Protein 6I54 (pdb70)

Solvent-accessible surface area: 37158 Å² total; per-residue (Å²): 127,73,92,114,128,79,28,63,30,0,107,23,0,6,0,1,0,94,1,6,58,72,0,18,90,44,18,170,25,53,102,45,12,10,51,0,0,4,0,0,5,3,1,0,102,2,0,21,55,8,42,104,31,22,10,33,0,4,57,140,75,149,83,83,12,121,64,70,148,36,149,65,98,116,109,51,0,93,119,0,0,84,116,12,15,133,51,78,79,28,61,51,0,8,13,4,5,11,6,1,43,3,3,12,33,13,0,7,101,70,123,40,211,30,3,70,151,8,35,7,36,26,85,3,7,2,4,9,6,1,38,56,6,50,173,64,13,26,102,68,0,19,44,2,7,0,4,0,2,9,1,52,58,0,0,101,71,10,76,136,56,55,131,257,219,94,77,136,40,6,59,155,34,1,70,56,0,65,54,8,6,113,32,68,73,9,93,73,35,0,51,122,4,51,141,34,186,72,5,18,110,81,17,48,115,42,1,25,108,4,1,126,21,2,17,88,78,15,5,30,5,11,4,45,0,0,2,0,3,4,7,1,1,26,6,27,72,79,54,104,54,10,68,192,107,10,5,22,21,55,13,8,18,0,0,87,21,2,43,124,27,78,4,26,0,3,9,27,78,146,24,52,62,67,36,0,4,4,0,0,0,0,0,0,0,9,0,2,16,1,2,2,40,0,0,20,66,0,15,39,82,146,0,28,35,42,76,154,11,48,14,196,5,4,92,13,50,98,135,51,77,22,104,74,11,82,30,21,72,10,71,5,134,10,122,30,5,0,57,4,26,165,48,4,18,103,138,124,91,10,22,124,42,133,1,0,14,55,39,96,18,88,146,64,97,65,73,56,81,11,96,44,131,144,103,84,72,39,20,69,1,42,124,70,15,8,69,2,0,12,6,1,0,7,0,46,5,63,13,25,115,125,72,91,114,127,78,28,60,30,0,111,22,0,6,0,0,0,93,0,7,58,71,0,19,92,44,16,168,24,54,101,47,11,10,50,0,0,4,0,0,5,3,0,0,101,1,0,22,55,9,42,106,31,23,11,34,1,4,57,140,73,150,83,82,12,119,64,71,148,36,149,65,97,112,110,50,0,92,120,1,0,82,118,12,15,133,51,79,78,27,62,53,0,8,13,3,4,11,7,1,43,4,4,13,34,12,0,7,101,70,124,38,213,28,3,70,151,9,34,6,37,26,86,3,7,2,4,10,5,0,39,56,6,50,172,64,13,27,102,68,0,18,43,2,7,0,3,0,3,9,2,52,58,0,1,101,70,10,77,133,56,55,132,257,218,95,76,136,40,7,60,153,33,1,71,57,1,63,54,8,7,113,32,69,73,8,92,73,35,0,53,119,5,51,141,34,187,70,5,18,109,82,16,46,114,43,1,27,109,4,1,126,20,2,16,87,77,13,5,30,4,11,3,44,0,0,2,0,2,5,7,0,1,28,8,26,72,78,53,105,54,11,67,193,108,10,4,22,21,54,12,8,19,0,0,88,21,1,40,124,27,80,3,24,0,2,10,27,77,147,23,51,63,68,37,1,4,4,0,0,0,1,0,0,0,8,0,3,15,1,2,2,41,1,0,19,64,0,17,38,82,144,0,28,33,43,76,157,10,47,14,195,5,5,91,12,50,99,133,51,77,22,105,72,12,84,31,21,73,10,72,6,136,10,124,31,6,0,59,4,25,166,48,4,17,104,136,125,91,10,21,123,42,132,2,0,14,54,39,97,20,89,151,62,96,65,72,56,83,11,97,44,130,144,103,83,72,40,20,66,2,41,126,70,15,8,68,2,0,10,6,1,0,7,0,46,7,64,13,24,117

Structure (mmCIF, N/CA/C/O backbone):
data_6I54
#
_entry.id   6I54
#
_cell.length_a   1.00
_cell.length_b   1.00
_cell.length_c   1.00
_cell.angle_alpha   90.00
_cell.angle_beta   90.00
_cell.angle_gamma   90.00
#
_symmetry.space_group_name_H-M   'P 1'
#
loop_
_entity.id
_entity.type
_entity.pdbx_description
1 polymer Nucleoprotein
2 polymer 'Influenza virus nucleoprotein'
#
loop_
_atom_site.group_PDB
_atom_site.id
_atom_site.type_symbol
_atom_site.label_atom_id
_atom_site.label_alt_id
_atom_site.label_comp_id
_atom_site.label_asym_id
_atom_site.label_entity_id
_atom_site.label_seq_id
_atom_site.pdbx_PDB_ins_code
_atom_site.Cartn_x
_atom_site.Cartn_y
_atom_site.Cartn_z
_atom_site.occupancy
_atom_site.B_iso_or_equiv
_atom_site.auth_seq_id
_atom_site.auth_comp_id
_atom_site.auth_asym_id
_atom_site.auth_atom_id
_atom_site.pdbx_PDB_model_num
ATOM 1 N N . ASN A 1 1 ? 104.224 121.504 130.378 1.00 113.44 21 ASN A N 1
ATOM 2 C CA . ASN A 1 1 ? 102.769 121.205 130.159 1.00 113.23 21 ASN A CA 1
ATOM 3 C C . ASN A 1 1 ? 102.029 120.773 131.439 1.00 113.41 21 ASN A C 1
ATOM 4 O O . ASN A 1 1 ? 101.926 119.566 131.810 1.00 113.01 21 ASN A O 1
ATOM 9 N N . ALA A 1 2 ? 101.511 121.814 132.089 1.00 113.32 22 ALA A N 1
ATOM 10 C CA . ALA A 1 2 ? 100.763 121.719 133.327 1.00 113.08 22 ALA A CA 1
ATOM 11 C C . ALA A 1 2 ? 99.265 121.440 133.089 1.00 113.15 22 ALA A C 1
ATOM 12 O O . ALA A 1 2 ? 98.438 121.645 133.974 1.00 113.91 22 ALA A O 1
ATOM 14 N N . THR A 1 3 ? 98.902 120.962 131.908 1.00 112.73 23 THR A N 1
ATOM 15 C CA . THR A 1 3 ? 97.491 120.741 131.648 1.00 111.96 23 THR A CA 1
ATOM 16 C C . THR A 1 3 ? 97.107 119.310 131.975 1.00 110.33 23 THR A C 1
ATOM 17 O O . THR A 1 3 ? 96.381 119.066 132.919 1.00 109.80 23 THR A O 1
ATOM 21 N N . GLU A 1 4 ? 97.611 118.370 131.191 1.00 109.34 24 GLU A N 1
ATOM 22 C CA . GLU A 1 4 ? 97.267 116.969 131.396 1.00 108.79 24 GLU A CA 1
ATOM 23 C C . GLU A 1 4 ? 97.844 116.523 132.725 1.00 107.52 24 GLU A C 1
ATOM 24 O O . GLU A 1 4 ? 97.098 116.290 133.686 1.00 108.35 24 GLU A O 1
ATOM 30 N N . ILE A 1 5 ? 99.173 116.435 132.771 1.00 104.64 25 ILE A N 1
ATOM 31 C CA . ILE A 1 5 ? 99.895 115.934 133.941 1.00 101.01 25 ILE A CA 1
ATOM 32 C C . ILE A 1 5 ? 99.376 116.518 135.269 1.00 96.96 25 ILE A C 1
ATOM 33 O O . ILE A 1 5 ? 99.104 115.765 136.196 1.00 96.26 25 ILE A O 1
ATOM 38 N N . ARG A 1 6 ? 99.199 117.836 135.364 1.00 91.87 26 ARG A N 1
ATOM 39 C CA . ARG A 1 6 ? 98.801 118.403 136.652 1.00 87.84 26 ARG A CA 1
ATOM 40 C C . ARG A 1 6 ? 97.312 118.257 136.953 1.00 86.15 26 ARG A C 1
ATOM 41 O O . ARG A 1 6 ? 96.880 118.189 138.108 1.00 85.74 26 ARG A O 1
ATOM 49 N N . ALA A 1 7 ? 96.514 118.191 135.911 1.00 84.13 27 ALA A N 1
ATOM 50 C CA . ALA A 1 7 ? 95.082 118.215 136.110 1.00 81.48 27 ALA A CA 1
ATOM 51 C C . ALA A 1 7 ? 94.484 116.812 135.982 1.00 79.59 27 ALA A C 1
ATOM 52 O O . ALA A 1 7 ? 93.481 116.493 136.633 1.00 79.01 27 ALA A O 1
ATOM 54 N N . SER A 1 8 ? 95.120 115.965 135.192 1.00 77.21 28 SER A N 1
ATOM 55 C CA . SER A 1 8 ? 94.654 114.601 135.043 1.00 76.11 28 SER A CA 1
ATOM 56 C C . SER A 1 8 ? 94.916 113.790 136.315 1.00 74.78 28 SER A C 1
ATOM 57 O O . SER A 1 8 ? 94.279 112.753 136.602 1.00 74.35 28 SER A O 1
ATOM 60 N N . VAL A 1 9 ? 95.903 114.243 137.069 1.00 73.27 29 VAL A N 1
ATOM 61 C CA . VAL A 1 9 ? 96.274 113.479 138.237 1.00 71.52 29 VAL A CA 1
ATOM 62 C C . VAL A 1 9 ? 95.437 114.038 139.379 1.00 69.12 29 VAL A C 1
ATOM 63 O O . VAL A 1 9 ? 95.175 113.374 140.391 1.00 68.87 29 VAL A O 1
ATOM 67 N N . GLY A 1 10 ? 95.005 115.276 139.168 1.00 66.02 30 GLY A N 1
ATOM 68 C CA . GLY A 1 10 ? 94.039 115.883 140.056 1.00 62.89 30 GLY A CA 1
ATOM 69 C C . GLY A 1 10 ? 92.708 115.158 140.005 1.00 59.11 30 GLY A C 1
ATOM 70 O O . GLY A 1 10 ? 92.004 115.053 140.996 1.00 57.15 30 GLY A O 1
ATOM 71 N N . LYS A 1 11 ? 92.396 114.677 138.818 1.00 56.75 31 LYS A N 1
ATOM 72 C CA . LYS A 1 11 ? 91.150 114.029 138.611 1.00 55.79 31 LYS A CA 1
ATOM 73 C C . LYS A 1 11 ? 91.215 112.673 139.247 1.00 55.54 31 LYS A C 1
ATOM 74 O O . LYS A 1 11 ? 90.174 112.098 139.662 1.00 56.54 31 LYS A O 1
ATOM 80 N N . MET A 1 12 ? 92.417 112.131 139.327 1.00 54.61 32 MET A N 1
ATOM 81 C CA . MET A 1 12 ? 92.493 110.818 139.946 1.00 55.92 32 MET A CA 1
ATOM 82 C C . MET A 1 12 ? 92.455 110.980 141.455 1.00 56.83 32 MET A C 1
ATOM 83 O O . MET A 1 12 ? 92.043 110.039 142.162 1.00 59.36 32 MET A O 1
ATOM 88 N N . ILE A 1 13 ? 92.866 112.164 141.938 1.00 54.28 33 ILE A N 1
ATOM 89 C CA . ILE A 1 13 ? 92.866 112.426 143.341 1.00 51.95 33 ILE A CA 1
ATOM 90 C C . ILE A 1 13 ? 91.432 112.705 143.810 1.00 49.29 33 ILE A C 1
ATOM 91 O O . ILE A 1 13 ? 91.055 112.277 144.910 1.00 48.96 33 ILE A O 1
ATOM 96 N N . ASP A 1 14 ? 90.666 113.456 142.997 1.00 46.96 34 ASP A N 1
ATOM 97 C CA . ASP A 1 14 ? 89.241 113.735 143.240 1.00 43.92 34 ASP A CA 1
ATOM 98 C C . ASP A 1 14 ? 88.514 112.425 143.418 1.00 41.66 34 ASP A C 1
ATOM 99 O O . ASP A 1 14 ? 87.669 112.282 144.279 1.00 38.88 34 ASP A O 1
ATOM 104 N N . GLY A 1 15 ? 88.877 111.420 142.638 1.00 41.96 35 GLY A N 1
ATOM 105 C CA . GLY A 1 15 ? 88.105 110.200 142.717 1.00 42.26 35 GLY A CA 1
ATOM 106 C C . GLY A 1 15 ? 88.262 109.593 144.096 1.00 42.05 35 GLY A C 1
ATOM 107 O O . GLY A 1 15 ? 87.301 109.175 144.734 1.00 42.66 35 GLY A O 1
ATOM 108 N N . ILE A 1 16 ? 89.496 109.540 144.570 1.00 42.48 36 ILE A N 1
ATOM 109 C CA . ILE A 1 16 ? 89.780 108.871 145.814 1.00 42.07 36 ILE A CA 1
ATOM 110 C C . ILE A 1 16 ? 89.024 109.630 146.889 1.00 42.77 36 ILE A C 1
ATOM 111 O O . ILE A 1 16 ? 88.380 108.996 147.726 1.00 42.92 36 ILE A O 1
ATOM 116 N N . GLY A 1 17 ? 89.086 110.963 146.815 1.00 42.92 37 GLY A N 1
ATOM 117 C CA . GLY A 1 17 ? 88.405 111.825 147.773 1.00 44.22 37 GLY A CA 1
ATOM 118 C C . GLY A 1 17 ? 86.918 111.494 147.817 1.00 46.92 37 GLY A C 1
ATOM 119 O O . GLY A 1 17 ? 86.427 110.854 148.755 1.00 46.08 37 GLY A O 1
ATOM 120 N N . ARG A 1 18 ? 86.205 111.930 146.788 1.00 49.51 38 ARG A N 1
ATOM 121 C CA . ARG A 1 18 ? 84.805 111.595 146.578 1.00 51.05 38 ARG A CA 1
ATOM 122 C C . ARG A 1 18 ? 84.470 110.192 147.078 1.00 51.62 38 ARG A C 1
ATOM 123 O O . ARG A 1 18 ? 83.530 110.037 147.884 1.00 53.78 38 ARG A O 1
ATOM 131 N N . PHE A 1 19 ? 85.186 109.170 146.604 1.00 49.47 39 PHE A N 1
ATOM 132 C CA . PHE A 1 19 ? 84.896 107.829 147.057 1.00 48.88 39 PHE A CA 1
ATOM 133 C C . PHE A 1 19 ? 84.953 107.702 148.629 1.00 48.43 39 PHE A C 1
ATOM 134 O O . PHE A 1 19 ? 83.988 107.286 149.291 1.00 45.25 39 PHE A O 1
ATOM 142 N N . TYR A 1 20 ? 86.094 108.056 149.204 1.00 47.62 40 TYR A N 1
ATOM 143 C CA . TYR A 1 20 ? 86.241 108.048 150.635 1.00 47.16 40 TYR A CA 1
ATOM 144 C C . TYR A 1 20 ? 85.088 108.718 151.341 1.00 47.58 40 TYR A C 1
ATOM 145 O O . TYR A 1 20 ? 84.622 108.220 152.369 1.00 49.20 40 TYR A O 1
ATOM 154 N N . ILE A 1 21 ? 84.615 109.836 150.818 1.00 46.77 41 ILE A N 1
ATOM 155 C CA . ILE A 1 21 ? 83.494 110.525 151.407 1.00 46.22 41 ILE A CA 1
ATOM 156 C C . ILE A 1 21 ? 82.226 109.638 151.332 1.00 48.11 41 ILE A C 1
ATOM 157 O O . ILE A 1 21 ? 81.506 109.432 152.317 1.00 49.55 41 ILE A O 1
ATOM 162 N N . GLN A 1 22 ? 81.965 109.074 150.162 1.00 49.18 42 GLN A N 1
ATOM 163 C CA . GLN A 1 22 ? 80.783 108.201 149.954 1.00 48.97 42 GLN A CA 1
ATOM 164 C C . GLN A 1 22 ? 80.821 107.041 150.894 1.00 49.57 42 GLN A C 1
ATOM 165 O O . GLN A 1 22 ? 79.893 106.723 151.588 1.00 49.13 42 GLN A O 1
ATOM 171 N N . MET A 1 23 ? 81.950 106.397 150.885 1.00 52.47 43 MET A N 1
ATOM 172 C CA . MET A 1 23 ? 82.162 105.267 151.744 1.00 54.99 43 MET A CA 1
ATOM 173 C C . MET A 1 23 ? 82.081 105.630 153.209 1.00 54.40 43 MET A C 1
ATOM 174 O O . MET A 1 23 ? 81.594 104.848 153.996 1.00 56.09 43 MET A O 1
ATOM 179 N N . CYS A 1 24 ? 82.526 106.810 153.593 1.00 53.05 44 CYS A N 1
ATOM 180 C CA . CYS A 1 24 ? 82.284 107.182 154.963 1.00 54.14 44 CYS A CA 1
ATOM 181 C C . CYS A 1 24 ? 80.808 107.366 155.214 1.00 52.82 44 CYS A C 1
ATOM 182 O O . CYS A 1 24 ? 80.287 106.962 156.239 1.00 52.24 44 CYS A O 1
ATOM 185 N N . THR A 1 25 ? 80.120 107.951 154.253 1.00 52.67 45 THR A N 1
ATOM 186 C CA . THR A 1 25 ? 78.685 108.179 154.428 1.00 53.14 45 THR A CA 1
ATOM 187 C C . THR A 1 25 ? 77.894 106.850 154.600 1.00 53.62 45 THR A C 1
ATOM 188 O O . THR A 1 25 ? 76.851 106.840 155.236 1.00 53.18 45 THR A O 1
ATOM 192 N N . GLU A 1 26 ? 78.420 105.744 154.073 1.00 54.17 46 GLU A N 1
ATOM 193 C CA . GLU A 1 26 ? 77.760 104.462 154.217 1.00 55.23 46 GLU A CA 1
ATOM 194 C C . GLU A 1 26 ? 77.969 103.973 155.633 1.00 55.69 46 GLU A C 1
ATOM 195 O O . GLU A 1 26 ? 77.010 103.679 156.383 1.00 55.53 46 GLU A O 1
ATOM 201 N N . LEU A 1 27 ? 79.228 103.893 156.021 1.00 56.33 47 LEU A N 1
ATOM 202 C CA . LEU A 1 27 ? 79.522 103.413 157.346 1.00 57.60 47 LEU A CA 1
ATOM 203 C C . LEU A 1 27 ? 78.922 104.320 158.417 1.00 58.50 47 LEU A C 1
ATOM 204 O O . LEU A 1 27 ? 78.945 104.010 159.589 1.00 58.72 47 LEU A O 1
ATOM 209 N N . LYS A 1 28 ? 78.353 105.433 158.002 1.00 60.22 48 LYS A N 1
ATOM 210 C CA . LYS A 1 28 ? 77.757 106.368 158.933 1.00 61.98 48 LYS A CA 1
ATOM 211 C C . LYS A 1 28 ? 78.771 106.764 159.984 1.00 61.18 48 LYS A C 1
ATOM 212 O O . LYS A 1 28 ? 78.362 106.980 161.120 1.00 62.60 48 LYS A O 1
ATOM 218 N N . LEU A 1 29 ? 80.070 106.839 159.634 1.00 60.32 49 LEU A N 1
ATOM 219 C CA . LEU A 1 29 ? 81.094 107.422 160.541 1.00 59.71 49 LEU A CA 1
ATOM 220 C C . LEU A 1 29 ? 80.994 108.936 160.783 1.00 59.80 49 LEU A C 1
ATOM 221 O O . LEU A 1 29 ? 80.355 109.666 160.010 1.00 58.96 49 LEU A O 1
ATOM 226 N N . SER A 1 30 ? 81.635 109.387 161.861 1.00 60.20 50 SER A N 1
ATOM 227 C CA . SER A 1 30 ? 81.664 110.804 162.208 1.00 61.27 50 SER A CA 1
ATOM 228 C C . SER A 1 30 ? 82.859 111.486 161.549 1.00 62.08 50 SER A C 1
ATOM 229 O O . SER A 1 30 ? 83.682 110.835 160.875 1.00 62.58 50 SER A O 1
ATOM 232 N N . ASP A 1 31 ? 82.978 112.798 161.782 1.00 61.31 51 ASP A N 1
ATOM 233 C CA . ASP A 1 31 ? 84.125 113.528 161.259 1.00 59.11 51 ASP A CA 1
ATOM 234 C C . ASP A 1 31 ? 85.386 113.032 161.916 1.00 56.79 51 ASP A C 1
ATOM 235 O O . ASP A 1 31 ? 86.332 112.710 161.226 1.00 57.08 51 ASP A O 1
ATOM 240 N N . TYR A 1 32 ? 85.398 112.957 163.233 1.00 53.88 52 TYR A N 1
ATOM 241 C CA . TYR A 1 32 ? 86.582 112.466 163.891 1.00 54.63 52 TYR A CA 1
ATOM 242 C C . TYR A 1 32 ? 86.851 111.051 163.480 1.00 54.69 52 TYR A C 1
ATOM 243 O O . TYR A 1 32 ? 87.974 110.610 163.393 1.00 55.46 52 TYR A O 1
ATOM 252 N N . GLU A 1 33 ? 85.799 110.318 163.208 1.00 55.85 53 GLU A N 1
ATOM 253 C CA . GLU A 1 33 ? 85.960 108.907 162.900 1.00 56.05 53 GLU A CA 1
ATOM 254 C C . GLU A 1 33 ? 86.279 108.668 161.428 1.00 52.21 53 GLU A C 1
ATOM 255 O O . GLU A 1 33 ? 86.470 107.533 161.022 1.00 52.46 53 GLU A O 1
ATOM 261 N N . GLY A 1 34 ? 86.274 109.720 160.622 1.00 47.83 54 GLY A N 1
ATOM 262 C CA . GLY A 1 34 ? 86.618 109.564 159.222 1.00 43.94 54 GLY A CA 1
ATOM 263 C C . GLY A 1 34 ? 88.042 110.012 159.047 1.00 41.95 54 GLY A C 1
ATOM 264 O O . GLY A 1 34 ? 88.662 109.803 157.997 1.00 42.64 54 GLY A O 1
ATOM 265 N N . ARG A 1 35 ? 88.571 110.648 160.089 1.00 38.98 55 ARG A N 1
ATOM 266 C CA . ARG A 1 35 ? 89.940 111.144 160.027 1.00 36.53 55 ARG A CA 1
ATOM 267 C C . ARG A 1 35 ? 90.931 110.189 160.674 1.00 35.97 55 ARG A C 1
ATOM 268 O O . ARG A 1 35 ? 92.120 110.487 160.801 1.00 34.67 55 ARG A O 1
ATOM 276 N N . LEU A 1 36 ? 90.401 109.024 161.048 1.00 35.78 56 LEU A N 1
ATOM 277 C CA . LEU A 1 36 ? 91.179 108.033 161.734 1.00 36.93 56 LEU A CA 1
ATOM 278 C C . LEU A 1 36 ? 91.944 107.183 160.742 1.00 36.61 56 LEU A C 1
ATOM 279 O O . LEU A 1 36 ? 91.412 106.224 160.192 1.00 37.84 56 LEU A O 1
ATOM 284 N N . ILE A 1 37 ? 93.203 107.495 160.564 1.00 36.33 57 ILE A N 1
ATOM 285 C CA . ILE A 1 37 ? 93.979 106.760 159.612 1.00 38.01 57 ILE A CA 1
ATOM 286 C C . ILE A 1 37 ? 93.708 105.297 159.612 1.00 38.01 57 ILE A C 1
ATOM 287 O O . ILE A 1 37 ? 93.844 104.674 158.585 1.00 38.59 57 ILE A O 1
ATOM 292 N N . GLN A 1 38 ? 93.344 104.755 160.766 1.00 40.26 58 GLN A N 1
ATOM 293 C CA . GLN A 1 38 ? 92.979 103.350 160.924 1.00 41.87 58 GLN A CA 1
ATOM 294 C C . GLN A 1 38 ? 91.808 103.023 159.981 1.00 42.68 58 GLN A C 1
ATOM 295 O O . GLN A 1 38 ? 91.966 102.278 159.006 1.00 42.06 58 GLN A O 1
ATOM 301 N N . ASN A 1 39 ? 90.641 103.597 160.259 1.00 42.47 59 ASN A N 1
ATOM 302 C CA . ASN A 1 39 ? 89.515 103.373 159.396 1.00 43.23 59 ASN A CA 1
ATOM 303 C C . ASN A 1 39 ? 89.857 103.663 157.964 1.00 44.31 59 ASN A C 1
ATOM 304 O O . ASN A 1 39 ? 89.433 102.921 157.101 1.00 47.15 59 ASN A O 1
ATOM 309 N N . SER A 1 40 ? 90.585 104.734 157.668 1.00 44.85 60 SER A N 1
ATOM 310 C CA . SER A 1 40 ? 90.871 105.025 156.273 1.00 45.95 60 SER A CA 1
ATOM 311 C C . SER A 1 40 ? 91.529 103.814 155.647 1.00 46.75 60 SER A C 1
ATOM 312 O O . SER A 1 40 ? 91.077 103.307 154.637 1.00 47.76 60 SER A O 1
ATOM 315 N N . LEU A 1 41 ? 92.576 103.311 156.270 1.00 47.22 61 LEU A N 1
ATOM 316 C CA . LEU A 1 41 ? 93.273 102.136 155.743 1.00 47.77 61 LEU A CA 1
ATOM 317 C C . LEU A 1 41 ? 92.358 100.992 155.389 1.00 47.58 61 LEU A C 1
ATOM 318 O O . LEU A 1 41 ? 92.386 100.471 154.297 1.00 48.35 61 LEU A O 1
ATOM 323 N N . THR A 1 42 ? 91.561 100.600 156.350 1.00 47.61 62 THR A N 1
ATOM 324 C CA . THR A 1 42 ? 90.635 99.514 156.150 1.00 48.96 62 THR A CA 1
ATOM 325 C C . THR A 1 42 ? 89.852 99.756 154.871 1.00 49.73 62 THR A C 1
ATOM 326 O O . THR A 1 42 ? 89.766 98.867 154.016 1.00 50.48 62 THR A O 1
ATOM 330 N N . ILE A 1 43 ? 89.305 100.957 154.722 1.00 49.73 63 ILE A N 1
ATOM 331 C CA . ILE A 1 43 ? 88.551 101.250 153.528 1.00 50.34 63 ILE A CA 1
ATOM 332 C C . ILE A 1 43 ? 89.382 101.088 152.255 1.00 50.97 63 ILE A C 1
ATOM 333 O O . ILE A 1 43 ? 88.922 100.500 151.262 1.00 50.72 63 ILE A O 1
ATOM 338 N N . GLU A 1 44 ? 90.609 101.585 152.288 1.00 51.51 64 GLU A N 1
ATOM 339 C CA . GLU A 1 44 ? 91.425 101.556 151.103 1.00 53.85 64 GLU A CA 1
ATOM 340 C C . GLU A 1 44 ? 91.666 100.130 150.671 1.00 55.21 64 GLU A C 1
ATOM 341 O O . GLU A 1 44 ? 91.654 99.822 149.479 1.00 55.69 64 GLU A O 1
ATOM 347 N N . ARG A 1 45 ? 91.869 99.253 151.646 1.00 57.10 65 ARG A N 1
ATOM 348 C CA . ARG A 1 45 ? 92.183 97.874 151.325 1.00 59.37 65 ARG A CA 1
ATOM 349 C C . ARG A 1 45 ? 90.932 97.106 150.839 1.00 59.76 65 ARG A C 1
ATOM 350 O O . ARG A 1 45 ? 91.022 96.366 149.856 1.00 60.27 65 ARG A O 1
ATOM 358 N N . MET A 1 46 ? 89.769 97.343 151.475 1.00 60.34 66 MET A N 1
ATOM 359 C CA . MET A 1 46 ? 88.444 96.871 151.005 1.00 59.57 66 MET A CA 1
ATOM 360 C C . MET A 1 46 ? 88.256 97.082 149.533 1.00 61.57 66 MET A C 1
ATOM 361 O O . MET A 1 46 ? 87.493 96.368 148.869 1.00 63.38 66 MET A O 1
ATOM 366 N N . VAL A 1 47 ? 88.942 98.073 149.011 1.00 62.67 67 VAL A N 1
ATOM 367 C CA . VAL A 1 47 ? 88.636 98.448 147.661 1.00 64.72 67 VAL A CA 1
ATOM 368 C C . VAL A 1 47 ? 89.608 97.779 146.773 1.00 66.02 67 VAL A C 1
ATOM 369 O O . VAL A 1 47 ? 89.225 97.266 145.755 1.00 67.91 67 VAL A O 1
ATOM 373 N N . LEU A 1 48 ? 90.883 97.827 147.120 1.00 67.05 68 LEU A N 1
ATOM 374 C CA . LEU A 1 48 ? 91.891 97.238 146.292 1.00 67.59 68 LEU A CA 1
ATOM 375 C C . LEU A 1 48 ? 91.658 95.720 146.202 1.00 68.68 68 LEU A C 1
ATOM 376 O O . LEU A 1 48 ? 91.947 95.103 145.178 1.00 68.54 68 LEU A O 1
ATOM 381 N N . SER A 1 49 ? 91.139 95.135 147.291 1.00 69.73 69 SER A N 1
ATOM 382 C CA . SER A 1 49 ? 90.787 93.725 147.321 1.00 70.69 69 SER A CA 1
ATOM 383 C C . SER A 1 49 ? 89.657 93.481 146.322 1.00 72.74 69 SER A C 1
ATOM 384 O O . SER A 1 49 ? 89.729 92.566 145.456 1.00 74.14 69 SER A O 1
ATOM 387 N N . ALA A 1 50 ? 88.620 94.312 146.406 1.00 73.95 70 ALA A N 1
ATOM 388 C CA . ALA A 1 50 ? 87.462 94.103 145.561 1.00 74.58 70 ALA A CA 1
ATOM 389 C C . ALA A 1 50 ? 87.803 94.312 144.087 1.00 74.71 70 ALA A C 1
ATOM 390 O O . ALA A 1 50 ? 87.177 93.746 143.242 1.00 75.31 70 ALA A O 1
ATOM 392 N N . PHE A 1 51 ? 88.802 95.104 143.770 1.00 75.21 71 PHE A N 1
ATOM 393 C CA . PHE A 1 51 ? 89.132 95.305 142.386 1.00 77.54 71 PHE A CA 1
ATOM 394 C C . PHE A 1 51 ? 90.292 94.414 141.970 1.00 80.41 71 PHE A C 1
ATOM 395 O O . PHE A 1 51 ? 90.992 94.723 140.982 1.00 80.79 71 PHE A O 1
ATOM 403 N N . ASP A 1 52 ? 90.496 93.314 142.713 1.00 83.19 72 ASP A N 1
ATOM 404 C CA . ASP A 1 52 ? 91.637 92.389 142.490 1.00 85.47 72 ASP A CA 1
ATOM 405 C C . ASP A 1 52 ? 91.642 91.164 143.430 1.00 84.96 72 ASP A C 1
ATOM 406 O O . ASP A 1 52 ? 90.947 90.169 143.191 1.00 85.36 72 ASP A O 1
ATOM 411 N N . THR A 1 53 ? 84.256 91.897 150.510 1.00 68.32 92 THR A N 1
ATOM 412 C CA . THR A 1 53 ? 85.327 91.894 151.517 1.00 66.57 92 THR A CA 1
ATOM 413 C C . THR A 1 53 ? 84.912 92.743 152.672 1.00 66.26 92 THR A C 1
ATOM 414 O O . THR A 1 53 ? 83.909 93.421 152.595 1.00 66.45 92 THR A O 1
ATOM 418 N N . GLY A 1 54 ? 85.681 92.662 153.750 1.00 66.41 93 GLY A N 1
ATOM 419 C CA . GLY A 1 54 ? 85.326 93.330 155.004 1.00 65.28 93 GLY A CA 1
ATOM 420 C C . GLY A 1 54 ? 86.595 93.891 155.608 1.00 64.30 93 GLY A C 1
ATOM 421 O O . GLY A 1 54 ? 87.642 93.921 154.956 1.00 63.56 93 GLY A O 1
ATOM 422 N N . GLY A 1 55 ? 86.511 94.332 156.857 1.00 63.67 94 GLY A N 1
ATOM 423 C CA . GLY A 1 55 ? 87.682 94.858 157.525 1.00 61.98 94 GLY A CA 1
ATOM 424 C C . GLY A 1 55 ? 87.360 95.465 158.884 1.00 61.35 94 GLY A C 1
ATOM 425 O O . GLY A 1 55 ? 86.176 95.591 159.283 1.00 61.40 94 GLY A O 1
ATOM 426 N N . PRO A 1 56 ? 88.427 95.871 159.614 1.00 59.96 95 PRO A N 1
ATOM 427 C CA . PRO A 1 56 ? 88.337 96.403 160.964 1.00 58.68 95 PRO A CA 1
ATOM 428 C C . PRO A 1 56 ? 87.913 97.878 160.941 1.00 58.48 95 PRO A C 1
ATOM 429 O O . PRO A 1 56 ? 88.523 98.718 160.281 1.00 59.03 95 PRO A O 1
ATOM 433 N N . ILE A 1 57 ? 86.841 98.187 161.646 1.00 58.32 96 ILE A N 1
ATOM 434 C CA . ILE A 1 57 ? 86.365 99.562 161.662 1.00 58.10 96 ILE A CA 1
ATOM 435 C C . ILE A 1 57 ? 86.146 100.079 163.067 1.00 58.40 96 ILE A C 1
ATOM 436 O O . ILE A 1 57 ? 85.236 99.618 163.755 1.00 59.16 96 ILE A O 1
ATOM 441 N N . TYR A 1 58 ? 86.937 101.069 163.468 1.00 58.27 97 TYR A N 1
ATOM 442 C CA . TYR A 1 58 ? 86.870 101.580 164.827 1.00 58.52 97 TYR A CA 1
ATOM 443 C C . TYR A 1 58 ? 85.889 102.733 165.037 1.00 61.51 97 TYR A C 1
ATOM 444 O O . TYR A 1 58 ? 85.822 103.697 164.255 1.00 60.90 97 TYR A O 1
ATOM 453 N N . ARG A 1 59 ? 85.129 102.612 166.118 1.00 65.83 98 ARG A N 1
ATOM 454 C CA . ARG A 1 59 ? 84.061 103.540 166.404 1.00 69.83 98 ARG A CA 1
ATOM 455 C C . ARG A 1 59 ? 84.324 104.229 167.728 1.00 73.34 98 ARG A C 1
ATOM 456 O O . ARG A 1 59 ? 85.018 103.672 168.606 1.00 74.05 98 ARG A O 1
ATOM 464 N N . ARG A 1 60 ? 83.728 105.409 167.915 1.00 77.31 99 ARG A N 1
ATOM 465 C CA . ARG A 1 60 ? 83.975 106.186 169.137 1.00 81.18 99 ARG A CA 1
ATOM 466 C C . ARG A 1 60 ? 82.736 106.271 170.010 1.00 82.41 99 ARG A C 1
ATOM 467 O O . ARG A 1 60 ? 81.779 106.923 169.646 1.00 82.97 99 ARG A O 1
ATOM 475 N N . VAL A 1 61 ? 82.743 105.616 171.160 1.00 85.11 100 VAL A N 1
ATOM 476 C CA . VAL A 1 61 ? 81.638 105.776 172.132 1.00 87.84 100 VAL A CA 1
ATOM 477 C C . VAL A 1 61 ? 82.141 106.528 173.371 1.00 89.76 100 VAL A C 1
ATOM 478 O O . VAL A 1 61 ? 83.351 106.542 173.641 1.00 90.10 100 VAL A O 1
ATOM 482 N N . ASP A 1 62 ? 81.222 107.148 174.119 1.00 91.48 101 ASP A N 1
ATOM 483 C CA . ASP A 1 62 ? 81.574 107.864 175.359 1.00 93.25 101 ASP A CA 1
ATOM 484 C C . ASP A 1 62 ? 82.859 107.282 175.953 1.00 93.66 101 ASP A C 1
ATOM 485 O O . ASP A 1 62 ? 82.831 106.184 176.513 1.00 94.70 101 ASP A O 1
ATOM 490 N N . GLY A 1 63 ? 83.985 107.979 175.802 1.00 93.48 102 GLY A N 1
ATOM 491 C CA . GLY A 1 63 ? 85.215 107.534 176.445 1.00 92.77 102 GLY A CA 1
ATOM 492 C C . GLY A 1 63 ? 86.131 106.651 175.644 1.00 92.67 102 GLY A C 1
ATOM 493 O O . GLY A 1 63 ? 87.264 107.052 175.365 1.00 92.26 102 GLY A O 1
ATOM 494 N N . LYS A 1 64 ? 85.638 105.466 175.258 1.00 92.51 103 LYS A N 1
ATOM 495 C CA . LYS A 1 64 ? 86.499 104.387 174.680 1.00 92.39 103 LYS A CA 1
ATOM 496 C C . LYS A 1 64 ? 86.251 104.034 173.236 1.00 90.70 103 LYS A C 1
ATOM 497 O O . LYS A 1 64 ? 85.230 104.395 172.678 1.00 91.56 103 LYS A O 1
ATOM 503 N N . TRP A 1 65 ? 87.176 103.310 172.623 1.00 88.74 104 TRP A N 1
ATOM 504 C CA . TRP A 1 65 ? 87.044 103.044 171.190 1.00 88.37 104 TRP A CA 1
ATOM 505 C C . TRP A 1 65 ? 86.557 101.640 170.910 1.00 89.35 104 TRP A C 1
ATOM 506 O O . TRP A 1 65 ? 87.127 100.681 171.407 1.00 89.71 104 TRP A O 1
ATOM 517 N N . ARG A 1 66 ? 85.532 101.514 170.079 1.00 90.09 105 ARG A N 1
ATOM 518 C CA . ARG A 1 66 ? 84.964 100.206 169.802 1.00 90.91 105 ARG A CA 1
ATOM 519 C C . ARG A 1 66 ? 85.325 99.751 168.392 1.00 89.83 105 ARG A C 1
ATOM 520 O O . ARG A 1 66 ? 85.055 100.458 167.410 1.00 88.99 105 ARG A O 1
ATOM 528 N N . ARG A 1 67 ? 85.942 98.574 168.297 1.00 88.89 106 ARG A N 1
ATOM 529 C CA . ARG A 1 67 ? 86.321 98.007 167.006 1.00 87.28 106 ARG A CA 1
ATOM 530 C C . ARG A 1 67 ? 85.180 97.185 166.418 1.00 87.35 106 ARG A C 1
ATOM 531 O O . ARG A 1 67 ? 84.753 96.225 167.025 1.00 88.38 106 ARG A O 1
ATOM 539 N N . GLU A 1 68 ? 84.687 97.540 165.238 1.00 87.00 107 GLU A N 1
ATOM 540 C CA . GLU A 1 68 ? 83.687 96.719 164.537 1.00 86.28 107 GLU A CA 1
ATOM 541 C C . GLU A 1 68 ? 84.262 95.883 163.406 1.00 85.94 107 GLU A C 1
ATOM 542 O O . GLU A 1 68 ? 85.008 96.363 162.554 1.00 85.35 107 GLU A O 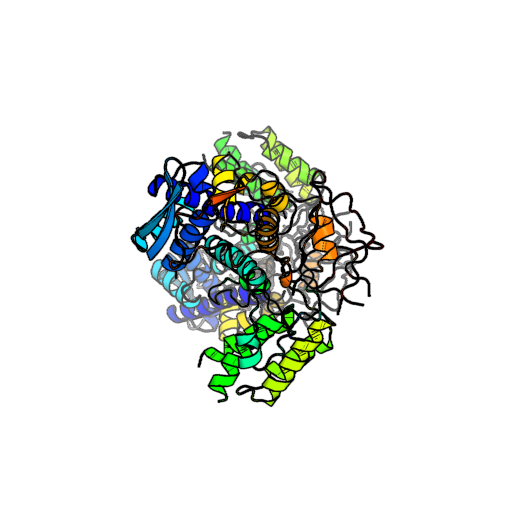1
ATOM 548 N N . LEU A 1 69 ? 83.893 94.621 163.374 1.00 86.25 108 LEU A N 1
ATOM 549 C CA . LEU A 1 69 ? 84.358 93.770 162.301 1.00 86.96 108 LEU A CA 1
ATOM 550 C C . LEU A 1 69 ? 83.256 93.729 161.279 1.00 87.42 108 LEU A C 1
ATOM 551 O O . LEU A 1 69 ? 82.214 93.155 161.575 1.00 89.23 108 LEU A O 1
ATOM 556 N N . ILE A 1 70 ? 83.446 94.320 160.094 1.00 86.70 109 ILE A N 1
ATOM 557 C CA . ILE A 1 70 ? 82.341 94.377 159.117 1.00 86.07 109 ILE A CA 1
ATOM 558 C C . ILE A 1 70 ? 82.691 93.848 157.751 1.00 85.85 109 ILE A C 1
ATOM 559 O O . ILE A 1 70 ? 83.877 93.725 157.396 1.00 85.33 109 ILE A O 1
ATOM 564 N N . LEU A 1 71 ? 81.643 93.565 156.975 1.00 86.06 110 LEU A N 1
ATOM 565 C CA . LEU A 1 71 ? 81.794 93.017 155.612 1.00 85.96 110 LEU A CA 1
ATOM 566 C C . LEU A 1 71 ? 80.906 93.756 154.608 1.00 84.94 110 LEU A C 1
ATOM 567 O O . LEU A 1 71 ? 79.793 94.155 154.946 1.00 84.89 110 LEU A O 1
ATOM 572 N N . TYR A 1 72 ? 81.387 93.937 153.384 1.00 83.92 111 TYR A N 1
ATOM 573 C CA . TYR A 1 72 ? 80.623 94.650 152.333 1.00 83.82 111 TYR A CA 1
ATOM 574 C C . TYR A 1 72 ? 80.564 93.878 150.999 1.00 82.92 111 TYR A C 1
ATOM 575 O O . TYR A 1 72 ? 81.482 93.122 150.651 1.00 82.32 111 TYR A O 1
ATOM 584 N N . ASP A 1 73 ? 79.496 94.074 150.241 1.00 82.03 112 ASP A N 1
ATOM 585 C CA . ASP A 1 73 ? 79.396 93.401 148.974 1.00 82.39 112 ASP A CA 1
ATOM 586 C C . ASP A 1 73 ? 80.588 93.740 148.097 1.00 81.54 112 ASP A C 1
ATOM 587 O O . ASP A 1 73 ? 80.710 94.857 147.592 1.00 81.54 112 ASP A O 1
ATOM 592 N N . LYS A 1 74 ? 81.479 92.780 147.894 1.00 80.74 113 LYS A N 1
ATOM 593 C CA . LYS A 1 74 ? 82.652 93.076 147.056 1.00 80.49 113 LYS A CA 1
ATOM 594 C C . LYS A 1 74 ? 82.289 93.889 145.821 1.00 79.88 113 LYS A C 1
ATOM 595 O O . LYS A 1 74 ? 83.139 94.611 145.310 1.00 80.79 113 LYS A O 1
ATOM 601 N N . GLU A 1 75 ? 81.053 93.751 145.318 1.00 78.51 114 GLU A N 1
ATOM 602 C CA . GLU A 1 75 ? 80.687 94.426 144.076 1.00 76.44 114 GLU A CA 1
ATOM 603 C C . GLU A 1 75 ? 80.126 95.771 144.401 1.00 74.52 114 GLU A C 1
ATOM 604 O O . GLU A 1 75 ? 80.407 96.766 143.705 1.00 73.85 114 GLU A O 1
ATOM 610 N N . GLU A 1 76 ? 79.359 95.817 145.482 1.00 71.75 115 GLU A N 1
ATOM 611 C CA . GLU A 1 76 ? 78.905 97.098 145.915 1.00 70.67 115 GLU A CA 1
ATOM 612 C C . GLU A 1 76 ? 80.081 98.085 145.967 1.00 70.42 115 GLU A C 1
ATOM 613 O O . GLU A 1 76 ? 79.966 99.254 145.519 1.00 70.34 115 GLU A O 1
ATOM 619 N N . ILE A 1 77 ? 81.220 97.607 146.497 1.00 69.68 116 ILE A N 1
ATOM 620 C CA . ILE A 1 77 ? 82.408 98.468 146.651 1.00 68.19 116 ILE A CA 1
ATOM 621 C C . ILE A 1 77 ? 82.854 98.925 145.298 1.00 67.64 116 ILE A C 1
ATOM 622 O O . ILE A 1 77 ? 83.103 100.099 145.083 1.00 67.35 116 ILE A O 1
ATOM 627 N N . ARG A 1 78 ? 82.882 97.990 144.368 1.00 67.78 117 ARG A N 1
ATOM 628 C CA . ARG A 1 78 ? 83.303 98.310 143.024 1.00 67.83 117 ARG A CA 1
ATOM 629 C C . ARG A 1 78 ? 82.327 99.280 142.375 1.00 66.55 117 ARG A C 1
ATOM 630 O O . ARG A 1 78 ? 82.733 100.108 141.546 1.00 65.24 117 ARG A O 1
ATOM 638 N N . ARG A 1 79 ? 81.070 99.198 142.790 1.00 64.60 118 ARG A N 1
ATOM 639 C CA . ARG A 1 79 ? 80.061 100.061 142.236 1.00 63.82 118 ARG A CA 1
ATOM 640 C C . ARG A 1 79 ? 80.268 101.515 142.717 1.00 63.12 118 ARG A C 1
ATOM 641 O O . ARG A 1 79 ? 80.330 102.494 141.920 1.00 61.96 118 ARG A O 1
ATOM 649 N N . ILE A 1 80 ? 80.399 101.636 144.033 1.00 61.84 119 ILE A N 1
ATOM 650 C CA . ILE A 1 80 ? 80.575 102.944 144.646 1.00 61.24 119 ILE A CA 1
ATOM 651 C C . ILE A 1 80 ? 81.825 103.625 144.131 1.00 61.70 119 ILE A C 1
ATOM 652 O O . ILE A 1 80 ? 81.819 104.836 143.915 1.00 63.06 119 ILE A O 1
ATOM 657 N N . TRP A 1 81 ? 82.890 102.839 143.942 1.00 61.20 120 TRP A N 1
ATOM 658 C CA . TRP A 1 81 ? 84.142 103.339 143.418 1.00 60.33 120 TRP A CA 1
ATOM 659 C C . TRP A 1 81 ? 83.897 104.048 142.091 1.00 61.80 120 TRP A C 1
ATOM 660 O O . TRP A 1 81 ? 84.197 105.247 141.987 1.00 63.70 120 TRP A O 1
ATOM 671 N N . ARG A 1 82 ? 83.329 103.349 141.094 1.00 61.67 121 ARG A N 1
ATOM 672 C CA . ARG A 1 82 ? 83.198 103.934 139.751 1.00 60.44 121 ARG A CA 1
ATOM 673 C C . ARG A 1 82 ? 82.273 105.146 139.818 1.00 59.93 121 ARG A C 1
ATOM 674 O O . ARG A 1 82 ? 82.536 106.183 139.182 1.00 58.50 121 ARG A O 1
ATOM 682 N N . GLN A 1 83 ? 81.192 105.012 140.582 1.00 59.27 122 GLN A N 1
ATOM 683 C CA . GLN A 1 83 ? 80.333 106.135 140.769 1.00 61.54 122 GLN A CA 1
ATOM 684 C C . GLN A 1 83 ? 81.150 107.384 141.018 1.00 62.63 122 GLN A C 1
ATOM 685 O O . GLN A 1 83 ? 80.820 108.465 140.480 1.00 65.25 122 GLN A O 1
ATOM 691 N N . ALA A 1 84 ? 82.191 107.271 141.862 1.00 60.88 123 ALA A N 1
ATOM 692 C CA . ALA A 1 84 ? 82.999 108.436 142.230 1.00 58.59 123 ALA A CA 1
ATOM 693 C C . ALA A 1 84 ? 83.855 108.849 141.069 1.00 57.79 123 ALA A C 1
ATOM 694 O O . ALA A 1 84 ? 83.914 110.001 140.753 1.00 57.25 123 ALA A O 1
ATOM 696 N N . ASN A 1 85 ? 84.467 107.903 140.377 1.00 58.46 124 ASN A N 1
ATOM 697 C CA . ASN A 1 85 ? 85.264 108.230 139.162 1.00 59.99 124 ASN A CA 1
ATOM 698 C C . ASN A 1 85 ? 84.506 108.338 137.826 1.00 60.85 124 ASN A C 1
ATOM 699 O O . ASN A 1 85 ? 85.069 108.055 136.772 1.00 59.47 124 ASN A O 1
ATOM 704 N N . ASN A 1 86 ? 83.245 108.752 137.867 1.00 63.10 125 ASN A N 1
ATOM 705 C CA . ASN A 1 86 ? 82.475 108.825 136.630 1.00 66.31 125 ASN A CA 1
ATOM 706 C C . ASN A 1 86 ? 82.269 107.481 135.906 1.00 67.74 125 ASN A C 1
ATOM 707 O O . ASN A 1 86 ? 82.224 107.413 134.687 1.00 67.99 125 ASN A O 1
ATOM 712 N N . GLY A 1 87 ? 82.172 106.404 136.657 1.00 69.49 126 GLY A N 1
ATOM 713 C CA . GLY A 1 87 ? 82.002 105.122 136.021 1.00 71.69 126 GLY A CA 1
ATOM 714 C C . GLY A 1 87 ? 83.259 104.653 135.327 1.00 73.33 126 GLY A C 1
ATOM 715 O O . GLY A 1 87 ? 83.218 103.653 134.580 1.00 73.83 126 GLY A O 1
ATOM 716 N N . ASP A 1 88 ? 84.362 105.374 135.556 1.00 74.25 127 ASP A N 1
ATOM 717 C CA . ASP A 1 88 ? 85.650 104.939 135.065 1.00 76.18 127 ASP A CA 1
ATOM 718 C C . ASP A 1 88 ? 86.292 103.921 135.977 1.00 76.76 127 ASP A C 1
ATOM 719 O O . ASP A 1 88 ? 85.763 103.577 137.045 1.00 77.69 127 ASP A O 1
ATOM 724 N N . ASP A 1 89 ? 87.422 103.393 135.540 1.00 77.64 128 ASP A N 1
ATOM 725 C CA . ASP A 1 89 ? 88.111 102.392 136.344 1.00 78.29 128 ASP A CA 1
ATOM 726 C C . ASP A 1 89 ? 89.135 103.072 137.239 1.00 78.07 128 ASP A C 1
ATOM 727 O O . ASP A 1 89 ? 89.386 102.668 138.371 1.00 76.92 128 ASP A O 1
ATOM 732 N N . ALA A 1 90 ? 89.743 104.094 136.646 1.00 78.23 129 ALA A N 1
ATOM 733 C CA . ALA A 1 90 ? 90.759 104.898 137.263 1.00 77.85 129 ALA A CA 1
ATOM 734 C C . ALA A 1 90 ? 91.737 103.959 137.923 1.00 77.47 129 ALA A C 1
ATOM 735 O O . ALA A 1 90 ? 91.835 103.943 139.145 1.00 78.46 129 ALA A O 1
ATOM 737 N N . THR A 1 91 ? 92.430 103.141 137.132 1.00 75.66 130 THR A N 1
ATOM 738 C CA . THR A 1 91 ? 93.400 102.198 137.719 1.00 72.52 130 THR A CA 1
ATOM 739 C C . THR A 1 91 ? 94.429 103.008 138.452 1.00 68.90 130 THR A C 1
ATOM 740 O O . THR A 1 91 ? 94.858 102.639 139.534 1.00 68.03 130 THR A O 1
ATOM 744 N N . ALA A 1 92 ? 94.788 104.139 137.874 1.00 65.34 131 ALA A N 1
ATOM 745 C CA . ALA A 1 92 ? 95.688 105.044 138.556 1.00 63.80 131 ALA A CA 1
ATOM 746 C C . ALA A 1 92 ? 95.296 105.218 140.029 1.00 62.53 131 ALA A C 1
ATOM 747 O O . ALA A 1 92 ? 96.126 105.088 140.948 1.00 62.47 131 ALA A O 1
ATOM 749 N N . GLY A 1 93 ? 94.027 105.523 140.236 1.00 60.35 132 GLY A N 1
ATOM 750 C CA . GLY A 1 93 ? 93.536 105.721 141.583 1.00 59.52 132 GLY A CA 1
ATOM 751 C C . GLY A 1 93 ? 93.779 104.573 142.544 1.00 58.65 132 GLY A C 1
ATOM 752 O O . GLY A 1 93 ? 94.153 104.798 143.689 1.00 59.14 132 GLY A O 1
ATOM 753 N N . LEU A 1 94 ? 93.540 103.347 142.106 1.00 58.58 133 LEU A N 1
ATOM 754 C CA . LEU A 1 94 ? 93.686 102.189 142.961 1.00 59.07 133 LEU A CA 1
ATOM 755 C C . LEU A 1 94 ? 95.175 101.982 143.178 1.00 60.60 133 LEU A C 1
ATOM 756 O O . LEU A 1 94 ? 95.635 101.614 144.259 1.00 60.88 133 LEU A O 1
ATOM 761 N N . THR A 1 95 ? 95.925 102.230 142.111 1.00 61.28 134 THR A N 1
ATOM 762 C CA . THR A 1 95 ? 97.347 102.057 142.106 1.00 61.62 134 THR A CA 1
ATOM 763 C C . THR A 1 95 ? 97.916 103.046 143.084 1.00 61.18 134 THR A C 1
ATOM 764 O O . THR A 1 95 ? 98.964 102.772 143.668 1.00 62.46 134 THR A O 1
ATOM 768 N N . HIS A 1 96 ? 97.267 104.211 143.226 1.00 60.28 135 HIS A N 1
ATOM 769 C CA . HIS A 1 96 ? 97.766 105.270 144.117 1.00 59.01 135 HIS A CA 1
ATOM 770 C C . HIS A 1 96 ? 97.733 104.804 145.559 1.00 60.31 135 HIS A C 1
ATOM 771 O O . HIS A 1 96 ? 98.667 105.020 146.305 1.00 62.19 135 HIS A O 1
ATOM 778 N N . MET A 1 97 ? 96.650 104.154 145.957 1.00 60.49 136 MET A N 1
ATOM 779 C CA . MET A 1 97 ? 96.500 103.710 147.322 1.00 59.46 136 MET A CA 1
ATOM 780 C C . MET A 1 97 ? 97.293 102.463 147.393 1.00 60.22 136 MET A C 1
ATOM 781 O O . MET A 1 97 ? 97.567 101.950 148.482 1.00 62.43 136 MET A O 1
ATOM 786 N N . MET A 1 98 ? 97.621 101.910 146.226 1.00 60.54 137 MET A N 1
ATOM 787 C CA . MET A 1 98 ? 98.418 100.682 146.154 1.00 59.85 137 MET A CA 1
ATOM 788 C C . MET A 1 98 ? 99.791 101.109 146.622 1.00 57.27 137 MET A C 1
ATOM 789 O O . MET A 1 98 ? 100.447 100.363 147.298 1.00 59.46 137 MET A O 1
ATOM 794 N N . ILE A 1 99 ? 100.186 102.330 146.332 1.00 54.68 138 ILE A N 1
ATOM 795 C CA . ILE A 1 99 ? 101.510 102.809 146.746 1.00 53.93 138 ILE A CA 1
ATOM 796 C C . ILE A 1 99 ? 101.541 103.358 148.180 1.00 54.27 138 ILE A C 1
ATOM 797 O O . ILE A 1 99 ? 102.545 103.244 148.938 1.00 55.56 138 ILE A O 1
ATOM 802 N N . TRP A 1 100 ? 100.457 104.018 148.544 1.00 52.02 139 TRP A N 1
ATOM 803 C CA . TRP A 1 100 ? 100.438 104.626 149.838 1.00 49.53 139 TRP A CA 1
ATOM 804 C C . TRP A 1 100 ? 100.677 103.476 150.804 1.00 49.36 139 TRP A C 1
ATOM 805 O O . TRP A 1 100 ? 101.392 103.607 151.787 1.00 49.18 139 TRP A O 1
ATOM 816 N N . HIS A 1 101 ? 100.124 102.329 150.474 1.00 49.27 140 HIS A N 1
ATOM 817 C CA . HIS A 1 101 ? 100.279 101.197 151.331 1.00 50.82 140 HIS A CA 1
ATOM 818 C C . HIS A 1 101 ? 101.722 100.787 151.242 1.00 52.01 140 HIS A C 1
ATOM 819 O O . HIS A 1 101 ? 102.375 100.530 152.258 1.00 55.04 140 HIS A O 1
ATOM 826 N N . SER A 1 102 ? 102.245 100.772 150.029 1.00 51.56 141 SER A N 1
ATOM 827 C CA . SER A 1 102 ? 103.633 100.358 149.851 1.00 50.84 141 SER A CA 1
ATOM 828 C C . SER A 1 102 ? 104.569 101.200 150.726 1.00 48.93 141 SER A C 1
ATOM 829 O O . SER A 1 102 ? 105.322 100.687 151.520 1.00 47.60 141 SER A O 1
ATOM 832 N N . ASN A 1 103 ? 104.488 102.494 150.553 1.00 49.49 142 ASN A N 1
ATOM 833 C CA . ASN A 1 103 ? 105.400 103.376 151.181 1.00 51.39 142 ASN A CA 1
ATOM 834 C C . ASN A 1 103 ? 105.340 103.336 152.707 1.00 51.59 142 ASN A C 1
ATOM 835 O O . ASN A 1 103 ? 106.339 103.678 153.388 1.00 52.16 142 ASN A O 1
ATOM 840 N N . LEU A 1 104 ? 104.164 102.940 153.218 1.00 49.34 143 LEU A N 1
ATOM 841 C CA . LEU A 1 104 ? 103.922 102.713 154.612 1.00 46.03 143 LEU A CA 1
ATOM 842 C C . LEU A 1 104 ? 104.562 101.416 155.030 1.00 48.09 143 LEU A C 1
ATOM 843 O O . LEU A 1 104 ? 104.936 101.244 156.170 1.00 49.62 143 LEU A O 1
ATOM 848 N N . ASN A 1 105 ? 104.668 100.468 154.124 1.00 50.85 144 ASN A N 1
ATOM 849 C CA . ASN A 1 105 ? 105.150 99.175 154.537 1.00 54.32 144 ASN A CA 1
ATOM 850 C C . ASN A 1 105 ? 106.662 99.164 154.455 1.00 55.11 144 ASN A C 1
ATOM 851 O O . ASN A 1 105 ? 107.340 98.530 155.237 1.00 56.13 144 ASN A O 1
ATOM 856 N N . ASP A 1 106 ? 107.186 99.928 153.526 1.00 56.55 145 ASP A N 1
ATOM 857 C CA . ASP A 1 106 ? 108.585 100.007 153.372 1.00 60.18 145 ASP A CA 1
ATOM 858 C C . ASP A 1 106 ? 109.206 100.796 154.549 1.00 61.81 145 ASP A C 1
ATOM 859 O O . ASP A 1 106 ? 110.444 100.834 154.741 1.00 62.55 145 ASP A O 1
ATOM 864 N N . ALA A 1 107 ? 108.357 101.421 155.350 1.00 63.29 146 ALA A N 1
ATOM 865 C CA . ALA A 1 107 ? 108.832 102.175 156.511 1.00 64.10 146 ALA A CA 1
ATOM 866 C C . ALA A 1 107 ? 108.461 101.539 157.832 1.00 64.67 146 ALA A C 1
ATOM 867 O O . ALA A 1 107 ? 109.158 101.732 158.812 1.00 65.92 146 ALA A O 1
ATOM 869 N N . THR A 1 108 ? 107.343 100.825 157.882 1.00 64.73 147 THR A N 1
ATOM 870 C CA . THR A 1 108 ? 106.918 100.200 159.120 1.00 64.62 147 THR A CA 1
ATOM 871 C C . THR A 1 108 ? 107.740 98.951 159.328 1.00 66.75 147 THR A C 1
ATOM 872 O O . THR A 1 108 ? 108.087 98.637 160.478 1.00 67.10 147 THR A O 1
ATOM 876 N N . TYR A 1 109 ? 108.078 98.263 158.223 1.00 68.30 148 TYR A N 1
ATOM 877 C CA . TYR A 1 109 ? 108.774 96.953 158.295 1.00 69.94 148 TYR A CA 1
ATOM 878 C C . TYR A 1 109 ? 110.085 96.803 157.546 1.00 72.06 148 TYR A C 1
ATOM 879 O O . TYR A 1 109 ? 110.381 97.493 156.590 1.00 71.82 148 TYR A O 1
ATOM 888 N N . GLN A 1 110 ? 110.885 95.877 158.018 1.00 76.22 149 GLN A N 1
ATOM 889 C CA . GLN A 1 110 ? 112.131 95.575 157.377 1.00 80.37 149 GLN A CA 1
ATOM 890 C C . GLN A 1 110 ? 112.025 94.172 156.849 1.00 82.90 149 GLN A C 1
ATOM 891 O O . GLN A 1 110 ? 111.671 93.251 157.587 1.00 82.99 149 GLN A O 1
ATOM 897 N N . ARG A 1 111 ? 112.301 94.012 155.562 1.00 86.75 150 ARG A N 1
ATOM 898 C CA . ARG A 1 111 ? 111.979 92.750 154.900 1.00 90.95 150 ARG A CA 1
ATOM 899 C C . ARG A 1 111 ? 113.250 91.937 154.689 1.00 93.53 150 ARG A C 1
ATOM 900 O O . ARG A 1 111 ? 113.751 91.805 153.555 1.00 94.33 150 ARG A O 1
ATOM 908 N N . THR A 1 112 ? 113.775 91.400 155.796 1.00 95.77 151 THR A N 1
ATOM 909 C CA . THR A 1 112 ? 115.048 90.701 155.751 1.00 97.86 151 THR A CA 1
ATOM 910 C C . THR A 1 112 ? 114.803 89.244 155.423 1.00 98.57 151 THR A C 1
ATOM 911 O O . THR A 1 112 ? 115.487 88.661 154.567 1.00 98.18 151 THR A O 1
ATOM 915 N N . ARG A 1 113 ? 113.810 88.661 156.109 1.00 99.43 152 ARG A N 1
ATOM 916 C CA . ARG A 1 113 ? 113.481 87.239 155.936 1.00 99.54 152 ARG A CA 1
ATOM 917 C C . ARG A 1 113 ? 113.436 86.861 154.451 1.00 99.01 152 ARG A C 1
ATOM 918 O O . ARG A 1 113 ? 113.956 85.825 154.035 1.00 98.62 152 ARG A O 1
ATOM 926 N N . ALA A 1 114 ? 112.840 87.749 153.665 1.00 98.80 153 ALA A N 1
ATOM 927 C CA . ALA A 1 114 ? 112.676 87.529 152.246 1.00 99.05 153 ALA A CA 1
ATOM 928 C C . ALA A 1 114 ? 113.941 87.725 151.443 1.00 98.89 153 ALA A C 1
ATOM 929 O O . ALA A 1 114 ? 114.131 87.022 150.446 1.00 98.66 153 ALA A O 1
ATOM 931 N N . LEU A 1 115 ? 114.782 88.688 151.838 1.00 98.76 154 LEU A N 1
ATOM 932 C CA . LEU A 1 115 ? 115.987 89.009 151.034 1.00 98.91 154 LEU A CA 1
ATOM 933 C C . LEU A 1 115 ? 116.992 87.836 151.040 1.00 99.07 154 LEU A C 1
ATOM 934 O O . LEU A 1 115 ? 117.579 87.442 150.012 1.00 97.89 154 LEU A O 1
ATOM 939 N N . VAL A 1 116 ? 117.162 87.289 152.238 1.00 99.38 155 VAL A N 1
ATOM 940 C CA . VAL A 1 116 ? 118.123 86.239 152.502 1.00 99.05 155 VAL A CA 1
ATOM 941 C C . VAL A 1 116 ? 117.651 84.931 151.853 1.00 98.53 155 VAL A C 1
ATOM 942 O O . VAL A 1 116 ? 118.420 84.272 151.101 1.00 97.13 155 VAL A O 1
ATOM 946 N N . ARG A 1 117 ? 116.377 84.592 152.121 1.00 98.00 156 ARG A N 1
ATOM 947 C CA . ARG A 1 117 ? 115.751 83.432 151.509 1.00 97.63 156 ARG A CA 1
ATOM 948 C C . ARG A 1 117 ? 115.825 83.529 149.969 1.00 96.84 156 ARG A C 1
ATOM 949 O O . ARG A 1 117 ? 115.859 82.522 149.303 1.00 96.30 156 ARG A O 1
ATOM 957 N N . THR A 1 118 ? 115.907 84.739 149.430 1.00 96.81 157 THR A N 1
ATOM 958 C CA . THR A 1 118 ? 116.191 84.938 148.003 1.00 96.49 157 THR A CA 1
ATOM 959 C C . THR A 1 118 ? 117.690 84.833 147.704 1.00 96.55 157 THR A C 1
ATOM 960 O O . THR A 1 118 ? 118.082 84.377 146.615 1.00 97.01 157 THR A O 1
ATOM 964 N N . GLY A 1 119 ? 118.533 85.248 148.645 1.00 95.73 158 GLY A N 1
ATOM 965 C CA . GLY A 1 119 ? 119.971 85.102 148.440 1.00 95.67 158 GLY A CA 1
ATOM 966 C C . GLY A 1 119 ? 120.563 86.462 148.147 1.00 96.09 158 GLY A C 1
ATOM 967 O O . GLY A 1 119 ? 121.544 86.609 147.388 1.00 95.76 158 GLY A O 1
ATOM 968 N N . MET A 1 120 ? 119.936 87.460 148.787 1.00 95.67 159 MET A N 1
ATOM 969 C CA . MET A 1 120 ? 120.330 88.884 148.742 1.00 94.14 159 MET A CA 1
ATOM 970 C C . MET A 1 120 ? 120.846 89.257 150.128 1.00 92.61 159 MET A C 1
ATOM 971 O O . MET A 1 120 ? 120.353 88.746 151.148 1.00 92.50 159 MET A O 1
ATOM 976 N N . ASP A 1 121 ? 121.801 90.168 150.195 1.00 90.18 160 ASP A N 1
ATOM 977 C CA . ASP A 1 121 ? 122.313 90.521 151.503 1.00 88.99 160 ASP A CA 1
ATOM 978 C C . ASP A 1 121 ? 121.323 91.396 152.297 1.00 88.44 160 ASP A C 1
ATOM 979 O O . ASP A 1 121 ? 120.829 92.385 151.777 1.00 88.03 160 ASP A O 1
ATOM 984 N N . PRO A 1 122 ? 121.003 91.022 153.565 1.00 88.30 161 PRO A N 1
ATOM 985 C CA . PRO A 1 122 ? 120.023 91.760 154.392 1.00 86.96 161 PRO A CA 1
ATOM 986 C C . PRO A 1 122 ? 120.340 93.227 154.492 1.00 85.32 161 PRO A C 1
ATOM 987 O O . PRO A 1 122 ? 119.450 94.050 154.570 1.00 84.74 161 PRO A O 1
ATOM 991 N N . ARG A 1 123 ? 121.611 93.549 154.411 1.00 84.75 162 ARG A N 1
ATOM 992 C CA . ARG A 1 123 ? 122.009 94.937 154.353 1.00 85.56 162 ARG A CA 1
ATOM 993 C C . ARG A 1 123 ? 121.694 95.658 153.056 1.00 85.23 162 ARG A C 1
ATOM 994 O O . ARG A 1 123 ? 122.202 96.745 152.838 1.00 85.04 162 ARG A O 1
ATOM 1002 N N . MET A 1 124 ? 120.846 95.075 152.214 1.00 85.63 163 MET A N 1
ATOM 1003 C CA . MET A 1 124 ? 120.452 95.733 150.957 1.00 86.83 163 MET A CA 1
ATOM 1004 C C . MET A 1 124 ? 119.067 96.348 151.056 1.00 85.90 163 MET A C 1
ATOM 1005 O O . MET A 1 124 ? 118.360 96.451 150.034 1.00 86.13 163 MET A O 1
ATOM 1010 N N . CYS A 1 125 ? 118.698 96.750 152.284 1.00 84.26 164 CYS A N 1
ATOM 1011 C CA . CYS A 1 125 ? 117.457 97.492 152.588 1.00 81.65 164 CYS A CA 1
ATOM 1012 C C . CYS A 1 125 ? 117.118 98.632 151.657 1.00 77.35 164 CYS A C 1
ATOM 1013 O O . CYS A 1 125 ? 116.013 98.658 151.152 1.00 76.65 164 CYS A O 1
ATOM 1016 N N . SER A 1 126 ? 118.063 99.558 151.458 1.00 73.38 165 SER A N 1
ATOM 1017 C CA . SER A 1 126 ? 117.874 100.771 150.635 1.00 71.38 165 SER A CA 1
ATOM 1018 C C . SER A 1 126 ? 117.585 100.545 149.133 1.00 70.25 165 SER A C 1
ATOM 1019 O O . SER A 1 126 ? 117.468 101.506 148.339 1.00 70.28 165 SER A O 1
ATOM 1022 N N . LEU A 1 127 ? 117.454 99.283 148.750 1.00 68.12 166 LEU A N 1
ATOM 1023 C CA . LEU A 1 127 ? 117.262 98.904 147.382 1.00 64.65 166 LEU A CA 1
ATOM 1024 C C . LEU A 1 127 ? 115.943 98.161 147.287 1.00 64.28 166 LEU A C 1
ATOM 1025 O O . LEU A 1 127 ? 115.548 97.798 146.202 1.00 66.35 166 LEU A O 1
ATOM 1030 N N . MET A 1 128 ? 115.272 97.891 148.399 1.00 62.61 167 MET A N 1
ATOM 1031 C CA . MET A 1 128 ? 114.001 97.180 148.331 1.00 62.29 167 MET A CA 1
ATOM 1032 C C . MET A 1 128 ? 112.734 98.078 148.354 1.00 63.16 167 MET A C 1
ATOM 1033 O O . MET A 1 128 ? 111.696 97.705 148.921 1.00 62.73 167 MET A O 1
ATOM 1038 N N . GLN A 1 129 ? 112.821 99.256 147.746 1.00 64.05 168 GLN A N 1
ATOM 1039 C CA . GLN A 1 129 ? 111.685 100.137 147.668 1.00 67.03 168 GLN A CA 1
ATOM 1040 C C . GLN A 1 129 ? 110.496 99.644 146.816 1.00 67.64 168 GLN A C 1
ATOM 1041 O O . GLN A 1 129 ? 110.484 99.727 145.597 1.00 67.96 168 GLN A O 1
ATOM 1047 N N . GLY A 1 130 ? 109.458 99.186 147.477 1.00 68.84 169 GLY A N 1
ATOM 1048 C CA . GLY A 1 130 ? 108.299 98.745 146.760 1.00 69.92 169 GLY A CA 1
ATOM 1049 C C . GLY A 1 130 ? 108.326 97.231 146.627 1.00 70.26 169 GLY A C 1
ATOM 1050 O O . GLY A 1 130 ? 107.643 96.656 145.771 1.00 71.96 169 GLY A O 1
ATOM 1051 N N . SER A 1 131 ? 109.103 96.544 147.453 1.00 69.23 170 SER A N 1
ATOM 1052 C CA . SER A 1 131 ? 109.042 95.115 147.386 1.00 68.81 170 SER A CA 1
ATOM 1053 C C . SER A 1 131 ? 107.620 94.594 147.731 1.00 67.62 170 SER A C 1
ATOM 1054 O O . SER A 1 131 ? 107.275 93.496 147.346 1.00 67.88 170 SER A O 1
ATOM 1057 N N . THR A 1 132 ? 106.791 95.387 148.403 1.00 66.34 171 THR A N 1
ATOM 1058 C CA . THR A 1 132 ? 105.474 94.896 148.860 1.00 67.06 171 THR A CA 1
ATOM 1059 C C . THR A 1 132 ? 104.413 95.166 147.805 1.00 65.86 171 THR A C 1
ATOM 1060 O O . THR A 1 132 ? 103.259 94.675 147.831 1.00 62.70 171 THR A O 1
ATOM 1064 N N . LEU A 1 133 ? 104.837 95.950 146.839 1.00 67.20 172 LEU A N 1
ATOM 1065 C CA . LEU A 1 133 ? 103.899 96.518 145.913 1.00 69.67 172 LEU A CA 1
ATOM 1066 C C . LEU A 1 133 ? 103.447 95.481 144.911 1.00 73.11 172 LEU A C 1
ATOM 1067 O O . LEU A 1 133 ? 104.229 95.090 144.006 1.00 74.45 172 LEU A O 1
ATOM 1072 N N . PRO A 1 134 ? 102.181 95.031 145.028 1.00 75.60 173 PRO A N 1
ATOM 1073 C CA . PRO A 1 134 ? 101.690 93.990 144.098 1.00 77.07 173 PRO A CA 1
ATOM 1074 C C . PRO A 1 134 ? 102.089 94.262 142.627 1.00 78.58 173 PRO A C 1
ATOM 1075 O O . PRO A 1 134 ? 102.067 95.402 142.155 1.00 78.34 173 PRO A O 1
ATOM 1079 N N . ARG A 1 135 ? 102.483 93.200 141.933 1.00 80.83 174 ARG A N 1
ATOM 1080 C CA . ARG A 1 135 ? 102.770 93.246 140.488 1.00 82.43 174 ARG A CA 1
ATOM 1081 C C . ARG A 1 135 ? 101.659 93.923 139.676 1.00 82.07 174 ARG A C 1
ATOM 1082 O O . ARG A 1 135 ? 101.971 94.579 138.660 1.00 81.85 174 ARG A O 1
ATOM 1090 N N . ARG A 1 136 ? 100.394 93.746 140.109 1.00 80.48 175 ARG A N 1
ATOM 1091 C CA . ARG A 1 136 ? 99.257 94.446 139.522 1.00 80.10 175 ARG A CA 1
ATOM 1092 C C . ARG A 1 136 ? 99.503 95.971 139.392 1.00 78.81 175 ARG A C 1
ATOM 1093 O O . ARG A 1 136 ? 98.883 96.641 138.565 1.00 78.37 175 ARG A O 1
ATOM 1101 N N . SER A 1 137 ? 100.393 96.525 140.207 1.00 77.45 176 SER A N 1
ATOM 1102 C CA . SER A 1 137 ? 100.706 97.941 140.120 1.00 76.17 176 SER A CA 1
ATOM 1103 C C . SER A 1 137 ? 100.940 98.332 138.674 1.00 75.33 176 SER A C 1
ATOM 1104 O O . SER A 1 137 ? 101.417 97.554 137.872 1.00 74.42 176 SER A O 1
ATOM 1107 N N . GLY A 1 138 ? 100.646 99.572 138.363 1.00 75.11 177 GLY A N 1
ATOM 1108 C CA . GLY A 1 138 ? 100.783 100.031 137.005 1.00 76.30 177 GLY A CA 1
ATOM 1109 C C . GLY A 1 138 ? 102.184 100.291 136.527 1.00 76.11 177 GLY A C 1
ATOM 1110 O O . GLY A 1 138 ? 103.145 99.965 137.158 1.00 75.02 177 GLY A O 1
ATOM 1111 N N . ALA A 1 139 ? 102.276 100.884 135.356 1.00 77.81 178 ALA A N 1
ATOM 1112 C CA . ALA A 1 139 ? 103.553 101.172 134.766 1.00 79.98 178 ALA A CA 1
ATOM 1113 C C . ALA A 1 139 ? 104.314 102.252 135.581 1.00 81.41 178 ALA A C 1
ATOM 1114 O O . ALA A 1 139 ? 105.559 102.233 135.643 1.00 82.09 178 ALA A O 1
ATOM 1116 N N . ALA A 1 140 ? 103.571 103.192 136.181 1.00 82.32 179 ALA A N 1
ATOM 1117 C CA . ALA A 1 140 ? 104.165 104.334 136.881 1.00 82.55 179 ALA A CA 1
ATOM 1118 C C . ALA A 1 140 ? 104.222 103.888 138.347 1.00 83.17 179 ALA A C 1
ATOM 1119 O O . ALA A 1 140 ? 104.753 104.607 139.246 1.00 83.19 179 ALA A O 1
ATOM 1121 N N . GLY A 1 141 ? 103.683 102.673 138.556 1.00 82.41 180 GLY A N 1
ATOM 1122 C CA . GLY A 1 141 ? 103.811 101.959 139.817 1.00 81.85 180 GLY A CA 1
ATOM 1123 C C . GLY A 1 141 ? 105.154 101.253 139.997 1.00 81.58 180 GLY A C 1
ATOM 1124 O O . GLY A 1 141 ? 105.653 101.150 141.108 1.00 83.67 180 GLY A O 1
ATOM 1125 N N . ALA A 1 142 ? 105.746 100.758 138.917 1.00 79.89 181 ALA A N 1
ATOM 1126 C CA . ALA A 1 142 ? 106.991 100.059 139.023 1.00 77.15 181 ALA A CA 1
ATOM 1127 C C . ALA A 1 142 ? 108.109 101.087 139.041 1.00 76.51 181 ALA A C 1
ATOM 1128 O O . ALA A 1 142 ? 109.107 100.888 139.702 1.00 76.65 181 ALA A O 1
ATOM 1130 N N . ALA A 1 143 ? 107.941 102.224 138.377 1.00 76.20 182 ALA A N 1
ATOM 1131 C CA . ALA A 1 143 ? 109.023 103.257 138.377 1.00 76.91 182 ALA A CA 1
ATOM 1132 C C . ALA A 1 143 ? 109.490 103.679 139.794 1.00 76.87 182 ALA A C 1
ATOM 1133 O O . ALA A 1 143 ? 110.576 104.269 139.990 1.00 76.97 182 ALA A O 1
ATOM 1135 N N . VAL A 1 144 ? 108.654 103.376 140.784 1.00 76.20 183 VAL A N 1
ATOM 1136 C CA . VAL A 1 144 ? 108.924 103.784 142.143 1.00 74.08 183 VAL A CA 1
ATOM 1137 C C . VAL A 1 144 ? 109.810 102.729 142.760 1.00 73.56 183 VAL A C 1
ATOM 1138 O O . VAL A 1 144 ? 110.454 103.010 143.774 1.00 74.54 183 VAL A O 1
ATOM 1142 N N . LYS A 1 145 ? 109.851 101.533 142.148 1.00 71.63 184 LYS A N 1
ATOM 1143 C CA . LYS A 1 145 ? 110.663 100.398 142.657 1.00 70.57 184 LYS A CA 1
ATOM 1144 C C . LYS A 1 145 ? 112.191 100.585 142.727 1.00 70.95 184 LYS A C 1
ATOM 1145 O O . LYS A 1 145 ? 112.819 101.140 141.799 1.00 71.26 184 LYS A O 1
ATOM 1151 N N . GLY A 1 146 ? 112.789 100.123 143.827 1.00 69.94 185 GLY A N 1
ATOM 1152 C CA . GLY A 1 146 ? 114.243 100.156 143.935 1.00 69.55 185 GLY A CA 1
ATOM 1153 C C . GLY A 1 146 ? 114.888 99.043 143.117 1.00 69.06 185 GLY A C 1
ATOM 1154 O O . GLY A 1 146 ? 114.242 98.023 142.846 1.00 67.69 185 GLY A O 1
ATOM 1155 N N . VAL A 1 147 ? 116.159 99.241 142.756 1.00 68.57 186 VAL A N 1
ATOM 1156 C CA . VAL A 1 147 ? 116.926 98.290 141.934 1.00 69.05 186 VAL A CA 1
ATOM 1157 C C . VAL A 1 147 ? 116.857 96.875 142.559 1.00 69.54 186 VAL A C 1
ATOM 1158 O O . VAL A 1 147 ? 116.530 95.867 141.880 1.00 69.37 186 VAL A O 1
ATOM 1162 N N . GLY A 1 148 ? 117.127 96.835 143.864 1.00 69.05 187 GLY A N 1
ATOM 1163 C CA . GLY A 1 148 ? 117.036 95.638 144.626 1.00 69.72 187 GLY A CA 1
ATOM 1164 C C . GLY A 1 148 ? 115.670 95.025 144.532 1.00 71.18 187 GLY A C 1
ATOM 1165 O O . GLY A 1 148 ? 115.517 93.837 144.710 1.00 71.97 187 GLY A O 1
ATOM 1166 N N . THR A 1 149 ? 114.644 95.814 144.263 1.00 73.92 188 THR A N 1
ATOM 1167 C CA . THR A 1 149 ? 113.287 95.233 144.305 1.00 76.67 188 THR A CA 1
ATOM 1168 C C . THR A 1 149 ? 113.129 94.289 143.127 1.00 77.91 188 THR A C 1
ATOM 1169 O O . THR A 1 149 ? 112.530 93.214 143.233 1.00 77.72 188 THR A O 1
ATOM 1173 N N . MET A 1 150 ? 113.709 94.705 142.015 1.00 79.49 189 MET A N 1
ATOM 1174 C CA . MET A 1 150 ? 113.505 94.010 140.798 1.00 82.73 189 MET A CA 1
ATOM 1175 C C . MET A 1 150 ? 114.196 92.667 140.867 1.00 84.62 189 MET A C 1
ATOM 1176 O O . MET A 1 150 ? 113.600 91.617 140.549 1.00 85.44 189 MET A O 1
ATOM 1181 N N . VAL A 1 151 ? 115.458 92.715 141.294 1.00 85.89 190 VAL A N 1
ATOM 1182 C CA . VAL A 1 151 ? 116.282 91.534 141.512 1.00 85.96 190 VAL A CA 1
ATOM 1183 C C . VAL A 1 151 ? 115.588 90.425 142.348 1.00 87.21 190 VAL A C 1
ATOM 1184 O O . VAL A 1 151 ? 115.617 89.288 141.979 1.00 87.09 190 VAL A O 1
ATOM 1188 N N . MET A 1 152 ? 114.934 90.751 143.446 1.00 89.31 191 MET A N 1
ATOM 1189 C CA . MET A 1 152 ? 114.295 89.738 144.251 1.00 93.09 191 MET A CA 1
ATOM 1190 C C . MET A 1 152 ? 113.251 88.938 143.467 1.00 93.76 191 MET A C 1
ATOM 1191 O O . MET A 1 152 ? 112.910 87.784 143.809 1.00 93.37 191 MET A O 1
ATOM 1196 N N . GLU A 1 153 ? 112.722 89.591 142.425 1.00 95.91 192 GLU A N 1
ATOM 1197 C CA . GLU A 1 153 ? 111.649 89.024 141.578 1.00 96.98 192 GLU A CA 1
ATOM 1198 C C . GLU A 1 153 ? 112.213 88.048 140.546 1.00 95.36 192 GLU A C 1
ATOM 1199 O O . GLU A 1 153 ? 111.966 86.834 140.619 1.00 95.08 192 GLU A O 1
ATOM 1205 N N . LEU A 1 154 ? 112.956 88.611 139.588 1.00 93.67 193 LEU A N 1
ATOM 1206 C CA . LEU A 1 154 ? 113.683 87.833 138.629 1.00 92.98 193 LEU A CA 1
ATOM 1207 C C . LEU A 1 154 ? 114.358 86.615 139.291 1.00 94.90 193 LEU A C 1
ATOM 1208 O O . LEU A 1 154 ? 114.151 85.472 138.875 1.00 95.53 193 LEU A O 1
ATOM 1213 N N . ILE A 1 155 ? 115.146 86.840 140.338 1.00 96.52 194 ILE A N 1
ATOM 1214 C CA . ILE A 1 155 ? 115.767 85.742 141.093 1.00 97.02 194 ILE A CA 1
ATOM 1215 C C . ILE A 1 155 ? 114.756 84.672 141.534 1.00 99.03 194 ILE A C 1
ATOM 1216 O O . ILE A 1 155 ? 115.099 83.495 141.587 1.00 99.99 194 ILE A O 1
ATOM 1221 N N . ARG A 1 156 ? 113.518 85.039 141.848 1.00 101.08 195 ARG A N 1
ATOM 1222 C CA . ARG A 1 156 ? 112.597 83.993 142.271 1.00 103.97 195 ARG A CA 1
ATOM 1223 C C . ARG A 1 156 ? 111.954 83.370 141.054 1.00 105.73 195 ARG A C 1
ATOM 1224 O O . ARG A 1 156 ? 111.685 82.148 141.014 1.00 106.07 195 ARG A O 1
ATOM 1232 N N . MET A 1 157 ? 111.677 84.234 140.076 1.00 107.90 196 MET A N 1
ATOM 1233 C CA . MET A 1 157 ? 111.081 83.802 138.810 1.00 110.18 196 MET A CA 1
ATOM 1234 C C . MET A 1 157 ? 112.073 82.801 138.203 1.00 111.89 196 MET A C 1
ATOM 1235 O O . MET A 1 157 ? 111.703 81.646 137.927 1.00 112.96 196 MET A O 1
ATOM 1240 N N . ILE A 1 158 ? 113.338 83.237 138.065 1.00 112.92 197 ILE A N 1
ATOM 1241 C CA . ILE A 1 158 ? 114.447 82.364 137.654 1.00 113.55 197 ILE A CA 1
ATOM 1242 C C . ILE A 1 158 ? 114.685 81.169 138.593 1.00 114.60 197 ILE A C 1
ATOM 1243 O O . ILE A 1 158 ? 114.751 80.050 138.115 1.00 115.70 197 ILE A O 1
ATOM 1248 N N . LYS A 1 159 ? 114.800 81.386 139.905 1.00 115.49 198 LYS A N 1
ATOM 1249 C CA . LYS A 1 159 ? 115.128 80.293 140.830 1.00 117.02 198 LYS A CA 1
ATOM 1250 C C . LYS A 1 159 ? 114.170 79.094 140.755 1.00 118.07 198 LYS A C 1
ATOM 1251 O O . LYS A 1 159 ? 114.604 77.940 140.722 1.00 118.25 198 LYS A O 1
ATOM 1257 N N . ARG A 1 160 ? 112.873 79.337 140.713 1.00 119.86 199 ARG A N 1
ATOM 1258 C CA . ARG A 1 160 ? 111.965 78.202 140.597 1.00 122.19 199 ARG A CA 1
ATOM 1259 C C . ARG A 1 160 ? 111.976 77.498 139.207 1.00 123.49 199 ARG A C 1
ATOM 1260 O O . ARG A 1 160 ? 111.924 76.238 139.108 1.00 124.08 199 ARG A O 1
ATOM 1268 N N . GLY A 1 161 ? 112.064 78.326 138.148 1.00 124.08 200 GLY A N 1
ATOM 1269 C CA . GLY A 1 161 ? 112.164 77.862 136.738 1.00 123.16 200 GLY A CA 1
ATOM 1270 C C . GLY A 1 161 ? 113.449 77.096 136.493 1.00 122.50 200 GLY A C 1
ATOM 1271 O O . GLY A 1 161 ? 113.403 75.903 136.200 1.00 122.55 200 GLY A O 1
ATOM 1272 N N . ILE A 1 162 ? 114.585 77.778 136.633 1.00 121.74 201 ILE A N 1
ATOM 1273 C CA . ILE A 1 162 ? 115.893 77.136 136.522 1.00 121.34 201 ILE A CA 1
ATOM 1274 C C . ILE A 1 162 ? 116.010 76.069 137.583 1.00 121.07 201 ILE A C 1
ATOM 1275 O O . ILE A 1 162 ? 116.483 74.974 137.268 1.00 121.29 201 ILE A O 1
ATOM 1280 N N . ASN A 1 163 ? 115.282 76.006 138.555 0.00 80.44 202 ASN A N 1
ATOM 1281 C CA . ASN A 1 163 ? 115.314 74.871 139.482 0.00 80.55 202 ASN A CA 1
ATOM 1282 C C . ASN A 1 163 ? 114.438 73.801 138.858 0.00 80.56 202 ASN A C 1
ATOM 1283 O O . ASN A 1 163 ? 113.761 74.073 137.859 0.00 80.53 202 ASN A O 1
ATOM 1288 N N . ARG A 1 164 ? 105.444 79.871 129.233 1.00 118.76 213 ARG A N 1
ATOM 1289 C CA . ARG A 1 164 ? 105.665 80.156 127.816 1.00 119.32 213 ARG A CA 1
ATOM 1290 C C . ARG A 1 164 ? 105.876 81.642 127.552 1.00 119.11 213 ARG A C 1
ATOM 1291 O O . ARG A 1 164 ? 106.957 82.087 127.159 1.00 118.79 213 ARG A O 1
ATOM 1299 N N . ARG A 1 165 ? 104.794 82.389 127.737 1.00 118.97 214 ARG A N 1
ATOM 1300 C CA . ARG A 1 165 ? 104.750 83.831 127.547 1.00 118.52 214 ARG A CA 1
ATOM 1301 C C . ARG A 1 165 ? 105.595 84.520 128.620 1.00 118.07 214 ARG A C 1
ATOM 1302 O O . ARG A 1 165 ? 105.933 85.697 128.501 1.00 118.20 214 ARG A O 1
ATOM 1310 N N . THR A 1 166 ? 105.929 83.767 129.666 1.00 117.36 215 THR A N 1
ATOM 1311 C CA . THR A 1 166 ? 106.777 84.207 130.768 1.00 116.39 215 THR A CA 1
ATOM 1312 C C . THR A 1 166 ? 108.061 84.918 130.333 1.00 116.78 215 THR A C 1
ATOM 1313 O O . THR A 1 166 ? 108.690 85.609 131.120 1.00 117.26 215 THR A O 1
ATOM 1317 N N . ARG A 1 167 ? 108.447 84.749 129.078 1.00 117.15 216 ARG A N 1
ATOM 1318 C CA . ARG A 1 167 ? 109.673 85.370 128.532 1.00 117.29 216 ARG A CA 1
ATOM 1319 C C . ARG A 1 167 ? 109.650 86.903 128.326 1.00 117.04 216 ARG A C 1
ATOM 1320 O O . ARG A 1 167 ? 110.585 87.598 128.743 1.00 117.34 216 ARG A O 1
ATOM 1328 N N . ILE A 1 168 ? 108.617 87.414 127.654 1.00 116.26 217 ILE A N 1
ATOM 1329 C CA . ILE A 1 168 ? 108.465 88.856 127.437 1.00 115.10 217 ILE A CA 1
ATOM 1330 C C . ILE A 1 168 ? 108.568 89.627 128.761 1.00 114.33 217 ILE A C 1
ATOM 1331 O O . ILE A 1 168 ? 109.108 90.750 128.795 1.00 114.25 217 ILE A O 1
ATOM 1336 N N . ALA A 1 169 ? 108.050 89.007 129.833 1.00 112.93 218 ALA A N 1
ATOM 1337 C CA . ALA A 1 169 ? 108.172 89.529 131.198 1.00 111.28 218 ALA A CA 1
ATOM 1338 C C . ALA A 1 169 ? 109.638 89.705 131.512 1.00 110.37 218 ALA A C 1
ATOM 1339 O O . ALA A 1 169 ? 110.081 90.832 131.697 1.00 109.90 218 ALA A O 1
ATOM 1341 N N . TYR A 1 170 ? 110.383 88.594 131.519 1.00 109.60 219 TYR A N 1
ATOM 1342 C CA . TYR A 1 170 ? 111.779 88.589 131.942 1.00 109.02 219 TYR A CA 1
ATOM 1343 C C . TYR A 1 170 ? 112.584 89.679 131.249 1.00 108.34 219 TYR A C 1
ATOM 1344 O O . TYR A 1 170 ? 113.279 90.432 131.918 1.00 108.28 219 TYR A O 1
ATOM 1353 N N . GLU A 1 171 ? 112.471 89.786 129.929 1.00 107.47 220 GLU A N 1
ATOM 1354 C CA . GLU A 1 171 ? 113.248 90.783 129.174 1.00 106.73 220 GLU A CA 1
ATOM 1355 C C . GLU A 1 171 ? 112.867 92.176 129.590 1.00 105.43 220 GLU A C 1
ATOM 1356 O O . GLU A 1 171 ? 113.724 92.991 129.887 1.00 104.32 220 GLU A O 1
ATOM 1362 N N . ARG A 1 172 ? 111.566 92.439 129.622 1.00 104.87 221 ARG A N 1
ATOM 1363 C CA . ARG A 1 172 ? 111.085 93.737 130.058 1.00 104.40 221 ARG A CA 1
ATOM 1364 C C . ARG A 1 172 ? 111.506 94.040 131.499 1.00 103.23 221 ARG A C 1
ATOM 1365 O O . ARG A 1 172 ? 112.079 95.103 131.775 1.00 102.33 221 ARG A O 1
ATOM 1373 N N . MET A 1 173 ? 111.231 93.095 132.401 1.00 101.52 222 MET A N 1
ATOM 1374 C CA . MET A 1 173 ? 111.600 93.233 133.789 1.00 99.14 222 MET A CA 1
ATOM 1375 C C . MET A 1 173 ? 113.037 93.641 133.838 1.00 99.22 222 MET A C 1
ATOM 1376 O O . MET A 1 173 ? 113.431 94.334 134.760 1.00 100.15 222 MET A O 1
ATOM 1381 N N . CYS A 1 174 ? 113.842 93.227 132.865 1.00 98.88 223 CYS A N 1
ATOM 1382 C CA . CYS A 1 174 ? 115.253 93.655 132.864 1.00 99.15 223 CYS A CA 1
ATOM 1383 C C . CYS A 1 174 ? 115.403 95.039 132.264 1.00 98.54 223 CYS A C 1
ATOM 1384 O O . CYS A 1 174 ? 116.282 95.807 132.671 1.00 98.16 223 CYS A O 1
ATOM 1387 N N . ASN A 1 175 ? 114.550 95.362 131.297 1.00 97.91 224 ASN A N 1
ATOM 1388 C CA . ASN A 1 175 ? 114.712 96.623 130.581 1.00 98.03 224 ASN A CA 1
ATOM 1389 C C . ASN A 1 175 ? 114.454 97.744 131.530 1.00 96.96 224 ASN A C 1
ATOM 1390 O O . ASN A 1 175 ? 115.181 98.747 131.532 1.00 96.41 224 ASN A O 1
ATOM 1395 N N . ILE A 1 176 ? 113.417 97.526 132.338 1.00 96.01 225 ILE A N 1
ATOM 1396 C CA . ILE A 1 176 ? 113.069 98.366 133.484 1.00 94.48 225 ILE A CA 1
ATOM 1397 C C . ILE A 1 176 ? 114.263 98.408 134.415 1.00 93.69 225 ILE A C 1
ATOM 1398 O O . ILE A 1 176 ? 114.755 99.490 134.761 1.00 93.36 225 ILE A O 1
ATOM 1403 N N . LEU A 1 177 ? 114.705 97.209 134.797 1.00 92.61 226 LEU A N 1
ATOM 1404 C CA . LEU A 1 177 ? 115.858 97.036 135.632 1.00 91.52 226 LEU A CA 1
ATOM 1405 C C . LEU A 1 177 ? 116.925 97.939 135.064 1.00 90.42 226 LEU A C 1
ATOM 1406 O O . LEU A 1 177 ? 117.460 98.786 135.787 1.00 90.09 226 LEU A O 1
ATOM 1411 N N . LYS A 1 178 ? 117.195 97.797 133.762 1.00 89.16 227 LYS A N 1
ATOM 1412 C CA . LYS A 1 178 ? 118.339 98.495 133.157 1.00 88.45 227 LYS A CA 1
ATOM 1413 C C . LYS A 1 178 ? 118.097 99.984 133.157 1.00 88.01 227 LYS A C 1
ATOM 1414 O O . LYS A 1 178 ? 119.047 100.796 133.216 1.00 88.10 227 LYS A O 1
ATOM 1420 N N . GLY A 1 179 ? 116.824 100.340 133.076 1.00 87.30 228 GLY A N 1
ATOM 1421 C CA . GLY A 1 179 ? 116.478 101.743 132.994 1.00 87.15 228 GLY A CA 1
ATOM 1422 C C . GLY A 1 179 ? 116.625 102.420 134.342 1.00 86.50 228 GLY A C 1
ATOM 1423 O O . GLY A 1 179 ? 116.437 103.657 134.452 1.00 86.38 228 GLY A O 1
ATOM 1424 N N . LYS A 1 180 ? 116.927 101.614 135.370 1.00 85.03 229 LYS A N 1
ATOM 1425 C CA . LYS A 1 180 ? 117.224 102.142 136.691 1.00 83.17 229 LYS A CA 1
ATOM 1426 C C . LYS A 1 180 ? 118.664 102.664 136.689 1.00 82.58 229 LYS A C 1
ATOM 1427 O O . LYS A 1 180 ? 118.941 103.781 137.142 1.00 82.00 229 LYS A O 1
ATOM 1433 N N . PHE A 1 181 ? 119.576 101.875 136.123 1.00 82.24 230 PHE A N 1
ATOM 1434 C CA . PHE A 1 181 ? 120.973 102.267 136.008 1.00 81.83 230 PHE A CA 1
ATOM 1435 C C . PHE A 1 181 ? 121.124 103.501 135.161 1.00 83.29 230 PHE A C 1
ATOM 1436 O O . PHE A 1 181 ? 120.350 103.735 134.255 1.00 82.62 230 PHE A O 1
ATOM 1444 N N . GLN A 1 182 ? 122.093 104.324 135.534 1.00 86.38 231 GLN A N 1
ATOM 1445 C CA . GLN A 1 182 ? 122.423 105.563 134.840 1.00 89.24 231 GLN A CA 1
ATOM 1446 C C . GLN A 1 182 ? 123.916 105.691 134.552 1.00 90.47 231 GLN A C 1
ATOM 1447 O O . GLN A 1 182 ? 124.463 106.792 134.662 1.00 91.27 231 GLN A O 1
ATOM 1453 N N . THR A 1 183 ? 124.568 104.571 134.211 1.00 92.06 232 THR A N 1
ATOM 1454 C CA . THR A 1 183 ? 125.982 104.567 133.790 1.00 93.51 232 THR A CA 1
ATOM 1455 C C . THR A 1 183 ? 126.227 103.508 132.729 1.00 93.94 232 THR A C 1
ATOM 1456 O O . THR A 1 183 ? 125.620 102.424 132.794 1.00 94.17 232 THR A O 1
ATOM 1460 N N . ALA A 1 184 ? 127.123 103.821 131.779 1.00 93.91 233 ALA A N 1
ATOM 1461 C CA . ALA A 1 184 ? 127.508 102.895 130.713 1.00 94.05 233 ALA A CA 1
ATOM 1462 C C . ALA A 1 184 ? 127.442 101.405 131.138 1.00 94.29 233 ALA A C 1
ATOM 1463 O O . ALA A 1 184 ? 126.453 100.707 130.850 1.00 93.61 233 ALA A O 1
ATOM 1465 N N . ALA A 1 185 ? 128.487 100.953 131.847 1.00 94.37 234 ALA A N 1
ATOM 1466 C CA . ALA A 1 185 ? 128.685 99.554 132.232 1.00 94.35 234 ALA A CA 1
ATOM 1467 C C . ALA A 1 185 ? 127.435 98.955 132.881 1.00 95.31 234 ALA A C 1
ATOM 1468 O O . ALA A 1 185 ? 126.950 97.858 132.515 1.00 93.99 234 ALA A O 1
ATOM 1470 N N . GLN A 1 186 ? 126.930 99.698 133.868 1.00 96.68 235 GLN A N 1
ATOM 1471 C CA . GLN A 1 186 ? 125.729 99.319 134.580 1.00 97.51 235 GLN A CA 1
ATOM 1472 C C . GLN A 1 186 ? 124.721 98.924 133.525 1.00 97.85 235 GLN A C 1
ATOM 1473 O O . GLN A 1 186 ? 124.244 97.782 133.506 1.00 98.17 235 GLN A O 1
ATOM 1479 N N . ARG A 1 187 ? 124.461 99.866 132.618 1.00 97.85 236 ARG A N 1
ATOM 1480 C CA . ARG A 1 187 ? 123.501 99.674 131.554 1.00 98.52 236 ARG A CA 1
ATOM 1481 C C . ARG A 1 187 ? 123.903 98.435 130.729 1.00 98.49 236 ARG A C 1
ATOM 1482 O O . ARG A 1 187 ? 123.088 97.527 130.526 1.00 98.77 236 ARG A O 1
ATOM 1490 N N . THR A 1 188 ? 125.169 98.372 130.305 1.00 97.82 237 THR A N 1
ATOM 1491 C CA . THR A 1 1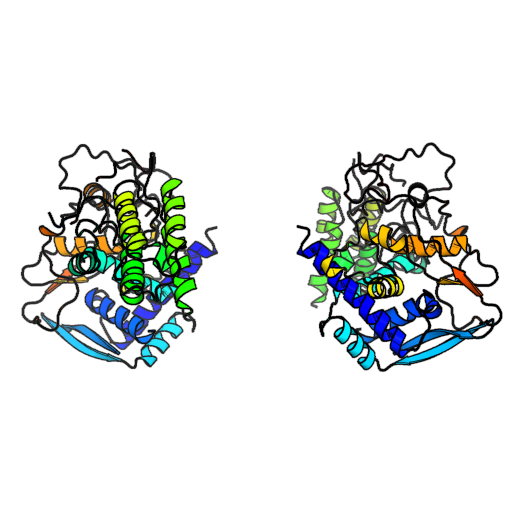88 ? 125.612 97.299 129.413 1.00 97.38 237 THR A CA 1
ATOM 1492 C C . THR A 1 188 ? 125.531 95.922 130.067 1.00 97.81 237 THR A C 1
ATOM 1493 O O . THR A 1 188 ? 125.145 94.930 129.420 1.00 97.42 237 THR A O 1
ATOM 1497 N N . MET A 1 189 ? 125.845 95.864 131.363 1.00 98.68 238 MET A N 1
ATOM 1498 C CA . MET A 1 189 ? 125.948 94.560 132.037 1.00 99.90 238 MET A CA 1
ATOM 1499 C C . MET A 1 189 ? 124.609 93.853 132.235 1.00 100.71 238 MET A C 1
ATOM 1500 O O . MET A 1 189 ? 124.533 92.630 132.476 1.00 100.01 238 MET A O 1
ATOM 1505 N N . VAL A 1 190 ? 123.564 94.664 132.139 1.00 102.49 239 VAL A N 1
ATOM 1506 C CA . VAL A 1 190 ? 122.214 94.232 132.359 1.00 103.60 239 VAL A CA 1
ATOM 1507 C C . VAL A 1 190 ? 121.828 93.431 131.152 1.00 104.76 239 VAL A C 1
ATOM 1508 O O . VAL A 1 190 ? 121.137 92.402 131.264 1.00 104.28 239 VAL A O 1
ATOM 1512 N N . ASP A 1 191 ? 122.275 93.933 129.994 1.00 106.57 240 ASP A N 1
ATOM 1513 C CA . ASP A 1 191 ? 122.090 93.255 128.704 1.00 107.87 240 ASP A CA 1
ATOM 1514 C C . ASP A 1 191 ? 122.782 91.880 128.709 1.00 108.97 240 ASP A C 1
ATOM 1515 O O . ASP A 1 191 ? 122.172 90.865 128.347 1.00 109.38 240 ASP A O 1
ATOM 1520 N N . GLN A 1 192 ? 124.044 91.858 129.150 1.00 109.53 241 GLN A N 1
ATOM 1521 C CA . GLN A 1 192 ? 124.791 90.619 129.227 1.00 109.96 241 GLN A CA 1
ATOM 1522 C C . GLN A 1 192 ? 124.033 89.583 130.065 1.00 110.41 241 GLN A C 1
ATOM 1523 O O . GLN A 1 192 ? 124.194 88.384 129.863 1.00 110.57 241 GLN A O 1
ATOM 1529 N N . VAL A 1 193 ? 123.159 90.059 130.953 1.00 110.71 242 VAL A N 1
ATOM 1530 C CA . VAL A 1 193 ? 122.303 89.199 131.775 1.00 110.50 242 VAL A CA 1
ATOM 1531 C C . VAL A 1 193 ? 121.037 88.729 131.045 1.00 111.23 242 VAL A C 1
ATOM 1532 O O . VAL A 1 193 ? 120.656 87.552 131.086 1.00 110.94 242 VAL A O 1
ATOM 1536 N N . ARG A 1 194 ? 120.409 89.672 130.359 1.00 112.13 243 ARG A N 1
ATOM 1537 C CA . ARG A 1 194 ? 119.208 89.416 129.587 1.00 113.92 243 ARG A CA 1
ATOM 1538 C C . ARG A 1 194 ? 119.426 88.503 128.360 1.00 115.25 243 ARG A C 1
ATOM 1539 O O . ARG A 1 194 ? 118.475 88.186 127.625 1.00 115.71 243 ARG A O 1
ATOM 1547 N N . GLU A 1 195 ? 120.667 88.066 128.147 1.00 116.38 244 GLU A N 1
ATOM 1548 C CA . GLU A 1 195 ? 120.986 87.238 126.990 1.00 116.85 244 GLU A CA 1
ATOM 1549 C C . GLU A 1 195 ? 120.533 85.775 127.104 1.00 117.35 244 GLU A C 1
ATOM 1550 O O . GLU A 1 195 ? 120.198 85.159 126.104 1.00 117.62 244 GLU A O 1
ATOM 1556 N N . SER A 1 196 ? 120.501 85.230 128.318 1.00 117.95 245 SER A N 1
ATOM 1557 C CA . SER A 1 196 ? 120.218 83.807 128.510 1.00 118.75 245 SER A CA 1
ATOM 1558 C C . SER A 1 196 ? 118.727 83.444 128.679 1.00 119.10 245 SER A C 1
ATOM 1559 O O . SER A 1 196 ? 118.023 84.033 129.523 1.00 119.32 245 SER A O 1
ATOM 1562 N N . ARG A 1 197 ? 118.253 82.471 127.885 1.00 118.94 246 ARG A N 1
ATOM 1563 C CA . ARG A 1 197 ? 116.861 82.037 127.963 1.00 119.24 246 ARG A CA 1
ATOM 1564 C C . ARG A 1 197 ? 116.606 81.366 129.289 1.00 119.88 246 ARG A C 1
ATOM 1565 O O . ARG A 1 197 ? 115.592 81.619 129.948 1.00 120.53 246 ARG A O 1
ATOM 1573 N N . ASN A 1 198 ? 117.521 80.492 129.672 1.00 120.02 247 ASN A N 1
ATOM 1574 C CA . ASN A 1 198 ? 117.402 79.800 130.935 1.00 120.60 247 ASN A CA 1
ATOM 1575 C C . ASN A 1 198 ? 118.550 80.284 131.819 1.00 121.01 247 ASN A C 1
ATOM 1576 O O . ASN A 1 198 ? 119.459 79.516 132.122 1.00 121.40 247 ASN A O 1
ATOM 1581 N N . PRO A 1 199 ? 118.513 81.553 132.263 1.00 121.04 248 PRO A N 1
ATOM 1582 C CA . PRO A 1 199 ? 119.640 82.150 133.001 1.00 121.08 248 PRO A CA 1
ATOM 1583 C C . PRO A 1 199 ? 119.846 81.476 134.350 1.00 121.16 248 PRO A C 1
ATOM 1584 O O . PRO A 1 199 ? 119.015 81.607 135.237 1.00 122.25 248 PRO A O 1
ATOM 1588 N N . GLY A 1 200 ? 120.936 80.737 134.516 1.00 120.68 249 GLY A N 1
ATOM 1589 C CA . GLY A 1 200 ? 121.114 80.002 135.767 1.00 119.50 249 GLY A CA 1
ATOM 1590 C C . GLY A 1 200 ? 121.933 80.832 136.732 1.00 118.65 249 GLY A C 1
ATOM 1591 O O . GLY A 1 200 ? 122.035 82.059 136.572 1.00 118.86 249 GLY A O 1
ATOM 1592 N N . ASN A 1 201 ? 122.532 80.158 137.722 1.00 117.34 250 ASN A N 1
ATOM 1593 C CA . ASN A 1 201 ? 123.470 80.790 138.652 1.00 115.61 250 ASN A CA 1
ATOM 1594 C C . ASN A 1 201 ? 124.447 81.780 138.036 1.00 115.84 250 ASN A C 1
ATOM 1595 O O . ASN A 1 201 ? 124.934 82.670 138.726 1.00 115.80 250 ASN A O 1
ATOM 1600 N N . ALA A 1 202 ? 124.722 81.624 136.742 1.00 116.39 251 ALA A N 1
ATOM 1601 C CA . ALA A 1 202 ? 125.523 82.587 135.968 1.00 117.34 251 ALA A CA 1
ATOM 1602 C C . ALA A 1 202 ? 124.967 84.005 136.176 1.00 118.00 251 ALA A C 1
ATOM 1603 O O . ALA A 1 202 ? 125.701 84.960 136.517 1.00 117.92 251 ALA A O 1
ATOM 1605 N N . GLU A 1 203 ? 123.655 84.114 135.949 1.00 118.41 252 GLU A N 1
ATOM 1606 C CA . GLU A 1 203 ? 122.912 85.360 136.105 1.00 118.43 252 GLU A CA 1
ATOM 1607 C C . GLU A 1 203 ? 122.677 85.576 137.612 1.00 117.35 252 GLU A C 1
ATOM 1608 O O . GLU A 1 203 ? 123.109 86.605 138.176 1.00 116.54 252 GLU A O 1
ATOM 1614 N N . PHE A 1 204 ? 122.026 84.582 138.254 1.00 115.94 253 PHE A N 1
ATOM 1615 C CA . PHE A 1 204 ? 121.763 84.582 139.709 1.00 114.27 253 PHE A CA 1
ATOM 1616 C C . PHE A 1 204 ? 122.893 85.289 140.472 1.00 113.83 253 PHE A C 1
ATOM 1617 O O . PHE A 1 204 ? 122.654 86.247 141.215 1.00 114.96 253 PHE A O 1
ATOM 1625 N N . GLU A 1 205 ? 124.125 84.840 140.256 1.00 112.01 254 GLU A N 1
ATOM 1626 C CA . GLU A 1 205 ? 125.250 85.513 140.848 1.00 109.94 254 GLU A CA 1
ATOM 1627 C C . GLU A 1 205 ? 125.537 86.926 140.251 1.00 108.85 254 GLU A C 1
ATOM 1628 O O . GLU A 1 205 ? 125.935 87.855 140.993 1.00 109.61 254 GLU A O 1
ATOM 1634 N N . ASP A 1 206 ? 125.321 87.136 138.949 1.00 106.44 255 ASP A N 1
ATOM 1635 C CA . ASP A 1 206 ? 125.724 88.449 138.397 1.00 104.94 255 ASP A CA 1
ATOM 1636 C C . ASP A 1 206 ? 124.853 89.667 138.791 1.00 102.77 255 ASP A C 1
ATOM 1637 O O . ASP A 1 206 ? 125.384 90.772 139.003 1.00 103.93 255 ASP A O 1
ATOM 1642 N N . LEU A 1 207 ? 123.530 89.467 138.875 1.00 98.51 256 LEU A N 1
ATOM 1643 C CA . LEU A 1 207 ? 122.599 90.562 139.130 1.00 93.23 256 LEU A CA 1
ATOM 1644 C C . LEU A 1 207 ? 122.810 91.010 140.571 1.00 89.67 256 LEU A C 1
ATOM 1645 O O . LEU A 1 207 ? 122.759 92.196 140.887 1.00 88.54 256 LEU A O 1
ATOM 1650 N N . ILE A 1 208 ? 123.024 90.028 141.441 1.00 85.69 257 ILE A N 1
ATOM 1651 C CA . ILE A 1 208 ? 123.322 90.267 142.841 1.00 82.60 257 ILE A CA 1
ATOM 1652 C C . ILE A 1 208 ? 124.467 91.254 142.934 1.00 81.92 257 ILE A C 1
ATOM 1653 O O . ILE A 1 208 ? 124.458 92.166 143.793 1.00 82.51 257 ILE A O 1
ATOM 1658 N N . PHE A 1 209 ? 125.457 91.055 142.056 1.00 80.51 258 PHE A N 1
ATOM 1659 C CA . PHE A 1 209 ? 126.587 92.000 141.911 1.00 79.14 258 PHE A CA 1
ATOM 1660 C C . PHE A 1 209 ? 126.084 93.463 141.633 1.00 79.50 258 PHE A C 1
ATOM 1661 O O . PHE A 1 209 ? 126.288 94.421 142.428 1.00 77.92 258 PHE A O 1
ATOM 1669 N N . LEU A 1 210 ? 125.396 93.575 140.495 1.00 80.33 259 LEU A N 1
ATOM 1670 C CA . LEU A 1 210 ? 124.759 94.797 140.023 1.00 79.94 259 LEU A CA 1
ATOM 1671 C C . LEU A 1 210 ? 123.869 95.375 141.153 1.00 80.21 259 LEU A C 1
ATOM 1672 O O . LEU A 1 210 ? 123.820 96.594 141.346 1.00 80.10 259 LEU A O 1
ATOM 1677 N N . ALA A 1 211 ? 123.202 94.501 141.912 1.00 80.51 260 ALA A N 1
ATOM 1678 C CA . ALA A 1 211 ? 122.433 94.947 143.081 1.00 81.27 260 ALA A CA 1
ATOM 1679 C C . ALA A 1 211 ? 123.340 95.787 144.028 1.00 81.36 260 ALA A C 1
ATOM 1680 O O . ALA A 1 211 ? 123.001 96.943 144.446 1.00 80.33 260 ALA A O 1
ATOM 1682 N N . ARG A 1 212 ? 124.510 95.207 144.306 1.00 80.38 261 ARG A N 1
ATOM 1683 C CA . ARG A 1 212 ? 125.466 95.857 145.144 1.00 79.90 261 ARG A CA 1
ATOM 1684 C C . ARG A 1 212 ? 126.113 97.070 144.475 1.00 78.65 261 ARG A C 1
ATOM 1685 O O . ARG A 1 212 ? 126.601 97.969 145.157 1.00 78.15 261 ARG A O 1
ATOM 1693 N N . SER A 1 213 ? 126.132 97.117 143.151 1.00 78.57 262 SER A N 1
ATOM 1694 C CA . SER A 1 213 ? 126.753 98.263 142.478 1.00 78.63 262 SER A CA 1
ATOM 1695 C C . SER A 1 213 ? 125.929 99.534 142.705 1.00 79.06 262 SER A C 1
ATOM 1696 O O . SER A 1 213 ? 126.458 100.641 142.686 1.00 79.64 262 SER A O 1
ATOM 1699 N N . ALA A 1 214 ? 124.639 99.347 142.949 1.00 79.08 263 ALA A N 1
ATOM 1700 C CA . ALA A 1 214 ? 123.666 100.416 143.067 1.00 78.48 263 ALA A CA 1
ATOM 1701 C C . ALA A 1 214 ? 123.748 101.089 144.418 1.00 77.70 263 ALA A C 1
ATOM 1702 O O . ALA A 1 214 ? 123.166 102.177 144.607 1.00 76.55 263 ALA A O 1
ATOM 1704 N N . LEU A 1 215 ? 124.407 100.379 145.351 1.00 76.49 264 LEU A N 1
ATOM 1705 C CA . LEU A 1 215 ? 124.714 100.833 146.704 1.00 74.29 264 LEU A CA 1
ATOM 1706 C C . LEU A 1 215 ? 125.712 101.926 146.607 1.00 75.57 264 LEU A C 1
ATOM 1707 O O . LEU A 1 215 ? 125.849 102.707 147.541 1.00 76.86 264 LEU A O 1
ATOM 1712 N N . ILE A 1 216 ? 126.377 102.027 145.466 1.00 76.15 265 ILE A N 1
ATOM 1713 C CA . ILE A 1 216 ? 127.394 103.022 145.319 1.00 78.69 265 ILE A CA 1
ATOM 1714 C C . ILE A 1 216 ? 127.055 103.917 144.133 1.00 80.52 265 ILE A C 1
ATOM 1715 O O . ILE A 1 216 ? 127.142 105.155 144.209 1.00 80.85 265 ILE A O 1
ATOM 1720 N N . LEU A 1 217 ? 126.725 103.279 143.005 1.00 82.76 266 LEU A N 1
ATOM 1721 C CA . LEU A 1 217 ? 126.300 103.978 141.771 1.00 83.49 266 LEU A CA 1
ATOM 1722 C C . LEU A 1 217 ? 124.823 103.686 141.698 1.00 83.45 266 LEU A C 1
ATOM 1723 O O . LEU A 1 217 ? 124.393 102.652 141.164 1.00 83.95 266 LEU A O 1
ATOM 1728 N N . ARG A 1 218 ? 124.056 104.571 142.321 1.00 83.57 267 ARG A N 1
ATOM 1729 C CA . ARG A 1 218 ? 122.654 104.313 142.529 1.00 82.76 267 ARG A CA 1
ATOM 1730 C C . ARG A 1 218 ? 122.006 104.452 141.160 1.00 82.35 267 ARG A C 1
ATOM 1731 O O . ARG A 1 218 ? 122.649 104.935 140.218 1.00 82.73 267 ARG A O 1
ATOM 1739 N N . GLY A 1 219 ? 120.742 104.036 141.060 1.00 81.18 268 GLY A N 1
ATOM 1740 C CA . GLY A 1 219 ? 119.936 104.282 139.873 1.00 79.17 268 GLY A CA 1
ATOM 1741 C C . GLY A 1 219 ? 118.872 105.344 140.022 1.00 77.69 268 GLY A C 1
ATOM 1742 O O . GLY A 1 219 ? 118.793 106.051 141.034 1.00 78.34 268 GLY A O 1
ATOM 1743 N N . SER A 1 220 ? 118.062 105.467 138.983 1.00 75.39 269 SER A N 1
ATOM 1744 C CA . SER A 1 220 ? 116.955 106.382 138.993 1.00 72.86 269 SER A CA 1
ATOM 1745 C C . SER A 1 220 ? 115.728 105.646 139.523 1.00 72.44 269 SER A C 1
ATOM 1746 O O . SER A 1 220 ? 115.203 104.719 138.889 1.00 73.51 269 SER A O 1
ATOM 1749 N N . VAL A 1 221 ? 115.282 106.052 140.703 1.00 70.83 270 VAL A N 1
ATOM 1750 C CA . VAL A 1 221 ? 114.020 105.565 141.234 1.00 69.21 270 VAL A CA 1
ATOM 1751 C C . VAL A 1 221 ? 113.163 106.720 141.695 1.00 68.96 270 VAL A C 1
ATOM 1752 O O . VAL A 1 221 ? 113.500 107.436 142.620 1.00 68.91 270 VAL A O 1
ATOM 1756 N N . ALA A 1 222 ? 112.045 106.888 141.004 1.00 68.82 271 ALA A N 1
ATOM 1757 C CA . ALA A 1 222 ? 110.991 107.822 141.377 1.00 67.99 271 ALA A CA 1
ATOM 1758 C C . ALA A 1 222 ? 110.403 107.583 142.779 1.00 66.97 271 ALA A C 1
ATOM 1759 O O . ALA A 1 222 ? 110.218 106.426 143.202 1.00 67.24 271 ALA A O 1
ATOM 1761 N N . HIS A 1 223 ? 110.104 108.699 143.466 1.00 64.85 272 HIS A N 1
ATOM 1762 C CA . HIS A 1 223 ? 109.413 108.703 144.756 1.00 61.87 272 HIS A CA 1
ATOM 1763 C C . HIS A 1 223 ? 108.088 109.454 144.602 1.00 59.92 272 HIS A C 1
ATOM 1764 O O . HIS A 1 223 ? 108.059 110.532 144.024 1.00 59.53 272 HIS A O 1
ATOM 1771 N N . LYS A 1 224 ? 107.006 108.862 145.094 1.00 57.70 273 LYS A N 1
ATOM 1772 C CA . LYS A 1 224 ? 105.652 109.409 144.959 1.00 55.15 273 LYS A CA 1
ATOM 1773 C C . LYS A 1 224 ? 105.048 109.680 146.355 1.00 53.19 273 LYS A C 1
ATOM 1774 O O . LYS A 1 224 ? 104.959 108.765 147.175 1.00 52.85 273 LYS A O 1
ATOM 1780 N N . SER A 1 225 ? 104.680 110.935 146.623 1.00 49.45 274 SER A N 1
ATOM 1781 C CA . SER A 1 225 ? 104.079 111.310 147.894 1.00 47.64 274 SER A CA 1
ATOM 1782 C C . SER A 1 225 ? 102.617 110.899 147.919 1.00 47.04 274 SER A C 1
ATOM 1783 O O . SER A 1 225 ? 101.727 111.642 147.540 1.00 47.85 274 SER A O 1
ATOM 1786 N N . CYS A 1 226 ? 102.326 109.727 148.418 1.00 47.06 275 CYS A N 1
ATOM 1787 C CA . CYS A 1 226 ? 100.930 109.266 148.350 1.00 46.56 275 CYS A CA 1
ATOM 1788 C C . CYS A 1 226 ? 100.277 109.272 149.683 1.00 44.62 275 CYS A C 1
ATOM 1789 O O . CYS A 1 226 ? 100.600 108.387 150.453 1.00 46.85 275 CYS A O 1
ATOM 1792 N N . LEU A 1 227 ? 99.320 110.179 149.923 1.00 41.80 276 LEU A N 1
ATOM 1793 C CA . LEU A 1 227 ? 98.696 110.337 151.247 1.00 39.74 276 LEU A CA 1
ATOM 1794 C C . LEU A 1 227 ? 97.528 109.403 151.401 1.00 39.78 276 LEU A C 1
ATOM 1795 O O . LEU A 1 227 ? 97.038 108.971 150.406 1.00 41.68 276 LEU A O 1
ATOM 1800 N N . PRO A 1 228 ? 97.085 109.086 152.641 1.00 40.67 277 PRO A N 1
ATOM 1801 C CA . PRO A 1 228 ? 95.948 108.202 152.970 1.00 40.49 277 PRO A CA 1
ATOM 1802 C C . PRO A 1 228 ? 94.676 108.709 152.363 1.00 41.10 277 PRO A C 1
ATOM 1803 O O . PRO A 1 228 ? 94.545 109.897 152.144 1.00 42.79 277 PRO A O 1
ATOM 1807 N N . ALA A 1 229 ? 93.738 107.812 152.089 1.00 40.68 278 ALA A N 1
ATOM 1808 C CA . ALA A 1 229 ? 92.474 108.214 151.483 1.00 41.57 278 ALA A CA 1
ATOM 1809 C C . ALA A 1 229 ? 91.760 109.361 152.236 1.00 41.64 278 ALA A C 1
ATOM 1810 O O . ALA A 1 229 ? 91.120 110.248 151.610 1.00 41.85 278 ALA A O 1
ATOM 1812 N N . CYS A 1 230 ? 91.888 109.342 153.561 1.00 39.43 279 CYS A N 1
ATOM 1813 C CA . CYS A 1 230 ? 91.161 110.273 154.357 1.00 38.13 279 CYS A CA 1
ATOM 1814 C C . CYS A 1 230 ? 91.613 111.706 154.048 1.00 36.93 279 CYS A C 1
ATOM 1815 O O . CYS A 1 230 ? 90.815 112.689 154.085 1.00 36.41 279 CYS A O 1
ATOM 1818 N N . VAL A 1 231 ? 92.893 111.835 153.767 1.00 34.13 280 VAL A N 1
ATOM 1819 C CA . VAL A 1 231 ? 93.460 113.131 153.577 1.00 31.23 280 VAL A CA 1
ATOM 1820 C C . VAL A 1 231 ? 92.874 113.725 152.324 1.00 32.58 280 VAL A C 1
ATOM 1821 O O . VAL A 1 231 ? 92.416 114.843 152.385 1.00 35.12 280 VAL A O 1
ATOM 1825 N N . TYR A 1 232 ? 92.846 112.981 151.220 1.00 33.28 281 TYR A N 1
ATOM 1826 C CA . TYR A 1 232 ? 92.194 113.384 149.987 1.00 32.59 281 TYR A CA 1
ATOM 1827 C C . TYR A 1 232 ? 90.681 113.521 150.167 1.00 34.21 281 TYR A C 1
ATOM 1828 O O . TYR A 1 232 ? 90.089 114.520 149.781 1.00 34.99 281 TYR A O 1
ATOM 1837 N N . GLY A 1 233 ? 90.017 112.539 150.784 1.00 35.66 282 GLY A N 1
ATOM 1838 C CA . GLY A 1 233 ? 88.558 112.702 151.107 1.00 34.89 282 GLY A CA 1
ATOM 1839 C C . GLY A 1 233 ? 88.254 113.997 151.832 1.00 33.94 282 GLY A C 1
ATOM 1840 O O . GLY A 1 233 ? 87.424 114.751 151.458 1.00 33.05 282 GLY A O 1
ATOM 1841 N N . SER A 1 234 ? 88.989 114.262 152.873 1.00 35.43 283 SER A N 1
ATOM 1842 C CA . SER A 1 234 ? 88.751 115.458 153.634 1.00 37.87 283 SER A CA 1
ATOM 1843 C C . SER A 1 234 ? 88.938 116.723 152.777 1.00 36.61 283 SER A C 1
ATOM 1844 O O . SER A 1 234 ? 88.139 117.634 152.869 1.00 37.12 283 SER A O 1
ATOM 1847 N N . ALA A 1 235 ? 89.977 116.738 151.959 1.00 35.24 284 ALA A N 1
ATOM 1848 C CA . ALA A 1 235 ? 90.323 117.825 151.079 1.00 33.94 284 ALA A CA 1
ATOM 1849 C C . ALA A 1 235 ? 89.245 118.071 150.043 1.00 34.30 284 ALA A C 1
ATOM 1850 O O . ALA A 1 235 ? 88.869 119.213 149.793 1.00 33.83 284 ALA A O 1
ATOM 1852 N N . VAL A 1 236 ? 88.742 116.998 149.457 1.00 34.85 285 VAL A N 1
ATOM 1853 C CA . VAL A 1 236 ? 87.700 117.089 148.445 1.00 35.81 285 VAL A CA 1
ATOM 1854 C C . VAL A 1 236 ? 86.459 117.691 149.065 1.00 36.71 285 VAL A C 1
ATOM 1855 O O . VAL A 1 236 ? 85.842 118.580 148.502 1.00 36.84 285 VAL A O 1
ATOM 1859 N N . ALA A 1 237 ? 86.158 117.238 150.268 1.00 39.20 286 ALA A N 1
ATOM 1860 C CA . ALA A 1 237 ? 84.997 117.675 151.028 1.00 41.65 286 ALA A CA 1
ATOM 1861 C C . ALA A 1 237 ? 85.097 119.129 151.416 1.00 42.43 286 ALA A C 1
ATOM 1862 O O . ALA A 1 237 ? 84.055 119.793 151.458 1.00 43.52 286 ALA A O 1
ATOM 1864 N N . SER A 1 238 ? 86.323 119.611 151.624 1.00 42.77 287 SER A N 1
ATOM 1865 C CA . SER A 1 238 ? 86.601 120.998 151.949 1.00 43.56 287 SER A CA 1
ATOM 1866 C C . SER A 1 238 ? 86.560 121.894 150.743 1.00 45.14 287 SER A C 1
ATOM 1867 O O . SER A 1 238 ? 86.987 123.035 150.802 1.00 45.47 287 SER A O 1
ATOM 1870 N N . GLY A 1 239 ? 86.077 121.388 149.627 1.00 46.65 288 GLY A N 1
ATOM 1871 C CA . GLY A 1 239 ? 85.986 122.249 148.530 1.00 50.72 288 GLY A CA 1
ATOM 1872 C C . GLY A 1 239 ? 87.095 122.057 147.517 1.00 55.51 288 GLY A C 1
ATOM 1873 O O . GLY A 1 239 ? 86.864 122.326 146.332 1.00 58.31 288 GLY A O 1
ATOM 1874 N N . TYR A 1 240 ? 88.289 121.589 147.900 1.00 57.25 289 TYR A N 1
ATOM 1875 C CA . TYR A 1 240 ? 89.383 121.520 146.921 1.00 57.94 289 TYR A CA 1
ATOM 1876 C C . TYR A 1 240 ? 88.999 120.705 145.787 1.00 57.65 289 TYR A C 1
ATOM 1877 O O . TYR A 1 240 ? 88.648 119.552 145.946 1.00 58.10 289 TYR A O 1
ATOM 1886 N N . ASP A 1 241 ? 89.093 121.305 144.614 1.00 58.80 290 ASP A N 1
ATOM 1887 C CA . ASP A 1 241 ? 88.664 120.660 143.377 1.00 59.70 290 ASP A CA 1
ATOM 1888 C C . ASP A 1 241 ? 89.883 120.450 142.493 1.00 57.61 290 ASP A C 1
ATOM 1889 O O . ASP A 1 241 ? 90.070 121.166 141.553 1.00 57.93 290 ASP A O 1
ATOM 1894 N N . PHE A 1 242 ? 90.689 119.445 142.818 1.00 56.35 291 PHE A N 1
ATOM 1895 C CA . PHE A 1 242 ? 92.034 119.259 142.281 1.00 54.83 291 PHE A CA 1
ATOM 1896 C C . PHE A 1 242 ? 92.144 119.183 140.790 1.00 55.25 291 PHE A C 1
ATOM 1897 O O . PHE A 1 242 ? 92.979 119.860 140.210 1.00 55.02 291 PHE A O 1
ATOM 1905 N N . GLU A 1 243 ? 91.316 118.372 140.141 1.00 56.28 292 GLU A N 1
ATOM 1906 C CA . GLU A 1 243 ? 91.306 118.407 138.652 1.00 57.19 292 GLU A CA 1
ATOM 1907 C C . GLU A 1 243 ? 91.291 119.820 138.036 1.00 56.41 292 GLU A C 1
ATOM 1908 O O . GLU A 1 243 ? 91.798 120.015 136.993 1.00 56.84 292 GLU A O 1
ATOM 1914 N N . ARG A 1 244 ? 90.721 120.791 138.711 1.00 56.39 293 ARG A N 1
ATOM 1915 C CA . ARG A 1 244 ? 90.673 122.144 138.209 1.00 56.38 293 ARG A CA 1
ATOM 1916 C C . ARG A 1 244 ? 91.850 122.911 138.698 1.00 55.30 293 ARG A C 1
ATOM 1917 O O . ARG A 1 244 ? 92.408 123.664 137.954 1.00 55.88 293 ARG A O 1
ATOM 1925 N N . GLU A 1 245 ? 92.225 122.736 139.961 1.00 55.54 294 GLU A N 1
ATOM 1926 C CA . GLU A 1 245 ? 93.347 123.484 140.555 1.00 55.67 294 GLU A CA 1
ATOM 1927 C C . GLU A 1 245 ? 94.675 122.744 140.429 1.00 55.39 294 GLU A C 1
ATOM 1928 O O . GLU A 1 245 ? 95.692 123.267 140.813 1.00 57.61 294 GLU A O 1
ATOM 1934 N N . GLY A 1 246 ? 94.690 121.544 139.887 1.00 54.53 295 GLY A N 1
ATOM 1935 C CA . GLY A 1 246 ? 95.951 120.886 139.695 1.00 53.88 295 GLY A CA 1
ATOM 1936 C C . GLY A 1 246 ? 96.515 120.312 140.987 1.00 54.59 295 GLY A C 1
ATOM 1937 O O . GLY A 1 246 ? 96.313 120.844 142.073 1.00 52.94 295 GLY A O 1
ATOM 1938 N N . TYR A 1 247 ? 97.242 119.208 140.842 1.00 54.79 296 TYR A N 1
ATOM 1939 C CA . TYR A 1 247 ? 97.868 118.543 141.961 1.00 55.03 296 TYR A CA 1
ATOM 1940 C C . TYR A 1 247 ? 99.131 117.762 141.501 1.00 56.16 296 TYR A C 1
ATOM 1941 O O . TYR A 1 247 ? 99.201 117.407 140.336 1.00 56.06 296 TYR A O 1
ATOM 1950 N N . SER A 1 248 ? 100.123 117.536 142.398 1.00 56.05 297 SER A N 1
ATOM 1951 C CA . SER A 1 248 ? 101.311 116.711 142.070 1.00 54.88 297 SER A CA 1
ATOM 1952 C C . SER A 1 248 ? 101.571 115.696 143.151 1.00 53.58 297 SER A C 1
ATOM 1953 O O . SER A 1 248 ? 101.014 115.792 144.244 1.00 54.35 297 SER A O 1
ATOM 1956 N N . LEU A 1 249 ? 102.431 114.728 142.832 1.00 51.48 298 LEU A N 1
ATOM 1957 C CA . LEU A 1 249 ? 102.904 113.755 143.808 1.00 48.76 298 LEU A CA 1
ATOM 1958 C C . LEU A 1 249 ? 104.406 113.949 144.053 1.00 49.63 298 LEU A C 1
ATOM 1959 O O . LEU A 1 249 ? 104.999 113.219 144.885 1.00 51.92 298 LEU A O 1
ATOM 1964 N N . VAL A 1 250 ? 105.033 114.895 143.342 1.00 47.95 299 VAL A N 1
ATOM 1965 C CA . VAL A 1 250 ? 106.477 115.097 143.507 1.00 45.27 299 VAL A CA 1
ATOM 1966 C C . VAL A 1 250 ? 106.764 116.608 143.623 1.00 46.66 299 VAL A C 1
ATOM 1967 O O . VAL A 1 250 ? 107.943 117.056 143.582 1.00 47.30 299 VAL A O 1
ATOM 1971 N N . GLY A 1 251 ? 105.690 117.394 143.757 1.00 45.44 300 GLY A N 1
ATOM 1972 C CA . GLY A 1 251 ? 105.872 118.831 143.964 1.00 44.55 300 GLY A CA 1
ATOM 1973 C C . GLY A 1 251 ? 105.584 119.313 145.345 1.00 43.78 300 GLY A C 1
ATOM 1974 O O . GLY A 1 251 ? 105.741 118.590 146.323 1.00 43.02 300 GLY A O 1
ATOM 1975 N N . ILE A 1 252 ? 105.117 120.548 145.419 1.00 44.97 301 ILE A N 1
ATOM 1976 C CA . ILE A 1 252 ? 104.745 121.159 146.713 1.00 45.27 301 ILE A CA 1
ATOM 1977 C C . ILE A 1 252 ? 103.311 120.787 147.124 1.00 47.01 301 ILE A C 1
ATOM 1978 O O . ILE A 1 252 ? 102.905 121.002 148.250 1.00 46.71 301 ILE A O 1
ATOM 1983 N N . ASP A 1 253 ? 102.550 120.231 146.189 1.00 48.22 302 ASP A N 1
ATOM 1984 C CA . ASP A 1 253 ? 101.134 119.985 146.409 1.00 49.91 302 ASP A CA 1
ATOM 1985 C C . ASP A 1 253 ? 100.958 119.076 147.639 1.00 48.31 302 ASP A C 1
ATOM 1986 O O . ASP A 1 253 ? 100.264 119.413 148.605 1.00 47.35 302 ASP A O 1
ATOM 1991 N N . PRO A 1 254 ? 101.649 117.942 147.632 1.00 46.74 303 PRO A N 1
ATOM 1992 C CA . PRO A 1 254 ? 101.415 116.988 148.708 1.00 46.00 303 PRO A CA 1
ATOM 1993 C C . PRO A 1 254 ? 101.838 117.581 150.026 1.00 45.25 303 PRO A C 1
ATOM 1994 O O . PRO A 1 254 ? 101.077 117.553 150.949 1.00 45.87 303 PRO A O 1
ATOM 1998 N N . PHE A 1 255 ? 103.008 118.171 150.127 1.00 44.13 304 PHE A N 1
ATOM 1999 C CA . PHE A 1 255 ? 103.341 118.784 151.409 1.00 44.93 304 PHE A CA 1
ATOM 2000 C C . PHE A 1 255 ? 102.285 119.798 151.837 1.00 44.72 304 PHE A C 1
ATOM 2001 O O . PHE A 1 255 ? 101.889 119.820 152.981 1.00 45.69 304 PHE A O 1
ATOM 2009 N N . ARG A 1 256 ? 101.865 120.676 150.934 1.00 44.63 305 ARG A N 1
ATOM 2010 C CA . ARG A 1 256 ? 100.907 121.725 151.309 1.00 45.26 305 ARG A CA 1
ATOM 2011 C C . ARG A 1 256 ? 99.602 121.125 151.848 1.00 44.07 305 ARG A C 1
ATOM 2012 O O . ARG A 1 256 ? 99.034 121.605 152.830 1.00 45.62 305 ARG A O 1
ATOM 2020 N N . LEU A 1 257 ? 99.111 120.096 151.164 1.00 40.14 306 LEU A N 1
ATOM 2021 C CA . LEU A 1 257 ? 97.935 119.423 151.604 1.00 35.89 306 LEU A CA 1
ATOM 2022 C C . LEU A 1 257 ? 98.138 118.916 153.022 1.00 36.85 306 LEU A C 1
ATOM 2023 O O . LEU A 1 257 ? 97.284 119.125 153.858 1.00 38.33 306 LEU A O 1
ATOM 2028 N N . LEU A 1 258 ? 99.263 118.256 153.302 1.00 36.34 307 LEU A N 1
ATOM 2029 C CA . LEU A 1 258 ? 99.525 117.744 154.638 1.00 35.75 307 LEU A CA 1
ATOM 2030 C C . LEU A 1 258 ? 99.772 118.866 155.646 1.00 38.61 307 LEU A C 1
ATOM 2031 O O . LEU A 1 258 ? 100.038 118.598 156.802 1.00 40.26 307 LEU A O 1
ATOM 2036 N N . GLN A 1 259 ? 99.781 120.125 155.217 1.00 41.30 308 GLN A N 1
ATOM 2037 C CA . GLN A 1 259 ? 100.041 121.206 156.168 1.00 45.25 308 GLN A CA 1
ATOM 2038 C C . GLN A 1 259 ? 98.761 121.582 156.893 1.00 49.10 308 GLN A C 1
ATOM 2039 O O . GLN A 1 259 ? 98.777 122.430 157.809 1.00 50.51 308 GLN A O 1
ATOM 2045 N N . ASN A 1 260 ? 97.643 120.999 156.443 1.00 51.42 309 ASN A N 1
ATOM 2046 C CA . ASN A 1 260 ? 96.320 121.296 157.014 1.00 53.67 309 ASN A CA 1
ATOM 2047 C C . ASN A 1 260 ? 95.489 120.069 157.346 1.00 53.38 309 ASN A C 1
ATOM 2048 O O . ASN A 1 260 ? 94.324 120.189 157.777 1.00 55.29 309 ASN A O 1
ATOM 2053 N N . SER A 1 261 ? 96.096 118.907 157.189 1.00 51.09 310 SER A N 1
ATOM 2054 C CA . SER A 1 261 ? 95.390 117.674 157.362 1.00 50.49 310 SER A CA 1
ATOM 2055 C C . SER A 1 261 ? 95.146 117.454 158.843 1.00 49.95 310 SER A C 1
ATOM 2056 O O . SER A 1 261 ? 95.982 117.746 159.663 1.00 51.37 310 SER A O 1
ATOM 2059 N N . GLN A 1 262 ? 94.003 116.893 159.182 1.00 49.42 311 GLN A N 1
ATOM 2060 C CA . GLN A 1 262 ? 93.683 116.640 160.580 1.00 48.16 311 GLN A CA 1
ATOM 2061 C C . GLN A 1 262 ? 93.574 115.132 160.714 1.00 44.81 311 GLN A C 1
ATOM 2062 O O . GLN A 1 262 ? 92.477 114.616 160.877 1.00 45.72 311 GLN A O 1
ATOM 2068 N N . VAL A 1 263 ? 94.687 114.423 160.639 1.00 40.03 312 VAL A N 1
ATOM 2069 C CA . VAL A 1 263 ? 94.602 112.998 160.694 1.00 38.07 312 VAL A CA 1
ATOM 2070 C C . VAL A 1 263 ? 94.826 112.474 162.095 1.00 37.86 312 VAL A C 1
ATOM 2071 O O . VAL A 1 263 ? 95.843 112.781 162.750 1.00 37.91 312 VAL A O 1
ATOM 2075 N N . TYR A 1 264 ? 93.924 111.597 162.529 1.00 37.34 313 TYR A N 1
ATOM 2076 C CA . TYR A 1 264 ? 94.084 110.945 163.821 1.00 36.71 313 TYR A CA 1
ATOM 2077 C C . TYR A 1 264 ? 94.467 109.484 163.711 1.00 36.08 313 TYR A C 1
ATOM 2078 O O . TYR A 1 264 ? 94.179 108.819 162.723 1.00 34.35 313 TYR A O 1
ATOM 2087 N N . SER A 1 265 ? 95.121 108.988 164.754 1.00 36.88 314 SER A N 1
ATOM 2088 C CA . SER A 1 265 ? 95.552 107.598 164.765 1.00 39.26 314 SER A CA 1
ATOM 2089 C C . SER A 1 265 ? 95.408 106.852 166.069 1.00 39.95 314 SER A C 1
ATOM 2090 O O . SER A 1 265 ? 95.660 107.400 167.095 1.00 40.69 314 SER A O 1
ATOM 2093 N N . LEU A 1 266 ? 95.038 105.579 166.015 1.00 42.22 315 LEU A N 1
ATOM 2094 C CA . LEU A 1 266 ? 94.984 104.751 167.232 1.00 44.01 315 LEU A CA 1
ATOM 2095 C C . LEU A 1 266 ? 96.378 104.513 167.698 1.00 45.47 315 LEU A C 1
ATOM 2096 O O . LEU A 1 266 ? 97.313 104.318 166.897 1.00 46.20 315 LEU A O 1
ATOM 2101 N N . ILE A 1 267 ? 96.520 104.559 169.013 1.00 47.64 316 ILE A N 1
ATOM 2102 C CA . ILE A 1 267 ? 97.837 104.490 169.632 1.00 48.62 316 ILE A CA 1
ATOM 2103 C C . ILE A 1 267 ? 97.828 103.632 170.881 1.00 50.24 316 ILE A C 1
ATOM 2104 O O . ILE A 1 267 ? 97.105 103.927 171.853 1.00 48.78 316 ILE A O 1
ATOM 2109 N N . ARG A 1 268 ? 98.643 102.580 170.856 1.00 53.55 317 ARG A N 1
ATOM 2110 C CA . ARG A 1 268 ? 98.772 101.680 172.012 1.00 57.14 317 ARG A CA 1
ATOM 2111 C C . ARG A 1 268 ? 99.289 102.365 173.290 1.00 59.12 317 ARG A C 1
ATOM 2112 O O . ARG A 1 268 ? 99.960 103.387 173.179 1.00 59.54 317 ARG A O 1
ATOM 2120 N N . PRO A 1 269 ? 98.917 101.838 174.502 1.00 61.37 318 PRO A N 1
ATOM 2121 C CA . PRO A 1 269 ? 99.160 102.444 175.831 1.00 62.08 318 PRO A CA 1
ATOM 2122 C C . PRO A 1 269 ? 100.582 102.939 176.082 1.00 63.40 318 PRO A C 1
ATOM 2123 O O . PRO A 1 269 ? 100.792 104.093 176.524 1.00 63.41 318 PRO A O 1
ATOM 2127 N N . ASN A 1 270 ? 101.565 102.112 175.759 1.00 63.81 319 ASN A N 1
ATOM 2128 C CA . ASN A 1 270 ? 102.926 102.573 175.961 1.00 63.65 319 ASN A CA 1
ATOM 2129 C C . ASN A 1 270 ? 103.644 103.272 174.810 1.00 62.25 319 ASN A C 1
ATOM 2130 O O . ASN A 1 270 ? 104.854 103.550 174.926 1.00 64.17 319 ASN A O 1
ATOM 2135 N N . GLU A 1 271 ? 102.941 103.554 173.711 1.00 59.38 320 GLU A N 1
ATOM 2136 C CA . GLU A 1 271 ? 103.611 104.072 172.509 1.00 56.48 320 GLU A CA 1
ATOM 2137 C C . GLU A 1 271 ? 103.749 105.579 172.562 1.00 54.11 320 GLU A C 1
ATOM 2138 O O . GLU A 1 271 ? 103.004 106.246 173.270 1.00 52.70 320 GLU A O 1
ATOM 2144 N N . ASN A 1 272 ? 104.714 106.098 171.809 1.00 51.92 321 ASN A N 1
ATOM 2145 C CA . ASN A 1 272 ? 104.998 107.497 171.827 1.00 50.69 321 ASN A CA 1
ATOM 2146 C C . ASN A 1 272 ? 104.339 108.151 170.659 1.00 51.30 321 ASN A C 1
ATOM 2147 O O . ASN A 1 272 ? 104.694 107.859 169.509 1.00 52.30 321 ASN A O 1
ATOM 2152 N N . PRO A 1 273 ? 103.402 109.087 170.914 1.00 50.75 322 PRO A N 1
ATOM 2153 C CA . PRO A 1 273 ? 102.707 109.799 169.821 1.00 51.02 322 PRO A CA 1
ATOM 2154 C C . PRO A 1 273 ? 103.666 110.425 168.778 1.00 50.99 322 PRO A C 1
ATOM 2155 O O . PRO A 1 273 ? 103.498 110.269 167.549 1.00 50.61 322 PRO A O 1
ATOM 2159 N N . ALA A 1 274 ? 104.675 111.112 169.296 1.00 50.22 323 ALA A N 1
ATOM 2160 C CA . ALA A 1 274 ? 105.570 111.870 168.455 1.00 49.71 323 ALA A CA 1
ATOM 2161 C C . ALA A 1 274 ? 106.249 110.918 167.502 1.00 48.63 323 ALA A C 1
ATOM 2162 O O . ALA A 1 274 ? 106.629 111.305 166.359 1.00 48.61 323 ALA A O 1
ATOM 2164 N N . HIS A 1 275 ? 106.406 109.686 168.006 1.00 46.05 324 HIS A N 1
ATOM 2165 C CA . HIS A 1 275 ? 107.125 108.643 167.307 1.00 44.16 324 HIS A CA 1
ATOM 2166 C C . HIS A 1 275 ? 106.173 108.101 166.254 1.00 42.05 324 HIS A C 1
ATOM 2167 O O . HIS A 1 275 ? 106.581 107.773 165.148 1.00 42.17 324 HIS A O 1
ATOM 2174 N N . LYS A 1 276 ? 104.885 108.050 166.603 1.00 40.04 325 LYS A N 1
ATOM 2175 C CA . LYS A 1 276 ? 103.866 107.544 165.670 1.00 38.99 325 LYS A CA 1
ATOM 2176 C C . LYS A 1 276 ? 103.766 108.437 164.437 1.00 36.68 325 LYS A C 1
ATOM 2177 O O . LYS A 1 276 ? 103.839 107.941 163.308 1.00 34.72 325 LYS A O 1
ATOM 2183 N N . SER A 1 277 ? 103.596 109.742 164.678 1.00 34.09 326 SER A N 1
ATOM 2184 C CA . SER A 1 277 ? 103.531 110.715 163.617 1.00 33.08 326 SER A CA 1
ATOM 2185 C C . SER A 1 277 ? 104.732 110.589 162.683 1.00 34.20 326 SER A C 1
ATOM 2186 O O . SER A 1 277 ? 104.592 110.656 161.460 1.00 33.30 326 SER A O 1
ATOM 2189 N N . GLN A 1 278 ? 105.921 110.406 163.269 1.00 34.35 327 GLN A N 1
ATOM 2190 C CA . GLN A 1 278 ? 107.098 110.317 162.461 1.00 34.90 327 GLN A CA 1
ATOM 2191 C C . GLN A 1 278 ? 106.887 109.275 161.384 1.00 35.93 3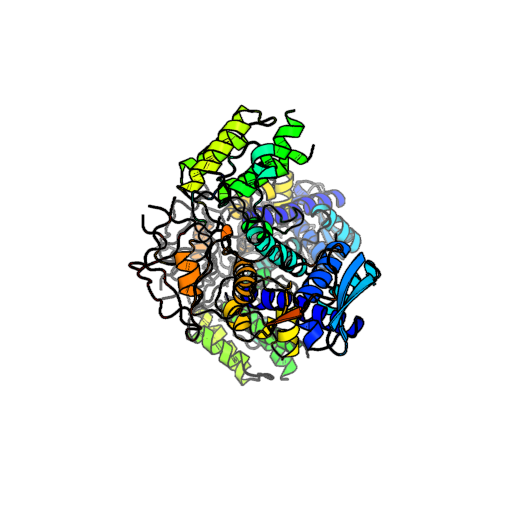27 GLN A C 1
ATOM 2192 O O . GLN A 1 278 ? 107.042 109.546 160.186 1.00 37.43 327 GLN A O 1
ATOM 2198 N N . LEU A 1 279 ? 106.537 108.069 161.826 1.00 36.32 328 LEU A N 1
ATOM 2199 C CA . LEU A 1 279 ? 106.309 106.909 160.932 1.00 35.42 328 LEU A CA 1
ATOM 2200 C C . LEU A 1 279 ? 105.449 107.289 159.732 1.00 35.03 328 LEU A C 1
ATOM 2201 O O . LEU A 1 279 ? 105.965 107.401 158.613 1.00 34.82 328 LEU A O 1
ATOM 2206 N N . VAL A 1 280 ? 104.155 107.517 159.981 1.00 33.09 329 VAL A N 1
ATOM 2207 C CA . VAL A 1 280 ? 103.259 108.053 158.924 1.00 33.64 329 VAL A CA 1
ATOM 2208 C C . VAL A 1 280 ? 103.848 109.117 158.014 1.00 33.65 329 VAL A C 1
ATOM 2209 O O . VAL A 1 280 ? 103.707 109.015 156.794 1.00 32.57 329 VAL A O 1
ATOM 2213 N N . TRP A 1 281 ? 104.528 110.099 158.598 1.00 34.50 330 TRP A N 1
ATOM 2214 C CA . TRP A 1 281 ? 105.156 111.140 157.808 1.00 35.58 330 TRP A CA 1
ATOM 2215 C C . TRP A 1 281 ? 106.151 110.564 156.819 1.00 37.39 330 TRP A C 1
ATOM 2216 O O . TRP A 1 281 ? 106.295 111.113 155.703 1.00 38.97 330 TRP A O 1
ATOM 2227 N N . MET A 1 282 ? 106.846 109.493 157.199 1.00 38.00 331 MET A N 1
ATOM 2228 C CA . MET A 1 282 ? 107.895 108.968 156.318 1.00 40.31 331 MET A CA 1
ATOM 2229 C C . MET A 1 282 ? 107.265 108.142 155.232 1.00 38.97 331 MET A C 1
ATOM 2230 O O . MET A 1 282 ? 107.837 108.055 154.111 1.00 40.66 331 MET A O 1
ATOM 2235 N N . ALA A 1 283 ? 106.091 107.561 155.532 1.00 35.77 332 ALA A N 1
ATOM 2236 C CA . ALA A 1 283 ? 105.319 106.866 154.513 1.00 34.25 332 ALA A CA 1
ATOM 2237 C C . ALA A 1 283 ? 104.638 107.836 153.565 1.00 34.68 332 ALA A C 1
ATOM 2238 O O . ALA A 1 283 ? 104.346 107.499 152.388 1.00 36.92 332 ALA A O 1
ATOM 2240 N N . CYS A 1 284 ? 104.370 109.047 154.009 1.00 33.45 333 CYS A N 1
ATOM 2241 C CA . CYS A 1 284 ? 103.783 109.980 153.067 1.00 34.99 333 CYS A CA 1
ATOM 2242 C C . CYS A 1 284 ? 104.723 110.482 151.956 1.00 34.43 333 CYS A C 1
ATOM 2243 O O . CYS A 1 284 ? 104.285 111.022 150.920 1.00 34.56 333 CYS A O 1
ATOM 2246 N N . HIS A 1 285 ? 106.014 110.304 152.169 1.00 32.98 334 HIS A N 1
ATOM 2247 C CA . HIS A 1 285 ? 106.919 110.664 151.109 1.00 35.32 334 HIS A CA 1
ATOM 2248 C C . HIS A 1 285 ? 107.949 109.586 150.627 1.00 35.18 334 HIS A C 1
ATOM 2249 O O . HIS A 1 285 ? 108.803 109.868 149.823 1.00 33.49 334 HIS A O 1
ATOM 2256 N N . SER A 1 286 ? 107.841 108.345 151.090 1.00 37.14 335 SER A N 1
ATOM 2257 C CA . SER A 1 286 ? 108.798 107.326 150.625 1.00 41.44 335 SER A CA 1
ATOM 2258 C C . SER A 1 286 ? 110.201 107.772 151.133 1.00 43.15 335 SER A C 1
ATOM 2259 O O . SER A 1 286 ? 111.178 107.903 150.354 1.00 41.46 335 SER A O 1
ATOM 2262 N N . ALA A 1 287 ? 110.252 108.097 152.435 1.00 43.93 336 ALA A N 1
ATOM 2263 C CA . ALA A 1 287 ? 111.483 108.567 153.054 1.00 42.77 336 ALA A CA 1
ATOM 2264 C C . ALA A 1 287 ? 111.920 107.491 153.998 1.00 43.07 336 ALA A C 1
ATOM 2265 O O . ALA A 1 287 ? 112.426 107.791 155.060 1.00 45.38 336 ALA A O 1
ATOM 2267 N N . ALA A 1 288 ? 111.678 106.219 153.654 1.00 43.55 337 ALA A N 1
ATOM 2268 C CA . ALA A 1 288 ? 112.056 105.135 154.596 1.00 44.33 337 ALA A CA 1
ATOM 2269 C C . ALA A 1 288 ? 113.470 104.752 154.384 1.00 45.42 337 ALA A C 1
ATOM 2270 O O . ALA A 1 288 ? 113.967 103.964 155.168 1.00 49.40 337 ALA A O 1
ATOM 2272 N N . PHE A 1 289 ? 114.132 105.269 153.353 1.00 45.21 338 PHE A N 1
ATOM 2273 C CA . PHE A 1 289 ? 115.492 104.856 153.096 1.00 45.65 338 PHE A CA 1
ATOM 2274 C C . PHE A 1 289 ? 116.225 106.121 152.808 1.00 47.95 338 PHE A C 1
ATOM 2275 O O . PHE A 1 289 ? 117.264 106.107 152.143 1.00 51.40 338 PHE A O 1
ATOM 2283 N N . GLU A 1 290 ? 115.689 107.246 153.281 1.00 48.00 339 GLU A N 1
ATOM 2284 C CA . GLU A 1 290 ? 116.344 108.505 153.001 1.00 49.21 339 GLU A CA 1
ATOM 2285 C C . GLU A 1 290 ? 117.393 108.735 154.100 1.00 51.80 339 GLU A C 1
ATOM 2286 O O . GLU A 1 290 ? 117.400 108.002 155.113 1.00 53.56 339 GLU A O 1
ATOM 2292 N N . ASP A 1 291 ? 118.314 109.677 153.897 1.00 52.06 340 ASP A N 1
ATOM 2293 C CA . ASP A 1 291 ? 119.306 109.965 154.906 1.00 53.54 340 ASP A CA 1
ATOM 2294 C C . ASP A 1 291 ? 118.617 110.676 156.077 1.00 53.93 340 ASP A C 1
ATOM 2295 O O . ASP A 1 291 ? 118.139 111.815 155.881 1.00 54.55 340 ASP A O 1
ATOM 2300 N N . LEU A 1 292 ? 118.602 110.068 157.284 1.00 52.71 341 LEU A N 1
ATOM 2301 C CA . LEU A 1 292 ? 117.855 110.611 158.412 1.00 51.56 341 LEU A CA 1
ATOM 2302 C C . LEU A 1 292 ? 118.160 112.085 158.568 1.00 53.19 341 LEU A C 1
ATOM 2303 O O . LEU A 1 292 ? 117.262 112.886 158.918 1.00 52.51 341 LEU A O 1
ATOM 2308 N N . ARG A 1 293 ? 119.415 112.452 158.288 1.00 54.39 342 ARG A N 1
ATOM 2309 C CA . ARG A 1 293 ? 119.855 113.846 158.432 1.00 55.72 342 ARG A CA 1
ATOM 2310 C C . ARG A 1 293 ? 118.979 114.778 157.667 1.00 54.55 342 ARG A C 1
ATOM 2311 O O . ARG A 1 293 ? 118.537 115.779 158.196 1.00 54.16 342 ARG A O 1
ATOM 2319 N N . VAL A 1 294 ? 118.793 114.466 156.386 1.00 54.47 343 VAL A N 1
ATOM 2320 C CA . VAL A 1 294 ? 117.981 115.295 155.509 1.00 53.69 343 VAL A CA 1
ATOM 2321 C C . VAL A 1 294 ? 116.491 115.220 155.873 1.00 52.53 343 VAL A C 1
ATOM 2322 O O . VAL A 1 294 ? 115.838 116.263 155.928 1.00 51.52 343 VAL A O 1
ATOM 2326 N N . SER A 1 295 ? 115.974 113.997 156.104 1.00 50.81 344 SER A N 1
ATOM 2327 C CA . SER A 1 295 ? 114.605 113.820 156.550 1.00 48.76 344 SER A CA 1
ATOM 2328 C C . SER A 1 295 ? 114.311 114.728 157.727 1.00 49.36 344 SER A C 1
ATOM 2329 O O . SER A 1 295 ? 113.296 115.399 157.712 1.00 50.19 344 SER A O 1
ATOM 2332 N N . SER A 1 296 ? 115.186 114.778 158.729 1.00 48.54 345 SER A N 1
ATOM 2333 C CA . SER A 1 296 ? 114.948 115.631 159.887 1.00 49.26 345 SER A CA 1
ATOM 2334 C C . SER A 1 296 ? 115.060 117.091 159.532 1.00 49.24 345 SER A C 1
ATOM 2335 O O . SER A 1 296 ? 114.474 117.978 160.193 1.00 49.88 345 SER A O 1
ATOM 2338 N N . PHE A 1 297 ? 115.853 117.365 158.503 1.00 49.04 346 PHE A N 1
ATOM 2339 C CA . PHE A 1 297 ? 116.151 118.726 158.173 1.00 48.53 346 PHE A CA 1
ATOM 2340 C C . PHE A 1 297 ? 114.876 119.301 157.623 1.00 48.12 346 PHE A C 1
ATOM 2341 O O . PHE A 1 297 ? 114.395 120.323 158.085 1.00 50.08 346 PHE A O 1
ATOM 2349 N N . ILE A 1 298 ? 114.311 118.606 156.650 1.00 46.97 347 ILE A N 1
ATOM 2350 C CA . ILE A 1 298 ? 113.104 119.024 155.974 1.00 46.24 347 ILE A CA 1
ATOM 2351 C C . ILE A 1 298 ? 111.868 118.904 156.907 1.00 48.06 347 ILE A C 1
ATOM 2352 O O . ILE A 1 298 ? 110.941 119.786 156.913 1.00 47.93 347 ILE A O 1
ATOM 2357 N N . ARG A 1 299 ? 111.869 117.815 157.684 1.00 47.37 348 ARG A N 1
ATOM 2358 C CA . ARG A 1 299 ? 110.815 117.533 158.624 1.00 46.51 348 ARG A CA 1
ATOM 2359 C C . ARG A 1 299 ? 110.616 118.672 159.581 1.00 45.80 348 ARG A C 1
ATOM 2360 O O . ARG A 1 299 ? 109.479 119.093 159.831 1.00 46.74 348 ARG A O 1
ATOM 2368 N N . GLY A 1 300 ? 111.710 119.189 160.117 1.00 43.81 349 GLY A N 1
ATOM 2369 C CA . GLY A 1 300 ? 111.555 120.281 161.034 1.00 43.26 349 GLY A CA 1
ATOM 2370 C C . GLY A 1 300 ? 111.909 119.872 162.434 1.00 42.28 349 GLY A C 1
ATOM 2371 O O . GLY A 1 300 ? 112.195 120.727 163.262 1.00 41.61 349 GLY A O 1
ATOM 2372 N N . THR A 1 301 ? 111.899 118.551 162.664 1.00 41.89 350 THR A N 1
ATOM 2373 C CA . THR A 1 301 ? 112.164 117.933 163.967 1.00 41.02 350 THR A CA 1
ATOM 2374 C C . THR A 1 301 ? 112.911 116.609 163.863 1.00 41.33 350 THR A C 1
ATOM 2375 O O . THR A 1 301 ? 113.010 116.015 162.811 1.00 40.76 350 THR A O 1
ATOM 2379 N N . LYS A 1 302 ? 113.455 116.150 164.973 1.00 42.20 351 LYS A N 1
ATOM 2380 C CA . LYS A 1 302 ? 114.147 114.855 164.913 1.00 45.49 351 LYS A CA 1
ATOM 2381 C C . LYS A 1 302 ? 113.409 113.723 164.171 1.00 42.49 351 LYS A C 1
ATOM 2382 O O . LYS A 1 302 ? 112.247 113.506 164.353 1.00 41.40 351 LYS A O 1
ATOM 2388 N N . VAL A 1 303 ? 114.141 113.040 163.308 1.00 41.82 352 VAL A N 1
ATOM 2389 C CA . VAL A 1 303 ? 113.619 111.897 162.625 1.00 40.58 352 VAL A CA 1
ATOM 2390 C C . VAL A 1 303 ? 114.393 110.711 163.159 1.00 41.44 352 VAL A C 1
ATOM 2391 O O . VAL A 1 303 ? 115.496 110.331 162.663 1.00 41.53 352 VAL A O 1
ATOM 2395 N N . VAL A 1 304 ? 113.832 110.151 164.208 1.00 40.68 353 VAL A N 1
ATOM 2396 C CA . VAL A 1 304 ? 114.525 109.096 164.907 1.00 42.70 353 VAL A CA 1
ATOM 2397 C C . VAL A 1 304 ? 114.554 107.780 164.129 1.00 42.79 353 VAL A C 1
ATOM 2398 O O . VAL A 1 304 ? 113.587 107.427 163.513 1.00 42.64 353 VAL A O 1
ATOM 2402 N N . PRO A 1 305 ? 115.654 107.010 164.224 1.00 43.61 354 PRO A N 1
ATOM 2403 C CA . PRO A 1 305 ? 115.851 105.701 163.587 1.00 43.21 354 PRO A CA 1
ATOM 2404 C C . PRO A 1 305 ? 114.832 104.686 163.997 1.00 43.81 354 PRO A C 1
ATOM 2405 O O . PRO A 1 305 ? 114.198 104.844 165.027 1.00 42.32 354 PRO A O 1
ATOM 2409 N N . ARG A 1 306 ? 114.708 103.631 163.185 1.00 45.95 355 ARG A N 1
ATOM 2410 C CA . ARG A 1 306 ? 113.657 102.644 163.360 1.00 47.38 355 ARG A CA 1
ATOM 2411 C C . ARG A 1 306 ? 113.790 101.991 164.706 1.00 47.99 355 ARG A C 1
ATOM 2412 O O . ARG A 1 306 ? 112.835 101.897 165.430 1.00 47.66 355 ARG A O 1
ATOM 2420 N N . GLY A 1 307 ? 114.985 101.520 165.042 1.00 50.68 356 GLY A N 1
ATOM 2421 C CA . GLY A 1 307 ? 115.150 100.852 166.341 1.00 53.45 356 GLY A CA 1
ATOM 2422 C C . GLY A 1 307 ? 114.644 101.657 167.538 1.00 54.99 356 GLY A C 1
ATOM 2423 O O . GLY A 1 307 ? 113.952 101.136 168.407 1.00 54.93 356 GLY A O 1
ATOM 2424 N N . LYS A 1 308 ? 114.999 102.933 167.580 1.00 56.13 357 LYS A N 1
ATOM 2425 C CA . LYS A 1 308 ? 114.632 103.792 168.666 1.00 56.69 357 LYS A CA 1
ATOM 2426 C C . LYS A 1 308 ? 113.223 104.261 168.553 1.00 57.27 357 LYS A C 1
ATOM 2427 O O . LYS A 1 308 ? 112.759 104.983 169.426 1.00 57.89 357 LYS A O 1
ATOM 2433 N N . LEU A 1 309 ? 112.518 103.811 167.519 1.00 58.00 358 LEU A N 1
ATOM 2434 C CA . LEU A 1 309 ? 111.147 104.194 167.335 1.00 59.03 358 LEU A CA 1
ATOM 2435 C C . LEU A 1 309 ? 110.202 103.383 168.153 1.00 61.21 358 LEU A C 1
ATOM 2436 O O . LEU A 1 309 ? 110.191 102.161 168.087 1.00 61.21 358 LEU A O 1
ATOM 2441 N N . SER A 1 310 ? 109.365 104.081 168.900 1.00 65.30 359 SER A N 1
ATOM 2442 C CA . SER A 1 310 ? 108.360 103.433 169.729 1.00 69.90 359 SER A CA 1
ATOM 2443 C C . SER A 1 310 ? 107.019 103.133 169.068 1.00 72.24 359 SER A C 1
ATOM 2444 O O . SER A 1 310 ? 106.027 103.848 169.295 1.00 74.16 359 SER A O 1
ATOM 2447 N N . THR A 1 311 ? 106.961 102.043 168.312 1.00 74.03 360 THR A N 1
ATOM 2448 C CA . THR A 1 311 ? 105.710 101.644 167.688 1.00 76.25 360 THR A CA 1
ATOM 2449 C C . THR A 1 311 ? 105.947 100.360 166.884 1.00 78.65 360 THR A C 1
ATOM 2450 O O . THR A 1 311 ? 107.106 100.039 166.443 1.00 79.38 360 THR A O 1
ATOM 2454 N N . ARG A 1 312 ? 104.851 99.604 166.728 1.00 80.15 361 ARG A N 1
ATOM 2455 C CA . ARG A 1 312 ? 104.945 98.263 166.178 1.00 81.34 361 ARG A CA 1
ATOM 2456 C C . ARG A 1 312 ? 104.225 98.265 164.829 1.00 80.40 361 ARG A C 1
ATOM 2457 O O . ARG A 1 312 ? 104.428 97.365 163.988 1.00 82.01 361 ARG A O 1
ATOM 2465 N N . GLY A 1 313 ? 103.366 99.256 164.622 1.00 77.48 362 GLY A N 1
ATOM 2466 C CA . GLY A 1 313 ? 102.641 99.257 163.393 1.00 74.82 362 GLY A CA 1
ATOM 2467 C C . GLY A 1 313 ? 101.377 100.016 163.578 1.00 73.39 362 GLY A C 1
ATOM 2468 O O . GLY A 1 313 ? 100.826 100.055 164.672 1.00 73.56 362 GLY A O 1
ATOM 2469 N N . VAL A 1 314 ? 100.919 100.610 162.492 1.00 71.79 363 VAL A N 1
ATOM 2470 C CA . VAL A 1 314 ? 99.816 101.522 162.564 1.00 70.60 363 VAL A CA 1
ATOM 2471 C C . VAL A 1 314 ? 98.476 100.798 162.640 1.00 70.43 363 VAL A C 1
ATOM 2472 O O . VAL A 1 314 ? 97.531 101.304 163.267 1.00 68.64 363 VAL A O 1
ATOM 2476 N N . GLN A 1 315 ? 98.401 99.631 161.983 1.00 70.85 364 GLN A N 1
ATOM 2477 C CA . GLN A 1 315 ? 97.177 98.827 161.991 1.00 71.12 364 GLN A CA 1
ATOM 2478 C C . GLN A 1 315 ? 97.101 98.092 163.289 1.00 70.39 364 GLN A C 1
ATOM 2479 O O . GLN A 1 315 ? 98.108 97.724 163.879 1.00 69.83 364 GLN A O 1
ATOM 2485 N N . ILE A 1 316 ? 95.883 97.904 163.733 1.00 70.06 365 ILE A N 1
ATOM 2486 C CA . ILE A 1 316 ? 95.647 97.251 164.991 1.00 69.89 365 ILE A CA 1
ATOM 2487 C C . ILE A 1 316 ? 95.277 95.789 164.727 1.00 71.34 365 ILE A C 1
ATOM 2488 O O . ILE A 1 316 ? 94.368 95.485 163.951 1.00 71.29 365 ILE A O 1
ATOM 2493 N N . ALA A 1 317 ? 95.998 94.887 165.383 1.00 72.70 366 ALA A N 1
ATOM 2494 C CA . ALA A 1 317 ? 95.766 93.471 165.218 1.00 73.66 366 ALA A CA 1
ATOM 2495 C C . ALA A 1 317 ? 94.579 92.999 166.044 1.00 74.27 366 ALA A C 1
ATOM 2496 O O . ALA A 1 317 ? 94.278 93.591 167.087 1.00 73.51 366 ALA A O 1
ATOM 2498 N N . SER A 1 318 ? 93.928 91.926 165.567 1.00 75.50 367 SER A N 1
ATOM 2499 C CA . SER A 1 318 ? 92.755 91.284 166.246 1.00 76.22 367 SER A CA 1
ATOM 2500 C C . SER A 1 318 ? 93.063 90.798 167.675 1.00 76.96 367 SER A C 1
ATOM 2501 O O . SER A 1 318 ? 92.171 90.557 168.491 1.00 76.43 367 SER A O 1
ATOM 2504 N N . ASN A 1 319 ? 94.352 90.679 167.953 1.00 77.43 368 ASN A N 1
ATOM 2505 C CA . ASN A 1 319 ? 94.840 90.186 169.190 1.00 77.18 368 ASN A CA 1
ATOM 2506 C C . ASN A 1 319 ? 94.566 91.181 170.285 1.00 77.33 368 ASN A C 1
ATOM 2507 O O . ASN A 1 319 ? 94.136 90.798 171.382 1.00 78.22 368 ASN A O 1
ATOM 2512 N N . GLU A 1 320 ? 94.769 92.463 169.980 1.00 76.40 369 GLU A N 1
ATOM 2513 C CA . GLU A 1 320 ? 94.818 93.493 171.003 1.00 75.34 369 GLU A CA 1
ATOM 2514 C C . GLU A 1 320 ? 93.473 93.776 171.526 1.00 73.81 369 GLU A C 1
ATOM 2515 O O . GLU A 1 320 ? 92.527 93.267 170.991 1.00 74.46 369 GLU A O 1
ATOM 2521 N N . ASN A 1 321 ? 93.365 94.577 172.570 1.00 73.05 370 ASN A N 1
ATOM 2522 C CA . ASN A 1 321 ? 92.046 94.862 173.084 1.00 74.16 370 ASN A CA 1
ATOM 2523 C C . ASN A 1 321 ? 91.837 96.319 173.012 1.00 74.32 370 ASN A C 1
ATOM 2524 O O . ASN A 1 321 ? 92.784 97.059 172.953 1.00 74.48 370 ASN A O 1
ATOM 2529 N N . MET A 1 322 ? 90.595 96.740 173.054 1.00 75.73 371 MET A N 1
ATOM 2530 C CA . MET A 1 322 ? 90.281 98.152 172.981 1.00 77.90 371 MET A CA 1
ATOM 2531 C C . MET A 1 322 ? 90.275 98.881 174.324 1.00 80.01 371 MET A C 1
ATOM 2532 O O . MET A 1 322 ? 90.258 100.137 174.360 1.00 80.70 371 MET A O 1
ATOM 2537 N N . GLU A 1 323 ? 90.216 98.118 175.417 1.00 81.55 372 GLU A N 1
ATOM 2538 C CA . GLU A 1 323 ? 90.027 98.737 176.708 1.00 83.23 372 GLU A CA 1
ATOM 2539 C C . GLU A 1 323 ? 91.217 99.648 176.884 1.00 82.73 372 GLU A C 1
ATOM 2540 O O . GLU A 1 323 ? 91.050 100.826 177.178 1.00 82.95 372 GLU A O 1
ATOM 2546 N N . THR A 1 324 ? 92.413 99.106 176.650 1.00 82.15 373 THR A N 1
ATOM 2547 C CA . THR A 1 324 ? 93.634 99.852 176.873 1.00 82.24 373 THR A CA 1
ATOM 2548 C C . THR A 1 324 ? 94.098 100.489 175.589 1.00 81.93 373 THR A C 1
ATOM 2549 O O . THR A 1 324 ? 95.258 100.320 175.191 1.00 83.72 373 THR A O 1
ATOM 2553 N N . MET A 1 325 ? 93.212 101.211 174.925 1.00 79.92 374 MET A N 1
ATOM 2554 C CA . MET A 1 325 ? 93.554 101.786 173.632 1.00 77.55 374 MET A CA 1
ATOM 2555 C C . MET A 1 325 ? 93.059 103.226 173.583 1.00 77.55 374 MET A C 1
ATOM 2556 O O . MET A 1 325 ? 91.972 103.525 174.047 1.00 78.17 374 MET A O 1
ATOM 2561 N N . GLU A 1 326 ? 93.866 104.121 173.028 1.00 76.58 375 GLU A N 1
ATOM 2562 C CA . GLU A 1 326 ? 93.481 105.517 172.895 1.00 74.51 375 GLU A CA 1
ATOM 2563 C C . GLU A 1 326 ? 94.056 106.039 171.577 1.00 71.23 375 GLU A C 1
ATOM 2564 O O . GLU A 1 326 ? 94.669 105.274 170.830 1.00 70.64 375 GLU A O 1
ATOM 2570 N N . SER A 1 327 ? 93.835 107.319 171.277 1.00 67.00 376 SER A N 1
ATOM 2571 C CA . SER A 1 327 ? 94.160 107.824 169.949 1.00 64.27 376 SER A CA 1
ATOM 2572 C C . SER A 1 327 ? 94.779 109.210 169.995 1.00 61.47 376 SER A C 1
ATOM 2573 O O . SER A 1 327 ? 94.340 110.022 170.771 1.00 62.09 376 SER A O 1
ATOM 2576 N N . SER A 1 328 ? 95.775 109.489 169.156 1.00 57.66 377 SER A N 1
ATOM 2577 C CA . SER A 1 328 ? 96.393 110.791 169.120 1.00 53.13 377 SER A CA 1
ATOM 2578 C C . SER A 1 328 ? 96.298 111.470 167.761 1.00 52.21 377 SER A C 1
ATOM 2579 O O . SER A 1 328 ? 95.932 110.846 166.769 1.00 53.39 377 SER A O 1
ATOM 2582 N N . THR A 1 329 ? 96.616 112.754 167.714 1.00 49.94 378 THR A N 1
ATOM 2583 C CA . THR A 1 329 ? 96.547 113.525 166.501 1.00 47.72 378 THR A CA 1
ATOM 2584 C C . THR A 1 329 ? 97.956 113.544 165.897 1.00 48.85 378 THR A C 1
ATOM 2585 O O . THR A 1 329 ? 98.976 113.957 166.541 1.00 50.07 378 THR A O 1
ATOM 2589 N N . LEU A 1 330 ? 98.026 113.075 164.647 1.00 47.31 379 LEU A N 1
ATOM 2590 C CA . LEU A 1 330 ? 99.280 112.833 163.972 1.00 42.96 379 LEU A CA 1
ATOM 2591 C C . LEU A 1 330 ? 99.877 114.141 163.524 1.00 42.66 379 LEU A C 1
ATOM 2592 O O . LEU A 1 330 ? 99.181 114.956 162.923 1.00 43.08 379 LEU A O 1
ATOM 2597 N N . GLU A 1 331 ? 101.154 114.351 163.824 1.00 42.59 380 GLU A N 1
ATOM 2598 C CA . GLU A 1 331 ? 101.877 115.541 163.372 1.00 44.36 380 GLU A CA 1
ATOM 2599 C C . GLU A 1 331 ? 102.493 115.281 161.996 1.00 45.81 380 GLU A C 1
ATOM 2600 O O . GLU A 1 331 ? 103.598 114.652 161.869 1.00 46.71 380 GLU A O 1
ATOM 2606 N N . LEU A 1 332 ? 101.830 115.786 160.951 1.00 46.27 381 LEU A N 1
ATOM 2607 C CA . LEU A 1 332 ? 102.309 115.559 159.563 1.00 47.12 381 LEU A CA 1
ATOM 2608 C C . LEU A 1 332 ? 102.904 116.757 158.838 1.00 47.91 381 LEU A C 1
ATOM 2609 O O . LEU A 1 332 ? 103.425 116.591 157.704 1.00 47.98 381 LEU A O 1
ATOM 2614 N N . ARG A 1 333 ? 102.813 117.928 159.489 1.00 47.35 382 ARG A N 1
ATOM 2615 C CA . ARG A 1 333 ? 103.395 119.144 158.967 1.00 46.76 382 ARG A CA 1
ATOM 2616 C C . ARG A 1 333 ? 104.911 118.981 158.817 1.00 45.85 382 ARG A C 1
ATOM 2617 O O . ARG A 1 333 ? 105.500 118.169 159.516 1.00 46.42 382 ARG A O 1
ATOM 2625 N N . SER A 1 334 ? 105.520 119.701 157.874 1.00 44.70 383 SER A N 1
ATOM 2626 C CA . SER A 1 334 ? 106.963 119.684 157.702 1.00 44.97 383 SER A CA 1
ATOM 2627 C C . SER A 1 334 ? 107.500 121.101 157.650 1.00 44.79 383 SER A C 1
ATOM 2628 O O . SER A 1 334 ? 106.754 122.063 157.453 1.00 44.85 383 SER A O 1
ATOM 2631 N N . ARG A 1 335 ? 108.807 121.238 157.813 1.00 44.80 384 ARG A N 1
ATOM 2632 C CA . ARG A 1 335 ? 109.422 122.558 157.841 1.00 45.50 384 ARG A CA 1
ATOM 2633 C C . ARG A 1 335 ? 109.508 123.092 156.419 1.00 45.75 384 ARG A C 1
ATOM 2634 O O . ARG A 1 335 ? 108.907 124.096 156.081 1.00 46.29 384 ARG A O 1
ATOM 2642 N N . TYR A 1 336 ? 110.294 122.427 155.589 1.00 45.80 385 TYR A N 1
ATOM 2643 C CA . TYR A 1 336 ? 110.403 122.803 154.196 1.00 47.15 385 TYR A CA 1
ATOM 2644 C C . TYR A 1 336 ? 109.847 121.664 153.355 1.00 47.94 385 TYR A C 1
ATOM 2645 O O . TYR A 1 336 ? 109.285 120.711 153.883 1.00 47.59 385 TYR A O 1
ATOM 2654 N N . TRP A 1 337 ? 110.055 121.760 152.044 1.00 48.47 386 TRP A N 1
ATOM 2655 C CA . TRP A 1 337 ? 109.735 120.724 151.094 1.00 47.71 386 TRP A CA 1
ATOM 2656 C C . TRP A 1 337 ? 110.807 120.617 150.056 1.00 48.77 386 TRP A C 1
ATOM 2657 O O . TRP A 1 337 ? 111.614 121.561 149.893 1.00 50.32 386 TRP A O 1
ATOM 2668 N N . ALA A 1 338 ? 110.808 119.491 149.353 1.00 48.35 387 ALA A N 1
ATOM 2669 C CA . ALA A 1 338 ? 111.816 119.219 148.358 1.00 51.44 387 ALA A CA 1
ATOM 2670 C C . ALA A 1 338 ? 111.337 118.422 147.145 1.00 53.69 387 ALA A C 1
ATOM 2671 O O . ALA A 1 338 ? 110.489 117.515 147.275 1.00 54.64 387 ALA A O 1
ATOM 2673 N N . ILE A 1 339 ? 111.878 118.716 145.970 1.00 54.22 388 ILE A N 1
ATOM 2674 C CA . ILE A 1 339 ? 111.353 118.028 144.813 1.00 56.36 388 ILE A CA 1
ATOM 2675 C C . ILE A 1 339 ? 111.616 116.517 144.937 1.00 59.77 388 ILE A C 1
ATOM 2676 O O . ILE A 1 339 ? 112.748 116.086 144.749 1.00 62.55 388 ILE A O 1
ATOM 2681 N N . ARG A 1 340 ? 110.629 115.691 145.282 1.00 61.71 389 ARG A N 1
ATOM 2682 C CA . ARG A 1 340 ? 110.940 114.253 145.393 1.00 63.59 389 ARG A CA 1
ATOM 2683 C C . ARG A 1 340 ? 111.594 113.864 144.062 1.00 66.93 389 ARG A C 1
ATOM 2684 O O . ARG A 1 340 ? 110.926 113.983 143.031 1.00 68.91 389 ARG A O 1
ATOM 2692 N N . THR A 1 341 ? 112.876 113.434 144.069 1.00 69.78 390 THR A N 1
ATOM 2693 C CA . THR A 1 341 ? 113.586 113.071 142.808 1.00 72.67 390 THR A CA 1
ATOM 2694 C C . THR A 1 341 ? 113.485 111.607 142.407 1.00 74.19 390 THR A C 1
ATOM 2695 O O . THR A 1 341 ? 112.818 110.805 143.071 1.00 72.43 390 THR A O 1
ATOM 2699 N N . ARG A 1 342 ? 114.147 111.296 141.287 1.00 77.37 391 ARG A N 1
ATOM 2700 C CA . ARG A 1 342 ? 114.209 109.944 140.752 1.00 81.06 391 ARG A CA 1
ATOM 2701 C C . ARG A 1 342 ? 115.660 109.484 140.630 1.00 82.44 391 ARG A C 1
ATOM 2702 O O . ARG A 1 342 ? 116.009 108.348 140.941 1.00 82.69 391 ARG A O 1
ATOM 2710 N N . SER A 1 343 ? 116.504 110.419 140.221 1.00 84.36 392 SER A N 1
ATOM 2711 C CA . SER A 1 343 ? 117.957 110.256 140.142 1.00 86.53 392 SER A CA 1
ATOM 2712 C C . SER A 1 343 ? 118.672 109.685 141.373 1.00 88.58 392 SER A C 1
ATOM 2713 O O . SER A 1 343 ? 118.406 110.095 142.481 1.00 89.51 392 SER A O 1
ATOM 2716 N N . GLY A 1 344 ? 119.608 108.763 141.167 1.00 90.87 393 GLY A N 1
ATOM 2717 C CA . GLY A 1 344 ? 120.477 108.308 142.243 1.00 92.88 393 GLY A CA 1
ATOM 2718 C C . GLY A 1 344 ? 121.778 109.098 142.451 1.00 94.99 393 GLY A C 1
ATOM 2719 O O . GLY A 1 344 ? 122.611 108.659 143.240 1.00 95.95 393 GLY A O 1
ATOM 2720 N N . GLY A 1 345 ? 121.978 110.259 141.769 1.00 96.93 394 GLY A N 1
ATOM 2721 C CA . GLY A 1 345 ? 123.300 110.972 141.772 1.00 97.89 394 GLY A CA 1
ATOM 2722 C C . GLY A 1 345 ? 124.466 110.267 141.051 1.00 99.81 394 GLY A C 1
ATOM 2723 O O . GLY A 1 345 ? 124.504 109.029 140.972 1.00 100.28 394 GLY A O 1
ATOM 2724 N N . ASN A 1 346 ? 125.425 111.037 140.528 1.00 101.17 395 ASN A N 1
ATOM 2725 C CA . ASN A 1 346 ? 126.676 110.445 140.010 1.00 102.95 395 ASN A CA 1
ATOM 2726 C C . ASN A 1 346 ? 127.886 111.432 139.960 1.00 104.19 395 ASN A C 1
ATOM 2727 O O . ASN A 1 346 ? 127.708 112.656 139.849 1.00 104.67 395 ASN A O 1
ATOM 2732 N N . THR A 1 347 ? 129.114 110.900 140.053 1.00 105.11 396 THR A N 1
ATOM 2733 C CA . THR A 1 347 ? 130.326 111.730 139.883 1.00 105.57 396 THR A CA 1
ATOM 2734 C C . THR A 1 347 ? 131.190 111.266 138.689 1.00 105.54 396 THR A C 1
ATOM 2735 O O . THR A 1 347 ? 131.535 112.069 137.809 1.00 104.94 396 THR A O 1
ATOM 2739 N N . ASP A 1 348 ? 130.960 112.133 148.487 1.00 87.68 455 ASP A N 1
ATOM 2740 C CA . ASP A 1 348 ? 130.680 112.656 147.140 1.00 85.55 455 ASP A CA 1
ATOM 2741 C C . ASP A 1 348 ? 129.340 113.335 147.026 1.00 81.93 455 ASP A C 1
ATOM 2742 O O . ASP A 1 348 ? 128.330 112.667 147.103 1.00 81.21 455 ASP A O 1
ATOM 2747 N N . VAL A 1 349 ? 129.369 114.647 146.827 1.00 78.20 456 VAL A N 1
ATOM 2748 C CA . VAL A 1 349 ? 128.177 115.476 146.810 1.00 75.89 456 VAL A CA 1
ATOM 2749 C C . VAL A 1 349 ? 127.296 115.127 145.626 1.00 74.51 456 VAL A C 1
ATOM 2750 O O . VAL A 1 349 ? 127.803 115.077 144.539 1.00 75.19 456 VAL A O 1
ATOM 2754 N N . SER A 1 350 ? 125.992 114.875 145.841 1.00 73.27 457 SER A N 1
ATOM 2755 C CA . SER A 1 350 ? 124.992 114.730 144.739 1.00 71.78 457 SER A CA 1
ATOM 2756 C C . SER A 1 350 ? 123.955 115.882 144.636 1.00 71.45 457 SER A C 1
ATOM 2757 O O . SER A 1 350 ? 123.850 116.736 145.536 1.00 72.51 457 SER A O 1
ATOM 2760 N N . PHE A 1 351 ? 123.198 115.915 143.532 1.00 70.19 458 PHE A N 1
ATOM 2761 C CA . PHE A 1 351 ? 122.189 116.956 143.328 1.00 69.16 458 PHE A CA 1
ATOM 2762 C C . PHE A 1 351 ? 122.804 118.333 143.571 1.00 70.07 458 PHE A C 1
ATOM 2763 O O . PHE A 1 351 ? 122.227 119.190 144.290 1.00 70.31 458 PHE A O 1
ATOM 2771 N N . GLN A 1 352 ? 123.978 118.537 142.976 1.00 70.37 459 GLN A N 1
ATOM 2772 C CA . GLN A 1 352 ? 124.733 119.784 143.137 1.00 70.97 459 GLN A CA 1
ATOM 2773 C C . GLN A 1 352 ? 123.820 120.990 142.832 1.00 70.19 459 GLN A C 1
ATOM 2774 O O . GLN A 1 352 ? 123.103 120.974 141.834 1.00 71.35 459 GLN A O 1
ATOM 2780 N N . GLY A 1 353 ? 123.803 122.004 143.688 1.00 68.72 460 GLY A N 1
ATOM 2781 C CA . GLY A 1 353 ? 122.912 123.133 143.448 1.00 68.16 460 GLY A CA 1
ATOM 2782 C C . GLY A 1 353 ? 121.423 123.005 143.852 1.00 67.48 460 GLY A C 1
ATOM 2783 O O . GLY A 1 353 ? 120.795 124.049 144.200 1.00 65.63 460 GLY A O 1
ATOM 2784 N N . ARG A 1 354 ? 120.868 121.763 143.801 1.00 66.72 461 ARG A N 1
ATOM 2785 C CA . ARG A 1 354 ? 119.489 121.473 144.239 1.00 66.72 461 ARG A CA 1
ATOM 2786 C C . ARG A 1 354 ? 119.366 121.745 145.715 1.00 67.18 461 ARG A C 1
ATOM 2787 O O . ARG A 1 354 ? 120.280 121.426 146.473 1.00 69.14 461 ARG A O 1
ATOM 2795 N N . GLY A 1 355 ? 118.233 122.306 146.139 1.00 66.75 462 GLY A N 1
ATOM 2796 C CA . GLY A 1 355 ? 118.020 122.635 147.553 1.00 64.74 462 GLY A CA 1
ATOM 2797 C C . GLY A 1 355 ? 116.609 122.353 148.046 1.00 62.95 462 GLY A C 1
ATOM 2798 O O . GLY A 1 355 ? 115.860 121.531 147.472 1.00 62.35 462 GLY A O 1
ATOM 2799 N N . VAL A 1 356 ? 116.236 123.040 149.119 1.00 60.96 463 VAL A N 1
ATOM 2800 C CA . VAL A 1 356 ? 114.944 122.773 149.763 1.00 58.62 463 VAL A CA 1
ATOM 2801 C C . VAL A 1 356 ? 114.138 124.022 149.603 1.00 56.19 463 VAL A C 1
ATOM 2802 O O . VAL A 1 356 ? 114.715 125.112 149.486 1.00 55.33 463 VAL A O 1
ATOM 2806 N N . PHE A 1 357 ? 112.815 123.879 149.600 1.00 52.98 464 PHE A N 1
ATOM 2807 C CA . PHE A 1 357 ? 112.021 125.070 149.412 1.00 51.47 464 PHE A CA 1
ATOM 2808 C C . PHE A 1 357 ? 111.160 125.342 150.611 1.00 50.33 464 PHE A C 1
ATOM 2809 O O . PHE A 1 357 ? 110.696 124.432 151.274 1.00 49.74 464 PHE A O 1
ATOM 2817 N N . GLU A 1 358 ? 110.976 126.617 150.902 1.00 49.31 465 GLU A N 1
ATOM 2818 C CA . GLU A 1 358 ? 110.039 127.044 151.916 1.00 48.43 465 GLU A CA 1
ATOM 2819 C C . GLU A 1 358 ? 108.637 126.635 151.457 1.00 48.69 465 GLU A C 1
ATOM 2820 O O . GLU A 1 358 ? 108.376 126.468 150.258 1.00 45.72 465 GLU A O 1
ATOM 2826 N N . LEU A 1 359 ? 107.723 126.546 152.431 1.00 49.79 466 LEU A N 1
ATOM 2827 C CA . LEU A 1 359 ? 106.373 126.154 152.116 1.00 48.35 466 LEU A CA 1
ATOM 2828 C C . LEU A 1 359 ? 105.586 127.306 151.528 1.00 48.64 466 LEU A C 1
ATOM 2829 O O . LEU A 1 359 ? 104.490 127.049 151.031 1.00 50.25 466 LEU A O 1
ATOM 2834 N N . SER A 1 360 ? 106.120 128.546 151.599 1.00 48.61 467 SER A N 1
ATOM 2835 C CA . SER A 1 360 ? 105.529 129.676 150.905 1.00 49.00 467 SER A CA 1
ATOM 2836 C C . SER A 1 360 ? 105.928 129.655 149.421 1.00 51.47 467 SER A C 1
ATOM 2837 O O . SER A 1 360 ? 105.150 130.036 148.563 1.00 52.05 467 SER A O 1
ATOM 2840 N N . ASP A 1 361 ? 107.109 129.134 149.120 1.00 53.33 468 ASP A N 1
ATOM 2841 C CA . ASP A 1 361 ? 107.673 129.176 147.782 1.00 54.73 468 ASP A CA 1
ATOM 2842 C C . ASP A 1 361 ? 106.979 128.212 146.870 1.00 55.94 468 ASP A C 1
ATOM 2843 O O . ASP A 1 361 ? 107.457 127.100 146.590 1.00 53.77 468 ASP A O 1
ATOM 2848 N N . GLU A 1 362 ? 105.840 128.657 146.380 1.00 59.69 469 GLU A N 1
ATOM 2849 C CA . GLU A 1 362 ? 104.949 127.782 145.623 1.00 64.71 469 GLU A CA 1
ATOM 2850 C C . GLU A 1 362 ? 105.591 127.301 144.354 1.00 65.51 469 GLU A C 1
ATOM 2851 O O . GLU A 1 362 ? 105.592 126.109 144.034 1.00 64.14 469 GLU A O 1
ATOM 2857 N N . LYS A 1 363 ? 106.115 128.290 143.639 1.00 68.48 470 LYS A N 1
ATOM 2858 C CA . LYS A 1 363 ? 106.921 128.110 142.449 1.00 71.19 470 LYS A CA 1
ATOM 2859 C C . LYS A 1 363 ? 108.250 127.527 142.915 1.00 71.74 470 LYS A C 1
ATOM 2860 O O . LYS A 1 363 ? 108.598 127.599 144.119 1.00 73.63 470 LYS A O 1
ATOM 2866 N N . ALA A 1 364 ? 109.014 126.947 142.010 1.00 71.27 471 ALA A N 1
ATOM 2867 C CA . ALA A 1 364 ? 110.319 126.452 142.456 1.00 70.65 471 ALA A CA 1
ATOM 2868 C C . ALA A 1 364 ? 111.407 127.544 142.477 1.00 68.97 471 ALA A C 1
ATOM 2869 O O . ALA A 1 364 ? 112.608 127.254 142.368 1.00 69.32 471 ALA A O 1
ATOM 2871 N N . THR A 1 365 ? 110.974 128.780 142.640 1.00 66.15 472 THR A N 1
ATOM 2872 C CA . THR A 1 365 ? 111.820 129.936 142.553 1.00 65.69 472 THR A CA 1
ATOM 2873 C C . THR A 1 365 ? 113.106 129.870 143.309 1.00 64.51 472 THR A C 1
ATOM 2874 O O . THR A 1 365 ? 114.126 129.563 142.721 1.00 66.30 472 THR A O 1
ATOM 2878 N N . SER A 1 366 ? 113.084 130.174 144.603 1.00 63.18 473 SER A N 1
ATOM 2879 C CA . SER A 1 366 ? 114.319 130.217 145.386 1.00 61.32 473 SER A CA 1
ATOM 2880 C C . SER A 1 366 ? 114.640 128.985 146.240 1.00 60.69 473 SER A C 1
ATOM 2881 O O . SER A 1 366 ? 113.864 128.592 147.121 1.00 61.29 473 SER A O 1
ATOM 2884 N N . PRO A 1 367 ? 115.763 128.326 145.934 1.00 60.44 474 PRO A N 1
ATOM 2885 C CA . PRO A 1 367 ? 116.228 127.070 146.582 1.00 60.85 474 PRO A CA 1
ATOM 2886 C C . PRO A 1 367 ? 117.048 127.363 147.822 1.00 60.96 474 PRO A C 1
ATOM 2887 O O . PRO A 1 367 ? 117.556 128.459 147.937 1.00 62.89 474 PRO A O 1
ATOM 2891 N N . ILE A 1 368 ? 117.167 126.400 148.737 1.00 60.69 475 ILE A N 1
ATOM 2892 C CA . ILE A 1 368 ? 117.910 126.611 149.965 1.00 58.92 475 ILE A CA 1
ATOM 2893 C C . ILE A 1 368 ? 118.814 125.462 150.149 1.00 60.30 475 ILE A C 1
ATOM 2894 O O . ILE A 1 368 ? 118.378 124.329 150.096 1.00 60.41 475 ILE A O 1
ATOM 2899 N N . VAL A 1 369 ? 120.086 125.751 150.370 1.00 62.00 476 VAL A N 1
ATOM 2900 C CA . VAL A 1 369 ? 121.074 124.694 150.527 1.00 62.59 476 VAL A CA 1
ATOM 2901 C C . VAL A 1 369 ? 121.352 124.387 151.998 1.00 63.64 476 VAL A C 1
ATOM 2902 O O . VAL A 1 369 ? 121.709 125.272 152.773 1.00 63.97 476 VAL A O 1
ATOM 2906 N N . PRO A 1 370 ? 121.169 123.130 152.396 1.00 65.23 477 PRO A N 1
ATOM 2907 C CA . PRO A 1 370 ? 121.401 122.710 153.767 1.00 67.20 477 PRO A CA 1
ATOM 2908 C C . PRO A 1 370 ? 122.845 122.403 154.052 1.00 69.83 477 PRO A C 1
ATOM 2909 O O . PRO A 1 370 ? 123.560 121.819 153.224 1.00 70.42 477 PRO A O 1
ATOM 2913 N N . SER A 1 371 ? 123.261 122.793 155.242 1.00 72.93 478 SER A N 1
ATOM 2914 C CA . SER A 1 371 ? 124.616 122.572 155.673 1.00 75.93 478 SER A CA 1
ATOM 2915 C C . SER A 1 371 ? 124.477 121.623 156.850 1.00 77.78 478 SER A C 1
ATOM 2916 O O . SER A 1 371 ? 123.850 121.979 157.861 1.00 78.52 478 SER A O 1
ATOM 2919 N N . PHE A 1 372 ? 125.019 120.412 156.723 1.00 80.20 479 PHE A N 1
ATOM 2920 C CA . PHE A 1 372 ? 124.895 119.399 157.793 1.00 82.00 479 PHE A CA 1
ATOM 2921 C C . PHE A 1 372 ? 125.927 119.411 158.938 1.00 83.93 479 PHE A C 1
ATOM 2922 O O . PHE A 1 372 ? 125.918 118.511 159.797 1.00 84.93 479 PHE A O 1
ATOM 2930 N N . ASP A 1 373 ? 126.815 120.409 158.959 1.00 85.33 480 ASP A N 1
ATOM 2931 C CA . ASP A 1 373 ? 127.740 120.547 160.070 1.00 87.26 480 ASP A CA 1
ATOM 2932 C C . ASP A 1 373 ? 126.793 120.688 161.260 1.00 87.31 480 ASP A C 1
ATOM 2933 O O . ASP A 1 373 ? 126.120 121.725 161.403 1.00 87.84 480 ASP A O 1
ATOM 2938 N N . MET A 1 374 ? 126.692 119.648 162.083 1.00 86.49 481 MET A N 1
ATOM 2939 C CA . MET A 1 374 ? 125.631 119.623 163.111 1.00 85.93 481 MET A CA 1
ATOM 2940 C C . MET A 1 374 ? 125.641 118.367 163.963 1.00 84.23 481 MET A C 1
ATOM 2941 O O . MET A 1 374 ? 126.214 117.361 163.564 1.00 85.34 481 MET A O 1
ATOM 2946 N N . SER A 1 375 ? 125.030 118.405 165.140 1.00 81.76 482 SER A N 1
ATOM 2947 C CA . SER A 1 375 ? 125.005 117.205 165.967 1.00 79.31 482 SER A CA 1
ATOM 2948 C C . SER A 1 375 ? 123.825 116.451 165.484 1.00 78.14 482 SER A C 1
ATOM 2949 O O . SER A 1 375 ? 122.718 116.696 165.952 1.00 78.44 482 SER A O 1
ATOM 2952 N N . ASN A 1 376 ? 124.054 115.564 164.528 1.00 76.87 483 ASN A N 1
ATOM 2953 C CA . ASN A 1 376 ? 122.989 114.802 163.876 1.00 76.12 483 ASN A CA 1
ATOM 2954 C C . ASN A 1 376 ? 122.626 113.585 164.720 1.00 75.64 483 ASN A C 1
ATOM 2955 O O . ASN A 1 376 ? 122.987 113.492 165.881 1.00 75.59 483 ASN A O 1
ATOM 2960 N N . GLU A 1 377 ? 121.903 112.641 164.138 1.00 75.63 484 GLU A N 1
ATOM 2961 C CA . GLU A 1 377 ? 121.487 111.445 164.871 1.00 74.99 484 GLU A CA 1
ATOM 2962 C C . GLU A 1 377 ? 121.528 110.190 163.962 1.00 75.06 484 GLU A C 1
ATOM 2963 O O . GLU A 1 377 ? 120.655 109.320 164.032 1.00 76.53 484 GLU A O 1
ATOM 2969 N N . GLY A 1 378 ? 122.545 110.072 163.110 1.00 73.38 485 GLY A N 1
ATOM 2970 C CA . GLY A 1 378 ? 122.549 108.946 162.172 1.00 72.08 485 GLY A CA 1
ATOM 2971 C C . GLY A 1 378 ? 122.127 109.304 160.739 1.00 71.33 485 GLY A C 1
ATOM 2972 O O . GLY A 1 378 ? 121.760 110.459 160.404 1.00 72.79 485 GLY A O 1
ATOM 2973 N N . SER A 1 379 ? 122.201 108.302 159.872 1.00 68.52 486 SER A N 1
ATOM 2974 C CA . SER A 1 379 ? 121.770 108.466 158.509 1.00 65.44 486 SER A CA 1
ATOM 2975 C C . SER A 1 379 ? 120.939 107.273 158.037 1.00 62.25 486 SER A C 1
ATOM 2976 O O . SER A 1 379 ? 120.214 107.390 157.103 1.00 63.14 486 SER A O 1
ATOM 2979 N N . TYR A 1 380 ? 121.024 106.145 158.694 1.00 60.15 487 TYR A N 1
ATOM 2980 C CA . TYR A 1 380 ? 120.347 104.949 158.269 1.00 59.99 487 TYR A CA 1
ATOM 2981 C C . TYR A 1 380 ? 119.098 104.617 159.101 1.00 60.35 487 TYR A C 1
ATOM 2982 O O . TYR A 1 380 ? 119.199 103.925 160.134 1.00 62.30 487 TYR A O 1
ATOM 2991 N N . PHE A 1 381 ? 117.916 105.023 158.647 1.00 59.14 488 PHE A N 1
ATOM 2992 C CA . PHE A 1 381 ? 116.698 104.637 159.339 1.00 57.80 488 PHE A CA 1
ATOM 2993 C C . PHE A 1 381 ? 116.711 103.186 159.816 1.00 58.36 488 PHE A C 1
ATOM 2994 O O . PHE A 1 381 ? 116.071 102.890 160.827 1.00 58.41 488 PHE A O 1
ATOM 3002 N N . PHE A 1 382 ? 117.407 102.294 159.107 1.00 57.99 489 PHE A N 1
ATOM 3003 C CA . PHE A 1 382 ? 117.448 100.898 159.507 1.00 60.49 489 PHE A CA 1
ATOM 3004 C C . PHE A 1 382 ? 118.841 100.398 159.983 1.00 62.86 489 PHE A C 1
ATOM 3005 O O . PHE A 1 382 ? 119.115 99.764 161.042 1.00 63.31 489 PHE A O 1
ATOM 3013 N N . SER B 2 1 ? 125.667 92.633 161.799 1.00 105.40 402 SER B N 1
ATOM 3014 C CA . SER B 2 1 ? 125.149 93.833 161.105 1.00 104.94 402 SER B CA 1
ATOM 3015 C C . SER B 2 1 ? 123.617 93.849 161.030 1.00 103.56 402 SER B C 1
ATOM 3016 O O . SER B 2 1 ? 122.956 94.382 161.943 1.00 103.74 402 SER B O 1
ATOM 3019 N N . SER B 2 2 ? 123.083 93.254 159.946 1.00 101.26 403 SER B N 1
ATOM 3020 C CA . SER B 2 2 ? 121.647 93.256 159.619 1.00 97.95 403 SER B CA 1
ATOM 3021 C C . SER B 2 2 ? 121.043 94.679 159.436 1.00 95.54 403 SER B C 1
ATOM 3022 O O . SER B 2 2 ? 119.838 94.874 159.604 1.00 96.14 403 SER B O 1
ATOM 3025 N N . GLY B 2 3 ? 121.844 95.683 159.094 1.00 91.71 404 GLY B N 1
ATOM 3026 C CA . GLY B 2 3 ? 121.273 97.020 159.064 1.00 88.74 404 GLY B CA 1
ATOM 3027 C C . GLY B 2 3 ? 121.401 97.616 157.699 1.00 86.59 404 GLY B C 1
ATOM 3028 O O . GLY B 2 3 ? 121.790 96.932 156.794 1.00 87.46 404 GLY B O 1
ATOM 3029 N N . GLN B 2 4 ? 121.092 98.885 157.529 1.00 84.31 405 GLN B N 1
ATOM 3030 C CA . GLN B 2 4 ? 121.364 99.537 156.252 1.00 82.20 405 GLN B CA 1
ATOM 3031 C C . GLN B 2 4 ? 122.871 99.734 155.963 1.00 81.87 405 GLN B C 1
ATOM 3032 O O . GLN B 2 4 ? 123.680 99.556 156.854 1.00 82.47 405 GLN B O 1
ATOM 3038 N N . ILE B 2 5 ? 123.229 100.140 154.739 1.00 80.61 406 ILE B N 1
ATOM 3039 C CA . ILE B 2 5 ? 124.629 100.308 154.296 1.00 78.87 406 ILE B CA 1
ATOM 3040 C C . ILE B 2 5 ? 124.762 101.485 153.304 1.00 77.48 406 ILE B C 1
ATOM 3041 O O . ILE B 2 5 ? 125.840 102.044 153.071 1.00 76.27 406 ILE B O 1
ATOM 3046 N N . SER B 2 6 ? 123.635 101.844 152.720 1.00 76.62 407 SER B N 1
ATOM 3047 C CA . SER B 2 6 ? 123.566 102.963 151.803 1.00 76.56 407 SER B CA 1
ATOM 3048 C C . SER B 2 6 ? 122.246 103.678 152.032 1.00 76.36 407 SER B C 1
ATOM 3049 O O . SER B 2 6 ? 121.309 103.099 152.591 1.00 76.61 407 SER B O 1
ATOM 3052 N N . ILE B 2 7 ? 122.179 104.924 151.582 1.00 74.73 408 ILE B N 1
ATOM 3053 C CA . ILE B 2 7 ? 120.975 105.708 151.651 1.00 73.01 408 ILE B CA 1
ATOM 3054 C C . ILE B 2 7 ? 120.342 105.896 150.278 1.00 73.74 408 ILE B C 1
ATOM 3055 O O . ILE B 2 7 ? 120.999 106.387 149.338 1.00 75.51 408 ILE B O 1
ATOM 3060 N N . GLN B 2 8 ? 119.054 105.533 150.162 1.00 73.01 409 GLN B N 1
ATOM 3061 C CA . GLN B 2 8 ? 118.257 105.785 148.924 1.00 70.37 409 GLN B CA 1
ATOM 3062 C C . GLN B 2 8 ? 117.759 107.222 148.915 1.00 65.55 409 GLN B C 1
ATOM 3063 O O . GLN B 2 8 ? 117.068 107.630 149.836 1.00 67.19 409 GLN B O 1
ATOM 3069 N N . PRO B 2 9 ? 118.104 108.011 147.915 1.00 60.97 410 PRO B N 1
ATOM 3070 C CA . PRO B 2 9 ? 117.718 109.430 148.026 1.00 60.21 410 PRO B CA 1
ATOM 3071 C C . PRO B 2 9 ? 116.257 109.703 147.644 1.00 61.01 410 PRO B C 1
ATOM 3072 O O . PRO B 2 9 ? 115.769 109.205 146.610 1.00 62.53 410 PRO B O 1
ATOM 3076 N N . THR B 2 10 ? 115.554 110.492 148.456 1.00 59.74 411 THR B N 1
ATOM 3077 C CA . THR B 2 10 ? 114.145 110.738 148.190 1.00 57.41 411 THR B CA 1
ATOM 3078 C C . THR B 2 10 ? 113.969 112.146 147.749 1.00 57.00 411 THR B C 1
ATOM 3079 O O . THR B 2 10 ? 113.021 112.428 147.113 1.00 58.29 411 THR B O 1
ATOM 3083 N N . PHE B 2 11 ? 114.908 113.030 148.009 1.00 57.88 412 PHE B N 1
ATOM 3084 C CA . PHE B 2 11 ? 114.709 114.413 147.579 1.00 60.06 412 PHE B CA 1
ATOM 3085 C C . PHE B 2 11 ? 115.872 114.992 146.787 1.00 61.03 412 PHE B C 1
ATOM 3086 O O . PHE B 2 11 ? 116.979 114.463 146.786 1.00 61.61 412 PHE B O 1
ATOM 3094 N N . SER B 2 12 ? 115.619 116.122 146.155 1.00 61.06 413 SER B N 1
ATOM 3095 C CA . SER B 2 12 ? 116.620 116.720 145.330 1.00 62.21 413 SER B CA 1
ATOM 3096 C C . SER B 2 12 ? 117.305 117.813 146.162 1.00 64.14 413 SER B C 1
ATOM 3097 O O . SER B 2 12 ? 116.827 118.953 146.227 1.00 65.24 413 SER B O 1
ATOM 3100 N N . VAL B 2 13 ? 118.413 117.471 146.809 1.00 65.25 414 VAL B N 1
ATOM 3101 C CA . VAL B 2 13 ? 119.184 118.472 147.548 1.00 66.68 414 VAL B CA 1
ATOM 3102 C C . VAL B 2 13 ? 120.684 118.181 147.531 1.00 67.33 414 VAL B C 1
ATOM 3103 O O . VAL B 2 13 ? 121.109 117.062 147.274 1.00 67.64 414 VAL B O 1
ATOM 3107 N N . GLN B 2 14 ? 121.487 119.196 147.824 1.00 68.69 415 GLN B N 1
ATOM 3108 C CA . GLN B 2 14 ? 122.924 119.010 147.960 1.00 70.03 415 GLN B CA 1
ATOM 3109 C C . GLN B 2 14 ? 123.283 118.158 149.178 1.00 69.89 415 GLN B C 1
ATOM 3110 O O . GLN B 2 14 ? 123.372 118.636 150.320 1.00 70.25 415 GLN B O 1
ATOM 3116 N N . ARG B 2 15 ? 123.490 116.873 148.900 1.00 70.21 416 ARG B N 1
ATOM 3117 C CA . ARG B 2 15 ? 123.734 115.897 149.949 1.00 70.51 416 ARG B CA 1
ATOM 3118 C C . ARG B 2 15 ? 124.735 114.811 149.604 1.00 69.84 416 ARG B C 1
ATOM 3119 O O . ARG B 2 15 ? 124.561 114.052 148.647 1.00 68.89 416 ARG B O 1
ATOM 3127 N N . ASN B 2 16 ? 125.790 114.752 150.416 1.00 69.40 417 ASN B N 1
ATOM 3128 C CA . ASN B 2 16 ? 126.735 113.651 150.329 1.00 68.79 417 ASN B CA 1
ATOM 3129 C C . ASN B 2 16 ? 125.959 112.349 150.501 1.00 68.38 417 ASN B C 1
ATOM 3130 O O . ASN B 2 16 ? 125.300 112.157 151.494 1.00 70.11 417 ASN B O 1
ATOM 3135 N N . LEU B 2 17 ? 125.969 111.472 149.518 1.00 67.61 418 LEU B N 1
ATOM 3136 C CA . LEU B 2 17 ? 125.180 110.292 149.724 1.00 68.45 418 LEU B CA 1
ATOM 3137 C C . LEU B 2 17 ? 125.919 109.174 150.449 1.00 69.79 418 LEU B C 1
ATOM 3138 O O . LEU B 2 17 ? 126.853 108.624 149.907 1.00 70.51 418 LEU B O 1
ATOM 3143 N N . PRO B 2 18 ? 125.511 108.827 151.685 1.00 71.16 419 PRO B N 1
ATOM 3144 C CA . PRO B 2 18 ? 126.167 107.772 152.498 1.00 72.35 419 PRO B CA 1
ATOM 3145 C C . PRO B 2 18 ? 126.075 106.329 152.051 1.00 73.63 419 PRO B C 1
ATOM 3146 O O . PRO B 2 18 ? 125.014 105.847 151.664 1.00 73.04 419 PRO B O 1
ATOM 3150 N N . PHE B 2 19 ? 127.236 105.676 152.099 1.00 75.81 420 PHE B N 1
ATOM 3151 C CA . PHE B 2 19 ? 127.396 104.238 151.872 1.00 78.17 420 PHE B CA 1
ATOM 3152 C C . PHE B 2 19 ? 128.607 103.804 152.664 1.00 79.05 420 PHE B C 1
ATOM 3153 O O . PHE B 2 19 ? 129.603 104.544 152.757 1.00 78.27 420 PHE B O 1
ATOM 3161 N N . ASN C 1 1 ? 110.940 111.787 106.311 1.00 113.44 21 ASN C N 1
ATOM 3162 C CA . ASN C 1 1 ? 110.126 110.544 106.536 1.00 113.23 21 ASN C CA 1
ATOM 3163 C C . ASN C 1 1 ? 109.455 110.006 105.259 1.00 113.41 21 ASN C C 1
ATOM 3164 O O . ASN C 1 1 ? 108.294 110.351 104.885 1.00 113.01 21 ASN C O 1
ATOM 3169 N N . ALA C 1 2 ? 110.234 109.137 104.616 1.00 113.32 22 ALA C N 1
ATOM 3170 C CA . ALA C 1 2 ? 109.871 108.470 103.382 1.00 113.08 22 ALA C CA 1
ATOM 3171 C C . ALA C 1 2 ? 109.062 107.180 103.627 1.00 113.15 22 ALA C C 1
ATOM 3172 O O . ALA C 1 2 ? 108.951 106.329 102.749 1.00 113.91 22 ALA C O 1
ATOM 3174 N N . THR C 1 3 ? 108.482 107.026 104.809 1.00 112.73 23 THR C N 1
ATOM 3175 C CA . THR C 1 3 ? 107.760 105.796 105.076 1.00 111.96 23 THR C CA 1
ATOM 3176 C C . THR C 1 3 ? 106.287 105.962 104.747 1.00 110.33 23 THR C C 1
ATOM 3177 O O . THR C 1 3 ? 105.796 105.369 103.806 1.00 109.80 23 THR C O 1
ATOM 3181 N N . GLU C 1 4 ? 105.597 106.781 105.525 1.00 109.34 24 GLU C N 1
ATOM 3182 C CA . GLU C 1 4 ? 104.169 106.973 105.317 1.00 108.79 24 GLU C CA 1
ATOM 3183 C C . GLU C 1 4 ? 103.967 107.664 103.983 1.00 107.52 24 GLU C C 1
ATOM 3184 O O . GLU C 1 4 ? 103.478 107.050 103.027 1.00 108.35 24 GLU C O 1
ATOM 3190 N N . ILE C 1 5 ? 104.372 108.933 103.928 1.00 104.64 25 ILE C N 1
ATOM 3191 C CA . ILE C 1 5 ? 104.172 109.782 102.753 1.00 101.01 25 ILE C CA 1
ATOM 3192 C C . ILE C 1 5 ? 104.528 109.076 101.431 1.00 96.96 25 ILE C C 1
ATOM 3193 O O . ILE C 1 5 ? 103.726 109.092 100.503 1.00 96.26 25 ILE C O 1
ATOM 3198 N N . ARG C 1 6 ? 105.687 108.426 101.342 1.00 91.87 26 ARG C N 1
ATOM 3199 C CA . ARG C 1 6 ? 106.071 107.839 100.057 1.00 87.84 26 ARG C CA 1
ATOM 3200 C C . ARG C 1 6 ? 105.387 106.506 99.764 1.00 86.15 26 ARG C C 1
ATOM 3201 O O . ARG C 1 6 ? 105.168 106.121 98.612 1.00 85.74 26 ARG C O 1
ATOM 3209 N N . ALA C 1 7 ? 105.033 105.795 100.811 1.00 84.13 27 ALA C N 1
ATOM 3210 C CA . ALA C 1 7 ? 104.530 104.452 100.620 1.00 81.48 27 ALA C CA 1
ATOM 3211 C C . ALA C 1 7 ? 103.005 104.412 100.747 1.00 79.59 27 ALA C C 1
ATOM 3212 O O . ALA C 1 7 ? 102.340 103.592 100.100 1.00 79.01 27 ALA C O 1
ATOM 3214 N N . SER C 1 8 ? 102.451 105.320 101.530 1.00 77.21 28 SER C N 1
ATOM 3215 C CA . SER C 1 8 ? 101.011 105.387 101.677 1.00 76.11 28 SER C CA 1
ATOM 3216 C C . SER C 1 8 ? 100.354 105.921 100.402 1.00 74.78 28 SER C C 1
ATOM 3217 O O . SER C 1 8 ? 99.154 105.707 100.114 1.00 74.35 28 SER C O 1
ATOM 3220 N N . VAL C 1 9 ? 101.138 106.667 99.643 1.00 73.27 29 VAL C N 1
ATOM 3221 C CA . VAL C 1 9 ? 100.564 107.285 98.470 1.00 71.52 29 VAL C CA 1
ATOM 3222 C C . VAL C 1 9 ? 100.778 106.295 97.335 1.00 69.12 29 VAL C C 1
ATOM 3223 O O . VAL C 1 9 ? 100.065 106.287 96.321 1.00 68.87 29 VAL C O 1
ATOM 3227 N N . GLY C 1 10 ? 101.771 105.439 97.552 1.00 66.02 30 GLY C N 1
ATOM 3228 C CA . GLY C 1 10 ? 101.982 104.312 96.672 1.00 62.89 30 GLY C CA 1
ATOM 3229 C C . GLY C 1 10 ? 100.819 103.340 96.728 1.00 59.11 30 GLY C C 1
ATOM 3230 O O . GLY C 1 10 ? 100.464 102.717 95.741 1.00 57.15 30 GLY C O 1
ATOM 3231 N N . LYS C 1 11 ? 100.256 103.235 97.915 1.00 56.75 31 LYS C N 1
ATOM 3232 C CA . LYS C 1 11 ? 99.196 102.315 98.128 1.00 55.79 31 LYS C CA 1
ATOM 3233 C C . LYS C 1 11 ? 97.959 102.868 97.487 1.00 55.54 31 LYS C C 1
ATOM 3234 O O . LYS C 1 11 ? 97.043 102.108 97.075 1.00 56.54 31 LYS C O 1
ATOM 3240 N N . MET C 1 12 ? 97.895 104.184 97.398 1.00 54.61 32 MET C N 1
ATOM 3241 C CA . MET C 1 12 ? 96.703 104.733 96.774 1.00 55.92 32 MET C CA 1
ATOM 3242 C C . MET C 1 12 ? 96.842 104.628 95.265 1.00 56.83 32 MET C C 1
ATOM 3243 O O . MET C 1 12 ? 95.816 104.586 94.558 1.00 59.36 32 MET C O 1
ATOM 3248 N N . ILE C 1 13 ? 98.094 104.573 94.784 1.00 54.28 33 ILE C N 1
ATOM 3249 C CA . ILE C 1 13 ? 98.339 104.468 93.382 1.00 51.95 33 ILE C CA 1
ATOM 3250 C C . ILE C 1 13 ? 98.073 103.030 92.923 1.00 49.29 33 ILE C C 1
ATOM 3251 O O . ILE C 1 13 ? 97.538 102.828 91.824 1.00 48.96 33 ILE C O 1
ATOM 3256 N N . ASP C 1 14 ? 98.489 102.045 93.743 1.00 46.96 34 ASP C N 1
ATOM 3257 C CA . ASP C 1 14 ? 98.227 100.616 93.509 1.00 43.92 34 ASP C CA 1
ATOM 3258 C C . ASP C 1 14 ? 96.741 100.419 93.330 1.00 41.66 34 ASP C C 1
ATOM 3259 O O . ASP C 1 14 ? 96.300 99.680 92.474 1.00 38.88 34 ASP C O 1
ATOM 3264 N N . GLY C 1 15 ? 95.938 101.132 94.105 1.00 41.96 35 GLY C N 1
ATOM 3265 C CA . GLY C 1 15 ? 94.521 100.861 94.026 1.00 42.26 35 GLY C CA 1
ATOM 3266 C C . GLY C 1 15 ? 94.016 101.219 92.644 1.00 42.05 35 GLY C C 1
ATOM 3267 O O . GLY C 1 15 ? 93.275 100.475 92.011 1.00 42.66 35 GLY C O 1
ATOM 3268 N N . ILE C 1 16 ? 94.419 102.384 92.163 1.00 42.48 36 ILE C N 1
ATOM 3269 C CA . ILE C 1 16 ? 93.903 102.886 90.916 1.00 42.07 36 ILE C CA 1
ATOM 3270 C C . ILE C 1 16 ? 94.331 101.898 89.847 1.00 42.77 36 ILE C C 1
ATOM 3271 O O . ILE C 1 16 ? 93.507 101.525 89.012 1.00 42.92 36 ILE C O 1
ATOM 3276 N N . GLY C 1 17 ? 95.594 101.466 89.924 1.00 42.92 37 GLY C N 1
ATOM 3277 C CA . GLY C 1 17 ? 96.147 100.510 88.974 1.00 44.22 37 GLY C CA 1
ATOM 3278 C C . GLY C 1 17 ? 95.294 99.248 88.937 1.00 46.92 37 GLY C C 1
ATOM 3279 O O . GLY C 1 17 ? 94.519 99.020 88.000 1.00 46.08 37 GLY C O 1
ATOM 3280 N N . ARG C 1 18 ? 95.436 98.431 89.972 1.00 49.51 38 ARG C N 1
ATOM 3281 C CA . ARG C 1 18 ? 94.611 97.252 90.188 1.00 51.05 38 ARG C CA 1
ATOM 3282 C C . ARG C 1 18 ? 93.183 97.453 89.685 1.00 51.62 38 ARG C C 1
ATOM 3283 O O . ARG C 1 18 ? 92.695 96.630 88.884 1.00 53.78 38 ARG C O 1
ATOM 3291 N N . PHE C 1 19 ? 92.496 98.497 90.153 1.00 49.47 39 PHE C N 1
ATOM 3292 C CA . PHE C 1 19 ? 91.142 98.716 89.696 1.00 48.88 39 PHE C CA 1
ATOM 3293 C C . PHE C 1 19 ? 91.046 98.807 88.124 1.00 48.43 39 PHE C C 1
ATOM 3294 O O . PHE C 1 19 ? 90.307 98.057 87.467 1.00 45.25 39 PHE C O 1
ATOM 3302 N N . TYR C 1 20 ? 91.795 99.733 87.543 1.00 47.62 40 TYR C N 1
ATOM 3303 C CA . TYR C 1 20 ? 91.844 99.865 86.112 1.00 47.16 40 TYR C CA 1
ATOM 3304 C C . TYR C 1 20 ? 92.044 98.540 85.414 1.00 47.58 40 TYR C C 1
ATOM 3305 O O . TYR C 1 20 ? 91.410 98.284 84.388 1.00 49.20 40 TYR C O 1
ATOM 3314 N N . ILE C 1 21 ? 92.909 97.695 85.944 1.00 46.77 41 ILE C N 1
ATOM 3315 C CA . ILE C 1 21 ? 93.140 96.394 85.363 1.00 46.22 41 ILE C CA 1
ATOM 3316 C C . ILE C 1 21 ? 91.849 95.542 85.443 1.00 48.11 41 ILE C C 1
ATOM 3317 O O . ILE C 1 21 ? 91.394 94.941 84.462 1.00 49.55 41 ILE C O 1
ATOM 3322 N N . GLN C 1 22 ? 91.227 95.513 86.614 1.00 49.18 42 GLN C N 1
ATOM 3323 C CA . GLN C 1 22 ? 89.982 94.736 86.824 1.00 48.97 42 GLN C CA 1
ATOM 3324 C C . GLN C 1 22 ? 88.917 95.190 85.881 1.00 49.57 42 GLN C C 1
ATOM 3325 O O . GLN C 1 22 ? 88.282 94.439 85.190 1.00 49.13 42 GLN C O 1
ATOM 3331 N N . MET C 1 23 ? 88.732 96.476 85.880 1.00 52.47 43 MET C N 1
ATOM 3332 C CA . MET C 1 23 ? 87.759 97.083 85.017 1.00 54.99 43 MET C CA 1
ATOM 3333 C C . MET C 1 23 ? 88.070 96.864 83.554 1.00 54.40 43 MET C C 1
ATOM 3334 O O . MET C 1 23 ? 87.164 96.694 82.767 1.00 56.09 43 MET C O 1
ATOM 3339 N N . CYS C 1 24 ? 89.330 96.843 83.170 1.00 53.05 44 CYS C N 1
ATOM 3340 C CA . CYS C 1 24 ? 89.589 96.472 81.804 1.00 54.14 44 CYS C CA 1
ATOM 3341 C C . CYS C 1 24 ? 89.221 95.030 81.561 1.00 52.82 44 CYS C C 1
ATOM 3342 O O . CYS C 1 24 ? 88.653 94.688 80.538 1.00 52.24 44 CYS C O 1
ATOM 3345 N N . THR C 1 25 ? 89.509 94.182 82.529 1.00 52.67 45 THR C N 1
ATOM 3346 C CA . THR C 1 25 ? 89.196 92.763 82.363 1.00 53.14 45 THR C CA 1
ATOM 3347 C C . THR C 1 25 ? 87.670 92.513 82.191 1.00 53.62 45 THR C C 1
ATOM 3348 O O . THR C 1 25 ? 87.278 91.543 81.561 1.00 53.18 45 THR C O 1
ATOM 3352 N N . GLU C 1 26 ? 86.833 93.413 82.711 1.00 54.17 46 GLU C N 1
ATOM 3353 C CA . GLU C 1 26 ? 85.398 93.268 82.566 1.00 55.23 46 GLU C CA 1
ATOM 3354 C C . GLU C 1 26 ? 85.022 93.632 81.148 1.00 55.69 46 GLU C C 1
ATOM 3355 O O . GLU C 1 26 ? 84.396 92.842 80.403 1.00 55.53 46 GLU C O 1
ATOM 3361 N N . LEU C 1 27 ? 85.410 94.829 80.752 1.00 56.33 47 LEU C N 1
ATOM 3362 C CA . LEU C 1 27 ? 85.072 95.270 79.424 1.00 57.60 47 LEU C CA 1
ATOM 3363 C C . LEU C 1 27 ? 85.697 94.372 78.360 1.00 58.50 47 LEU C C 1
ATOM 3364 O O . LEU C 1 27 ? 85.419 94.500 77.186 1.00 58.72 47 LEU C O 1
ATOM 3369 N N . LYS C 1 28 ? 86.523 93.438 78.781 1.00 60.22 48 LYS C N 1
ATOM 3370 C CA . LYS C 1 28 ? 87.175 92.534 77.857 1.00 61.98 48 LYS C CA 1
ATOM 3371 C C . LYS C 1 28 ? 87.917 93.324 76.802 1.00 61.18 48 LYS C C 1
ATOM 3372 O O . LYS C 1 28 ? 87.968 92.858 75.668 1.00 62.60 48 LYS C O 1
ATOM 3378 N N . LEU C 1 29 ? 88.462 94.508 77.144 1.00 60.32 49 LEU C N 1
ATOM 3379 C CA . LEU C 1 29 ? 89.381 95.241 76.233 1.00 59.71 49 LEU C CA 1
ATOM 3380 C C . LEU C 1 29 ? 90.753 94.590 75.997 1.00 59.80 49 LEU C C 1
ATOM 3381 O O . LEU C 1 29 ? 91.198 93.733 76.776 1.00 58.96 49 LEU C O 1
ATOM 3386 N N . SER C 1 30 ? 91.410 95.014 74.917 1.00 60.20 50 SER C N 1
ATOM 3387 C CA . SER C 1 30 ? 92.739 94.519 74.574 1.00 61.27 50 SER C CA 1
ATOM 3388 C C . SER C 1 30 ? 93.811 95.384 75.229 1.00 62.08 50 SER C C 1
ATOM 3389 O O . SER C 1 30 ? 93.507 96.393 75.896 1.00 62.58 50 SER C O 1
ATOM 3392 N N . ASP C 1 31 ? 95.075 95.012 75.000 1.00 61.31 51 ASP C N 1
ATOM 3393 C CA . ASP C 1 31 ? 96.175 95.816 75.518 1.00 59.11 51 ASP C CA 1
ATOM 3394 C C . ASP C 1 31 ? 96.177 97.166 74.853 1.00 56.79 51 ASP C C 1
ATOM 3395 O O . ASP C 1 31 ? 96.223 98.168 75.536 1.00 57.08 51 ASP C O 1
ATOM 3400 N N . TYR C 1 32 ? 96.112 97.196 73.536 1.00 53.88 52 TYR C N 1
ATOM 3401 C CA . TYR C 1 32 ? 96.092 98.473 72.869 1.00 54.63 52 TYR C CA 1
ATOM 3402 C C . TYR C 1 32 ? 94.873 99.245 73.273 1.00 54.69 52 TYR C C 1
ATOM 3403 O O . TYR C 1 32 ? 94.875 100.452 73.353 1.00 55.46 52 TYR C O 1
ATOM 3412 N N . GLU C 1 33 ? 93.805 98.537 73.550 1.00 55.85 53 GLU C N 1
ATOM 3413 C CA . GLU C 1 33 ? 92.552 99.208 73.852 1.00 56.05 53 GLU C CA 1
ATOM 3414 C C . GLU C 1 33 ? 92.444 99.602 75.321 1.00 52.21 53 GLU C C 1
ATOM 3415 O O . GLU C 1 33 ? 91.459 100.198 75.723 1.00 52.46 53 GLU C O 1
ATOM 3421 N N . GLY C 1 34 ? 93.421 99.216 76.131 1.00 47.83 54 GLY C N 1
ATOM 3422 C CA . GLY C 1 34 ? 93.400 99.602 77.528 1.00 43.94 54 GLY C CA 1
ATOM 3423 C C . GLY C 1 34 ? 94.339 100.764 77.696 1.00 41.95 54 GLY C C 1
ATOM 3424 O O . GLY C 1 34 ? 94.372 101.424 78.743 1.00 42.64 54 GLY C O 1
ATOM 3425 N N . ARG C 1 35 ? 95.126 101.015 76.653 1.00 38.98 55 ARG C N 1
ATOM 3426 C CA . ARG C 1 35 ? 96.091 102.107 76.710 1.00 36.53 55 ARG C CA 1
ATOM 3427 C C . ARG C 1 35 ? 95.567 103.375 76.053 1.00 35.97 55 ARG C C 1
ATOM 3428 O O . ARG C 1 35 ? 96.280 104.371 75.921 1.00 34.67 55 ARG C O 1
ATOM 3436 N N . LEU C 1 36 ? 94.287 103.307 75.678 1.00 35.78 56 LEU C N 1
ATOM 3437 C CA . LEU C 1 36 ? 93.653 104.390 74.984 1.00 36.93 56 LEU C CA 1
ATOM 3438 C C . LEU C 1 36 ? 93.142 105.420 75.969 1.00 36.61 56 LEU C C 1
ATOM 3439 O O . LEU C 1 36 ? 92.053 105.281 76.518 1.00 37.84 56 LEU C O 1
ATOM 3444 N N . ILE C 1 37 ? 93.894 106.479 76.141 1.00 36.33 57 ILE C N 1
ATOM 3445 C CA . ILE C 1 37 ? 93.493 107.477 77.086 1.00 38.01 57 ILE C CA 1
ATOM 3446 C C . ILE C 1 37 ? 92.033 107.760 77.083 1.00 38.01 57 ILE C C 1
ATOM 3447 O O . ILE C 1 37 ? 91.503 108.122 78.107 1.00 38.59 57 ILE C O 1
ATOM 3452 N N . GLN C 1 38 ? 91.397 107.612 75.930 1.00 40.26 58 GLN C N 1
ATOM 3453 C CA . GLN C 1 38 ? 89.955 107.789 75.769 1.00 41.87 58 GLN C CA 1
ATOM 3454 C C . GLN C 1 38 ? 89.221 106.824 76.718 1.00 42.68 58 GLN C C 1
ATOM 3455 O O . GLN C 1 38 ? 88.585 107.252 77.689 1.00 42.06 58 GLN C O 1
ATOM 3461 N N . ASN C 1 39 ? 89.326 105.526 76.449 1.00 42.47 59 ASN C N 1
ATOM 3462 C CA . ASN C 1 39 ? 88.704 104.568 77.316 1.00 43.23 59 ASN C CA 1
ATOM 3463 C C . ASN C 1 39 ? 89.098 104.789 78.747 1.00 44.31 59 ASN C C 1
ATOM 3464 O O . ASN C 1 39 ? 88.251 104.672 79.610 1.00 47.15 59 ASN C O 1
ATOM 3469 N N . SER C 1 40 ? 90.362 105.076 79.042 1.00 44.85 60 SER C N 1
ATOM 3470 C CA . SER C 1 40 ? 90.735 105.243 80.437 1.00 45.95 60 SER C CA 1
ATOM 3471 C C . SER C 1 40 ? 89.850 106.304 81.054 1.00 46.75 60 SER C C 1
ATOM 3472 O O . SER C 1 40 ? 89.211 106.075 82.066 1.00 47.76 60 SER C O 1
ATOM 3475 N N . LEU C 1 41 ? 89.766 107.458 80.425 1.00 47.22 61 LEU C N 1
ATOM 3476 C CA . LEU C 1 41 ? 88.929 108.542 80.943 1.00 47.77 61 LEU C CA 1
ATOM 3477 C C . LEU C 1 41 ? 87.529 108.113 81.300 1.00 47.58 61 LEU C C 1
ATOM 3478 O O . LEU C 1 41 ? 87.053 108.337 82.390 1.00 48.35 61 LEU C O 1
ATOM 3483 N N . THR C 1 42 ? 86.872 107.508 80.340 1.00 47.61 62 THR C N 1
ATOM 3484 C CA . THR C 1 42 ? 85.522 107.047 80.542 1.00 48.96 62 THR C CA 1
ATOM 3485 C C . THR C 1 42 ? 85.458 106.238 81.828 1.00 49.73 62 THR C C 1
ATOM 3486 O O . THR C 1 42 ? 84.599 106.489 82.679 1.00 50.48 62 THR C O 1
ATOM 3490 N N . ILE C 1 43 ? 86.374 105.290 81.984 1.00 49.73 63 ILE C N 1
ATOM 3491 C CA . ILE C 1 43 ? 86.369 104.488 83.182 1.00 50.34 63 ILE C CA 1
ATOM 3492 C C . ILE C 1 43 ? 86.523 105.330 84.450 1.00 50.97 63 ILE C C 1
ATOM 3493 O O . ILE C 1 43 ? 85.806 105.124 85.444 1.00 50.72 63 ILE C O 1
ATOM 3498 N N . GLU C 1 44 ? 87.435 106.288 84.412 1.00 51.51 64 GLU C N 1
ATOM 3499 C CA . GLU C 1 44 ? 87.706 107.066 85.592 1.00 53.85 64 GLU C CA 1
ATOM 3500 C C . GLU C 1 44 ? 86.468 107.816 86.018 1.00 55.21 64 GLU C C 1
ATOM 3501 O O . GLU C 1 44 ? 86.177 107.926 87.210 1.00 55.69 64 GLU C O 1
ATOM 3507 N N . ARG C 1 45 ? 85.728 108.319 85.039 1.00 57.10 65 ARG C N 1
ATOM 3508 C CA . ARG C 1 45 ? 84.560 109.120 85.353 1.00 59.37 65 ARG C CA 1
ATOM 3509 C C . ARG C 1 45 ? 83.386 108.241 85.845 1.00 59.76 65 ARG C C 1
ATOM 3510 O O . ARG C 1 45 ? 82.730 108.604 86.824 1.00 60.27 65 ARG C O 1
ATOM 3518 N N . MET C 1 46 ? 83.180 107.068 85.215 1.00 60.34 66 MET C N 1
ATOM 3519 C CA . MET C 1 46 ? 82.254 106.013 85.692 1.00 59.57 66 MET C CA 1
ATOM 3520 C C . MET C 1 46 ? 82.380 105.770 87.165 1.00 61.57 66 MET C C 1
ATOM 3521 O O . MET C 1 46 ? 81.436 105.326 87.832 1.00 63.38 66 MET C O 1
ATOM 3526 N N . VAL C 1 47 ? 83.553 106.048 87.687 1.00 62.67 67 VAL C N 1
ATOM 3527 C CA . VAL C 1 47 ? 83.789 105.634 89.039 1.00 64.72 67 VAL C CA 1
ATOM 3528 C C . VAL C 1 47 ? 83.522 106.789 89.920 1.00 66.02 67 VAL C C 1
ATOM 3529 O O . VAL C 1 47 ? 82.904 106.628 90.938 1.00 67.91 67 VAL C O 1
ATOM 3533 N N . LEU C 1 48 ? 84.036 107.955 89.566 1.00 67.05 68 LEU C N 1
ATOM 3534 C CA . LEU C 1 48 ? 83.857 109.115 90.386 1.00 67.59 68 LEU C CA 1
ATOM 3535 C C . LEU C 1 48 ? 82.359 109.456 90.472 1.00 68.68 68 LEU C C 1
ATOM 3536 O O . LEU C 1 48 ? 81.890 109.958 91.493 1.00 68.54 68 LEU C O 1
ATOM 3541 N N . SER C 1 49 ? 81.625 109.180 89.384 1.00 69.73 69 SER C N 1
ATOM 3542 C CA . SER C 1 49 ? 80.184 109.370 89.352 1.00 70.69 69 SER C CA 1
ATOM 3543 C C . SER C 1 49 ? 79.542 108.415 90.356 1.00 72.74 69 SER C C 1
ATOM 3544 O O . SER C 1 49 ? 78.716 108.824 91.218 1.00 74.14 69 SER C O 1
ATOM 3547 N N . ALA C 1 50 ? 79.933 107.146 90.282 1.00 73.95 70 ALA C N 1
ATOM 3548 C CA . ALA C 1 50 ? 79.312 106.150 91.132 1.00 74.58 70 ALA C CA 1
ATOM 3549 C C . ALA C 1 50 ? 79.632 106.400 92.605 1.00 74.71 70 ALA C C 1
ATOM 3550 O O . ALA C 1 50 ? 78.875 106.032 93.451 1.00 75.31 70 ALA C O 1
ATOM 3552 N N . PHE C 1 51 ? 80.734 107.042 92.919 1.00 75.21 71 PHE C N 1
ATOM 3553 C CA . PHE C 1 51 ? 81.041 107.284 94.301 1.00 77.54 71 PHE C CA 1
ATOM 3554 C C . PHE C 1 51 ? 80.638 108.693 94.708 1.00 80.41 71 PHE C C 1
ATOM 3555 O O . PHE C 1 51 ? 81.182 109.237 95.692 1.00 80.79 71 PHE C O 1
ATOM 3563 N N . ASP C 1 52 ? 79.690 109.281 93.960 1.00 83.19 72 ASP C N 1
ATOM 3564 C CA . ASP C 1 52 ? 79.248 110.684 94.173 1.00 85.47 72 ASP C CA 1
ATOM 3565 C C . ASP C 1 52 ? 78.111 111.130 93.228 1.00 84.96 72 ASP C C 1
ATOM 3566 O O . ASP C 1 52 ? 76.930 110.850 93.468 1.00 85.36 72 ASP C O 1
ATOM 3571 N N . THR C 1 53 ? 76.090 103.945 86.193 1.00 68.32 92 THR C N 1
ATOM 3572 C CA . THR C 1 53 ? 76.481 104.935 85.181 1.00 66.57 92 THR C CA 1
ATOM 3573 C C . THR C 1 53 ? 77.120 104.231 84.031 1.00 66.26 92 THR C C 1
ATOM 3574 O O . THR C 1 53 ? 77.383 103.049 84.116 1.00 66.45 92 THR C O 1
ATOM 3578 N N . GLY C 1 54 ? 77.329 104.969 82.948 1.00 66.41 93 GLY C N 1
ATOM 3579 C CA . GLY C 1 54 ? 77.820 104.385 81.699 1.00 65.28 93 GLY C CA 1
ATOM 3580 C C . GLY C 1 54 ? 78.809 105.355 81.089 1.00 64.30 93 GLY C C 1
ATOM 3581 O O . GLY C 1 54 ? 79.220 106.322 81.735 1.00 63.56 93 GLY C O 1
ATOM 3582 N N . GLY C 1 55 ? 79.189 105.107 79.842 1.00 63.67 94 GLY C N 1
ATOM 3583 C CA . GLY C 1 55 ? 80.109 105.999 79.169 1.00 61.98 94 GLY C CA 1
ATOM 3584 C C . GLY C 1 55 ? 80.557 105.469 77.814 1.00 61.35 94 GLY C C 1
ATOM 3585 O O . GLY C 1 55 ? 80.241 104.318 77.423 1.00 61.40 94 GLY C O 1
ATOM 3586 N N . PRO C 1 56 ? 81.327 106.308 77.080 1.00 59.96 95 PRO C N 1
ATOM 3587 C CA . PRO C 1 56 ? 81.791 106.018 75.732 1.00 58.68 95 PRO C CA 1
ATOM 3588 C C . PRO C 1 56 ? 83.007 105.084 75.762 1.00 58.48 95 PRO C C 1
ATOM 3589 O O . PRO C 1 56 ? 84.012 105.347 76.422 1.00 59.03 95 PRO C O 1
ATOM 3593 N N . ILE C 1 57 ? 82.902 103.970 75.064 1.00 58.32 96 ILE C N 1
ATOM 3594 C CA . ILE C 1 57 ? 84.006 103.020 75.056 1.00 58.10 96 ILE C CA 1
ATOM 3595 C C . ILE C 1 57 ? 84.408 102.618 73.653 1.00 58.40 96 ILE C C 1
ATOM 3596 O O . ILE C 1 57 ? 83.645 101.936 72.970 1.00 59.16 96 ILE C O 1
ATOM 3601 N N . TYR C 1 58 ? 85.619 102.989 73.252 1.00 58.27 97 TYR C N 1
ATOM 3602 C CA . TYR C 1 58 ? 86.071 102.729 71.894 1.00 58.52 97 TYR C CA 1
ATOM 3603 C C . TYR C 1 58 ? 86.784 101.392 71.694 1.00 61.51 97 TYR C C 1
ATOM 3604 O O . TYR C 1 58 ? 87.656 100.982 72.480 1.00 60.90 97 TYR C O 1
ATOM 3613 N N . ARG C 1 59 ? 86.393 100.722 70.617 1.00 65.83 98 ARG C N 1
ATOM 3614 C CA . ARG C 1 59 ? 86.866 99.387 70.341 1.00 69.83 98 ARG C CA 1
ATOM 3615 C C . ARG C 1 59 ? 87.603 99.370 69.018 1.00 73.34 98 ARG C C 1
ATOM 3616 O O . ARG C 1 59 ? 87.342 100.214 68.134 1.00 74.05 98 ARG C O 1
ATOM 3624 N N . ARG C 1 60 ? 88.483 98.381 68.838 1.00 77.31 99 ARG C N 1
ATOM 3625 C CA . ARG C 1 60 ? 89.297 98.318 67.616 1.00 81.18 99 ARG C CA 1
ATOM 3626 C C . ARG C 1 60 ? 88.923 97.128 66.751 1.00 82.41 99 ARG C C 1
ATOM 3627 O O . ARG C 1 60 ? 89.179 96.001 67.123 1.00 82.97 99 ARG C O 1
ATOM 3635 N N . VAL C 1 61 ? 88.317 97.369 65.600 1.00 85.11 100 VAL C N 1
ATOM 3636 C CA . VAL C 1 61 ? 88.063 96.275 64.633 1.00 87.84 100 VAL C CA 1
ATOM 3637 C C . VAL C 1 61 ? 88.948 96.458 63.395 1.00 89.76 100 VAL C C 1
ATOM 3638 O O . VAL C 1 61 ? 89.405 97.578 63.118 1.00 90.10 100 VAL C O 1
ATOM 3642 N N . ASP C 1 62 ? 89.187 95.372 62.654 1.00 91.48 101 ASP C N 1
ATOM 3643 C CA . ASP C 1 62 ? 89.983 95.428 61.415 1.00 93.25 101 ASP C CA 1
ATOM 3644 C C . ASP C 1 62 ? 89.915 96.833 60.812 1.00 93.66 101 ASP C C 1
ATOM 3645 O O . ASP C 1 62 ? 88.885 97.207 60.248 1.00 94.70 101 ASP C O 1
ATOM 3650 N N . GLY C 1 63 ? 90.977 97.625 60.957 1.00 93.48 102 GLY C N 1
ATOM 3651 C CA . GLY C 1 63 ? 91.014 98.929 60.306 1.00 92.77 102 GLY C CA 1
ATOM 3652 C C . GLY C 1 63 ? 90.528 100.110 61.098 1.00 92.67 102 GLY C C 1
ATOM 3653 O O . GLY C 1 63 ? 91.317 101.020 61.373 1.00 92.26 102 GLY C O 1
ATOM 3654 N N . LYS C 1 64 ? 89.245 100.089 61.484 1.00 92.51 103 LYS C N 1
ATOM 3655 C CA . LYS C 1 64 ? 88.557 101.290 62.053 1.00 92.39 103 LYS C CA 1
ATOM 3656 C C . LYS C 1 64 ? 88.136 101.197 63.497 1.00 90.70 103 LYS C C 1
ATOM 3657 O O . LYS C 1 64 ? 88.097 100.120 64.062 1.00 91.56 103 LYS C O 1
ATOM 3663 N N . TRP C 1 65 ? 87.801 102.328 64.103 1.00 88.74 104 TRP C N 1
ATOM 3664 C CA . TRP C 1 65 ? 87.503 102.313 65.536 1.00 88.37 104 TRP C CA 1
ATOM 3665 C C . TRP C 1 65 ? 86.018 102.376 65.813 1.00 89.35 104 TRP C C 1
ATOM 3666 O O . TRP C 1 65 ? 85.336 103.256 65.311 1.00 89.71 104 TRP C O 1
ATOM 3677 N N . ARG C 1 66 ? 85.523 101.474 66.651 1.00 90.09 105 ARG C N 1
ATOM 3678 C CA . ARG C 1 66 ? 84.100 101.428 66.926 1.00 90.91 105 ARG C CA 1
ATOM 3679 C C . ARG C 1 66 ? 83.806 101.940 68.334 1.00 89.83 105 ARG C C 1
ATOM 3680 O O . ARG C 1 66 ? 84.363 101.437 69.318 1.00 88.99 105 ARG C O 1
ATOM 3688 N N . ARG C 1 67 ? 82.938 102.946 68.419 1.00 88.89 106 ARG C N 1
ATOM 3689 C CA . ARG C 1 67 ? 82.549 103.516 69.706 1.00 87.28 106 ARG C CA 1
ATOM 3690 C C . ARG C 1 67 ? 81.364 102.759 70.299 1.00 87.35 106 ARG C C 1
ATOM 3691 O O . ARG C 1 67 ? 80.315 102.711 69.692 1.00 88.38 106 ARG C O 1
ATOM 3699 N N . GLU C 1 68 ? 81.512 102.180 71.483 1.00 87.00 107 GLU C N 1
ATOM 3700 C CA . GLU C 1 68 ? 80.381 101.554 72.186 1.00 86.28 107 GLU C CA 1
ATOM 3701 C C . GLU C 1 68 ? 79.813 102.404 73.312 1.00 85.94 107 GLU C C 1
ATOM 3702 O O . GLU C 1 68 ? 80.534 102.927 74.161 1.00 85.35 107 GLU C O 1
ATOM 3708 N N . LEU C 1 69 ? 78.503 102.523 73.342 1.00 86.25 108 LEU C N 1
ATOM 3709 C CA . LEU C 1 69 ? 77.882 103.275 74.409 1.00 86.96 108 LEU C CA 1
ATOM 3710 C C . LEU C 1 69 ? 77.438 102.271 75.437 1.00 87.42 108 LEU C C 1
ATOM 3711 O O . LEU C 1 69 ? 76.522 101.512 75.146 1.00 89.23 108 LEU C O 1
ATOM 3716 N N . ILE C 1 70 ? 78.057 102.240 76.623 1.00 86.70 109 ILE C N 1
ATOM 3717 C CA . ILE C 1 70 ? 77.703 101.198 77.606 1.00 86.07 109 ILE C CA 1
ATOM 3718 C C . ILE C 1 70 ? 77.339 101.726 78.969 1.00 85.85 109 ILE C C 1
ATOM 3719 O O . ILE C 1 70 ? 77.658 102.877 79.316 1.00 85.33 109 ILE C O 1
ATOM 3724 N N . LEU C 1 71 ? 76.690 100.860 79.750 1.00 86.06 110 LEU C N 1
ATOM 3725 C CA . LEU C 1 71 ? 76.235 101.211 81.110 1.00 85.96 110 LEU C CA 1
ATOM 3726 C C . LEU C 1 71 ? 76.595 100.120 82.121 1.00 84.94 110 LEU C C 1
ATOM 3727 O O . LEU C 1 71 ? 76.558 98.936 81.791 1.00 84.89 110 LEU C O 1
ATOM 3732 N N . TYR C 1 72 ? 76.938 100.509 83.343 1.00 83.92 111 TYR C N 1
ATOM 3733 C CA . TYR C 1 72 ? 77.319 99.543 84.401 1.00 83.82 111 TYR C CA 1
ATOM 3734 C C . TYR C 1 72 ? 76.579 99.781 85.732 1.00 82.92 111 TYR C C 1
ATOM 3735 O O . TYR C 1 72 ? 76.212 100.914 86.073 1.00 82.32 111 TYR C O 1
ATOM 3744 N N . ASP C 1 73 ? 76.369 98.721 86.498 1.00 82.03 112 ASP C N 1
ATOM 3745 C CA . ASP C 1 73 ? 75.705 98.882 87.762 1.00 82.39 112 ASP C CA 1
ATOM 3746 C C . ASP C 1 73 ? 76.456 99.873 88.633 1.00 81.54 112 ASP C C 1
ATOM 3747 O O . ASP C 1 73 ? 77.539 99.580 89.141 1.00 81.54 112 ASP C O 1
ATOM 3752 N N . LYS C 1 74 ? 75.890 101.054 88.829 1.00 80.74 113 LYS C N 1
ATOM 3753 C CA . LYS C 1 74 ? 76.594 102.043 89.661 1.00 80.49 113 LYS C CA 1
ATOM 3754 C C . LYS C 1 74 ? 77.216 101.415 90.901 1.00 79.88 113 LYS C C 1
ATOM 3755 O O . LYS C 1 74 ? 78.199 101.944 91.409 1.00 80.79 113 LYS C O 1
ATOM 3761 N N . GLU C 1 75 ? 76.634 100.319 91.410 1.00 78.51 114 GLU C N 1
ATOM 3762 C CA . GLU C 1 75 ? 77.126 99.740 92.656 1.00 76.44 114 GLU C CA 1
ATOM 3763 C C . GLU C 1 75 ? 78.172 98.721 92.339 1.00 74.52 114 GLU C C 1
ATOM 3764 O O . GLU C 1 75 ? 79.200 98.623 93.037 1.00 73.85 114 GLU C O 1
ATOM 3770 N N . GLU C 1 76 ? 77.934 97.984 91.263 1.00 71.75 115 GLU C N 1
ATOM 3771 C CA . GLU C 1 76 ? 78.960 97.088 90.836 1.00 70.67 115 GLU C CA 1
ATOM 3772 C C . GLU C 1 76 ? 80.309 97.821 90.781 1.00 70.42 115 GLU C C 1
ATOM 3773 O O . GLU C 1 76 ? 81.354 97.287 91.234 1.00 70.34 115 GLU C O 1
ATOM 3779 N N . ILE C 1 77 ? 80.284 99.052 90.243 1.00 69.68 116 ILE C N 1
ATOM 3780 C CA . ILE C 1 77 ? 81.521 99.840 90.085 1.00 68.19 116 ILE C CA 1
ATOM 3781 C C . ILE C 1 77 ? 82.108 100.096 91.437 1.00 67.64 116 ILE C C 1
ATOM 3782 O O . ILE C 1 77 ? 83.291 99.898 91.655 1.00 67.35 116 ILE C O 1
ATOM 3787 N N . ARG C 1 78 ? 81.247 100.471 92.364 1.00 67.78 117 ARG C N 1
ATOM 3788 C CA . ARG C 1 78 ? 81.698 100.754 93.707 1.00 67.83 117 ARG C CA 1
ATOM 3789 C C . ARG C 1 78 ? 82.242 99.495 94.364 1.00 66.55 117 ARG C C 1
ATOM 3790 O O . ARG C 1 78 ? 83.160 99.574 95.194 1.00 65.24 117 ARG C O 1
ATOM 3798 N N . ARG C 1 79 ? 81.704 98.353 93.957 1.00 64.60 118 ARG C N 1
ATOM 3799 C CA . ARG C 1 79 ? 82.137 97.100 94.519 1.00 63.82 118 ARG C CA 1
ATOM 3800 C C . ARG C 1 79 ? 83.565 96.756 94.041 1.00 63.12 118 ARG C C 1
ATOM 3801 O O . ARG C 1 79 ? 84.499 96.461 94.841 1.00 61.96 118 ARG C O 1
ATOM 3809 N N . ILE C 1 80 ? 83.727 96.826 92.726 1.00 61.84 119 ILE C N 1
ATOM 3810 C CA . ILE C 1 80 ? 85.01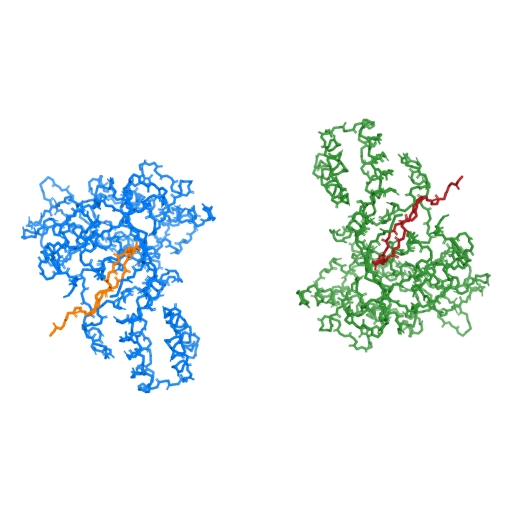0 96.506 92.116 1.00 61.24 119 ILE C CA 1
ATOM 3811 C C . ILE C 1 80 ? 86.101 97.422 92.626 1.00 61.70 119 ILE C C 1
ATOM 3812 O O . ILE C 1 80 ? 87.225 96.974 92.845 1.00 63.06 119 ILE C O 1
ATOM 3817 N N . TRP C 1 81 ? 85.761 98.702 92.807 1.00 61.20 120 TRP C N 1
ATOM 3818 C CA . TRP C 1 81 ? 86.686 99.687 93.325 1.00 60.33 120 TRP C CA 1
ATOM 3819 C C . TRP C 1 81 ? 87.253 99.208 94.655 1.00 61.80 120 TRP C C 1
ATOM 3820 O O . TRP C 1 81 ? 88.478 99.048 94.763 1.00 63.70 120 TRP C O 1
ATOM 3831 N N . ARG C 1 82 ? 86.395 98.942 95.653 1.00 61.67 121 ARG C N 1
ATOM 3832 C CA . ARG C 1 82 ? 86.888 98.614 96.999 1.00 60.44 121 ARG C CA 1
ATOM 3833 C C . ARG C 1 82 ? 87.676 97.308 96.942 1.00 59.93 121 ARG C C 1
ATOM 3834 O O . ARG C 1 82 ? 88.735 97.177 97.580 1.00 58.50 121 ARG C O 1
ATOM 3842 N N . GLN C 1 83 ? 87.156 96.348 96.184 1.00 59.27 122 GLN C N 1
ATOM 3843 C CA . GLN C 1 83 ? 87.885 95.136 96.004 1.00 61.54 122 GLN C CA 1
ATOM 3844 C C . GLN C 1 83 ? 89.348 95.435 95.755 1.00 62.63 122 GLN C C 1
ATOM 3845 O O . GLN C 1 83 ? 90.232 94.736 96.299 1.00 65.25 122 GLN C O 1
ATOM 3851 N N . ALA C 1 84 ? 89.624 96.439 94.906 1.00 60.88 123 ALA C N 1
ATOM 3852 C CA . ALA C 1 84 ? 91.005 96.761 94.536 1.00 58.59 123 ALA C CA 1
ATOM 3853 C C . ALA C 1 84 ? 91.703 97.413 95.694 1.00 57.79 123 ALA C C 1
ATOM 3854 O O . ALA C 1 84 ? 92.796 97.048 96.014 1.00 57.25 123 ALA C O 1
ATOM 3856 N N . ASN C 1 85 ? 91.048 98.335 96.379 1.00 58.46 124 ASN C N 1
ATOM 3857 C CA . ASN C 1 85 ? 91.642 98.964 97.590 1.00 59.99 124 ASN C CA 1
ATOM 3858 C C . ASN C 1 85 ? 91.463 98.228 98.932 1.00 60.85 124 ASN C C 1
ATOM 3859 O O . ASN C 1 85 ? 91.405 98.861 99.980 1.00 59.47 124 ASN C O 1
ATOM 3864 N N . ASN C 1 86 ? 91.386 96.902 98.899 1.00 63.10 125 ASN C N 1
ATOM 3865 C CA . ASN C 1 86 ? 91.169 96.168 100.140 1.00 66.31 125 ASN C CA 1
ATOM 3866 C C . ASN C 1 86 ? 89.843 96.473 100.861 1.00 67.74 125 ASN C C 1
ATOM 3867 O O . ASN C 1 86 ? 89.763 96.465 102.080 1.00 67.99 125 ASN C O 1
ATOM 3872 N N . GLY C 1 87 ? 88.806 96.774 100.107 1.00 69.49 126 GLY C N 1
ATOM 3873 C CA . GLY C 1 87 ? 87.550 97.090 100.740 1.00 71.69 126 GLY C CA 1
ATOM 3874 C C . GLY C 1 87 ? 87.575 98.437 101.425 1.00 73.33 126 GLY C C 1
ATOM 3875 O O . GLY C 1 87 ? 86.628 98.770 102.169 1.00 73.83 126 GLY C O 1
ATOM 3876 N N . ASP C 1 88 ? 88.651 99.197 101.191 1.00 74.25 127 ASP C N 1
ATOM 3877 C CA . ASP C 1 88 ? 88.717 100.558 101.675 1.00 76.18 127 ASP C CA 1
ATOM 3878 C C . ASP C 1 88 ? 88.008 101.523 100.756 1.00 76.76 127 ASP C C 1
ATOM 3879 O O . ASP C 1 88 ? 87.495 101.150 99.690 1.00 77.69 127 ASP C O 1
ATOM 3884 N N . ASP C 1 89 ? 87.931 102.771 101.185 1.00 77.64 128 ASP C N 1
ATOM 3885 C CA . ASP C 1 89 ? 87.253 103.772 100.373 1.00 78.29 128 ASP C CA 1
ATOM 3886 C C . ASP C 1 89 ? 88.262 104.470 99.475 1.00 78.07 128 ASP C C 1
ATOM 3887 O O . ASP C 1 89 ? 87.979 104.844 98.339 1.00 76.92 128 ASP C O 1
ATOM 3892 N N . ALA C 1 90 ? 89.435 104.664 100.067 1.00 78.23 129 ALA C N 1
ATOM 3893 C CA . ALA C 1 90 ? 90.558 105.310 99.447 1.00 77.85 129 ALA C CA 1
ATOM 3894 C C . ALA C 1 90 ? 90.043 106.560 98.778 1.00 77.47 129 ALA C C 1
ATOM 3895 O O . ALA C 1 90 ? 90.065 106.649 97.555 1.00 78.46 129 ALA C O 1
ATOM 3897 N N . THR C 1 91 ? 89.536 107.511 99.562 1.00 75.66 130 THR C N 1
ATOM 3898 C CA . THR C 1 91 ? 89.015 108.755 98.967 1.00 72.52 130 THR C CA 1
ATOM 3899 C C . THR C 1 91 ? 90.147 109.410 98.230 1.00 68.90 130 THR C C 1
ATOM 3900 O O . THR C 1 91 ? 89.962 109.938 97.144 1.00 68.03 130 THR C O 1
ATOM 3904 N N . ALA C 1 92 ? 91.331 109.333 98.811 1.00 65.34 131 ALA C N 1
ATOM 3905 C CA . ALA C 1 92 ? 92.503 109.834 98.127 1.00 63.80 131 ALA C CA 1
ATOM 3906 C C . ALA C 1 92 ? 92.522 109.395 96.656 1.00 62.53 131 ALA C C 1
ATOM 3907 O O . ALA C 1 92 ? 92.707 110.209 95.733 1.00 62.47 131 ALA C O 1
ATOM 3909 N N . GLY C 1 93 ? 92.340 108.101 96.457 1.00 60.35 132 GLY C N 1
ATOM 3910 C CA . GLY C 1 93 ? 92.346 107.564 95.114 1.00 59.52 132 GLY C CA 1
ATOM 3911 C C . GLY C 1 93 ? 91.369 108.205 94.148 1.00 58.65 132 GLY C C 1
ATOM 3912 O O . GLY C 1 93 ? 91.716 108.461 93.002 1.00 59.14 132 GLY C O 1
ATOM 3913 N N . LEU C 1 94 ? 90.139 108.435 94.583 1.00 58.58 133 LEU C N 1
ATOM 3914 C CA . LEU C 1 94 ? 89.117 108.989 93.722 1.00 59.07 133 LEU C CA 1
ATOM 3915 C C . LEU C 1 94 ? 89.471 110.450 93.498 1.00 60.60 133 LEU C C 1
ATOM 3916 O O . LEU C 1 94 ? 89.298 111.005 92.412 1.00 60.88 133 LEU C O 1
ATOM 3921 N N . THR C 1 95 ? 89.975 111.064 94.560 1.00 61.28 134 THR C N 1
ATOM 3922 C CA . THR C 1 95 ? 90.336 112.449 94.557 1.00 61.62 134 THR C CA 1
ATOM 3923 C C . THR C 1 95 ? 91.467 112.609 93.579 1.00 61.18 134 THR C C 1
ATOM 3924 O O . THR C 1 95 ? 91.597 113.680 92.987 1.00 62.46 134 THR C O 1
ATOM 3928 N N . HIS C 1 96 ? 92.312 111.577 93.445 1.00 60.28 135 HIS C N 1
ATOM 3929 C CA . HIS C 1 96 ? 93.481 111.647 92.554 1.00 59.01 135 HIS C CA 1
ATOM 3930 C C . HIS C 1 96 ? 93.037 111.779 91.110 1.00 60.31 135 HIS C C 1
ATOM 3931 O O . HIS C 1 96 ? 93.582 112.563 90.360 1.00 62.19 135 HIS C O 1
ATOM 3938 N N . MET C 1 97 ? 92.036 111.006 90.717 1.00 60.49 136 MET C N 1
ATOM 3939 C CA . MET C 1 97 ? 91.569 111.021 89.351 1.00 59.46 136 MET C CA 1
ATOM 3940 C C . MET C 1 97 ? 90.700 112.216 89.271 1.00 60.22 136 MET C C 1
ATOM 3941 O O . MET C 1 97 ? 90.325 112.652 88.179 1.00 62.43 136 MET C O 1
ATOM 3946 N N . MET C 1 98 ? 90.305 112.730 90.435 1.00 60.54 137 MET C N 1
ATOM 3947 C CA . MET C 1 98 ? 89.455 113.923 90.497 1.00 59.85 137 MET C CA 1
ATOM 3948 C C . MET C 1 98 ? 90.356 115.041 90.023 1.00 57.27 137 MET C C 1
ATOM 3949 O O . MET C 1 98 ? 89.904 115.920 89.342 1.00 59.46 137 MET C O 1
ATOM 3954 N N . ILE C 1 99 ? 91.637 114.962 90.316 1.00 54.68 138 ILE C N 1
ATOM 3955 C CA . ILE C 1 99 ? 92.569 116.016 89.897 1.00 53.93 138 ILE C CA 1
ATOM 3956 C C . ILE C 1 99 ? 93.093 115.834 88.463 1.00 54.27 138 ILE C C 1
ATOM 3957 O O . ILE C 1 99 ? 93.355 116.805 87.700 1.00 55.56 138 ILE C O 1
ATOM 3962 N N . TRP C 1 100 ? 93.308 114.581 88.107 1.00 52.02 139 TRP C N 1
ATOM 3963 C CA . TRP C 1 100 ? 93.869 114.332 86.815 1.00 49.53 139 TRP C CA 1
ATOM 3964 C C . TRP C 1 100 ? 92.888 114.969 85.845 1.00 49.36 139 TRP C C 1
ATOM 3965 O O . TRP C 1 100 ? 93.273 115.580 84.858 1.00 49.18 139 TRP C O 1
ATOM 3976 N N . HIS C 1 101 ? 91.617 114.879 86.175 1.00 49.27 140 HIS C N 1
ATOM 3977 C CA . HIS C 1 101 ? 90.623 115.431 85.312 1.00 50.82 140 HIS C CA 1
ATOM 3978 C C . HIS C 1 101 ? 90.771 116.924 85.391 1.00 52.01 140 HIS C C 1
ATOM 3979 O O . HIS C 1 101 ? 90.772 117.620 84.371 1.00 55.04 140 HIS C O 1
ATOM 3986 N N . SER C 1 102 ? 90.947 117.425 86.601 1.00 51.56 141 SER C N 1
ATOM 3987 C CA . SER C 1 102 ? 91.071 118.869 86.770 1.00 50.84 141 SER C CA 1
ATOM 3988 C C . SER C 1 102 ? 92.199 119.425 85.893 1.00 48.93 141 SER C C 1
ATOM 3989 O O . SER C 1 102 ? 91.999 120.309 85.092 1.00 47.60 141 SER C O 1
ATOM 3992 N N . ASN C 1 103 ? 93.372 118.877 86.071 1.00 49.49 142 ASN C N 1
ATO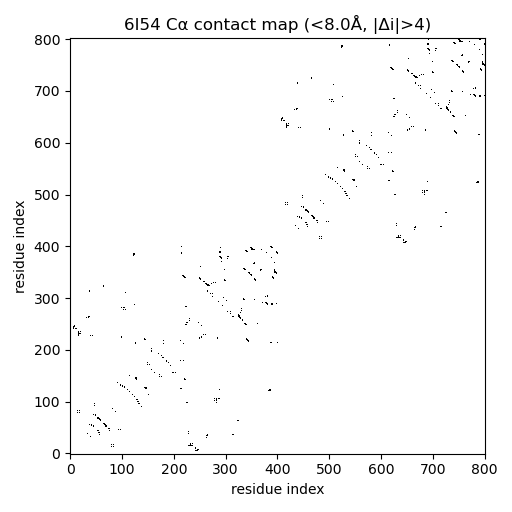M 3993 C CA . ASN C 1 103 ? 94.529 119.397 85.441 1.00 51.39 142 ASN C CA 1
ATOM 3994 C C . ASN C 1 103 ? 94.471 119.346 83.914 1.00 51.59 142 ASN C C 1
ATOM 3995 O O . ASN C 1 103 ? 95.156 120.145 83.230 1.00 52.16 142 ASN C O 1
ATOM 4000 N N . LEU C 1 104 ? 93.671 118.394 83.409 1.00 49.34 143 LEU C N 1
ATOM 4001 C CA . LEU C 1 104 ? 93.372 118.242 82.016 1.00 46.03 143 LEU C CA 1
ATOM 4002 C C . LEU C 1 104 ? 92.402 119.311 81.589 1.00 48.09 143 LEU C C 1
ATOM 4003 O O . LEU C 1 104 ? 92.380 119.715 80.447 1.00 49.62 143 LEU C O 1
ATOM 4008 N N . ASN C 1 105 ? 91.557 119.763 82.492 1.00 50.85 144 ASN C N 1
ATOM 4009 C CA . ASN C 1 105 ? 90.531 120.684 82.072 1.00 54.32 144 ASN C CA 1
ATOM 4010 C C . ASN C 1 105 ? 91.076 122.094 82.146 1.00 55.11 144 ASN C C 1
ATOM 4011 O O . ASN C 1 105 ? 90.737 122.953 81.357 1.00 56.13 144 ASN C O 1
ATOM 4016 N N . ASP C 1 106 ? 91.979 122.307 83.074 1.00 56.55 145 ASP C N 1
ATOM 4017 C CA . ASP C 1 106 ? 92.566 123.582 83.220 1.00 60.18 145 ASP C CA 1
ATOM 4018 C C . ASP C 1 106 ? 93.529 123.863 82.043 1.00 61.81 145 ASP C C 1
ATOM 4019 O O . ASP C 1 106 ? 94.018 124.998 81.842 1.00 62.55 145 ASP C O 1
ATOM 4024 N N . ALA C 1 107 ? 93.798 122.837 81.248 1.00 63.29 146 ALA C N 1
ATOM 4025 C CA . ALA C 1 107 ? 94.676 122.995 80.088 1.00 64.10 146 ALA C CA 1
ATOM 4026 C C . ALA C 1 107 ? 93.950 122.875 78.766 1.00 64.67 146 ALA C C 1
ATOM 4027 O O . ALA C 1 107 ? 94.386 123.445 77.782 1.00 65.92 146 ALA C O 1
ATOM 4029 N N . THR C 1 108 ? 92.875 122.097 78.719 1.00 64.73 147 THR C N 1
ATOM 4030 C CA . THR C 1 108 ? 92.139 121.921 77.481 1.00 64.62 147 THR C CA 1
ATOM 4031 C C . THR C 1 108 ? 91.279 123.144 77.266 1.00 66.75 147 THR C C 1
ATOM 4032 O O . THR C 1 108 ? 91.116 123.574 76.113 1.00 67.10 147 THR C O 1
ATOM 4036 N N . TYR C 1 109 ? 90.762 123.718 78.366 1.00 68.30 148 TYR C N 1
ATOM 4037 C CA . TYR C 1 109 ? 89.798 124.846 78.285 1.00 69.94 148 TYR C CA 1
ATOM 4038 C C . TYR C 1 109 ? 90.140 126.125 79.027 1.00 72.06 148 TYR C C 1
ATOM 4039 O O . TYR C 1 109 ? 90.890 126.155 79.983 1.00 71.82 148 TYR C O 1
ATOM 4048 N N . GLN C 1 110 ? 89.572 127.205 78.547 1.00 76.22 149 GLN C N 1
ATOM 4049 C CA . GLN C 1 110 ? 89.747 128.479 79.180 1.00 80.37 149 GLN C CA 1
ATOM 4050 C C . GLN C 1 110 ? 88.403 128.900 79.704 1.00 82.90 149 GLN C C 1
ATOM 4051 O O . GLN C 1 110 ? 87.417 128.903 78.966 1.00 82.99 149 GLN C O 1
ATOM 4057 N N . ARG C 1 111 ? 88.355 129.223 80.988 1.00 86.75 150 ARG C N 1
ATOM 4058 C CA . ARG C 1 111 ? 87.062 129.391 81.649 1.00 90.95 150 ARG C CA 1
ATOM 4059 C C . ARG C 1 111 ? 86.771 130.874 81.849 1.00 93.53 150 ARG C C 1
ATOM 4060 O O . ARG C 1 111 ? 86.832 131.395 82.980 1.00 94.33 150 ARG C O 1
ATOM 4068 N N . THR C 1 112 ? 86.465 131.553 80.737 1.00 95.77 151 THR C N 1
ATOM 4069 C CA . THR C 1 112 ? 86.283 132.994 80.772 1.00 97.86 151 THR C CA 1
ATOM 4070 C C . THR C 1 112 ? 84.837 133.302 81.097 1.00 98.57 151 THR C C 1
ATOM 4071 O O . THR C 1 112 ? 84.546 134.157 81.947 1.00 98.18 151 THR C O 1
ATOM 4075 N N . ARG C 1 113 ? 83.932 132.588 80.415 1.00 99.43 152 ARG C N 1
ATOM 4076 C CA . ARG C 1 113 ? 82.486 132.804 80.585 1.00 99.54 152 ARG C CA 1
ATOM 4077 C C . ARG C 1 113 ? 82.117 132.910 82.068 1.00 99.01 152 ARG C C 1
ATOM 4078 O O . ARG C 1 113 ? 81.345 133.778 82.479 1.00 98.62 152 ARG C O 1
ATOM 4086 N N . ALA C 1 114 ? 82.724 132.036 82.861 1.00 98.80 153 ALA C N 1
ATOM 4087 C CA . ALA C 1 114 ? 82.458 131.974 84.280 1.00 99.05 153 ALA C CA 1
ATOM 4088 C C . ALA C 1 114 ? 83.103 133.084 85.077 1.00 98.89 153 ALA C C 1
ATOM 4089 O O . ALA C 1 114 ? 82.518 133.525 86.070 1.00 98.66 153 ALA C O 1
ATOM 4091 N N . LEU C 1 115 ? 84.309 133.509 84.681 1.00 98.76 154 LEU C N 1
ATOM 4092 C CA . LEU C 1 115 ? 85.049 134.517 85.479 1.00 98.91 154 LEU C CA 1
ATOM 4093 C C . LEU C 1 115 ? 84.325 135.883 85.462 1.00 99.07 154 LEU C C 1
ATOM 4094 O O . LEU C 1 115 ? 84.174 136.582 86.486 1.00 97.89 154 LEU C O 1
ATOM 4099 N N . VAL C 1 116 ? 83.880 136.234 84.262 1.00 99.38 155 VAL C N 1
ATOM 4100 C CA . VAL C 1 116 ? 83.257 137.511 83.988 1.00 99.05 155 VAL C CA 1
ATOM 4101 C C . VAL C 1 116 ? 81.866 137.557 84.636 1.00 98.53 155 VAL C C 1
ATOM 4102 O O . VAL C 1 116 ? 81.536 138.519 85.383 1.00 97.13 155 VAL C O 1
ATOM 4106 N N . ARG C 1 117 ? 81.085 136.495 84.374 1.00 98.00 156 ARG C N 1
ATOM 4107 C CA . ARG C 1 117 ? 79.774 136.341 84.986 1.00 97.63 156 ARG C CA 1
ATOM 4108 C C . ARG C 1 117 ? 79.891 136.385 86.525 1.00 96.84 156 ARG C C 1
ATOM 4109 O O . ARG C 1 117 ? 78.965 136.790 87.188 1.00 96.30 156 ARG C O 1
ATOM 4117 N N . THR C 1 118 ? 81.046 136.022 87.069 1.00 96.81 157 THR C N 1
ATOM 4118 C CA . THR C 1 118 ? 81.334 136.222 88.494 1.00 96.49 157 THR C CA 1
ATOM 4119 C C . THR C 1 118 ? 81.785 137.656 88.785 1.00 96.55 157 THR C C 1
ATOM 4120 O O . THR C 1 118 ? 81.505 138.196 89.870 1.00 97.01 157 THR C O 1
ATOM 4124 N N . GLY C 1 119 ? 82.482 138.282 87.840 1.00 95.73 158 GLY C N 1
ATOM 4125 C CA . GLY C 1 119 ? 82.873 139.675 88.037 1.00 95.67 158 GLY C CA 1
ATOM 4126 C C . GLY C 1 119 ? 84.356 139.728 88.331 1.00 96.09 158 GLY C C 1
ATOM 4127 O O . GLY C 1 119 ? 84.852 140.593 89.085 1.00 95.76 158 GLY C O 1
ATOM 4128 N N . MET C 1 120 ? 85.055 138.775 87.697 1.00 95.67 159 MET C N 1
ATOM 4129 C CA . MET C 1 120 ? 86.523 138.619 87.745 1.00 94.14 159 MET C CA 1
ATOM 4130 C C . MET C 1 120 ? 87.062 138.953 86.358 1.00 92.61 159 MET C C 1
ATOM 4131 O O . MET C 1 120 ? 86.406 138.675 85.339 1.00 92.50 159 MET C O 1
ATOM 4136 N N . ASP C 1 121 ? 88.259 139.507 86.289 1.00 90.18 160 ASP C N 1
ATOM 4137 C CA . ASP C 1 121 ? 88.776 139.844 84.978 1.00 88.99 160 ASP C CA 1
ATOM 4138 C C . ASP C 1 121 ? 89.228 138.597 84.193 1.00 88.44 160 ASP C C 1
ATOM 4139 O O . ASP C 1 121 ? 89.966 137.779 84.720 1.00 88.03 160 ASP C O 1
ATOM 4144 N N . PRO C 1 122 ? 88.764 138.429 82.925 1.00 88.30 161 PRO C N 1
ATOM 4145 C CA . PRO C 1 122 ? 89.092 137.241 82.106 1.00 86.96 161 PRO C CA 1
ATOM 4146 C C . PRO C 1 122 ? 90.574 136.996 82.009 1.00 85.32 161 PRO C C 1
ATOM 4147 O O . PRO C 1 122 ? 91.013 135.866 81.939 1.00 84.74 161 PRO C O 1
ATOM 4151 N N . ARG C 1 123 ? 91.339 138.061 82.085 1.00 84.75 162 ARG C N 1
ATOM 4152 C CA . ARG C 1 123 ? 92.777 137.922 82.144 1.00 85.56 162 ARG C CA 1
ATOM 4153 C C . ARG C 1 123 ? 93.330 137.373 83.446 1.00 85.23 162 ARG C C 1
ATOM 4154 O O . ARG C 1 123 ? 94.528 137.449 83.664 1.00 85.04 162 ARG C O 1
ATOM 4162 N N . MET C 1 124 ? 92.476 136.804 84.290 1.00 85.63 163 MET C N 1
ATOM 4163 C CA . MET C 1 124 ? 92.942 136.205 85.552 1.00 86.83 163 MET C CA 1
ATOM 4164 C C . MET C 1 124 ? 93.006 134.689 85.463 1.00 85.90 163 MET C C 1
ATOM 4165 O O . MET C 1 124 ? 92.840 134.000 86.490 1.00 86.13 163 MET C O 1
ATOM 4170 N N . CYS C 1 125 ? 93.245 134.191 84.239 1.00 84.26 164 CYS C N 1
ATOM 4171 C CA . CYS C 1 125 ? 93.480 132.763 83.944 1.00 81.65 164 CYS C CA 1
ATOM 4172 C C . CYS C 1 125 ? 94.416 132.035 84.881 1.00 77.35 164 CYS C C 1
ATOM 4173 O O . CYS C 1 125 ? 94.034 131.001 85.393 1.00 76.65 164 CYS C O 1
ATOM 4176 N N . SER C 1 126 ? 95.624 132.576 85.078 1.00 73.38 165 SER C N 1
ATOM 4177 C CA . SER C 1 126 ? 96.682 131.961 85.906 1.00 71.38 165 SER C CA 1
ATOM 4178 C C . SER C 1 126 ? 96.364 131.784 87.409 1.00 70.25 165 SER C C 1
ATOM 4179 O O . SER C 1 126 ? 97.213 131.328 88.207 1.00 70.28 165 SER C O 1
ATOM 4182 N N . LEU C 1 127 ? 95.141 132.126 87.788 1.00 68.12 166 LEU C N 1
ATOM 4183 C CA . LEU C 1 127 ? 94.717 132.097 89.156 1.00 64.65 166 LEU C CA 1
ATOM 4184 C C . LEU C 1 127 ? 93.542 131.143 89.256 1.00 64.28 166 LEU C C 1
ATOM 4185 O O . LEU C 1 127 ? 93.059 130.916 90.342 1.00 66.35 166 LEU C O 1
ATOM 4190 N N . MET C 1 128 ? 93.046 130.611 88.147 1.00 62.61 167 MET C N 1
ATOM 4191 C CA . MET C 1 128 ? 91.918 129.690 88.220 1.00 62.29 167 MET C CA 1
ATOM 4192 C C . MET C 1 128 ? 92.288 128.181 88.208 1.00 63.16 167 MET C C 1
ATOM 4193 O O . MET C 1 128 ? 91.561 127.350 87.644 1.00 62.73 167 MET C O 1
ATOM 4198 N N . GLN C 1 129 ? 93.415 127.834 88.819 1.00 64.05 168 GLN C N 1
ATOM 4199 C CA . GLN C 1 129 ? 93.818 126.455 88.905 1.00 67.03 168 GLN C CA 1
ATOM 4200 C C . GLN C 1 129 ? 92.923 125.535 89.763 1.00 67.64 168 GLN C C 1
ATOM 4201 O O . GLN C 1 129 ? 92.993 125.501 90.983 1.00 67.96 168 GLN C O 1
ATOM 4207 N N . GLY C 1 130 ? 92.116 124.734 89.106 1.00 68.84 169 GLY C N 1
ATOM 4208 C CA . GLY C 1 130 ? 91.279 123.822 89.829 1.00 69.92 169 GLY C CA 1
ATOM 4209 C C . GLY C 1 130 ? 89.882 124.404 89.957 1.00 70.26 169 GLY C C 1
ATOM 4210 O O . GLY C 1 130 ? 89.094 123.985 90.815 1.00 71.96 169 GLY C O 1
ATOM 4211 N N . SER C 1 131 ? 89.528 125.373 89.124 1.00 69.23 170 SER C N 1
ATOM 4212 C CA . SER C 1 131 ? 88.176 125.841 89.186 1.00 68.81 170 SER C CA 1
ATOM 4213 C C . SER C 1 131 ? 87.171 124.708 88.848 1.00 67.62 170 SER C C 1
ATOM 4214 O O . SER C 1 131 ? 86.021 124.792 89.231 1.00 67.88 170 SER C O 1
ATOM 4217 N N . THR C 1 132 ? 87.604 123.640 88.184 1.00 66.34 171 THR C N 1
ATOM 4218 C CA . THR C 1 132 ? 86.664 122.593 87.733 1.00 67.06 171 THR C CA 1
ATOM 4219 C C . THR C 1 132 ? 86.525 121.513 88.795 1.00 65.86 171 THR C C 1
ATOM 4220 O O . THR C 1 132 ? 85.645 120.620 88.774 1.00 62.70 171 THR C O 1
ATOM 4224 N N . LEU C 1 133 ? 87.410 121.627 89.761 1.00 67.20 172 LEU C N 1
ATOM 4225 C CA . LEU C 1 133 ? 87.593 120.552 90.693 1.00 69.67 172 LEU C CA 1
ATOM 4226 C C . LEU C 1 133 ? 86.460 120.517 91.694 1.00 73.11 172 LEU C C 1
ATOM 4227 O O . LEU C 1 133 ? 86.383 121.396 92.595 1.00 74.45 172 LEU C O 1
ATOM 4232 N N . PRO C 1 134 ? 85.578 119.505 91.583 1.00 75.60 173 PRO C N 1
ATOM 4233 C CA . PRO C 1 134 ? 84.429 119.436 92.514 1.00 77.07 173 PRO C CA 1
ATOM 4234 C C . PRO C 1 134 ? 84.826 119.718 93.983 1.00 78.58 173 PRO C C 1
ATOM 4235 O O . PRO C 1 134 ? 85.878 119.282 94.458 1.00 78.34 173 PRO C O 1
ATOM 4239 N N . ARG C 1 135 ? 83.982 120.479 94.671 1.00 80.83 174 ARG C N 1
ATOM 4240 C CA . ARG C 1 135 ? 84.129 120.739 96.114 1.00 82.43 174 ARG C CA 1
ATOM 4241 C C . ARG C 1 135 ? 84.351 119.461 96.934 1.00 82.07 174 ARG C C 1
ATOM 4242 O O . ARG C 1 135 ? 85.073 119.518 97.952 1.00 81.85 174 ARG C O 1
ATOM 4250 N N . ARG C 1 136 ? 83.722 118.347 96.508 1.00 80.48 175 ARG C N 1
ATOM 4251 C CA . ARG C 1 136 ? 83.956 117.035 97.104 1.00 80.10 175 ARG C CA 1
ATOM 4252 C C . ARG C 1 136 ? 85.464 116.706 97.239 1.00 78.81 175 ARG C C 1
ATOM 4253 O O . ARG C 1 136 ? 85.859 115.889 98.070 1.00 78.37 175 ARG C O 1
ATOM 4261 N N . SER C 1 137 ? 86.307 117.326 96.420 1.00 77.45 176 SER C N 1
ATOM 4262 C CA . SER C 1 137 ? 87.738 117.098 96.510 1.00 76.17 176 SER C CA 1
ATOM 4263 C C . SER C 1 137 ? 88.187 117.180 97.956 1.00 75.33 176 SER C C 1
ATOM 4264 O O . SER C 1 137 ? 87.637 117.916 98.752 1.00 74.42 176 SER C O 1
ATOM 4267 N N . GLY C 1 138 ? 89.233 116.454 98.273 1.00 75.11 177 GLY C N 1
ATOM 4268 C CA . GLY C 1 138 ? 89.707 116.423 99.631 1.00 76.30 177 GLY C CA 1
ATOM 4269 C C . GLY C 1 138 ? 90.464 117.634 100.102 1.00 76.11 177 GLY C C 1
ATOM 4270 O O . GLY C 1 138 ? 90.513 118.643 99.465 1.00 75.02 177 GLY C O 1
ATOM 4271 N N . ALA C 1 139 ? 91.047 117.510 101.273 1.00 77.81 178 ALA C N 1
ATOM 4272 C CA . ALA C 1 139 ? 91.784 118.595 101.858 1.00 79.98 178 ALA C CA 1
ATOM 4273 C C . ALA C 1 139 ? 93.069 118.902 101.043 1.00 81.41 178 ALA C C 1
ATOM 4274 O O . ALA C 1 139 ? 93.507 120.066 100.974 1.00 82.09 178 ALA C O 1
ATOM 4276 N N . ALA C 1 140 ? 93.670 117.861 100.450 1.00 82.32 179 ALA C N 1
ATOM 4277 C CA . ALA C 1 140 ? 94.952 117.990 99.750 1.00 82.55 179 ALA C CA 1
ATOM 4278 C C . ALA C 1 140 ? 94.559 118.198 98.282 1.00 83.17 179 ALA C C 1
ATOM 4279 O O . ALA C 1 140 ? 95.425 118.421 97.383 1.00 83.19 179 ALA C O 1
ATOM 4281 N N . GLY C 1 141 ? 93.231 118.141 98.074 1.00 82.41 180 GLY C N 1
ATOM 4282 C CA . GLY C 1 141 ? 92.616 118.513 96.808 1.00 81.85 180 GLY C CA 1
ATOM 4283 C C . GLY C 1 141 ? 92.452 120.020 96.618 1.00 81.58 180 GLY C C 1
ATOM 4284 O O . GLY C 1 141 ? 92.540 120.515 95.504 1.00 83.67 180 GLY C O 1
ATOM 4285 N N . ALA C 1 142 ? 92.207 120.761 97.693 1.00 79.89 181 ALA C N 1
ATOM 4286 C CA . ALA C 1 142 ? 92.014 122.173 97.578 1.00 77.15 181 ALA C CA 1
ATOM 4287 C C . ALA C 1 142 ? 93.380 122.837 97.558 1.00 76.51 181 ALA C C 1
ATOM 4288 O O . ALA C 1 142 ? 93.562 123.833 96.889 1.00 76.65 181 ALA C O 1
ATOM 4290 N N . ALA C 1 143 ? 94.376 122.267 98.226 1.00 76.20 182 ALA C N 1
ATOM 4291 C CA . ALA C 1 143 ? 95.734 122.895 98.222 1.00 76.91 182 ALA C CA 1
ATOM 4292 C C . ALA C 1 143 ? 96.299 123.165 96.806 1.00 76.87 182 ALA C C 1
ATOM 4293 O O . ALA C 1 143 ? 97.247 123.957 96.604 1.00 76.97 182 ALA C O 1
ATOM 4295 N N . VAL C 1 144 ? 95.712 122.493 95.819 1.00 76.20 183 VAL C N 1
ATOM 4296 C CA . VAL C 1 144 ? 96.191 122.584 94.459 1.00 74.08 183 VAL C CA 1
ATOM 4297 C C . VAL C 1 144 ? 95.537 123.791 93.834 1.00 73.56 183 VAL C C 1
ATOM 4298 O O . VAL C 1 144 ? 96.035 124.281 92.817 1.00 74.54 183 VAL C O 1
ATOM 4302 N N . LYS C 1 145 ? 94.438 124.272 94.441 1.00 71.63 184 LYS C N 1
ATOM 4303 C CA . LYS C 1 145 ? 93.679 125.442 93.924 1.00 70.57 184 LYS C CA 1
ATOM 4304 C C . LYS C 1 145 ? 94.415 126.794 93.846 1.00 70.95 184 LYS C C 1
ATOM 4305 O O . LYS C 1 145 ? 95.160 127.180 94.772 1.00 71.26 184 LYS C O 1
ATOM 4311 N N . GLY C 1 146 ? 94.206 127.511 92.741 1.00 69.94 185 GLY C N 1
ATOM 4312 C CA . GLY C 1 146 ? 94.771 128.852 92.625 1.00 69.55 185 GLY C CA 1
ATOM 4313 C C . GLY C 1 146 ? 93.971 129.864 93.434 1.00 69.06 185 GLY C C 1
ATOM 4314 O O . GLY C 1 146 ? 92.785 129.640 93.707 1.00 67.69 185 GLY C O 1
ATOM 4315 N N . VAL C 1 147 ? 94.621 130.978 93.789 1.00 68.57 186 VAL C N 1
ATOM 4316 C CA . VAL C 1 147 ? 94.017 132.046 94.604 1.00 69.05 186 VAL C CA 1
ATOM 4317 C C . VAL C 1 147 ? 92.677 132.497 93.974 1.00 69.54 186 VAL C C 1
ATOM 4318 O O . VAL C 1 147 ? 91.618 132.567 94.653 1.00 69.37 186 VAL C O 1
ATOM 4322 N N . GLY C 1 148 ? 92.740 132.754 92.668 1.00 69.05 187 GLY C N 1
ATOM 4323 C CA . GLY C 1 148 ? 91.593 133.103 91.902 1.00 69.72 187 GLY C CA 1
ATOM 4324 C C . GLY C 1 148 ? 90.522 132.059 92.002 1.00 71.18 187 GLY C C 1
ATOM 4325 O O . GLY C 1 148 ? 89.362 132.351 91.821 1.00 71.97 187 GLY C O 1
ATOM 4326 N N . THR C 1 149 ? 90.879 130.816 92.280 1.00 73.92 188 THR C N 1
ATOM 4327 C CA . THR C 1 149 ? 89.841 129.766 92.243 1.00 76.67 188 THR C CA 1
ATOM 4328 C C . THR C 1 149 ? 88.903 129.974 93.419 1.00 77.91 188 THR C C 1
ATOM 4329 O O . THR C 1 149 ? 87.683 129.810 93.313 1.00 77.72 188 THR C O 1
ATOM 4333 N N . MET C 1 150 ? 89.502 130.368 94.530 1.00 79.49 189 MET C N 1
ATOM 4334 C CA . MET C 1 150 ? 88.780 130.442 95.745 1.00 82.73 189 MET C CA 1
ATOM 4335 C C . MET C 1 150 ? 87.784 131.577 95.668 1.00 84.62 189 MET C C 1
ATOM 4336 O O . MET C 1 150 ? 86.587 131.409 95.985 1.00 85.44 189 MET C O 1
ATOM 4341 N N . VAL C 1 151 ? 88.293 132.729 95.233 1.00 85.89 190 VAL C N 1
ATOM 4342 C CA . VAL C 1 151 ? 87.496 133.929 95.007 1.00 85.96 190 VAL C CA 1
ATOM 4343 C C . VAL C 1 151 ? 86.211 133.685 94.171 1.00 87.21 190 VAL C C 1
ATOM 4344 O O . VAL C 1 151 ? 85.164 134.131 94.536 1.00 87.09 190 VAL C O 1
ATOM 4348 N N . MET C 1 152 ? 86.274 132.950 93.078 1.00 89.31 191 MET C N 1
ATOM 4349 C CA . MET C 1 152 ? 85.099 132.722 92.274 1.00 93.09 191 MET C CA 1
ATOM 4350 C C . MET C 1 152 ? 83.972 132.049 93.061 1.00 93.76 191 MET C C 1
ATOM 4351 O O . MET C 1 152 ? 82.773 132.153 92.716 1.00 93.37 191 MET C O 1
ATOM 4356 N N . GLU C 1 153 ? 84.382 131.324 94.108 1.00 95.91 192 GLU C N 1
ATOM 4357 C CA . GLU C 1 153 ? 83.461 130.539 94.960 1.00 96.98 192 GLU C CA 1
ATOM 4358 C C . GLU C 1 153 ? 82.760 131.428 95.985 1.00 95.36 192 GLU C C 1
ATOM 4359 O O . GLU C 1 153 ? 81.539 131.645 95.909 1.00 95.08 192 GLU C O 1
ATOM 4365 N N . LEU C 1 154 ? 83.554 131.921 96.940 1.00 93.67 193 LEU C N 1
ATOM 4366 C CA . LEU C 1 154 ? 83.098 132.888 97.891 1.00 92.98 193 LEU C CA 1
ATOM 4367 C C . LEU C 1 154 ? 82.212 133.957 97.223 1.00 94.90 193 LEU C C 1
ATOM 4368 O O . LEU C 1 154 ? 81.073 134.187 97.636 1.00 95.53 193 LEU C O 1
ATOM 4373 N N . ILE C 1 155 ? 82.711 134.601 96.171 1.00 96.52 194 ILE C N 1
ATOM 4374 C CA . ILE C 1 155 ? 81.919 135.577 95.410 1.00 97.02 194 ILE C CA 1
ATOM 4375 C C . ILE C 1 155 ? 80.552 135.026 94.970 1.00 99.03 194 ILE C C 1
ATOM 4376 O O . ILE C 1 155 ? 79.584 135.776 94.913 1.00 99.99 194 ILE C O 1
ATOM 4381 N N . ARG C 1 156 ? 80.439 133.739 94.664 1.00 101.08 195 ARG C N 1
ATOM 4382 C CA . ARG C 1 156 ? 79.129 133.262 94.244 1.00 103.97 195 ARG C CA 1
ATOM 4383 C C . ARG C 1 156 ? 78.313 132.901 95.463 1.00 105.73 195 ARG C C 1
ATOM 4384 O O . ARG C 1 156 ? 77.078 133.099 95.499 1.00 106.07 195 ARG C O 1
ATOM 4392 N N . MET C 1 157 ? 79.014 132.333 96.445 1.00 107.90 196 MET C N 1
ATOM 4393 C CA . MET C 1 157 ? 78.392 131.946 97.713 1.00 110.18 196 MET C CA 1
ATOM 4394 C C . MET C 1 157 ? 77.825 133.240 98.312 1.00 111.89 196 MET C C 1
ATOM 4395 O O . MET C 1 157 ? 76.614 133.321 98.584 1.00 112.96 196 MET C O 1
ATOM 4400 N N . ILE C 1 158 ? 78.693 134.257 98.442 1.00 112.92 197 ILE C N 1
ATOM 4401 C CA . ILE C 1 158 ? 78.288 135.612 98.844 1.00 113.55 197 ILE C CA 1
ATOM 4402 C C . ILE C 1 158 ? 77.264 136.265 97.900 1.00 114.60 197 ILE C C 1
ATOM 4403 O O . ILE C 1 158 ? 76.247 136.741 98.374 1.00 115.70 197 ILE C O 1
ATOM 4408 N N . LYS C 1 159 ? 77.511 136.284 96.589 1.00 115.49 198 LYS C N 1
ATOM 4409 C CA . LYS C 1 159 ? 76.615 136.985 95.658 1.00 117.02 198 LYS C CA 1
ATOM 4410 C C . LYS C 1 159 ? 75.148 136.534 95.734 1.00 118.07 198 LYS C C 1
ATOM 4411 O O . LYS C 1 159 ? 74.233 137.362 95.761 1.00 118.25 198 LYS C O 1
ATOM 4417 N N . ARG C 1 160 ? 74.899 135.238 95.784 1.00 119.86 199 ARG C N 1
ATOM 4418 C CA . ARG C 1 160 ? 73.509 134.811 95.902 1.00 122.19 199 ARG C CA 1
ATOM 4419 C C . ARG C 1 160 ? 72.856 135.088 97.289 1.00 123.49 199 ARG C C 1
ATOM 4420 O O . ARG C 1 160 ? 71.665 135.504 97.384 1.00 124.08 199 ARG C O 1
ATOM 4428 N N . GLY C 1 161 ? 73.657 134.874 98.351 1.00 124.08 200 GLY C N 1
ATOM 4429 C CA . GLY C 1 161 ? 73.262 135.146 99.759 1.00 123.16 200 GLY C CA 1
ATOM 4430 C C . GLY C 1 161 ? 73.020 136.623 99.994 1.00 122.50 200 GLY C C 1
ATOM 4431 O O . GLY C 1 161 ? 71.894 137.020 100.283 1.00 122.55 200 GLY C O 1
ATOM 4432 N N . ILE C 1 162 ? 74.072 137.430 99.849 1.00 121.74 201 ILE C N 1
ATOM 4433 C CA . ILE C 1 162 ? 73.955 138.882 99.951 1.00 121.34 201 ILE C CA 1
ATOM 4434 C C . ILE C 1 162 ? 73.006 139.377 98.887 1.00 121.07 201 ILE C C 1
ATOM 4435 O O . ILE C 1 162 ? 72.161 140.219 99.193 1.00 121.29 201 ILE C O 1
ATOM 4440 N N . ASN C 1 163 ? 72.682 138.715 97.918 0.00 80.44 202 ASN C N 1
ATOM 4441 C CA . ASN C 1 163 ? 71.639 139.157 96.986 0.00 80.55 202 ASN C CA 1
ATOM 4442 C C . ASN C 1 163 ? 70.321 138.738 97.612 0.00 80.56 202 ASN C C 1
ATOM 4443 O O . ASN C 1 163 ? 70.325 138.015 98.615 0.00 80.53 202 ASN C O 1
ATOM 4448 N N . ARG C 1 164 ? 72.657 128.208 107.309 1.00 118.76 213 ARG C N 1
ATOM 4449 C CA . ARG C 1 164 ? 73.001 128.317 108.726 1.00 119.32 213 ARG C CA 1
ATOM 4450 C C . ARG C 1 164 ? 74.461 127.970 108.993 1.00 119.11 213 ARG C C 1
ATOM 4451 O O . ARG C 1 164 ? 75.271 128.815 109.382 1.00 118.79 213 ARG C O 1
ATOM 4459 N N . ARG C 1 165 ? 74.760 126.688 108.817 1.00 118.97 214 ARG C N 1
ATOM 4460 C CA . ARG C 1 165 ? 76.084 126.119 109.012 1.00 118.52 214 ARG C CA 1
ATOM 4461 C C . ARG C 1 165 ? 77.036 126.646 107.937 1.00 118.07 214 ARG C C 1
ATOM 4462 O O . ARG C 1 165 ? 78.254 126.530 108.057 1.00 118.20 214 ARG C O 1
ATOM 4470 N N . THR C 1 166 ? 76.459 127.226 106.886 1.00 117.36 215 THR C N 1
ATOM 4471 C CA . THR C 1 166 ? 77.181 127.846 105.781 1.00 116.39 215 THR C CA 1
ATOM 4472 C C . THR C 1 166 ? 78.313 128.783 106.210 1.00 116.78 215 THR C C 1
ATOM 4473 O O . THR C 1 166 ? 79.188 129.109 105.423 1.00 117.26 215 THR C O 1
ATOM 4477 N N . ARG C 1 167 ? 78.297 129.212 107.462 1.00 117.15 216 ARG C N 1
ATOM 4478 C CA . ARG C 1 167 ? 79.323 130.128 108.004 1.00 117.29 216 ARG C CA 1
ATOM 4479 C C . ARG C 1 167 ? 80.741 129.545 108.216 1.00 117.04 216 ARG C C 1
ATOM 4480 O O . ARG C 1 167 ? 81.731 130.157 107.795 1.00 117.34 216 ARG C O 1
ATOM 4488 N N . ILE C 1 168 ? 80.836 128.402 108.894 1.00 116.26 217 ILE C N 1
ATOM 4489 C CA . ILE C 1 168 ? 82.122 127.732 109.117 1.00 115.10 217 ILE C CA 1
ATOM 4490 C C . ILE C 1 168 ? 82.879 127.535 107.796 1.00 114.33 217 ILE C C 1
ATOM 4491 O O . ILE C 1 168 ? 84.120 127.626 107.761 1.00 114.25 217 ILE C O 1
ATOM 4496 N N . ALA C 1 169 ? 82.113 127.274 106.725 1.00 112.93 218 ALA C N 1
ATOM 4497 C CA . ALA C 1 169 ? 82.643 127.187 105.361 1.00 111.28 218 ALA C CA 1
ATOM 4498 C C . ALA C 1 169 ? 83.346 128.486 105.038 1.00 110.37 218 ALA C C 1
ATOM 4499 O O . ALA C 1 169 ? 84.558 128.482 104.854 1.00 109.90 218 ALA C O 1
ATOM 4501 N N . TYR C 1 170 ? 82.586 129.585 105.023 1.00 109.60 219 TYR C N 1
ATOM 4502 C CA . TYR C 1 170 ? 83.094 130.883 104.593 1.00 109.02 219 TYR C CA 1
ATOM 4503 C C . TYR C 1 170 ? 84.403 131.237 105.284 1.00 108.34 219 TYR C C 1
ATOM 4504 O O . TYR C 1 170 ? 85.359 131.603 104.614 1.00 108.28 219 TYR C O 1
ATOM 4513 N N . GLU C 1 171 ? 84.460 131.101 106.606 1.00 107.47 220 GLU C N 1
ATOM 4514 C CA . GLU C 1 171 ? 85.671 131.462 107.359 1.00 106.73 220 GLU C CA 1
ATOM 4515 C C . GLU C 1 171 ? 86.828 130.595 106.951 1.00 105.43 220 GLU C C 1
ATOM 4516 O O . GLU C 1 171 ? 87.901 131.090 106.652 1.00 104.32 220 GLU C O 1
ATOM 4522 N N . ARG C 1 172 ? 86.595 129.288 106.926 1.00 104.87 221 ARG C N 1
ATOM 4523 C CA . ARG C 1 172 ? 87.626 128.361 106.499 1.00 104.40 221 ARG C CA 1
ATOM 4524 C C . ARG C 1 172 ? 88.065 128.631 105.056 1.00 103.23 221 ARG C C 1
ATOM 4525 O O . ARG C 1 172 ? 89.264 128.772 104.780 1.00 102.33 221 ARG C O 1
ATOM 4533 N N . MET C 1 173 ? 87.086 128.717 104.152 1.00 101.52 222 MET C N 1
ATOM 4534 C CA . MET C 1 173 ? 87.350 129.001 102.763 1.00 99.14 222 MET C CA 1
ATOM 4535 C C . MET C 1 173 ? 88.256 130.187 102.706 1.00 99.22 222 MET C C 1
ATOM 4536 O O . MET C 1 173 ? 89.047 130.293 101.785 1.00 100.15 222 MET C O 1
ATOM 4541 N N . CYS C 1 174 ? 88.165 131.094 103.673 1.00 98.88 223 CYS C N 1
ATOM 4542 C CA . CYS C 1 174 ? 89.082 132.250 103.667 1.00 99.15 223 CYS C CA 1
ATOM 4543 C C . CYS C 1 174 ? 90.424 131.885 104.272 1.00 98.54 223 CYS C C 1
ATOM 4544 O O . CYS C 1 174 ? 91.462 132.419 103.863 1.00 98.16 223 CYS C O 1
ATOM 4547 N N . ASN C 1 175 ? 90.411 130.980 105.244 1.00 97.91 224 ASN C N 1
ATOM 4548 C CA . ASN C 1 175 ? 91.642 130.672 105.963 1.00 98.03 224 ASN C CA 1
ATOM 4549 C C . ASN C 1 175 ? 92.593 130.015 105.020 1.00 96.96 224 ASN C C 1
ATOM 4550 O O . ASN C 1 175 ? 93.792 130.323 105.018 1.00 96.41 224 ASN C O 1
ATOM 4555 N N . ILE C 1 176 ? 92.008 129.125 104.218 1.00 96.01 225 ILE C N 1
ATOM 4556 C CA . ILE C 1 176 ? 92.664 128.485 103.076 1.00 94.48 225 ILE C CA 1
ATOM 4557 C C . ILE C 1 176 ? 93.142 129.574 102.138 1.00 93.69 225 ILE C C 1
ATOM 4558 O O . ILE C 1 176 ? 94.330 129.633 101.793 1.00 93.36 225 ILE C O 1
ATOM 4563 N N . LEU C 1 177 ? 92.189 130.424 101.750 1.00 92.61 226 LEU C N 1
ATOM 4564 C CA . LEU C 1 177 ? 92.453 131.554 100.908 1.00 91.52 226 LEU C CA 1
ATOM 4565 C C . LEU C 1 177 ? 93.683 132.219 101.473 1.00 90.42 226 LEU C C 1
ATOM 4566 O O . LEU C 1 177 ? 94.668 132.400 100.749 1.00 90.09 226 LEU C O 1
ATOM 4571 N N . LYS C 1 178 ? 93.649 132.531 102.772 1.00 89.16 227 LYS C N 1
ATOM 4572 C CA . LYS C 1 178 ? 94.717 133.343 103.373 1.00 88.45 227 LYS C CA 1
ATOM 4573 C C . LYS C 1 178 ? 96.015 132.572 103.380 1.00 88.01 227 LYS C C 1
ATOM 4574 O O . LYS C 1 178 ? 97.117 133.156 103.318 1.00 88.10 227 LYS C O 1
ATOM 4580 N N . GLY C 1 179 ? 95.878 131.256 103.469 1.00 87.30 228 GLY C N 1
ATOM 4581 C CA . GLY C 1 179 ? 97.055 130.420 103.559 1.00 87.15 228 GLY C CA 1
ATOM 4582 C C . GLY C 1 179 ? 97.741 130.299 102.211 1.00 86.50 228 GLY C C 1
ATOM 4583 O O . GLY C 1 179 ? 98.822 129.670 102.107 1.00 86.38 228 GLY C O 1
ATOM 4584 N N . LYS C 1 180 ? 97.103 130.870 101.179 1.00 85.03 229 LYS C N 1
ATOM 4585 C CA . LYS C 1 180 ? 97.704 130.943 99.858 1.00 83.17 229 LYS C CA 1
ATOM 4586 C C . LYS C 1 180 ? 98.718 132.091 99.855 1.00 82.58 229 LYS C C 1
ATOM 4587 O O . LYS C 1 180 ? 99.859 131.936 99.403 1.00 82.00 229 LYS C O 1
ATOM 4593 N N . PHE C 1 181 ? 98.319 133.234 100.412 1.00 82.24 230 PHE C N 1
ATOM 4594 C CA . PHE C 1 181 ? 99.197 134.389 100.521 1.00 81.83 230 PHE C CA 1
ATOM 4595 C C . PHE C 1 181 ? 100.399 134.082 101.371 1.00 83.29 230 PHE C C 1
ATOM 4596 O O . PHE C 1 181 ? 100.330 133.283 102.282 1.00 82.62 230 PHE C O 1
ATOM 4604 N N . GLN C 1 182 ? 101.519 134.681 100.994 1.00 86.38 231 GLN C N 1
ATOM 4605 C CA . GLN C 1 182 ? 102.794 134.536 101.691 1.00 89.24 231 GLN C CA 1
ATOM 4606 C C . GLN C 1 182 ? 103.460 135.881 101.970 1.00 90.47 231 GLN C C 1
ATOM 4607 O O . GLN C 1 182 ? 104.684 135.984 101.861 1.00 91.27 231 GLN C O 1
ATOM 4613 N N . THR C 1 183 ? 102.657 136.900 102.304 1.00 92.06 232 THR C N 1
ATOM 4614 C CA . THR C 1 183 ? 103.172 138.219 102.718 1.00 93.51 232 THR C CA 1
ATOM 4615 C C . THR C 1 183 ? 102.275 138.843 103.773 1.00 93.94 232 THR C C 1
ATOM 4616 O O . THR C 1 183 ? 101.043 138.676 103.708 1.00 94.17 232 THR C O 1
ATOM 4620 N N . ALA C 1 184 ? 102.894 139.568 104.719 1.00 93.91 233 ALA C N 1
ATOM 4621 C CA . ALA C 1 184 ? 102.172 140.272 105.780 1.00 94.05 233 ALA C CA 1
ATOM 4622 C C . ALA C 1 184 ? 100.764 140.756 105.350 1.00 94.29 233 ALA C C 1
ATOM 4623 O O . ALA C 1 184 ? 99.750 140.094 105.642 1.00 93.61 233 ALA C O 1
ATOM 4625 N N . ALA C 1 185 ? 100.727 141.889 104.633 1.00 94.37 234 ALA C N 1
ATOM 4626 C CA . ALA C 1 185 ? 99.499 142.583 104.242 1.00 94.35 234 ALA C CA 1
ATOM 4627 C C . ALA C 1 185 ? 98.483 141.637 103.599 1.00 95.31 234 ALA C C 1
ATOM 4628 O O . ALA C 1 185 ? 97.285 141.590 103.963 1.00 93.99 234 ALA C O 1
ATOM 4630 N N . GLN C 1 186 ? 98.990 140.887 102.617 1.00 96.68 235 GLN C N 1
ATOM 4631 C CA . GLN C 1 186 ? 98.197 139.905 101.911 1.00 97.51 235 GLN C CA 1
ATOM 4632 C C . GLN C 1 186 ? 97.459 139.119 102.970 1.00 97.85 235 GLN C C 1
ATOM 4633 O O . GLN C 1 186 ? 96.222 139.095 102.988 1.00 98.17 235 GLN C O 1
ATOM 4639 N N . ARG C 1 187 ? 98.238 138.537 103.882 1.00 97.85 236 ARG C N 1
ATOM 4640 C CA . ARG C 1 187 ? 97.707 137.722 104.950 1.00 98.52 236 ARG C CA 1
ATOM 4641 C C . ARG C 1 187 ? 96.701 138.556 105.769 1.00 98.49 236 ARG C C 1
ATOM 4642 O O . ARG C 1 187 ? 95.557 138.132 105.975 1.00 98.77 236 ARG C O 1
ATOM 4650 N N . THR C 1 188 ? 97.107 139.758 106.185 1.00 97.82 237 THR C N 1
ATOM 4651 C CA . THR C 1 188 ? 96.269 140.571 107.072 1.00 97.38 237 THR C CA 1
ATOM 4652 C C . THR C 1 188 ? 94.960 140.997 106.414 1.00 97.81 237 THR C C 1
ATOM 4653 O O . THR C 1 188 ? 93.895 141.006 107.058 1.00 97.42 237 THR C O 1
ATOM 4657 N N . MET C 1 189 ? 95.023 141.301 105.116 1.00 98.68 238 MET C N 1
ATOM 4658 C CA . MET C 1 189 ? 93.848 141.871 104.436 1.00 99.90 238 MET C CA 1
ATOM 4659 C C . MET C 1 189 ? 92.699 140.885 104.243 1.00 100.71 238 MET C C 1
ATOM 4660 O O . MET C 1 189 ? 91.534 141.260 103.999 1.00 100.01 238 MET C O 1
ATOM 4665 N N . VAL C 1 190 ? 93.069 139.616 104.348 1.00 102.49 239 VAL C N 1
ATOM 4666 C CA . VAL C 1 190 ? 92.173 138.517 104.135 1.00 103.60 239 VAL C CA 1
ATOM 4667 C C . VAL C 1 190 ? 91.286 138.460 105.341 1.00 104.76 239 VAL C C 1
ATOM 4668 O O . VAL C 1 190 ? 90.075 138.194 105.230 1.00 104.28 239 VAL C O 1
ATOM 4672 N N . ASP C 1 191 ? 91.914 138.699 106.498 1.00 106.57 240 ASP C N 1
ATOM 4673 C CA . ASP C 1 191 ? 91.216 138.784 107.787 1.00 107.87 240 ASP C CA 1
ATOM 4674 C C . ASP C 1 191 ? 90.191 139.932 107.773 1.00 108.97 240 ASP C C 1
ATOM 4675 O O . ASP C 1 191 ? 89.021 139.739 108.136 1.00 109.38 240 ASP C O 1
ATOM 4680 N N . GLN C 1 192 ? 90.633 141.111 107.326 1.00 109.53 241 GLN C N 1
ATOM 4681 C CA . GLN C 1 192 ? 89.754 142.259 107.240 1.00 109.96 241 GLN C CA 1
ATOM 4682 C C . GLN C 1 192 ? 88.514 141.930 106.403 1.00 110.41 241 GLN C C 1
ATOM 4683 O O . GLN C 1 192 ? 87.457 142.521 106.600 1.00 110.57 241 GLN C O 1
ATOM 4689 N N . VAL C 1 193 ? 88.637 140.936 105.521 1.00 110.71 242 VAL C N 1
ATOM 4690 C CA . VAL C 1 193 ? 87.523 140.450 104.702 1.00 110.50 242 VAL C CA 1
ATOM 4691 C C . VAL C 1 193 ? 86.620 139.449 105.437 1.00 111.23 242 VAL C C 1
ATOM 4692 O O . VAL C 1 193 ? 85.386 139.527 105.394 1.00 110.94 242 VAL C O 1
ATOM 4696 N N . ARG C 1 194 ? 87.267 138.524 106.129 1.00 112.13 243 ARG C N 1
ATOM 4697 C CA . ARG C 1 194 ? 86.589 137.506 106.907 1.00 113.92 243 ARG C CA 1
ATOM 4698 C C . ARG C 1 194 ? 85.817 138.051 108.130 1.00 115.25 243 ARG C C 1
ATOM 4699 O O . ARG C 1 194 ? 85.172 137.287 108.869 1.00 115.71 243 ARG C O 1
ATOM 4707 N N . GLU C 1 195 ? 85.865 139.368 108.335 1.00 116.38 244 GLU C N 1
ATOM 4708 C CA . GLU C 1 195 ? 85.211 139.976 109.488 1.00 116.85 244 GLU C CA 1
ATOM 4709 C C . GLU C 1 195 ? 83.684 140.091 109.370 1.00 117.35 244 GLU C C 1
ATOM 4710 O O . GLU C 1 195 ? 82.986 140.012 110.371 1.00 117.62 244 GLU C O 1
ATOM 4716 N N . SER C 1 196 ? 83.166 140.253 108.155 1.00 117.95 245 SER C N 1
ATOM 4717 C CA . SER C 1 196 ? 81.739 140.512 107.960 1.00 118.75 245 SER C CA 1
ATOM 4718 C C . SER C 1 196 ? 80.854 139.255 107.799 1.00 119.10 245 SER C C 1
ATOM 4719 O O . SER C 1 196 ? 81.144 138.379 106.960 1.00 119.32 245 SER C O 1
ATOM 4722 N N . ARG C 1 197 ? 79.775 139.177 108.592 1.00 118.94 246 ARG C N 1
ATOM 4723 C CA . ARG C 1 197 ? 78.861 138.041 108.521 1.00 119.24 246 ARG C CA 1
ATOM 4724 C C . ARG C 1 197 ? 78.144 138.041 107.193 1.00 119.88 246 ARG C C 1
ATOM 4725 O O . ARG C 1 197 ? 78.007 137.001 106.542 1.00 120.53 246 ARG C O 1
ATOM 4733 N N . ASN C 1 198 ? 77.666 139.211 106.802 1.00 120.02 247 ASN C N 1
ATOM 4734 C CA . ASN C 1 198 ? 76.982 139.346 105.538 1.00 120.60 247 ASN C CA 1
ATOM 4735 C C . ASN C 1 198 ? 77.853 140.231 104.649 1.00 121.01 247 ASN C C 1
ATOM 4736 O O . ASN C 1 198 ? 77.472 141.356 104.338 1.00 121.40 247 ASN C O 1
ATOM 4741 N N . PRO C 1 199 ? 79.021 139.727 104.208 1.00 121.04 248 PRO C N 1
ATOM 4742 C CA . PRO C 1 199 ? 79.990 140.552 103.467 1.00 121.08 248 PRO C CA 1
ATOM 4743 C C . PRO C 1 199 ? 79.439 140.982 102.115 1.00 121.16 248 PRO C C 1
ATOM 4744 O O . PRO C 1 199 ? 79.258 140.156 101.233 1.00 122.25 248 PRO C O 1
ATOM 4748 N N . GLY C 1 200 ? 79.153 142.265 101.939 1.00 120.68 249 GLY C N 1
ATOM 4749 C CA . GLY C 1 200 ? 78.536 142.694 100.686 1.00 119.50 249 GLY C CA 1
ATOM 4750 C C . GLY C 1 200 ? 79.609 143.144 99.719 1.00 118.65 249 GLY C C 1
ATOM 4751 O O . GLY C 1 200 ? 80.788 142.789 99.882 1.00 118.86 249 GLY C O 1
ATOM 4752 N N . ASN C 1 201 ? 79.203 143.941 98.723 1.00 117.34 250 ASN C N 1
ATOM 4753 C CA . ASN C 1 201 ? 80.137 144.575 97.790 1.00 115.61 250 ASN C CA 1
ATOM 4754 C C . ASN C 1 201 ? 81.415 145.127 98.403 1.00 115.84 250 ASN C C 1
ATOM 4755 O O . ASN C 1 201 ? 82.422 145.248 97.714 1.00 115.80 250 ASN C O 1
ATOM 4760 N N . ALA C 1 202 ? 81.370 145.448 99.696 1.00 116.39 251 ALA C N 1
ATOM 4761 C CA . ALA C 1 202 ? 82.559 145.844 100.468 1.00 117.34 251 ALA C CA 1
ATOM 4762 C C . ALA C 1 202 ? 83.674 144.805 100.268 1.00 118.00 251 ALA C C 1
ATOM 4763 O O . ALA C 1 202 ? 84.832 145.135 99.926 1.00 117.92 251 ALA C O 1
ATOM 4765 N N . GLU C 1 203 ? 83.294 143.546 100.503 1.00 118.41 252 GLU C N 1
ATOM 4766 C CA . GLU C 1 203 ? 84.180 142.396 100.356 1.00 118.43 252 GLU C CA 1
ATOM 4767 C C . GLU C 1 203 ? 84.296 142.090 98.851 1.00 117.35 252 GLU C C 1
ATOM 4768 O O . GLU C 1 203 ? 85.413 142.109 98.287 1.00 116.54 252 GLU C O 1
ATOM 4774 N N . PHE C 1 204 ? 83.134 141.844 98.209 1.00 115.94 253 PHE C N 1
ATOM 4775 C CA . PHE C 1 204 ? 83.038 141.590 96.755 1.00 114.27 253 PHE C CA 1
ATOM 4776 C C . PHE C 1 204 ? 84.112 142.377 95.988 1.00 113.83 253 PHE C C 1
ATOM 4777 O O . PHE C 1 204 ? 84.916 141.798 95.250 1.00 114.96 253 PHE C O 1
ATOM 4785 N N . GLU C 1 205 ? 84.145 143.689 96.196 1.00 112.01 254 GLU C N 1
ATOM 4786 C CA . GLU C 1 205 ? 85.185 144.484 95.600 1.00 109.94 254 GLU C CA 1
ATOM 4787 C C . GLU C 1 205 ? 86.604 144.237 96.200 1.00 108.85 254 GLU C C 1
ATOM 4788 O O . GLU C 1 205 ? 87.616 144.262 95.459 1.00 109.61 254 GLU C O 1
ATOM 4794 N N . ASP C 1 206 ? 86.720 143.967 97.503 1.00 106.44 255 ASP C N 1
ATOM 4795 C CA . ASP C 1 206 ? 88.088 143.864 98.058 1.00 104.94 255 ASP C CA 1
ATOM 4796 C C . ASP C 1 206 ? 88.902 142.604 97.672 1.00 102.77 255 ASP C C 1
ATOM 4797 O O . ASP C 1 206 ? 90.125 142.691 97.462 1.00 103.93 255 ASP C O 1
ATOM 4802 N N . LEU C 1 207 ? 88.230 141.447 97.595 1.00 98.51 256 LEU C N 1
ATOM 4803 C CA . LEU C 1 207 ? 88.908 140.177 97.349 1.00 93.23 256 LEU C CA 1
ATOM 4804 C C . LEU C 1 207 ? 89.403 140.200 95.909 1.00 89.67 256 LEU C C 1
ATOM 4805 O O . LEU C 1 207 ? 90.488 139.715 95.597 1.00 88.54 256 LEU C O 1
ATOM 4810 N N . ILE C 1 208 ? 88.570 140.753 95.034 1.00 85.69 257 ILE C N 1
ATOM 4811 C CA . ILE C 1 208 ? 88.902 140.933 93.634 1.00 82.60 257 ILE C CA 1
ATOM 4812 C C . ILE C 1 208 ? 90.240 141.636 93.537 1.00 81.92 257 ILE C C 1
ATOM 4813 O O . ILE C 1 208 ? 91.087 141.287 92.683 1.00 82.51 257 ILE C O 1
ATOM 4818 N N . PHE C 1 209 ? 90.418 142.636 94.410 1.00 80.51 258 PHE C N 1
ATOM 4819 C CA . PHE C 1 209 ? 91.712 143.342 94.550 1.00 79.14 258 PHE C CA 1
ATOM 4820 C C . PHE C 1 209 ? 92.888 142.337 94.836 1.00 79.50 258 PHE C C 1
ATOM 4821 O O . PHE C 1 209 ? 93.854 142.171 94.044 1.00 77.92 258 PHE C O 1
ATOM 4829 N N . LEU C 1 210 ? 92.737 141.665 95.979 1.00 80.33 259 LEU C N 1
ATOM 4830 C CA . LEU C 1 210 ? 93.640 140.626 96.457 1.00 79.94 259 LEU C CA 1
ATOM 4831 C C . LEU C 1 210 ? 93.853 139.579 95.336 1.00 80.21 259 LEU C C 1
ATOM 4832 O O . LEU C 1 210 ? 94.969 139.084 95.146 1.00 80.10 259 LEU C O 1
ATOM 4837 N N . ALA C 1 211 ? 92.796 139.274 94.577 1.00 80.51 260 ALA C N 1
ATOM 4838 C CA . ALA C 1 211 ? 92.930 138.387 93.414 1.00 81.27 260 ALA C CA 1
ATOM 4839 C C . ALA C 1 211 ? 94.045 138.917 92.465 1.00 81.36 260 ALA C C 1
ATOM 4840 O O . ALA C 1 211 ? 94.996 138.174 92.052 1.00 80.33 260 ALA C O 1
ATOM 4842 N N . ARG C 1 212 ? 93.934 140.215 92.178 1.00 80.38 261 ARG C N 1
ATOM 4843 C CA . ARG C 1 212 ? 94.892 140.862 91.337 1.00 79.90 261 ARG C CA 1
ATOM 4844 C C . ARG C 1 212 ? 96.256 141.023 92.007 1.00 78.65 261 ARG C C 1
ATOM 4845 O O . ARG C 1 212 ? 97.272 141.142 91.325 1.00 78.15 261 ARG C O 1
ATOM 4853 N N . SER C 1 213 ? 96.306 141.032 93.331 1.00 78.57 262 SER C N 1
ATOM 4854 C CA . SER C 1 213 ? 97.598 141.193 94.003 1.00 78.63 262 SER C CA 1
ATOM 4855 C C . SER C 1 213 ? 98.479 139.958 93.786 1.00 79.06 262 SER C C 1
ATOM 4856 O O . SER C 1 213 ? 99.701 140.045 93.805 1.00 79.64 262 SER C O 1
ATOM 4859 N N . ALA C 1 214 ? 97.831 138.826 93.548 1.00 79.08 263 ALA C N 1
ATOM 4860 C CA . ALA C 1 214 ? 98.470 137.528 93.439 1.00 78.48 263 ALA C CA 1
ATOM 4861 C C . ALA C 1 214 ? 99.127 137.347 92.091 1.00 77.70 263 ALA C C 1
ATOM 4862 O O . ALA C 1 21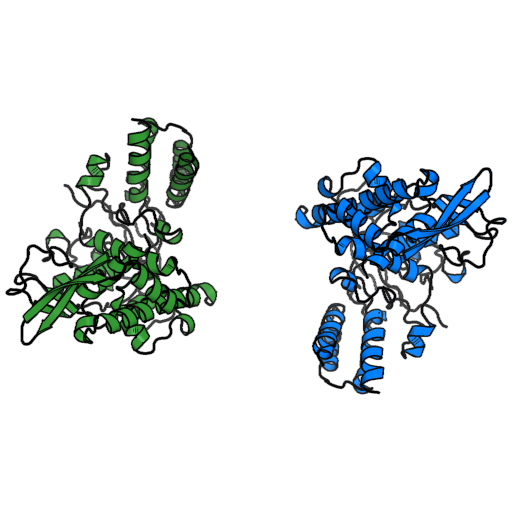4 ? 99.925 136.406 91.908 1.00 76.55 263 ALA C O 1
ATOM 4864 N N . LEU C 1 215 ? 98.709 138.215 91.151 1.00 76.49 264 LEU C N 1
ATOM 4865 C CA . LEU C 1 215 ? 99.245 138.326 89.797 1.00 74.29 264 LEU C CA 1
ATOM 4866 C C . LEU C 1 215 ? 100.629 138.854 89.893 1.00 75.57 264 LEU C C 1
ATOM 4867 O O . LEU C 1 215 ? 101.406 138.687 88.961 1.00 76.86 264 LEU C O 1
ATOM 4872 N N . ILE C 1 216 ? 100.966 139.442 91.031 1.00 76.15 265 ILE C N 1
ATOM 4873 C CA . ILE C 1 216 ? 102.264 140.023 91.175 1.00 78.69 265 ILE C CA 1
ATOM 4874 C C . ILE C 1 216 ? 102.972 139.389 92.367 1.00 80.52 265 ILE C C 1
ATOM 4875 O O . ILE C 1 216 ? 104.156 139.014 92.294 1.00 80.85 265 ILE C O 1
ATOM 4880 N N . LEU C 1 217 ? 102.256 139.323 93.494 1.00 82.76 266 LEU C N 1
ATOM 4881 C CA . LEU C 1 217 ? 102.749 138.680 94.732 1.00 83.49 266 LEU C CA 1
ATOM 4882 C C . LEU C 1 217 ? 101.934 137.413 94.813 1.00 83.45 266 LEU C C 1
ATOM 4883 O O . LEU C 1 217 ? 100.815 137.395 95.346 1.00 83.95 266 LEU C O 1
ATOM 4888 N N . ARG C 1 218 ? 102.477 136.370 94.197 1.00 83.57 267 ARG C N 1
ATOM 4889 C CA . ARG C 1 218 ? 101.722 135.161 93.996 1.00 82.76 267 ARG C CA 1
ATOM 4890 C C . ARG C 1 218 ? 101.613 134.515 95.369 1.00 82.35 267 ARG C C 1
ATOM 4891 O O . ARG C 1 218 ? 102.297 134.941 96.310 1.00 82.73 267 ARG C O 1
ATOM 4899 N N . GLY C 1 219 ? 100.761 133.493 95.475 1.00 81.18 268 GLY C N 1
ATOM 4900 C CA . GLY C 1 219 ? 100.694 132.660 96.667 1.00 79.17 268 GLY C CA 1
ATOM 4901 C C . GLY C 1 219 ? 101.290 131.279 96.528 1.00 77.69 268 GLY C C 1
ATOM 4902 O O . GLY C 1 219 ? 101.921 130.940 95.519 1.00 78.34 268 GLY C O 1
ATOM 4903 N N . SER C 1 220 ? 101.106 130.488 97.573 1.00 75.39 269 SER C N 1
ATOM 4904 C CA . SER C 1 220 ? 101.551 129.123 97.572 1.00 72.86 269 SER C CA 1
ATOM 4905 C C . SER C 1 220 ? 100.418 128.247 97.046 1.00 72.44 269 SER C C 1
ATOM 4906 O O . SER C 1 220 ? 99.362 128.103 97.680 1.00 73.51 269 SER C O 1
ATOM 4909 N N . VAL C 1 221 ? 100.633 127.676 95.870 1.00 70.83 270 VAL C N 1
ATOM 4910 C CA . VAL C 1 221 ? 99.717 126.678 95.344 1.00 69.21 270 VAL C CA 1
ATOM 4911 C C . VAL C 1 221 ? 100.478 125.453 94.892 1.00 68.96 270 VAL C C 1
ATOM 4912 O O . VAL C 1 221 ? 101.268 125.498 93.968 1.00 68.91 270 VAL C O 1
ATOM 4916 N N . ALA C 1 222 ? 100.223 124.356 95.591 1.00 68.82 271 ALA C N 1
ATOM 4917 C CA . ALA C 1 222 ? 100.706 123.030 95.227 1.00 67.99 271 ALA C CA 1
ATOM 4918 C C . ALA C 1 222 ? 100.269 122.561 93.827 1.00 66.97 271 ALA C C 1
ATOM 4919 O O . ALA C 1 222 ? 99.126 122.811 93.402 1.00 67.24 271 ALA C O 1
ATOM 4921 N N . HIS C 1 223 ? 101.197 121.870 93.146 1.00 64.85 272 HIS C N 1
ATOM 4922 C CA . HIS C 1 223 ? 100.949 121.218 91.860 1.00 61.87 272 HIS C CA 1
ATOM 4923 C C . HIS C 1 223 ? 101.161 119.711 92.024 1.00 59.92 272 HIS C C 1
ATOM 4924 O O . HIS C 1 223 ? 102.154 119.290 92.605 1.00 59.53 272 HIS C O 1
ATOM 4931 N N . LYS C 1 224 ? 100.214 118.918 91.537 1.00 57.70 273 LYS C N 1
ATOM 4932 C CA . LYS C 1 224 ? 100.226 117.459 91.680 1.00 55.15 273 LYS C CA 1
ATOM 4933 C C . LYS C 1 224 ? 100.258 116.789 90.289 1.00 53.19 273 LYS C C 1
ATOM 4934 O O . LYS C 1 224 ? 99.375 117.036 89.467 1.00 52.85 273 LYS C O 1
ATOM 4940 N N . SER C 1 225 ? 101.291 115.984 90.028 1.00 49.45 274 SER C N 1
ATOM 4941 C CA . SER C 1 225 ? 101.420 115.279 88.762 1.00 47.64 274 SER C CA 1
ATOM 4942 C C . SER C 1 225 ? 100.502 114.070 88.743 1.00 47.04 274 SER C C 1
ATOM 4943 O O . SER C 1 225 ? 100.865 112.971 89.129 1.00 47.85 274 SER C O 1
ATOM 4946 N N . CYS C 1 226 ? 99.305 114.225 88.242 1.00 47.06 275 CYS C N 1
ATOM 4947 C CA . CYS C 1 226 ? 98.364 113.096 88.318 1.00 46.56 275 CYS C CA 1
ATOM 4948 C C . CYS C 1 226 ? 98.131 112.477 86.987 1.00 44.62 275 CYS C C 1
ATOM 4949 O O . CYS C 1 226 ? 97.428 113.098 86.212 1.00 46.85 275 CYS C O 1
ATOM 4952 N N . LEU C 1 227 ? 98.624 111.252 86.755 1.00 41.80 276 LEU C N 1
ATOM 4953 C CA . LEU C 1 227 ? 98.542 110.606 85.436 1.00 39.74 276 LEU C CA 1
ATOM 4954 C C . LEU C 1 227 ? 97.246 109.861 85.285 1.00 39.78 276 LEU C C 1
ATOM 4955 O O . LEU C 1 227 ? 96.664 109.570 86.281 1.00 41.68 276 LEU C O 1
ATOM 4960 N N . PRO C 1 228 ? 96.791 109.557 84.046 1.00 40.67 277 PRO C N 1
ATOM 4961 C CA . PRO C 1 228 ? 95.552 108.821 83.722 1.00 40.49 277 PRO C CA 1
ATOM 4962 C C . PRO C 1 228 ? 95.555 107.456 84.338 1.00 41.10 277 PRO C C 1
ATOM 4963 O O . PRO C 1 228 ? 96.612 106.900 84.562 1.00 42.79 277 PRO C O 1
ATOM 4967 N N . ALA C 1 229 ? 94.377 106.915 84.615 1.00 40.68 278 ALA C N 1
ATOM 4968 C CA . ALA C 1 229 ? 94.286 105.595 85.229 1.00 41.57 278 ALA C CA 1
ATOM 4969 C C . ALA C 1 229 ? 95.092 104.507 84.483 1.00 41.64 278 ALA C C 1
ATOM 4970 O O . ALA C 1 229 ? 95.681 103.589 85.117 1.00 41.85 278 ALA C O 1
ATOM 4972 N N . CYS C 1 230 ? 95.123 104.623 83.158 1.00 39.43 279 CYS C N 1
ATOM 4973 C CA . CYS C 1 230 ? 95.721 103.600 82.369 1.00 38.13 279 CYS C CA 1
ATOM 4974 C C . CYS C 1 230 ? 97.220 103.496 82.680 1.00 36.93 279 CYS C C 1
ATOM 4975 O O . CYS C 1 230 ? 97.843 102.393 82.651 1.00 36.41 279 CYS C O 1
ATOM 4978 N N . VAL C 1 231 ? 97.809 104.642 82.955 1.00 34.13 280 VAL C N 1
ATOM 4979 C CA . VAL C 1 231 ? 99.223 104.694 83.144 1.00 31.23 280 VAL C CA 1
ATOM 4980 C C . VAL C 1 231 ? 99.559 103.940 84.403 1.00 32.58 280 VAL C C 1
ATOM 4981 O O . VAL C 1 231 ? 100.432 103.103 84.349 1.00 35.12 280 VAL C O 1
ATOM 4985 N N . TYR C 1 232 ? 98.857 104.194 85.506 1.00 33.28 281 TYR C N 1
ATOM 4986 C CA . TYR C 1 232 ? 98.991 103.448 86.743 1.00 32.59 281 TYR C CA 1
ATOM 4987 C C . TYR C 1 232 ? 98.563 101.989 86.573 1.00 34.21 281 TYR C C 1
ATOM 4988 O O . TYR C 1 232 ? 99.274 101.074 86.966 1.00 34.99 281 TYR C O 1
ATOM 4997 N N . GLY C 1 233 ? 97.406 101.727 85.956 1.00 35.66 282 GLY C N 1
ATOM 4998 C CA . GLY C 1 233 ? 97.023 100.309 85.642 1.00 34.89 282 GLY C CA 1
ATOM 4999 C C . GLY C 1 233 ? 98.117 99.545 84.923 1.00 33.94 282 GLY C C 1
ATOM 5000 O O . GLY C 1 233 ? 98.514 98.499 85.304 1.00 33.05 282 GLY C O 1
ATOM 5001 N N . SER C 1 234 ? 98.633 100.126 83.879 1.00 35.43 283 SER C N 1
ATOM 5002 C CA . SER C 1 234 ? 99.660 99.460 83.124 1.00 37.87 283 SER C CA 1
ATOM 5003 C C . SER C 1 234 ? 100.905 99.176 83.983 1.00 36.61 283 SER C C 1
ATOM 5004 O O . SER C 1 234 ? 101.458 98.097 83.899 1.00 37.12 283 SER C O 1
ATOM 5007 N N . ALA C 1 235 ? 101.299 100.141 84.795 1.00 35.24 284 ALA C N 1
ATOM 5008 C CA . ALA C 1 235 ? 102.436 100.070 85.677 1.00 33.94 284 ALA C CA 1
ATOM 5009 C C . ALA C 1 235 ? 102.269 98.984 86.720 1.00 34.30 284 ALA C C 1
ATOM 5010 O O . ALA C 1 235 ? 103.192 98.217 86.976 1.00 33.83 284 ALA C O 1
ATOM 5012 N N . VAL C 1 236 ? 101.085 98.914 87.306 1.00 34.85 285 VAL C N 1
ATOM 5013 C CA . VAL C 1 236 ? 100.786 97.918 88.322 1.00 35.81 285 VAL C CA 1
ATOM 5014 C C . VAL C 1 236 ? 100.891 96.539 87.713 1.00 36.71 285 VAL C C 1
ATOM 5015 O O . VAL C 1 236 ? 101.491 95.642 88.281 1.00 36.84 285 VAL C O 1
ATOM 5019 N N . ALA C 1 237 ? 100.360 96.417 86.510 1.00 39.20 286 ALA C N 1
ATOM 5020 C CA . ALA C 1 237 ? 100.342 95.172 85.759 1.00 41.65 286 ALA C CA 1
ATOM 5021 C C . ALA C 1 237 ? 101.732 94.728 85.374 1.00 42.43 286 ALA C C 1
ATOM 5022 O O . ALA C 1 237 ? 101.967 93.515 85.341 1.00 43.52 286 ALA C O 1
ATOM 5024 N N . SER C 1 238 ? 102.630 95.690 85.161 1.00 42.77 287 SER C N 1
ATOM 5025 C CA . SER C 1 238 ? 104.022 95.438 84.839 1.00 43.56 287 SER C CA 1
ATOM 5026 C C . SER C 1 238 ? 104.840 95.079 86.049 1.00 45.14 287 SER C C 1
ATOM 5027 O O . SER C 1 238 ? 106.059 95.057 85.990 1.00 45.47 287 SER C O 1
ATOM 5030 N N . GLY C 1 239 ? 104.190 94.822 87.165 1.00 46.65 288 GLY C N 1
ATOM 5031 C CA . GLY C 1 239 ? 104.957 94.430 88.266 1.00 50.72 288 GLY C CA 1
ATOM 5032 C C . GLY C 1 239 ? 105.185 95.538 89.271 1.00 55.51 288 GLY C C 1
ATOM 5033 O O . GLY C 1 239 ? 105.350 95.232 90.458 1.00 58.31 288 GLY C O 1
ATOM 5034 N N . TYR C 1 240 ? 105.189 96.818 88.880 1.00 57.25 289 TYR C N 1
ATOM 5035 C CA . TYR C 1 240 ? 105.524 97.868 89.854 1.00 57.94 289 TYR C CA 1
ATOM 5036 C C . TYR C 1 240 ? 104.623 97.816 90.986 1.00 57.65 289 TYR C C 1
ATOM 5037 O O . TYR C 1 240 ? 103.422 97.912 90.826 1.00 58.10 289 TYR C O 1
ATOM 5046 N N . ASP C 1 241 ? 105.215 97.692 92.161 1.00 58.80 290 ASP C N 1
ATOM 5047 C CA . ASP C 1 241 ? 104.457 97.537 93.397 1.00 59.70 290 ASP C CA 1
ATOM 5048 C C . ASP C 1 241 ? 104.709 98.754 94.274 1.00 57.61 290 ASP C C 1
ATOM 5049 O O . ASP C 1 241 ? 105.442 98.671 95.216 1.00 57.93 290 ASP C O 1
ATOM 5054 N N . PHE C 1 242 ? 104.069 99.871 93.942 1.00 56.35 291 PHE C N 1
ATOM 5055 C CA . PHE C 1 242 ? 104.389 101.193 94.470 1.00 54.83 291 PHE C CA 1
ATOM 5056 C C . PHE C 1 242 ? 104.357 101.334 95.960 1.00 55.25 291 PHE C C 1
ATOM 5057 O O . PHE C 1 242 ? 105.292 101.865 96.538 1.00 55.02 291 PHE C O 1
ATOM 5065 N N . GLU C 1 243 ? 103.298 100.866 96.611 1.00 56.28 292 GLU C N 1
ATOM 5066 C CA . GLU C 1 243 ? 103.325 100.853 98.100 1.00 57.19 292 GLU C CA 1
ATOM 5067 C C . GLU C 1 243 ? 104.634 100.325 98.722 1.00 56.41 292 GLU C C 1
ATOM 5068 O O . GLU C 1 243 ? 105.001 100.731 99.762 1.00 56.84 292 GLU C O 1
ATOM 5074 N N . ARG C 1 244 ? 105.328 99.433 98.052 1.00 56.39 293 ARG C N 1
ATOM 5075 C CA . ARG C 1 244 ? 106.569 98.896 98.559 1.00 56.38 293 ARG C CA 1
ATOM 5076 C C . ARG C 1 244 ? 107.715 99.707 98.067 1.00 55.30 293 ARG C C 1
ATOM 5077 O O . ARG C 1 244 ? 108.621 99.953 98.810 1.00 55.88 293 ARG C O 1
ATOM 5085 N N . GLU C 1 245 ? 107.691 100.110 96.801 1.00 55.54 294 GLU C N 1
ATOM 5086 C CA . GLU C 1 245 ? 108.799 100.875 96.202 1.00 55.67 294 GLU C CA 1
ATOM 5087 C C . GLU C 1 245 ? 108.598 102.384 96.318 1.00 55.39 294 GLU C C 1
ATOM 5088 O O . GLU C 1 245 ? 109.457 103.136 95.931 1.00 57.61 294 GLU C O 1
ATOM 5094 N N . GLY C 1 246 ? 107.486 102.842 96.857 1.00 54.53 295 GLY C N 1
ATOM 5095 C CA . GLY C 1 246 ? 107.337 104.258 97.039 1.00 53.88 295 GLY C CA 1
ATOM 5096 C C . GLY C 1 246 ? 107.013 104.984 95.741 1.00 54.59 295 GLY C C 1
ATOM 5097 O O . GLY C 1 246 ? 107.434 104.594 94.659 1.00 52.94 295 GLY C O 1
ATOM 5098 N N . TYR C 1 247 ? 106.251 106.066 95.879 1.00 54.79 296 TYR C N 1
ATOM 5099 C CA . TYR C 1 247 ? 105.863 106.885 94.754 1.00 55.03 296 TYR C CA 1
ATOM 5100 C C . TYR C 1 247 ? 105.600 108.349 95.205 1.00 56.16 296 TYR C C 1
ATOM 5101 O O . TYR C 1 247 ? 105.295 108.553 96.368 1.00 56.06 296 TYR C O 1
ATOM 5110 N N . SER C 1 248 ? 105.755 109.350 94.300 1.00 56.05 297 SER C N 1
ATOM 5111 C CA . SER C 1 248 ? 105.423 110.760 94.619 1.00 54.88 297 SER C CA 1
ATOM 5112 C C . SER C 1 248 ? 104.575 111.367 93.534 1.00 53.58 297 SER C C 1
ATOM 5113 O O . SER C 1 248 ? 104.462 110.806 92.443 1.00 54.35 297 SER C O 1
ATOM 5116 N N . LEU C 1 249 ? 103.991 112.524 93.845 1.00 51.48 298 LEU C N 1
ATOM 5117 C CA . LEU C 1 249 ? 103.260 113.315 92.864 1.00 48.76 298 LEU C CA 1
ATOM 5118 C C . LEU C 1 249 ? 103.991 114.639 92.609 1.00 49.63 298 LEU C C 1
ATOM 5119 O O . LEU C 1 249 ? 103.530 115.453 91.771 1.00 51.92 298 LEU C O 1
ATOM 5124 N N . VAL C 1 250 ? 105.101 114.880 93.320 1.00 47.95 299 VAL C N 1
ATOM 5125 C CA . VAL C 1 250 ? 105.819 116.148 93.147 1.00 45.27 299 VAL C CA 1
ATOM 5126 C C . VAL C 1 250 ? 107.330 115.859 93.035 1.00 46.66 299 VAL C C 1
ATOM 5127 O O . VAL C 1 250 ? 108.180 116.791 93.069 1.00 47.30 299 VAL C O 1
ATOM 5131 N N . GLY C 1 251 ? 107.667 114.571 92.910 1.00 45.44 300 GLY C N 1
ATOM 5132 C CA . GLY C 1 251 ? 109.071 114.212 92.706 1.00 44.55 300 GLY C CA 1
ATOM 5133 C C . GLY C 1 251 ? 109.415 113.758 91.329 1.00 43.78 300 GLY C C 1
ATOM 5134 O O . GLY C 1 251 ? 108.800 114.164 90.348 1.00 43.02 300 GLY C O 1
ATOM 5135 N N . ILE C 1 252 ? 110.392 112.870 91.261 1.00 44.97 301 ILE C N 1
ATOM 5136 C CA . ILE C 1 252 ? 110.826 112.291 89.971 1.00 45.27 301 ILE C CA 1
ATOM 5137 C C . ILE C 1 252 ? 109.953 111.090 89.567 1.00 47.01 301 ILE C C 1
ATOM 5138 O O . ILE C 1 252 ? 110.006 110.628 88.444 1.00 46.71 301 ILE C O 1
ATOM 5143 N N . ASP C 1 253 ? 109.156 110.593 90.505 1.00 48.22 302 ASP C N 1
ATOM 5144 C CA . ASP C 1 253 ? 108.407 109.366 90.292 1.00 49.91 302 ASP C CA 1
ATOM 5145 C C . ASP C 1 253 ? 107.498 109.527 89.061 1.00 48.31 302 ASP C C 1
ATOM 5146 O O . ASP C 1 253 ? 107.559 108.751 88.099 1.00 47.35 302 ASP C O 1
ATOM 5151 N N . PRO C 1 254 ? 106.698 110.585 89.060 1.00 46.74 303 PRO C N 1
ATOM 5152 C CA . PRO C 1 254 ? 105.726 110.712 87.982 1.00 46.00 303 PRO C CA 1
ATOM 5153 C C . PRO C 1 254 ? 106.433 110.878 86.663 1.00 45.25 303 PRO C C 1
ATOM 5154 O O . PRO C 1 254 ? 106.130 110.174 85.745 1.00 45.87 303 PRO C O 1
ATOM 5158 N N . PHE C 1 255 ? 107.413 111.750 86.557 1.00 44.13 304 PHE C N 1
ATOM 5159 C CA . PHE C 1 255 ? 108.106 111.826 85.275 1.00 44.93 304 PHE C CA 1
ATOM 5160 C C . PHE C 1 255 ? 108.663 110.468 84.858 1.00 44.72 304 PHE C C 1
ATOM 5161 O O . PHE C 1 255 ? 108.538 110.085 83.715 1.00 45.69 304 PHE C O 1
ATOM 5169 N N . ARG C 1 256 ? 109.324 109.762 85.765 1.00 44.63 305 ARG C N 1
ATOM 5170 C CA . ARG C 1 256 ? 109.949 108.483 85.399 1.00 45.26 305 ARG C CA 1
ATOM 5171 C C . ARG C 1 256 ? 108.912 107.486 84.865 1.00 44.07 305 ARG C C 1
ATOM 5172 O O . ARG C 1 256 ? 109.152 106.774 83.888 1.00 45.62 305 ARG C O 1
ATOM 5180 N N . LEU C 1 257 ? 107.774 107.411 85.550 1.00 40.14 306 LEU C N 1
ATOM 5181 C CA . LEU C 1 257 ? 106.716 106.562 85.115 1.00 35.89 306 LEU C CA 1
ATOM 5182 C C . LEU C 1 257 ? 106.321 106.926 83.693 1.00 36.85 306 LEU C C 1
ATOM 5183 O O . LEU C 1 257 ? 106.202 106.050 82.863 1.00 38.33 306 LEU C O 1
ATOM 5188 N N . LEU C 1 258 ? 106.120 108.215 83.405 1.00 36.34 307 LEU C N 1
ATOM 5189 C CA . LEU C 1 258 ? 105.741 108.637 82.065 1.00 35.75 307 LEU C CA 1
ATOM 5190 C C . LEU C 1 258 ? 106.877 108.447 81.060 1.00 38.61 307 LEU C C 1
ATOM 5191 O O . LEU C 1 258 ? 106.726 108.786 79.901 1.00 40.26 307 LEU C O 1
ATOM 5196 N N . GLN C 1 259 ? 108.050 107.997 81.493 1.00 41.30 308 GLN C N 1
ATOM 5197 C CA . GLN C 1 259 ? 109.152 107.835 80.544 1.00 45.25 308 GLN C CA 1
ATOM 5198 C C . GLN C 1 259 ? 109.033 106.503 79.828 1.00 49.10 308 GLN C C 1
ATOM 5199 O O . GLN C 1 259 ? 109.829 106.201 78.914 1.00 50.51 308 GLN C O 1
ATOM 5205 N N . ASN C 1 260 ? 108.081 105.679 80.283 1.00 51.42 309 ASN C N 1
ATOM 5206 C CA . ASN C 1 260 ? 107.872 104.336 79.720 1.00 53.67 309 ASN C CA 1
ATOM 5207 C C . ASN C 1 260 ? 106.425 104.011 79.389 1.00 53.38 309 ASN C C 1
ATOM 5208 O O . ASN C 1 260 ? 106.110 102.881 78.964 1.00 55.29 309 ASN C O 1
ATOM 5213 N N . SER C 1 261 ? 105.568 105.004 79.538 1.00 51.09 310 SER C N 1
ATOM 5214 C CA . SER C 1 261 ? 104.162 104.799 79.365 1.00 50.49 310 SER C CA 1
ATOM 5215 C C . SER C 1 261 ? 103.869 104.642 77.885 1.00 49.95 310 SER C C 1
ATOM 5216 O O . SER C 1 261 ? 104.449 105.307 77.061 1.00 51.37 310 SER C O 1
ATOM 5219 N N . GLN C 1 262 ? 102.928 103.782 77.551 1.00 49.42 311 GLN C N 1
ATOM 5220 C CA . GLN C 1 262 ? 102.577 103.568 76.154 1.00 48.16 311 GLN C CA 1
ATOM 5221 C C . GLN C 1 262 ? 101.133 104.020 76.014 1.00 44.81 311 GLN C C 1
ATOM 5222 O O . GLN C 1 262 ? 100.250 103.188 75.856 1.00 45.72 311 GLN C O 1
ATOM 5228 N N . VAL C 1 263 ? 100.883 105.315 76.081 1.00 40.03 312 VAL C N 1
ATOM 5229 C CA . VAL C 1 263 ? 99.526 105.759 76.022 1.00 38.07 312 VAL C CA 1
ATOM 5230 C C . VAL C 1 263 ? 99.122 106.151 74.618 1.00 37.86 312 VAL C C 1
ATOM 5231 O O . VAL C 1 263 ? 99.782 106.980 73.958 1.00 37.91 312 VAL C O 1
ATOM 5235 N N . TYR C 1 264 ? 97.975 105.630 74.185 1.00 37.34 313 TYR C N 1
ATOM 5236 C CA . TYR C 1 264 ? 97.430 106.010 72.892 1.00 36.71 313 TYR C CA 1
ATOM 5237 C C . TYR C 1 264 ? 96.211 106.903 72.994 1.00 36.08 313 TYR C C 1
ATOM 5238 O O . TYR C 1 264 ? 95.485 106.886 73.981 1.00 34.35 313 TYR C O 1
ATOM 5247 N N . SER C 1 265 ? 95.991 107.686 71.946 1.00 36.88 314 SER C N 1
ATOM 5248 C CA . SER C 1 265 ? 94.856 108.598 71.927 1.00 39.26 314 SER C CA 1
ATOM 5249 C C . SER C 1 265 ? 94.111 108.729 70.622 1.00 39.95 314 SER C C 1
ATOM 5250 O O . SER C 1 265 ? 94.713 108.756 69.596 1.00 40.69 314 SER C O 1
ATOM 5253 N N . LEU C 1 266 ? 92.791 108.853 70.674 1.00 42.22 315 LEU C N 1
ATOM 5254 C CA . LEU C 1 266 ? 92.001 109.098 69.454 1.00 44.01 315 LEU C CA 1
ATOM 5255 C C . LEU C 1 266 ? 92.292 110.479 68.979 1.00 45.47 315 LEU C C 1
ATOM 5256 O O . LEU C 1 266 ? 92.454 111.425 69.774 1.00 46.20 315 LEU C O 1
ATOM 5261 N N . ILE C 1 267 ? 92.388 110.586 67.664 1.00 47.64 316 ILE C N 1
ATOM 5262 C CA . ILE C 1 267 ? 92.807 111.832 67.037 1.00 48.62 316 ILE C CA 1
ATOM 5263 C C . ILE C 1 267 ? 92.007 112.129 65.784 1.00 50.24 316 ILE C C 1
ATOM 5264 O O . ILE C 1 267 ? 92.019 111.342 64.817 1.00 48.78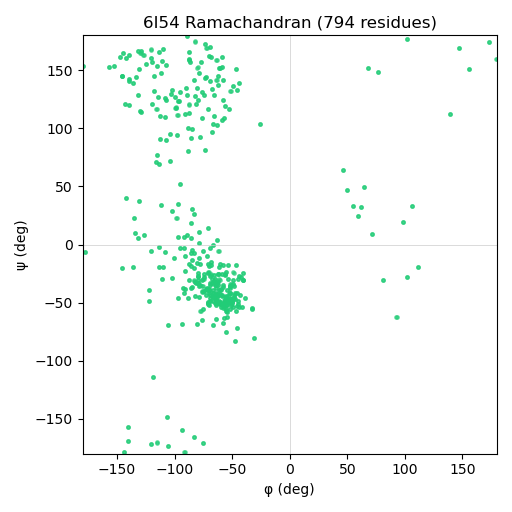 316 ILE C O 1
ATOM 5269 N N . ARG C 1 268 ? 91.328 113.274 65.802 1.00 53.55 317 ARG C N 1
ATOM 5270 C CA . ARG C 1 268 ? 90.540 113.716 64.642 1.00 57.14 317 ARG C CA 1
ATOM 5271 C C . ARG C 1 268 ? 91.368 113.939 63.364 1.00 59.12 317 ARG C C 1
ATOM 5272 O O . ARG C 1 268 ? 92.565 114.188 63.474 1.00 59.54 317 ARG C O 1
ATOM 5280 N N . PRO C 1 269 ? 90.742 113.778 62.152 1.00 61.37 318 PRO C N 1
ATOM 5281 C CA . PRO C 1 269 ? 91.396 113.772 60.823 1.00 62.08 318 PRO C CA 1
ATOM 5282 C C . PRO C 1 269 ? 92.380 114.912 60.566 1.00 63.40 318 PRO C C 1
ATOM 5283 O O . PRO C 1 269 ? 93.529 114.681 60.127 1.00 63.41 318 PRO C O 1
ATOM 5287 N N . ASN C 1 270 ? 91.969 116.132 60.881 1.00 63.81 319 ASN C N 1
ATOM 5288 C CA . ASN C 1 270 ? 92.898 117.228 60.673 1.00 63.65 319 ASN C CA 1
ATOM 5289 C C . ASN C 1 270 ? 93.811 117.646 61.821 1.00 62.25 319 ASN C C 1
ATOM 5290 O O . ASN C 1 270 ? 94.515 118.670 61.699 1.00 64.17 319 ASN C O 1
ATOM 5295 N N . GLU C 1 271 ? 93.814 116.896 62.925 1.00 59.38 320 GLU C N 1
ATOM 5296 C CA . GLU C 1 271 ? 94.541 117.338 64.126 1.00 56.48 320 GLU C CA 1
ATOM 5297 C C . GLU C 1 271 ? 95.993 116.912 64.075 1.00 54.11 320 GLU C C 1
ATOM 5298 O O . GLU C 1 271 ? 96.341 115.970 63.375 1.00 52.70 320 GLU C O 1
ATOM 5304 N N . ASN C 1 272 ? 96.829 117.625 64.825 1.00 51.92 321 ASN C N 1
ATOM 5305 C CA . ASN C 1 272 ? 98.235 117.375 64.811 1.00 50.69 321 ASN C CA 1
ATOM 5306 C C . ASN C 1 272 ? 98.600 116.529 65.985 1.00 51.30 321 ASN C C 1
ATOM 5307 O O . ASN C 1 272 ? 98.458 116.975 67.133 1.00 52.30 321 ASN C O 1
ATOM 5312 N N . PRO C 1 273 ? 99.128 115.313 65.738 1.00 50.75 322 PRO C N 1
ATOM 5313 C CA . PRO C 1 273 ? 99.535 114.412 66.838 1.00 51.02 322 PRO C CA 1
ATOM 5314 C C . PRO C 1 273 ? 100.467 115.081 67.878 1.00 50.99 322 PRO C C 1
ATOM 5315 O O . PRO C 1 273 ? 100.258 114.990 69.107 1.00 50.61 322 PRO C O 1
ATOM 5319 N N . ALA C 1 274 ? 101.477 115.765 67.356 1.00 50.22 323 ALA C N 1
ATOM 5320 C CA . ALA C 1 274 ? 102.510 116.325 68.194 1.00 49.71 323 ALA C CA 1
ATOM 5321 C C . ALA C 1 274 ? 101.872 117.313 69.139 1.00 48.63 323 ALA C C 1
ATOM 5322 O O . ALA C 1 274 ? 102.370 117.531 70.282 1.00 48.61 323 ALA C O 1
ATOM 5324 N N . HIS C 1 275 ? 100.785 117.907 68.631 1.00 46.05 324 HIS C N 1
ATOM 5325 C CA . HIS C 1 275 ? 100.078 118.962 69.323 1.00 44.16 324 HIS C CA 1
ATOM 5326 C C . HIS C 1 275 ? 99.222 118.284 70.379 1.00 42.05 324 HIS C C 1
ATOM 5327 O O . HIS C 1 275 ? 99.065 118.790 71.480 1.00 42.17 324 HIS C O 1
ATOM 5334 N N . LYS C 1 276 ? 98.704 117.102 70.037 1.00 40.04 325 LYS C N 1
ATOM 5335 C CA . LYS C 1 276 ? 97.858 116.345 70.974 1.00 38.99 325 LYS C CA 1
ATOM 5336 C C . LYS C 1 276 ? 98.650 115.932 72.212 1.00 36.68 325 LYS C C 1
ATOM 5337 O O . LYS C 1 276 ? 98.214 116.190 73.337 1.00 34.72 325 LYS C O 1
ATOM 5343 N N . SER C 1 277 ? 99.802 115.294 71.975 1.00 34.09 326 SER C N 1
ATOM 5344 C CA . SER C 1 277 ? 100.682 114.883 73.040 1.00 33.08 326 SER C CA 1
ATOM 5345 C C . SER C 1 277 ? 101.005 116.053 73.967 1.00 34.20 326 SER C C 1
ATOM 5346 O O . SER C 1 277 ? 101.014 115.906 75.191 1.00 33.30 326 SER C O 1
ATOM 5349 N N . GLN C 1 278 ? 101.271 117.222 73.374 1.00 34.35 327 GLN C N 1
ATOM 5350 C CA . GLN C 1 278 ? 101.619 118.355 74.174 1.00 34.90 327 GLN C CA 1
ATOM 5351 C C . GLN C 1 278 ? 100.571 118.548 75.250 1.00 35.93 327 GLN C C 1
ATOM 5352 O O . GLN C 1 278 ? 100.879 118.601 76.447 1.00 37.43 327 GLN C O 1
ATOM 5358 N N . LEU C 1 279 ? 99.322 118.663 74.805 1.00 36.32 328 LEU C N 1
ATOM 5359 C CA . LEU C 1 279 ? 98.159 118.881 75.695 1.00 35.42 328 LEU C CA 1
ATOM 5360 C C . LEU C 1 279 ? 98.195 117.951 76.902 1.00 35.03 328 LEU C C 1
ATOM 5361 O O . LEU C 1 279 ? 98.487 118.397 78.018 1.00 34.82 328 LEU C O 1
ATOM 5366 N N . VAL C 1 280 ? 97.932 116.662 76.661 1.00 33.09 329 VAL C N 1
ATOM 5367 C CA . VAL C 1 280 ? 98.101 115.639 77.726 1.00 33.64 329 VAL C CA 1
ATOM 5368 C C . VAL C 1 280 ? 99.306 115.801 78.635 1.00 33.65 329 VAL C C 1
ATOM 5369 O O . VAL C 1 280 ? 99.158 115.715 79.856 1.00 32.57 329 VAL C O 1
ATOM 5373 N N . TRP C 1 281 ? 100.470 116.070 78.052 1.00 34.50 330 TRP C N 1
ATOM 5374 C CA . TRP C 1 281 ? 101.668 116.278 78.841 1.00 35.58 330 TRP C CA 1
ATOM 5375 C C . TRP C 1 281 ? 101.496 117.421 79.822 1.00 37.39 330 TRP C C 1
ATOM 5376 O O . TRP C 1 281 ? 102.059 117.361 80.939 1.00 38.97 330 TRP C O 1
ATOM 5387 N N . MET C 1 282 ? 100.754 118.457 79.434 1.00 38.00 331 MET C N 1
ATOM 5388 C CA . MET C 1 282 ? 100.651 119.631 80.308 1.00 40.31 331 MET C CA 1
ATOM 5389 C C . MET C 1 282 ? 99.650 119.355 81.394 1.00 38.97 331 MET C C 1
ATOM 5390 O O . MET C 1 282 ? 99.779 119.927 82.512 1.00 40.66 331 MET C O 1
ATOM 5395 N N . ALA C 1 283 ? 98.680 118.475 81.100 1.00 35.77 332 ALA C N 1
ATOM 5396 C CA . ALA C 1 283 ? 97.748 118.019 82.121 1.00 34.25 332 ALA C CA 1
ATOM 5397 C C . ALA C 1 283 ? 98.399 117.036 83.075 1.00 34.68 332 ALA C C 1
ATOM 5398 O O . ALA C 1 283 ? 97.979 116.895 84.253 1.00 36.92 332 ALA C O 1
ATOM 5400 N N . CYS C 1 284 ? 99.428 116.339 82.636 1.00 33.45 333 CYS C N 1
ATOM 5401 C CA . CYS C 1 284 ? 100.080 115.458 83.586 1.00 34.99 333 CYS C CA 1
ATOM 5402 C C . CYS C 1 284 ? 100.892 116.155 84.693 1.00 34.43 333 CYS C C 1
ATOM 5403 O O . CYS C 1 284 ? 101.230 115.555 85.733 1.00 34.56 333 CYS C O 1
ATOM 5406 N N . HIS C 1 285 ? 101.199 117.419 84.472 1.00 32.98 334 HIS C N 1
ATOM 5407 C CA . HIS C 1 285 ? 101.865 118.136 85.528 1.00 35.32 334 HIS C CA 1
ATOM 5408 C C . HIS C 1 285 ? 101.240 119.493 86.000 1.00 35.18 334 HIS C C 1
ATOM 5409 O O . HIS C 1 285 ? 101.815 120.187 86.801 1.00 33.49 334 HIS C O 1
ATOM 5416 N N . SER C 1 286 ? 100.047 119.845 85.534 1.00 37.14 335 SER C N 1
ATOM 5417 C CA . SER C 1 286 ? 99.449 121.112 85.990 1.00 41.44 335 SER C CA 1
ATOM 5418 C C . SER C 1 286 ? 100.379 122.250 85.476 1.00 43.15 335 SER C C 1
ATOM 5419 O O . SER C 1 286 ? 100.859 123.116 86.250 1.00 41.46 335 SER C O 1
ATOM 5422 N N . ALA C 1 287 ? 100.701 122.170 84.174 1.00 43.93 336 ALA C N 1
ATOM 5423 C CA . ALA C 1 287 ? 101.591 123.139 83.550 1.00 42.77 336 ALA C CA 1
ATOM 5424 C C . ALA C 1 287 ? 100.751 123.933 82.600 1.00 43.07 336 ALA C C 1
ATOM 5425 O O . ALA C 1 287 ? 101.217 124.286 81.536 1.00 45.38 336 ALA C O 1
ATOM 5427 N N . ALA C 1 288 ? 99.479 124.178 82.940 1.00 43.55 337 ALA C N 1
ATOM 5428 C CA . ALA C 1 288 ? 98.611 124.921 81.994 1.00 44.33 337 ALA C CA 1
ATOM 5429 C C . ALA C 1 288 ? 98.772 126.377 82.196 1.00 45.42 337 ALA C C 1
ATOM 5430 O O . ALA C 1 288 ? 98.223 127.124 81.406 1.00 49.40 337 ALA C O 1
ATOM 5432 N N . PHE C 1 289 ? 99.496 126.810 83.225 1.00 45.21 338 PHE C N 1
ATOM 5433 C CA . PHE C 1 289 ? 99.611 128.230 83.472 1.00 45.65 338 PHE C CA 1
ATOM 5434 C C . PHE C 1 289 ? 101.056 128.448 83.761 1.00 47.95 338 PHE C C 1
ATOM 5435 O O . PHE C 1 289 ? 101.424 129.424 84.419 1.00 51.40 338 PHE C O 1
ATOM 5443 N N . GLU C 1 290 ? 101.906 127.534 83.294 1.00 48.00 339 GLU C N 1
ATOM 5444 C CA . GLU C 1 290 ? 103.317 127.682 83.575 1.00 49.21 339 GLU C CA 1
ATOM 5445 C C . GLU C 1 290 ? 103.917 128.568 82.470 1.00 51.80 339 GLU C C 1
ATOM 5446 O O . GLU C 1 290 ? 103.239 128.836 81.455 1.00 53.56 339 GLU C O 1
ATOM 5452 N N . ASP C 1 291 ? 105.132 129.080 82.672 1.00 52.06 340 ASP C N 1
ATOM 5453 C CA . ASP C 1 291 ? 105.765 129.889 81.658 1.00 53.54 340 ASP C CA 1
ATOM 5454 C C . ASP C 1 291 ? 106.173 128.980 80.494 1.00 53.93 340 ASP C C 1
ATOM 5455 O O . ASP C 1 291 ? 107.058 128.119 80.696 1.00 54.55 340 ASP C O 1
ATOM 5460 N N . LEU C 1 292 ? 105.605 129.182 79.284 1.00 52.71 341 LEU C N 1
ATOM 5461 C CA . LEU C 1 292 ? 105.836 128.281 78.162 1.00 51.56 341 LEU C CA 1
ATOM 5462 C C . LEU C 1 292 ? 107.320 128.022 78.010 1.00 53.19 341 LEU C C 1
ATOM 5463 O O . LEU C 1 292 ? 107.736 126.890 77.667 1.00 52.51 341 LEU C O 1
ATOM 5468 N N . ARG C 1 293 ? 108.121 129.057 78.283 1.00 54.39 342 ARG C N 1
ATOM 5469 C CA . ARG C 1 293 ? 109.580 128.953 78.141 1.00 55.72 342 ARG C CA 1
ATOM 5470 C C . ARG C 1 293 ? 110.124 127.801 78.916 1.00 54.55 342 ARG C C 1
ATOM 5471 O O . ARG C 1 293 ? 110.894 127.020 78.393 1.00 54.16 342 ARG C O 1
ATOM 5479 N N . VAL C 1 294 ? 109.765 127.752 80.196 1.00 54.47 343 VAL C N 1
ATOM 5480 C CA . VAL C 1 294 ? 110.237 126.698 81.080 1.00 53.69 343 VAL C CA 1
ATOM 5481 C C . VAL C 1 294 ? 109.621 125.337 80.724 1.00 52.53 343 VAL C C 1
ATOM 5482 O O . VAL C 1 294 ? 110.351 124.346 80.677 1.00 51.52 343 VAL C O 1
ATOM 5486 N N . SER C 1 295 ? 108.294 125.303 80.493 1.00 50.81 344 SER C N 1
ATOM 5487 C CA . SER C 1 295 ? 107.627 124.092 80.054 1.00 48.76 344 SER C CA 1
ATOM 5488 C C . SER C 1 295 ? 108.365 123.478 78.881 1.00 49.36 344 SER C C 1
ATOM 5489 O O . SER C 1 295 ? 108.616 122.288 78.905 1.00 50.19 344 SER C O 1
ATOM 5492 N N . SER C 1 296 ? 108.733 124.266 77.875 1.00 48.54 345 SER C N 1
ATOM 5493 C CA . SER C 1 296 ? 109.441 123.724 76.721 1.00 49.26 345 SER C CA 1
ATOM 5494 C C . SER C 1 296 ? 110.839 123.294 77.080 1.00 49.24 345 SER C C 1
ATOM 5495 O O . SER C 1 296 ? 111.451 122.420 76.426 1.00 49.88 345 SER C O 1
ATOM 5498 N N . PHE C 1 297 ? 111.385 123.938 78.106 1.00 49.04 346 PHE C N 1
ATOM 5499 C CA . PHE C 1 297 ? 112.759 123.721 78.438 1.00 48.53 346 PHE C CA 1
ATOM 5500 C C . PHE C 1 297 ? 112.826 122.325 78.997 1.00 48.12 346 PHE C C 1
ATOM 5501 O O . PHE C 1 297 ? 113.602 121.500 78.542 1.00 50.08 346 PHE C O 1
ATOM 5509 N N . ILE C 1 298 ? 111.972 122.061 79.972 1.00 46.97 347 ILE C N 1
ATOM 5510 C CA . ILE C 1 298 ? 111.916 120.790 80.656 1.00 46.24 347 ILE C CA 1
ATOM 5511 C C . ILE C 1 298 ? 111.353 119.678 79.730 1.00 48.06 347 ILE C C 1
ATOM 5512 O O . ILE C 1 298 ? 111.832 118.491 79.732 1.00 47.93 347 ILE C O 1
ATOM 5517 N N . ARG C 1 299 ? 110.341 120.074 78.948 1.00 47.37 348 ARG C N 1
ATOM 5518 C CA . ARG C 1 299 ? 109.692 119.191 78.014 1.00 46.51 348 ARG C CA 1
ATOM 5519 C C . ARG C 1 299 ? 110.679 118.581 77.062 1.00 45.80 348 ARG C C 1
ATOM 5520 O O . ARG C 1 299 ? 110.655 117.367 76.820 1.00 46.74 348 ARG C O 1
ATOM 5528 N N . GLY C 1 300 ? 111.563 119.405 76.522 1.00 43.81 349 GLY C N 1
ATOM 5529 C CA . GLY C 1 300 ? 112.523 118.854 75.609 1.00 43.26 349 GLY C CA 1
ATOM 5530 C C . GLY C 1 300 ? 112.274 119.325 74.206 1.00 42.28 349 GLY C C 1
ATOM 5531 O O . GLY C 1 300 ? 113.175 119.271 73.379 1.00 41.61 349 GLY C O 1
ATOM 5532 N N . THR C 1 301 ? 111.041 119.799 73.972 1.00 41.89 350 THR C N 1
ATOM 5533 C CA . THR C 1 301 ? 110.564 120.263 72.665 1.00 41.02 350 THR C CA 1
ATOM 5534 C C . THR C 1 301 ? 109.606 121.445 72.760 1.00 41.33 350 THR C C 1
ATOM 5535 O O . THR C 1 301 ? 109.090 121.762 73.809 1.00 40.76 350 THR C O 1
ATOM 5539 N N . LYS C 1 302 ? 109.381 122.111 71.646 1.00 42.20 351 LYS C N 1
ATOM 5540 C CA . LYS C 1 302 ? 108.430 123.230 71.697 1.00 45.49 351 LYS C CA 1
ATOM 5541 C C . LYS C 1 302 ? 107.105 122.966 72.439 1.00 42.49 351 LYS C C 1
ATOM 5542 O O . LYS C 1 302 ? 106.477 121.963 72.263 1.00 41.40 351 LYS C O 1
ATOM 5548 N N . VAL C 1 303 ? 106.738 123.901 73.296 1.00 41.82 352 VAL C N 1
ATOM 5549 C CA . VAL C 1 303 ? 105.483 123.840 73.977 1.00 40.58 352 VAL C CA 1
ATOM 5550 C C . VAL C 1 303 ? 104.663 124.993 73.436 1.00 41.44 352 VAL C C 1
ATOM 5551 O O . VAL C 1 303 ? 104.714 126.160 73.924 1.00 41.53 352 VAL C O 1
ATOM 5555 N N . VAL C 1 304 ? 103.938 124.669 72.389 1.00 40.68 353 VAL C N 1
ATOM 5556 C CA . VAL C 1 304 ? 103.212 125.696 71.682 1.00 42.70 353 VAL C CA 1
ATOM 5557 C C . VAL C 1 304 ? 101.997 126.211 72.456 1.00 42.79 353 VAL C C 1
ATOM 5558 O O . VAL C 1 304 ? 101.314 125.446 73.075 1.00 42.64 353 VAL C O 1
ATOM 5562 N N . PRO C 1 305 ? 101.685 127.516 72.351 1.00 43.61 354 PRO C N 1
ATOM 5563 C CA . PRO C 1 305 ? 100.539 128.184 72.982 1.00 43.21 354 PRO C CA 1
ATOM 5564 C C . PRO C 1 305 ? 99.221 127.606 72.575 1.00 43.81 354 PRO C C 1
ATOM 5565 O O . PRO C 1 305 ? 99.136 126.952 71.548 1.00 42.32 354 PRO C O 1
ATOM 5569 N N . ARG C 1 306 ? 98.194 127.883 73.385 1.00 45.95 355 ARG C N 1
ATOM 5570 C CA . ARG C 1 306 ? 96.891 127.267 73.211 1.00 47.38 355 ARG C CA 1
ATOM 5571 C C . ARG C 1 306 ? 96.332 127.621 71.863 1.00 47.99 355 ARG C C 1
ATOM 5572 O O . ARG C 1 306 ? 95.895 126.762 71.145 1.00 47.66 355 ARG C O 1
ATOM 5580 N N . GLY C 1 307 ? 96.333 128.903 71.518 1.00 50.68 356 GLY C N 1
ATOM 5581 C CA . GLY C 1 307 ? 95.773 129.293 70.216 1.00 53.45 356 GLY C CA 1
ATOM 5582 C C . GLY C 1 307 ? 96.338 128.519 69.024 1.00 54.99 356 GLY C C 1
ATOM 5583 O O . GLY C 1 307 ? 95.600 128.061 68.158 1.00 54.93 356 GLY C O 1
ATOM 5584 N N . LYS C 1 308 ? 97.656 128.381 68.985 1.00 56.13 357 LYS C N 1
ATOM 5585 C CA . LYS C 1 308 ? 98.320 127.718 67.904 1.00 56.69 357 LYS C CA 1
ATOM 5586 C C . LYS C 1 308 ? 98.240 126.235 68.028 1.00 57.27 357 LYS C C 1
ATOM 5587 O O . LYS C 1 308 ? 98.742 125.533 67.159 1.00 57.89 357 LYS C O 1
ATOM 5593 N N . LEU C 1 309 ? 97.562 125.751 69.063 1.00 58.00 358 LEU C N 1
ATOM 5594 C CA . LEU C 1 309 ? 97.415 124.337 69.257 1.00 59.03 358 LEU C CA 1
ATOM 5595 C C . LEU C 1 309 ? 96.315 123.749 68.440 1.00 61.21 358 LEU C C 1
ATOM 5596 O O . LEU C 1 309 ? 95.173 124.188 68.502 1.00 61.21 358 LEU C O 1
ATOM 5601 N N . SER C 1 310 ? 96.658 122.709 67.701 1.00 65.30 359 SER C N 1
ATOM 5602 C CA . SER C 1 310 ? 95.686 122.008 66.877 1.00 69.90 359 SER C CA 1
ATOM 5603 C C . SER C 1 310 ? 94.914 120.875 67.544 1.00 72.24 359 SER C C 1
ATOM 5604 O O . SER C 1 310 ? 95.216 119.688 67.325 1.00 74.16 359 SER C O 1
ATOM 5607 N N . THR C 1 311 ? 93.878 121.225 68.296 1.00 74.03 360 THR C N 1
ATOM 5608 C CA . THR C 1 311 ? 93.048 120.213 68.926 1.00 76.25 360 THR C CA 1
ATOM 5609 C C . THR C 1 311 ? 91.939 120.910 69.723 1.00 78.65 360 THR C C 1
ATOM 5610 O O . THR C 1 311 ? 92.065 122.108 70.159 1.00 79.38 360 THR C O 1
ATOM 5614 N N . ARG C 1 312 ? 90.834 120.168 69.883 1.00 80.15 361 ARG C N 1
ATOM 5615 C CA . ARG C 1 312 ? 89.620 120.751 70.430 1.00 81.34 361 ARG C CA 1
ATOM 5616 C C . ARG C 1 312 ? 89.356 120.090 71.782 1.00 80.40 361 ARG C C 1
ATOM 5617 O O . ARG C 1 312 ? 88.592 120.614 72.619 1.00 82.01 361 ARG C O 1
ATOM 5625 N N . GLY C 1 313 ? 89.963 118.928 71.999 1.00 77.48 362 GLY C N 1
ATOM 5626 C CA . GLY C 1 313 ? 89.696 118.261 73.230 1.00 74.82 362 GLY C CA 1
ATOM 5627 C C . GLY C 1 313 ? 89.939 116.807 73.056 1.00 73.39 362 GLY C C 1
ATOM 5628 O O . GLY C 1 313 ? 89.775 116.272 71.965 1.00 73.56 362 GLY C O 1
ATOM 5629 N N . VAL C 1 314 ? 90.322 116.170 74.145 1.00 71.79 363 VAL C N 1
ATOM 5630 C CA . VAL C 1 314 ? 90.766 114.808 74.084 1.00 70.60 363 VAL C CA 1
ATOM 5631 C C . VAL C 1 314 ? 89.601 113.826 74.012 1.00 70.43 363 VAL C C 1
ATOM 5632 O O . VAL C 1 314 ? 89.724 112.757 73.392 1.00 68.64 363 VAL C O 1
ATOM 5636 N N . GLN C 1 315 ? 88.487 114.190 74.666 1.00 70.85 364 GLN C N 1
ATOM 5637 C CA . GLN C 1 315 ? 87.290 113.346 74.663 1.00 71.12 364 GLN C CA 1
ATOM 5638 C C . GLN C 1 315 ? 86.579 113.537 73.362 1.00 70.39 364 GLN C C 1
ATOM 5639 O O . GLN C 1 315 ? 86.608 114.604 72.764 1.00 69.83 364 GLN C O 1
ATOM 5645 N N . ILE C 1 316 ? 85.958 112.470 72.925 1.00 70.06 365 ILE C N 1
ATOM 5646 C CA . ILE C 1 316 ? 85.265 112.482 71.666 1.00 69.89 365 ILE C CA 1
ATOM 5647 C C . ILE C 1 316 ? 83.769 112.675 71.928 1.00 71.34 365 ILE C C 1
ATOM 5648 O O . ILE C 1 316 ? 83.151 111.947 72.707 1.00 71.29 365 ILE C O 1
ATOM 5653 N N . ALA C 1 317 ? 83.195 113.672 71.264 1.00 72.70 366 ALA C N 1
ATOM 5654 C CA . ALA C 1 317 ? 81.793 113.978 71.425 1.00 73.66 366 ALA C CA 1
ATOM 5655 C C . ALA C 1 317 ? 80.920 113.042 70.604 1.00 74.27 366 ALA C C 1
ATOM 5656 O O . ALA C 1 317 ? 81.361 112.538 69.566 1.00 73.51 366 ALA C O 1
ATOM 5658 N N . SER C 1 318 ? 79.682 112.833 71.082 1.00 75.50 367 SER C N 1
ATOM 5659 C CA . SER C 1 318 ? 78.653 111.973 70.408 1.00 76.22 367 SER C CA 1
ATOM 5660 C C . SER C 1 318 ? 78.317 112.428 68.975 1.00 76.96 367 SER C C 1
ATOM 5661 O O . SER C 1 318 ? 77.766 111.682 68.163 1.00 76.43 367 SER C O 1
ATOM 5664 N N . ASN C 1 319 ? 78.679 113.669 68.690 1.00 77.43 368 ASN C N 1
ATOM 5665 C CA . ASN C 1 319 ? 78.401 114.296 67.447 1.00 77.18 368 ASN C CA 1
ATOM 5666 C C . ASN C 1 319 ? 79.229 113.668 66.357 1.00 77.33 368 ASN C C 1
ATOM 5667 O O . ASN C 1 319 ? 78.715 113.403 65.261 1.00 78.22 368 ASN C O 1
ATOM 5672 N N . GLU C 1 320 ? 80.494 113.389 66.665 1.00 76.40 369 GLU C N 1
ATOM 5673 C CA . GLU C 1 320 ? 81.472 113.050 65.646 1.00 75.34 369 GLU C CA 1
ATOM 5674 C C . GLU C 1 320 ? 81.241 111.692 65.132 1.00 73.81 369 GLU C C 1
ATOM 5675 O O . GLU C 1 320 ? 80.421 111.002 65.671 1.00 74.46 369 GLU C O 1
ATOM 5681 N N . ASN C 1 321 ? 81.949 111.290 64.092 1.00 73.05 370 ASN C N 1
ATOM 5682 C CA . ASN C 1 321 ? 81.730 109.955 63.585 1.00 74.16 370 ASN C CA 1
ATOM 5683 C C . ASN C 1 321 ? 83.008 109.227 63.664 1.00 74.32 370 ASN C C 1
ATOM 5684 O O . ASN C 1 321 ? 84.044 109.837 63.720 1.00 74.48 370 ASN C O 1
ATOM 5689 N N . MET C 1 322 ? 82.945 107.917 63.631 1.00 75.73 371 MET C N 1
ATOM 5690 C CA . MET C 1 322 ? 84.143 107.107 63.710 1.00 77.90 371 MET C CA 1
ATOM 5691 C C . MET C 1 322 ? 84.820 106.825 62.369 1.00 80.01 371 MET C C 1
ATOM 5692 O O . MET C 1 322 ? 85.983 106.349 62.339 1.00 80.70 371 MET C O 1
ATOM 5697 N N . GLU C 1 323 ? 84.090 107.042 61.274 1.00 81.55 372 GLU C N 1
ATOM 5698 C CA . GLU C 1 323 ? 84.598 106.632 59.988 1.00 83.23 372 GLU C CA 1
ATOM 5699 C C . GLU C 1 323 ? 85.881 107.404 59.807 1.00 82.73 372 GLU C C 1
ATOM 5700 O O . GLU C 1 323 ? 86.916 106.813 59.518 1.00 82.95 372 GLU C O 1
ATOM 5706 N N . THR C 1 324 ? 85.816 108.716 60.032 1.00 82.15 373 THR C N 1
ATOM 5707 C CA . THR C 1 324 ? 86.959 109.578 59.804 1.00 82.24 373 THR C CA 1
ATOM 5708 C C . THR C 1 324 ? 87.720 109.783 61.088 1.00 81.93 373 THR C C 1
ATOM 5709 O O . THR C 1 324 ? 87.988 110.927 61.479 1.00 83.72 373 THR C O 1
ATOM 5713 N N . MET C 1 325 ? 88.066 108.699 61.760 1.00 79.92 374 MET C N 1
ATOM 5714 C CA . MET C 1 325 ? 88.726 108.813 63.052 1.00 77.55 374 MET C CA 1
ATOM 5715 C C . MET C 1 325 ? 89.883 107.826 63.109 1.00 77.55 374 MET C C 1
ATOM 5716 O O . MET C 1 325 ? 89.762 106.701 62.653 1.00 78.17 374 MET C O 1
ATOM 5721 N N . GLU C 1 326 ? 91.012 108.250 63.662 1.00 76.58 375 GLU C N 1
ATOM 5722 C CA . GLU C 1 326 ? 92.168 107.382 63.802 1.00 74.51 375 GLU C CA 1
ATOM 5723 C C . GLU C 1 326 ? 92.863 107.733 65.119 1.00 71.23 375 GLU C C 1
ATOM 5724 O O . GLU C 1 326 ? 92.377 108.589 65.859 1.00 70.64 375 GLU C O 1
ATOM 5730 N N . SER C 1 327 ? 93.973 107.060 65.424 1.00 67.00 376 SER C N 1
ATOM 5731 C CA . SER C 1 327 ? 94.561 107.185 66.752 1.00 64.27 376 SER C CA 1
ATOM 5732 C C . SER C 1 327 ? 96.078 107.253 66.707 1.00 61.47 376 SER C C 1
ATOM 5733 O O . SER C 1 327 ? 96.672 106.541 65.937 1.00 62.09 376 SER C O 1
ATOM 5736 N N . SER C 1 328 ? 96.700 108.082 67.542 1.00 57.66 377 SER C N 1
ATOM 5737 C CA . SER C 1 328 ? 98.138 108.180 67.579 1.00 53.13 377 SER C CA 1
ATOM 5738 C C . SER C 1 328 ? 98.733 107.851 68.940 1.00 52.21 377 SER C C 1
ATOM 5739 O O . SER C 1 328 ? 98.018 107.747 69.932 1.00 53.39 377 SER C O 1
ATOM 5742 N N . THR C 1 329 ? 100.046 107.676 68.989 1.00 49.94 378 THR C N 1
ATOM 5743 C CA . THR C 1 329 ? 100.735 107.337 70.205 1.00 47.72 378 THR C CA 1
ATOM 5744 C C . THR C 1 329 ? 101.270 108.645 70.802 1.00 48.85 378 THR C C 1
ATOM 5745 O O . THR C 1 329 ? 102.029 109.438 70.153 1.00 50.07 378 THR C O 1
ATOM 5749 N N . LEU C 1 330 ? 100.858 108.890 72.050 1.00 47.31 379 LEU C N 1
ATOM 5750 C CA . LEU C 1 330 ? 101.093 110.150 72.717 1.00 42.96 379 LEU C CA 1
ATOM 5751 C C . LEU C 1 330 ? 102.528 110.228 73.165 1.00 42.66 379 LEU C C 1
ATOM 5752 O O . LEU C 1 330 ? 103.029 109.286 73.773 1.00 43.08 379 LEU C O 1
ATOM 5757 N N . GLU C 1 331 ? 103.192 111.338 72.858 1.00 42.59 380 GLU C N 1
ATOM 5758 C CA . GLU C 1 331 ? 104.564 111.576 73.309 1.00 44.36 380 GLU C CA 1
ATOM 5759 C C . GLU C 1 331 ? 104.547 112.253 74.683 1.00 45.81 380 GLU C C 1
ATOM 5760 O O . GLU C 1 331 ? 104.368 113.514 74.801 1.00 46.71 380 GLU C O 1
ATOM 5766 N N . LEU C 1 332 ? 104.771 111.457 75.733 1.00 46.27 381 LEU C N 1
ATOM 5767 C CA . LEU C 1 332 ? 104.735 111.996 77.117 1.00 47.12 381 LEU C CA 1
ATOM 5768 C C . LEU C 1 332 ? 106.067 112.115 77.843 1.00 47.91 381 LEU C C 1
ATOM 5769 O O . LEU C 1 332 ? 106.103 112.668 78.973 1.00 47.98 381 LEU C O 1
ATOM 5774 N N . ARG C 1 333 ? 107.123 111.596 77.196 1.00 47.35 382 ARG C N 1
ATOM 5775 C CA . ARG C 1 333 ? 108.469 111.695 77.718 1.00 46.76 382 ARG C CA 1
ATOM 5776 C C . ARG C 1 333 ? 108.873 113.166 77.860 1.00 45.85 382 ARG C C 1
ATOM 5777 O O . ARG C 1 333 ? 108.335 114.006 77.154 1.00 46.42 382 ARG C O 1
ATOM 5785 N N . SER C 1 334 ? 109.765 113.474 78.801 1.00 44.70 383 SER C N 1
ATOM 5786 C CA . SER C 1 334 ? 110.279 114.823 78.965 1.00 44.97 383 SER C CA 1
ATOM 5787 C C . SER C 1 334 ? 111.793 114.804 79.019 1.00 44.79 383 SER C C 1
ATOM 5788 O O . SER C 1 334 ? 112.415 113.758 79.223 1.00 44.85 383 SER C O 1
ATOM 5791 N N . ARG C 1 335 ? 112.401 115.968 78.849 1.00 44.80 384 ARG C N 1
ATOM 5792 C CA . ARG C 1 335 ? 113.854 116.056 78.823 1.00 45.50 384 ARG C CA 1
ATOM 5793 C C . ARG C 1 335 ? 114.381 115.948 80.246 1.00 45.75 384 ARG C C 1
ATOM 5794 O O . ARG C 1 335 ? 115.094 115.024 80.590 1.00 46.29 384 ARG C O 1
ATOM 5802 N N . TYR C 1 336 ? 114.051 116.929 81.068 1.00 45.80 385 TYR C N 1
ATOM 5803 C CA . TYR C 1 336 ? 114.439 116.902 82.462 1.00 47.15 385 TYR C CA 1
ATOM 5804 C C . TYR C 1 336 ? 113.174 116.809 83.302 1.00 47.94 385 TYR C C 1
ATOM 5805 O O . TYR C 1 336 ? 112.082 116.632 82.774 1.00 47.59 385 TYR C O 1
ATOM 5814 N N . TRP C 1 337 ? 113.339 116.975 84.613 1.00 48.47 386 TRP C N 1
ATOM 5815 C CA . TRP C 1 337 ? 112.256 117.065 85.561 1.00 47.71 386 TRP C CA 1
ATOM 5816 C C . TRP C 1 337 ? 112.550 118.107 86.593 1.00 48.77 386 TRP C C 1
ATOM 5817 O O . TRP C 1 337 ? 113.724 118.512 86.754 1.00 50.32 386 TRP C O 1
ATOM 5828 N N . ALA C 1 338 ? 111.502 118.526 87.291 1.00 48.35 387 ALA C N 1
ATOM 5829 C CA . ALA C 1 338 ? 111.617 119.570 88.280 1.00 51.44 387 ALA C CA 1
ATOM 5830 C C . ALA C 1 338 ? 110.698 119.424 89.493 1.00 53.69 387 ALA C C 1
ATOM 5831 O O . ALA C 1 338 ? 109.544 118.968 89.364 1.00 54.64 387 ALA C O 1
ATOM 5833 N N . ILE C 1 339 ? 111.170 119.828 90.666 1.00 54.22 388 ILE C N 1
ATOM 5834 C CA . ILE C 1 339 ? 110.336 119.600 91.824 1.00 56.36 388 ILE C CA 1
ATOM 5835 C C . ILE C 1 339 ? 109.027 120.398 91.694 1.00 59.77 388 ILE C C 1
ATOM 5836 O O . ILE C 1 339 ? 109.041 121.610 91.872 1.00 62.55 388 ILE C O 1
ATOM 5841 N N . ARG C 1 340 ? 107.897 119.781 91.351 1.00 61.71 389 ARG C N 1
ATOM 5842 C CA . ARG C 1 340 ? 106.674 120.596 91.234 1.00 63.59 389 ARG C CA 1
ATOM 5843 C C . ARG C 1 340 ? 106.550 121.356 92.558 1.00 66.93 389 ARG C C 1
ATOM 5844 O O . ARG C 1 340 ? 106.414 120.699 93.594 1.00 68.91 389 ARG C O 1
ATOM 5852 N N . THR C 1 341 ? 106.619 122.707 92.542 1.00 69.78 390 THR C N 1
ATOM 5853 C CA . THR C 1 341 ? 106.542 123.508 93.800 1.00 72.67 390 THR C CA 1
ATOM 5854 C C . THR C 1 341 ? 105.143 123.954 94.196 1.00 74.19 390 THR C C 1
ATOM 5855 O O . THR C 1 341 ? 104.152 123.624 93.532 1.00 72.43 390 THR C O 1
ATOM 5859 N N . ARG C 1 342 ? 105.095 124.692 95.310 1.00 77.37 391 ARG C N 1
ATOM 5860 C CA . ARG C 1 342 ? 103.860 125.248 95.840 1.00 81.06 391 ARG C CA 1
ATOM 5861 C C . ARG C 1 342 ? 103.965 126.769 95.953 1.00 82.44 391 ARG C C 1
ATOM 5862 O O . ARG C 1 342 ? 103.035 127.508 95.636 1.00 82.69 391 ARG C O 1
ATOM 5870 N N . SER C 1 343 ? 105.144 127.212 96.360 1.00 84.36 392 SER C N 1
ATOM 5871 C CA . SER C 1 343 ? 105.524 128.625 96.430 1.00 86.53 392 SER C CA 1
ATOM 5872 C C . SER C 1 343 ? 105.258 129.491 95.193 1.00 88.58 392 SER C C 1
ATOM 5873 O O . SER C 1 343 ? 105.542 129.086 94.088 1.00 89.51 392 SER C O 1
ATOM 5876 N N . GLY C 1 344 ? 104.743 130.702 95.391 1.00 90.87 393 GLY C N 1
ATOM 5877 C CA . GLY C 1 344 ? 104.640 131.671 94.308 1.00 92.88 393 GLY C CA 1
ATOM 5878 C C . GLY C 1 344 ? 105.852 132.588 94.095 1.00 94.99 393 GLY C C 1
ATOM 5879 O O . GLY C 1 344 ? 105.750 133.520 93.300 1.00 95.95 393 GLY C O 1
ATOM 5880 N N . GLY C 1 345 ? 107.005 132.354 94.779 1.00 96.93 394 GLY C N 1
ATOM 5881 C CA . GLY C 1 345 ? 108.153 133.321 94.772 1.00 97.89 394 GLY C CA 1
ATOM 5882 C C . GLY C 1 345 ? 107.924 134.670 95.483 1.00 99.81 394 GLY C C 1
ATOM 5883 O O . GLY C 1 345 ? 106.787 135.160 95.558 1.00 100.28 394 GLY C O 1
ATOM 5884 N N . ASN C 1 346 ? 108.993 135.284 96.003 1.00 101.17 395 ASN C N 1
ATOM 5885 C CA . ASN C 1 346 ? 108.900 136.668 96.512 1.00 102.95 395 ASN C CA 1
ATOM 5886 C C . ASN C 1 346 ? 110.263 137.431 96.560 1.00 104.19 395 ASN C C 1
ATOM 5887 O O . ASN C 1 346 ? 111.335 136.817 96.675 1.00 104.67 395 ASN C O 1
ATOM 5892 N N . THR C 1 347 ? 110.218 138.768 96.458 1.00 105.11 396 THR C N 1
ATOM 5893 C CA . THR C 1 347 ? 111.435 139.592 96.623 1.00 105.57 396 THR C CA 1
ATOM 5894 C C . THR C 1 347 ? 111.320 140.574 97.811 1.00 105.54 396 THR C C 1
ATOM 5895 O O . THR C 1 347 ? 112.192 140.606 98.691 1.00 104.94 396 THR C O 1
ATOM 5899 N N . ASP C 1 348 ? 112.050 139.978 88.017 1.00 87.68 455 ASP C N 1
ATOM 5900 C CA . ASP C 1 348 ? 112.433 139.533 89.368 1.00 85.55 455 ASP C CA 1
ATOM 5901 C C . ASP C 1 348 ? 112.573 138.039 89.492 1.00 81.93 455 ASP C C 1
ATOM 5902 O O . ASP C 1 348 ? 111.581 137.343 89.418 1.00 81.21 455 ASP C O 1
ATOM 5907 N N . VAL C 1 349 ? 113.804 137.587 89.695 1.00 78.20 456 VAL C N 1
ATOM 5908 C CA . VAL C 1 349 ? 114.138 136.172 89.721 1.00 75.89 456 VAL C CA 1
ATOM 5909 C C . VAL C 1 349 ? 113.489 135.489 90.908 1.00 74.51 456 VAL C C 1
ATOM 5910 O O . VAL C 1 349 ? 113.627 135.986 91.993 1.00 75.19 456 VAL C O 1
ATOM 5914 N N . SER C 1 350 ? 112.776 134.368 90.701 1.00 73.27 457 SER C N 1
ATOM 5915 C CA . SER C 1 350 ? 112.273 133.497 91.807 1.00 71.78 457 SER C CA 1
ATOM 5916 C C . SER C 1 350 ? 112.964 132.111 91.921 1.00 71.45 457 SER C C 1
ATOM 5917 O O . SER C 1 350 ? 113.721 131.693 91.024 1.00 72.51 457 SER C O 1
ATOM 5920 N N . PHE C 1 351 ? 112.716 131.402 93.029 1.00 70.19 458 PHE C N 1
ATOM 5921 C CA . PHE C 1 351 ? 113.313 130.083 93.243 1.00 69.16 458 PHE C CA 1
ATOM 5922 C C . PHE C 1 351 ? 114.822 130.147 93.000 1.00 70.07 458 PHE C C 1
ATOM 5923 O O . PHE C 1 351 ? 115.407 129.292 92.288 1.00 70.31 458 PHE C O 1
ATOM 5931 N N . GLN C 1 352 ? 115.441 131.170 93.590 1.00 70.37 459 GLN C N 1
ATOM 5932 C CA . GLN C 1 352 ? 116.877 131.412 93.429 1.00 70.97 459 GLN C CA 1
ATOM 5933 C C . GLN C 1 352 ? 117.664 130.123 93.742 1.00 70.19 459 GLN C C 1
ATOM 5934 O O . GLN C 1 352 ? 117.385 129.468 94.744 1.00 71.35 459 GLN C O 1
ATOM 5940 N N . GLY C 1 353 ? 118.603 129.730 92.890 1.00 68.72 460 GLY C N 1
ATOM 5941 C CA . GLY C 1 353 ? 119.325 128.488 93.138 1.00 68.16 460 GLY C CA 1
ATOM 5942 C C . GLY C 1 353 ? 118.660 127.147 92.743 1.00 67.48 460 GLY C C 1
ATOM 5943 O O . GLY C 1 353 ? 119.401 126.178 92.402 1.00 65.63 460 GLY C O 1
ATOM 5944 N N . ARG C 1 354 ? 117.301 127.086 92.792 1.00 66.72 461 ARG C N 1
ATOM 5945 C CA . ARG C 1 354 ? 116.525 125.907 92.362 1.00 66.72 461 ARG C CA 1
ATOM 5946 C C . ARG C 1 354 ? 116.735 125.683 90.888 1.00 67.18 461 ARG C C 1
ATOM 5947 O O . ARG C 1 354 ? 116.774 126.646 90.123 1.00 69.14 461 ARG C O 1
ATOM 5955 N N . GLY C 1 355 ? 116.842 124.421 90.472 1.00 66.75 462 GLY C N 1
ATOM 5956 C CA . GLY C 1 355 ? 117.071 124.093 89.061 1.00 64.74 462 GLY C CA 1
ATOM 5957 C C . GLY C 1 355 ? 116.291 122.881 88.574 1.00 62.95 462 GLY C C 1
ATOM 5958 O O . GLY C 1 355 ? 115.251 122.489 89.150 1.00 62.35 462 GLY C O 1
ATOM 5959 N N . VAL C 1 356 ? 116.795 122.274 87.506 1.00 60.96 463 VAL C N 1
ATOM 5960 C CA . VAL C 1 356 ? 116.073 121.167 86.869 1.00 58.62 463 VAL C CA 1
ATOM 5961 C C . VAL C 1 356 ? 116.940 119.959 87.037 1.00 56.19 463 VAL C C 1
ATOM 5962 O O . VAL C 1 356 ? 118.164 120.098 87.155 1.00 55.33 463 VAL C O 1
ATOM 5966 N N . PHE C 1 357 ? 116.321 118.781 87.048 1.00 52.98 464 PHE C N 1
ATOM 5967 C CA . PHE C 1 357 ? 117.136 117.607 87.243 1.00 51.47 464 PHE C CA 1
ATOM 5968 C C . PHE C 1 357 ? 117.074 116.697 86.050 1.00 50.33 464 PHE C C 1
ATOM 5969 O O . PHE C 1 357 ? 116.059 116.596 85.387 1.00 49.74 464 PHE C O 1
ATOM 5977 N N . GLU C 1 358 ? 118.194 116.058 85.766 1.00 49.31 465 GLU C N 1
ATOM 5978 C CA . GLU C 1 358 ? 118.248 115.022 84.759 1.00 48.43 465 GLU C CA 1
ATOM 5979 C C . GLU C 1 358 ? 117.352 113.871 85.224 1.00 48.69 465 GLU C C 1
ATOM 5980 O O . GLU C 1 358 ? 117.100 113.698 86.423 1.00 45.72 465 GLU C O 1
ATOM 5986 N N . LEU C 1 359 ? 116.935 113.048 84.255 1.00 49.79 466 LEU C N 1
ATOM 5987 C CA . LEU C 1 359 ? 116.075 111.938 84.576 1.00 48.35 466 LEU C CA 1
ATOM 5988 C C . LEU C 1 359 ? 116.857 110.787 85.172 1.00 48.64 466 LEU C C 1
ATOM 5989 O O . LEU C 1 359 ? 116.216 109.864 85.675 1.00 50.25 466 LEU C O 1
ATOM 5994 N N . SER C 1 360 ? 118.207 110.827 85.102 1.00 48.61 467 SER C N 1
ATOM 5995 C CA . SER C 1 360 ? 119.040 109.867 85.803 1.00 49.00 467 SER C CA 1
ATOM 5996 C C . SER C 1 360 ? 119.166 110.257 87.285 1.00 51.47 467 SER C C 1
ATOM 5997 O O . SER C 1 360 ? 119.235 109.398 88.150 1.00 52.05 467 SER C O 1
ATOM 6000 N N . ASP C 1 361 ? 119.115 111.548 87.579 1.00 53.33 468 ASP C N 1
ATOM 6001 C CA . ASP C 1 361 ? 119.358 112.065 88.912 1.00 54.73 468 ASP C CA 1
ATOM 6002 C C . ASP C 1 361 ? 118.207 111.780 89.825 1.00 55.94 468 ASP C C 1
ATOM 6003 O O . ASP C 1 361 ? 117.348 112.635 90.100 1.00 53.77 468 ASP C O 1
ATOM 6008 N N . GLU C 1 362 ? 118.203 110.561 90.323 1.00 59.69 469 GLU C N 1
ATOM 6009 C CA . GLU C 1 362 ? 117.060 110.059 91.082 1.00 64.71 469 GLU C CA 1
ATOM 6010 C C . GLU C 1 362 ? 116.846 110.840 92.347 1.00 65.51 469 GLU C C 1
ATOM 6011 O O . GLU C 1 362 ? 115.738 111.280 92.662 1.00 64.14 469 GLU C O 1
ATOM 6017 N N . LYS C 1 363 ? 117.959 110.969 93.061 1.00 68.48 470 LYS C N 1
ATOM 6018 C CA . LYS C 1 363 ? 118.086 111.793 94.246 1.00 71.19 470 LYS C CA 1
ATOM 6019 C C . LYS C 1 363 ? 118.032 113.239 93.771 1.00 71.74 470 LYS C C 1
ATOM 6020 O O . LYS C 1 363 ? 118.228 113.529 92.566 1.00 73.63 470 LYS C O 1
ATOM 6026 N N . ALA C 1 364 ? 117.772 114.169 94.669 1.00 71.27 471 ALA C N 1
ATOM 6027 C CA . ALA C 1 364 ? 117.790 115.562 94.214 1.00 70.65 471 ALA C CA 1
ATOM 6028 C C . ALA C 1 364 ? 119.205 116.172 94.190 1.00 68.97 471 ALA C C 1
ATOM 6029 O O . ALA C 1 364 ? 119.375 117.397 94.292 1.00 69.32 471 ALA C O 1
ATOM 6031 N N . THR C 1 365 ? 120.196 115.315 94.035 1.00 66.15 472 THR C N 1
ATOM 6032 C CA . THR C 1 365 ? 121.582 115.678 94.121 1.00 65.69 472 THR C CA 1
ATOM 6033 C C . THR C 1 365 ? 121.994 116.894 93.356 1.00 64.51 472 THR C C 1
ATOM 6034 O O . THR C 1 365 ? 122.081 117.961 93.938 1.00 66.30 472 THR C O 1
ATOM 6038 N N . SER C 1 366 ? 122.270 116.754 92.064 1.00 63.18 473 SER C N 1
ATOM 6039 C CA . SER C 1 366 ? 122.763 117.881 91.274 1.00 61.32 473 SER C CA 1
ATOM 6040 C C . SER C 1 366 ? 121.736 118.627 90.415 1.00 60.69 473 SER C C 1
ATOM 6041 O O . SER C 1 366 ? 121.086 118.044 89.537 1.00 61.29 473 SER C O 1
ATOM 6044 N N . PRO C 1 367 ? 121.535 119.915 90.712 1.00 60.44 474 PRO C N 1
ATOM 6045 C CA . PRO C 1 367 ? 120.538 120.805 90.056 1.00 60.85 474 PRO C CA 1
ATOM 6046 C C . PRO C 1 367 ? 121.113 121.451 88.814 1.00 60.96 474 PRO C C 1
ATOM 6047 O O . PRO C 1 367 ? 122.319 121.521 88.699 1.00 62.89 474 PRO C O 1
ATOM 6051 N N . ILE C 1 368 ? 120.261 121.910 87.893 1.00 60.69 475 ILE C N 1
ATOM 6052 C CA . ILE C 1 368 ? 120.731 122.516 86.663 1.00 58.92 475 ILE C CA 1
ATOM 6053 C C . ILE C 1 368 ? 119.995 123.778 86.470 1.00 60.30 475 ILE C C 1
ATOM 6054 O O . ILE C 1 368 ? 118.781 123.788 86.521 1.00 60.41 475 ILE C O 1
ATOM 6059 N N . VAL C 1 369 ? 120.731 124.853 86.243 1.00 62.00 476 VAL C N 1
ATOM 6060 C CA . VAL C 1 369 ? 120.111 126.159 86.076 1.00 62.59 476 VAL C CA 1
ATOM 6061 C C . VAL C 1 369 ? 119.928 126.520 84.602 1.00 63.64 476 VAL C C 1
ATOM 6062 O O . VAL C 1 369 ? 120.883 126.522 83.829 1.00 63.97 476 VAL C O 1
ATOM 6066 N N . PRO C 1 370 ? 118.692 126.809 84.201 1.00 65.23 477 PRO C N 1
ATOM 6067 C CA . PRO C 1 370 ? 118.388 127.170 82.827 1.00 67.20 477 PRO C CA 1
ATOM 6068 C C . PRO C 1 370 ? 118.633 128.623 82.534 1.00 69.83 477 PRO C C 1
ATOM 6069 O O . PRO C 1 370 ? 118.351 129.509 83.355 1.00 70.42 477 PRO C O 1
ATOM 6073 N N . SER C 1 371 ? 119.149 128.860 81.342 1.00 72.93 478 SER C N 1
ATOM 6074 C CA . SER C 1 371 ? 119.442 130.199 80.902 1.00 75.93 478 SER C CA 1
ATOM 6075 C C . SER C 1 371 ? 118.509 130.410 79.723 1.00 77.78 478 SER C C 1
ATOM 6076 O O . SER C 1 371 ? 118.611 129.688 78.718 1.00 78.52 478 SER C O 1
ATOM 6079 N N . PHE C 1 372 ? 117.581 131.359 79.843 1.00 80.20 479 PHE C N 1
ATOM 6080 C CA . PHE C 1 372 ? 116.594 131.608 78.771 1.00 82.00 479 PHE C CA 1
ATOM 6081 C C . PHE C 1 372 ? 116.985 132.556 77.619 1.00 83.93 479 PHE C C 1
ATOM 6082 O O . PHE C 1 372 ? 116.146 132.872 76.758 1.00 84.93 479 PHE C O 1
ATOM 6090 N N . ASP C 1 373 ? 118.240 133.015 77.597 1.00 85.33 480 ASP C N 1
ATOM 6091 C CA . ASP C 1 373 ? 118.708 133.818 76.481 1.00 87.26 480 ASP C CA 1
ATOM 6092 C C . ASP C 1 373 ? 118.494 132.878 75.297 1.00 87.31 480 ASP C C 1
ATOM 6093 O O . ASP C 1 373 ? 119.212 131.871 75.162 1.00 87.84 480 ASP C O 1
ATOM 6098 N N . MET C 1 374 ? 117.490 133.160 74.471 1.00 86.49 481 MET C N 1
ATOM 6099 C CA . MET C 1 374 ? 117.078 132.175 73.449 1.00 85.93 481 MET C CA 1
ATOM 6100 C C . MET C 1 374 ? 115.913 132.640 72.593 1.00 84.23 481 MET C C 1
ATOM 6101 O O . MET C 1 374 ? 115.188 133.545 72.985 1.00 85.34 481 MET C O 1
ATOM 6106 N N . SER C 1 375 ? 115.726 132.051 71.419 1.00 81.76 482 SER C N 1
ATOM 6107 C CA . SER C 1 375 ? 114.602 132.462 70.588 1.00 79.31 482 SER C CA 1
ATOM 6108 C C . SER C 1 375 ? 113.467 131.644 71.075 1.00 78.14 482 SER C C 1
ATOM 6109 O O . SER C 1 375 ? 113.290 130.522 70.614 1.00 78.44 482 SER C O 1
ATOM 6112 N N . ASN C 1 376 ? 112.725 132.190 72.028 1.00 76.87 483 ASN C N 1
ATOM 6113 C CA . ASN C 1 376 ? 111.624 131.482 72.683 1.00 76.12 483 ASN C CA 1
ATOM 6114 C C . ASN C 1 376 ? 110.360 131.585 71.837 1.00 75.64 483 ASN C C 1
ATOM 6115 O O . ASN C 1 376 ? 110.408 131.947 70.673 1.00 75.59 483 ASN C O 1
ATOM 6120 N N . GLU C 1 377 ? 109.217 131.263 72.420 1.00 75.63 484 GLU C N 1
ATOM 6121 C CA . GLU C 1 377 ? 107.952 131.310 71.686 1.00 74.99 484 GLU C CA 1
ATOM 6122 C C . GLU C 1 377 ? 106.798 131.815 72.591 1.00 75.06 484 GLU C C 1
ATOM 6123 O O . GLU C 1 377 ? 105.669 131.322 72.523 1.00 76.53 484 GLU C O 1
ATOM 6129 N N . GLY C 1 378 ? 107.062 132.810 73.436 1.00 73.38 485 GLY C N 1
ATOM 6130 C CA . GLY C 1 378 ? 106.015 133.233 74.370 1.00 72.08 485 GLY C CA 1
ATOM 6131 C C . GLY C 1 378 ? 106.191 132.719 75.807 1.00 71.33 485 GLY C C 1
ATOM 6132 O O . GLY C 1 378 ? 107.130 131.955 76.147 1.00 72.79 485 GLY C O 1
ATOM 6133 N N . SER C 1 379 ? 105.284 133.161 76.669 1.00 68.52 486 SER C N 1
ATOM 6134 C CA . SER C 1 379 ? 105.278 132.709 78.037 1.00 65.44 486 SER C CA 1
ATOM 6135 C C . SER C 1 379 ? 103.862 132.376 78.508 1.00 62.25 486 SER C C 1
ATOM 6136 O O . SER C 1 379 ? 103.705 131.666 79.447 1.00 63.14 486 SER C O 1
ATOM 6139 N N . TYR C 1 380 ? 102.845 132.865 77.847 1.00 60.15 487 TYR C N 1
ATOM 6140 C CA . TYR C 1 380 ? 101.484 132.677 78.273 1.00 59.99 487 TYR C CA 1
ATOM 6141 C C . TYR C 1 380 ? 100.718 131.631 77.446 1.00 60.35 487 TYR C C 1
ATOM 6142 O O . TYR C 1 380 ? 100.112 131.972 76.411 1.00 62.30 487 TYR C O 1
ATOM 6151 N N . PHE C 1 381 ? 100.661 130.386 77.907 1.00 59.14 488 PHE C N 1
ATOM 6152 C CA . PHE C 1 381 ? 99.856 129.390 77.223 1.00 57.80 488 PHE C CA 1
ATOM 6153 C C . PHE C 1 381 ? 98.511 129.932 76.740 1.00 58.36 488 PHE C C 1
ATOM 6154 O O . PHE C 1 381 ? 98.002 129.439 75.731 1.00 58.41 488 PHE C O 1
ATOM 6162 N N . PHE C 1 382 ? 97.937 130.911 77.442 1.00 57.99 489 PHE C N 1
ATOM 6163 C CA . PHE C 1 382 ? 96.652 131.459 77.037 1.00 60.49 489 PHE C CA 1
ATOM 6164 C C . PHE C 1 382 ? 96.699 132.935 76.551 1.00 62.86 489 PHE C C 1
ATOM 6165 O O . PHE C 1 382 ? 96.211 133.416 75.489 1.00 63.31 489 PHE C O 1
ATOM 61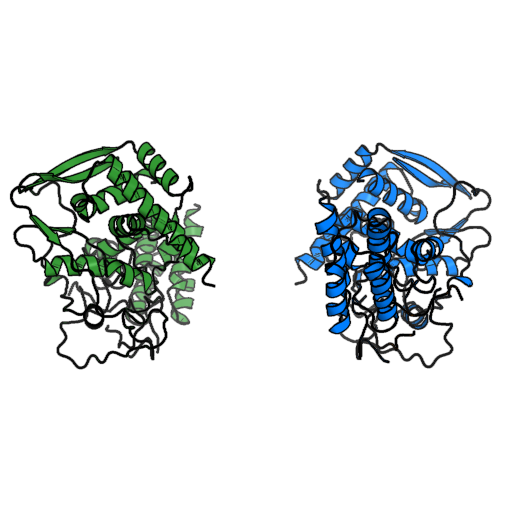73 N N . SER D 2 1 ? 91.983 142.123 74.670 1.00 105.40 402 SER D N 1
ATOM 6174 C CA . SER D 2 1 ? 92.908 141.204 75.371 1.00 104.94 402 SER D CA 1
ATOM 6175 C C . SER D 2 1 ? 92.360 139.774 75.455 1.00 103.56 402 SER D C 1
ATOM 6176 O O . SER D 2 1 ? 92.615 138.957 74.548 1.00 103.74 402 SER D O 1
ATOM 6179 N N . SER D 2 2 ? 91.611 139.503 76.539 1.00 101.26 403 SER D N 1
ATOM 6180 C CA . SER D 2 2 ? 91.085 138.169 76.876 1.00 97.95 403 SER D CA 1
ATOM 6181 C C . SER D 2 2 ? 92.188 137.086 77.066 1.00 95.54 403 SER D C 1
ATOM 6182 O O . SER D 2 2 ? 91.926 135.893 76.907 1.00 96.14 403 SER D O 1
ATOM 6185 N N . GLY D 2 3 ? 93.415 137.465 77.407 1.00 91.71 404 GLY D N 1
ATOM 6186 C CA . GLY D 2 3 ? 94.449 136.442 77.445 1.00 88.74 404 GLY D CA 1
ATOM 6187 C C . GLY D 2 3 ? 95.049 136.352 78.812 1.00 86.59 404 GLY D C 1
ATOM 6188 O O . GLY D 2 3 ? 94.553 136.972 79.712 1.00 87.46 404 GLY D O 1
ATOM 6189 N N . GLN D 2 4 ? 96.116 135.600 78.987 1.00 84.31 405 GLN D N 1
ATOM 6190 C CA . GLN D 2 4 ? 96.821 135.623 80.264 1.00 82.20 405 GLN D CA 1
ATOM 6191 C C . GLN D 2 4 ? 97.556 136.954 80.546 1.00 81.87 405 GLN D C 1
ATOM 6192 O O . GLN D 2 4 ? 97.689 137.766 79.649 1.00 82.47 405 GLN D O 1
ATOM 6198 N N . ILE D 2 5 ? 98.065 137.146 81.770 1.00 80.61 406 ILE D N 1
ATOM 6199 C CA . ILE D 2 5 ? 98.734 138.389 82.206 1.00 78.87 406 ILE D CA 1
ATOM 6200 C C . ILE D 2 5 ? 99.876 138.089 83.200 1.00 77.48 406 ILE D C 1
ATOM 6201 O O . ILE D 2 5 ? 100.792 138.886 83.428 1.00 76.27 406 ILE D O 1
ATOM 6206 N N . SER D 2 6 ? 99.797 136.911 83.792 1.00 76.62 407 SER D N 1
ATOM 6207 C CA . SER D 2 6 ? 100.812 136.443 84.713 1.00 76.56 407 SER D CA 1
ATOM 6208 C C . SER D 2 6 ? 100.992 134.951 84.494 1.00 76.36 407 SER D C 1
ATOM 6209 O O . SER D 2 6 ? 100.110 134.288 83.938 1.00 76.61 407 SER D O 1
ATOM 6212 N N . ILE D 2 7 ? 102.126 134.434 84.950 1.00 74.73 408 ILE D N 1
ATOM 6213 C CA . ILE D 2 7 ? 102.414 133.026 84.889 1.00 73.01 408 ILE D CA 1
ATOM 6214 C C . ILE D 2 7 ? 102.354 132.377 86.265 1.00 73.74 408 ILE D C 1
ATOM 6215 O O . ILE D 2 7 ? 103.051 132.814 87.205 1.00 75.51 408 ILE D O 1
ATOM 6220 N N . GLN D 2 8 ? 101.544 131.313 86.389 1.00 73.01 409 GLN D N 1
ATOM 6221 C CA . GLN D 2 8 ? 101.485 130.487 87.632 1.00 70.37 409 GLN D CA 1
ATOM 6222 C C . GLN D 2 8 ? 102.639 129.496 87.648 1.00 65.55 409 GLN D C 1
ATOM 6223 O O . GLN D 2 8 ? 102.766 128.698 86.732 1.00 67.19 409 GLN D O 1
ATOM 6229 N N . PRO D 2 9 ? 103.499 129.534 88.649 1.00 60.97 410 PRO D N 1
ATOM 6230 C CA . PRO D 2 9 ? 104.677 128.655 88.545 1.00 60.21 410 PRO D CA 1
ATOM 6231 C C . PRO D 2 9 ? 104.393 127.198 88.936 1.00 61.01 410 PRO D C 1
ATOM 6232 O O . PRO D 2 9 ? 103.751 126.933 89.971 1.00 62.53 410 PRO D O 1
ATOM 6236 N N . THR D 2 10 ? 104.871 126.249 88.130 1.00 59.74 411 THR D N 1
ATOM 6237 C CA . THR D 2 10 ? 104.583 124.849 88.406 1.00 57.41 411 THR D CA 1
ATOM 6238 C C . THR D 2 10 ? 105.827 124.172 88.852 1.00 57.00 411 THR D C 1
ATOM 6239 O O . THR D 2 10 ? 105.741 123.191 89.495 1.00 58.29 411 THR D O 1
ATOM 6243 N N . PHE D 2 11 ? 106.995 124.720 88.590 1.00 57.88 412 PHE D N 1
ATOM 6244 C CA . PHE D 2 11 ? 108.208 124.030 89.026 1.00 60.06 412 PHE D CA 1
ATOM 6245 C C . PHE D 2 11 ? 109.173 124.904 89.813 1.00 61.03 412 PHE D C 1
ATOM 6246 O O . PHE D 2 11 ? 109.086 126.128 89.807 1.00 61.61 412 PHE D O 1
ATOM 6254 N N . SER D 2 12 ? 110.131 124.258 90.451 1.00 61.06 413 SER D N 1
ATOM 6255 C CA . SER D 2 12 ? 111.052 124.975 91.272 1.00 62.21 413 SER D CA 1
ATOM 6256 C C . SER D 2 12 ? 112.322 125.206 90.439 1.00 64.14 413 SER D C 1
ATOM 6257 O O . SER D 2 12 ? 113.207 124.343 90.380 1.00 65.24 413 SER D O 1
ATOM 6260 N N . VAL D 2 13 ? 112.411 126.359 89.785 1.00 65.25 414 VAL D N 1
ATOM 6261 C CA . VAL D 2 13 ? 113.626 126.703 89.045 1.00 66.68 414 VAL D CA 1
ATOM 6262 C C . VAL D 2 13 ? 113.905 128.205 89.053 1.00 67.33 414 VAL D C 1
ATOM 6263 O O . VAL D 2 13 ? 113.021 129.013 89.303 1.00 67.64 414 VAL D O 1
ATOM 6267 N N . GLN D 2 14 ? 115.144 128.578 88.757 1.00 68.69 415 GLN D N 1
ATOM 6268 C CA . GLN D 2 14 ? 115.499 129.982 88.614 1.00 70.03 415 GLN D CA 1
ATOM 6269 C C . GLN D 2 14 ? 114.840 130.621 87.391 1.00 69.89 415 GLN D C 1
ATOM 6270 O O . GLN D 2 14 ? 115.318 130.520 86.249 1.00 70.25 415 GLN D O 1
ATOM 6276 N N . ARG D 2 15 ? 113.720 131.287 87.664 1.00 70.21 416 ARG D N 1
ATOM 6277 C CA . ARG D 2 15 ? 112.903 131.864 86.610 1.00 70.51 416 ARG D CA 1
ATOM 6278 C C . ARG D 2 15 ? 112.258 133.197 86.945 1.00 69.84 416 ARG D C 1
ATOM 6279 O O . ARG D 2 15 ? 111.488 133.320 87.900 1.00 68.89 416 ARG D O 1
ATOM 6287 N N . ASN D 2 16 ? 112.592 134.193 86.127 1.00 69.40 417 ASN D N 1
ATOM 6288 C CA . ASN D 2 16 ? 111.914 135.478 86.204 1.00 68.79 417 ASN D CA 1
ATOM 6289 C C . ASN D 2 16 ? 110.419 135.233 86.033 1.00 68.38 417 ASN D C 1
ATOM 6290 O O . ASN D 2 16 ? 110.000 134.684 85.043 1.00 70.11 417 ASN D O 1
ATOM 6295 N N . LEU D 2 17 ? 109.606 135.571 87.013 1.00 67.61 418 LEU D N 1
ATOM 6296 C CA . LEU D 2 17 ? 108.219 135.268 86.808 1.00 68.45 418 LEU D CA 1
ATOM 6297 C C . LEU D 2 17 ? 107.451 136.361 86.075 1.00 69.79 418 LEU D C 1
ATOM 6298 O O . LEU D 2 17 ? 107.282 137.436 86.608 1.00 70.51 418 LEU D O 1
ATOM 6303 N N . PRO D 2 18 ? 106.980 136.101 84.839 1.00 71.16 419 PRO D N 1
ATOM 6304 C CA . PRO D 2 18 ? 106.240 137.093 84.018 1.00 72.35 419 PRO D CA 1
ATOM 6305 C C . PRO D 2 18 ? 104.864 137.540 84.461 1.00 73.63 419 PRO D C 1
ATOM 6306 O O . PRO D 2 18 ? 104.025 136.731 84.853 1.00 73.04 419 PRO D O 1
ATOM 6310 N N . PHE D 2 19 ? 104.683 138.858 84.406 1.00 75.81 420 PHE D N 1
ATOM 6311 C CA . PHE D 2 19 ? 103.402 139.537 84.627 1.00 78.17 420 PHE D CA 1
ATOM 6312 C C . PHE D 2 19 ? 103.445 140.818 83.826 1.00 79.05 420 PHE D C 1
ATOM 6313 O O . PHE D 2 19 ? 104.498 141.472 83.730 1.00 78.27 420 PHE D O 1
#

GO terms:
  GO:0039689 negative stranded viral RNA replication (P, IDA)

Secondary structure (DSSP, 8-state):
--SHHHHHHHHHHHHHHHHHHHHHHHHT--STTTSBHHHHHHHHHHHHHHT--EEEEEEE-SSSEEEEEEE--HHHHHHHHHHHTTT---HHHHHHHHHHHHHHHHHH---HHHHHHHT--GGGGGG-TTTTS-TTS-HHHHTT--HHHHHHHHHHHHHHHH--THHHHHHHHHHHHHHH--SHHHHHHHHHHHT-SS--HHHHHHHHHHHHHTTTS-----------HHHHHHHHHTT--HHHH---SSSHHHHHHTTS---EEEE-TT--HHHHHHHHHHHHHT-SSSBHHHHHHHHSS----STT---S-SSPPTTS-STT-EEEE-----S-B--B--------EESTT--BB-SS--SS-S-B-----S----SB--/--S--S----B-S-EE---/--SHHHHHHHHHHHHHHHHHHHHHHHHT--STTTSBHHHHHHHHHHHHHHT--EEEEEEE-SSSEEEEEEE--HHHHHHHHHHHTTT---HHHHHHHHHHHHHHHHHH---HHHHHHHT--GGGGGG-TTTTS-TTS-HHHHTT--HHHHHHHHHHHHHHHH--THHHHHHHHHHHHHHH--SHHHHHHHHHHHT-SS--HHHHHHHHHHHHHTTTS-----------HHHHHHHHHTT--HHHH---SSSHHHHHHTTS---EEEE-TT--HHHHHHHHHHHHHT-SSSBHHHHHHHHSS----STT---S-SSPPTTS-STT-EEEE-----S-B--B--------EESTT--BB-SS--SS-S-B-----S----SB--/--S--S----B-S-EE---

Foldseek 3Di:
DCQCAFQVVLLLLQLLQQLLLVVCVVVVADPQQSQALQQLLQLLVLQLVLVVWWGWGWHDDDPFIDIDTDIDDSVVSVVSSCVSSVVDNSLVNNLLVLQLVQLLDLQLDQDQVLCVVLPAHSVLSLQQRCLVRDPSRDPVSCLQHGLSSLLSPLSVVLVVQLCPPCLVVNLVSLVSSLQFADDDCLNVVSVVLNPDPNRHVVNSVVSSVSSVVCVPRNGFGFKFQRAGSSLSNVCSVVVDSRSVVTAGRQALRLLVSLQPRWHKAKDAQPFDQQLVLLSSLSSRTSCSFFFQLVVCVFQVHHNDAPVPRGDNHRHDDPPDDTVRMDMDTHDNHTAWAARRTGGPADPVDGPVPGATGGSVCRDPPDGDHDDRPDDHHGTGSD/DPDDQWDDDDDDDPDDTGD/DCQCAFQVVLLLLQLLQQLLLVVCVVVVADPQQSQALQQLLQLLVLQLVLVVWWGWGWHDDDPFIDIDTDIDDSVVSVVSSCVSSVVDNSLVNNLLVLQLVQLLDLQLDQDQVLCVVLPAHSVLSLQQRCLVRDPSRDPVSCLQHGLSSLLSPLSVVLVVQLCPPCLVVNLVSLVSSLQFADDDCLNVVSVVLNPDPNRHVVNSVVSSVSSVVCVPRNGFGFKFQRAGSSLSNVCSVVVDSRSVVTAGRQALRLLVSLQPRWHKAKDAQPFDQQLVLLSSLSSRTSCSFFFQLVVCVFQVHHNAAPVPRGDNHRHDDPPDDTVRMDMDTHDNHTAWAARRTGGPADPVDGPVPGATGGSVCRDPPDGDHDDRPDDHHGTGSD/DPDDQWDDDDDDDPDDTGD

Nearest PDB structures (foldseek):
  5b7b-assembly1_B  TM=8.206E-01  e=1.126E+00  Influenza A virus (A/Wilson-Smith/1933(H1N1))
  5b7b-assembly1_F  TM=8.097E-01  e=1.379E+00  Influenza A virus (A/Wilson-Smith/1933(H1N1))
  5b7b-assembly1_E  TM=8.149E-01  e=1.688E+00  Influenza A virus (A/Wilson-Smith/1933(H1N1))
  4dya-assembly1_A  TM=8.073E-01  e=3.313E+00  Influenza A virus (A/WSN/1933(H1N1))
  2q06-assembly1_A  TM=7.698E-01  e=2.895E+00  Influenza A virus

Organism: Influenza A virus (strain A/Wilson-Smith/1933 H1N1) (NCBI:txid381518)

Sequence (802 aa):
NATEIRASVGKMIDGIGRFYIQMCTELKLSDYEGRLIQNSLTIERMVLSAFDTGGPIYRRVDGKWRRELILYDKEEIRRIWRQANNGDDATAGLTHMMIWHSNLNDATYQRTRALVRTGMDPRMCSLMQGSTLPRRSGAAGAAVKGVGTMVMELIRMIKRGINRRTRIAYERMCNILKGKFQTAAQRTMVDQVRESRNPGNAEFEDLIFLARSALILRGSVAHKSCLPACVYGSAVASGYDFEREGYSLVGIDPFRLLQNSQVYSLIRPNENPAHKSQLVWMACHSAAFEDLRVSSFIRGTKVVPRGKLSTRGVQIASNENMETMESSTLELRSRYWAIRTRSGGNTDVSFQGRGVFELSDEKATSPIVPSFDMSNEGSYFFSSGQISIQPTFSVQRNLPFNATEIRASVGKMIDGIGRFYIQMCTELKLSDYEGRLIQNSLTIERMVLSAFDTGGPIYRRVDGKWRRELILYDKEEIRRIWRQANNGDDATAGLTHMMIWHSNLNDATYQRTRALVRTGMDPRMCSLMQGSTLPRRSGAAGAAVKGVGTMVMELIRMIKRGINRRTRIAYERMCNILKGKFQTAAQRTMVDQVRESRNPGNAEFEDLIFLARSALILRGSVAHKSCLPACVYGSAVASGYDFEREGYSLVGIDPFRLLQNSQVYSLIRPNENPAHKSQLVWMACHSAAFEDLRVSSFIRGTKVVPRGKLSTRGVQIASNENMETMESSTLELRSRYWAIRTRSGGNTDVSFQGRGVFELSDEKATSPIVPSFDMSNEGSYFFSSGQISIQPTFSVQRNLPF

Radius of gyration: 38.83 Å; Cα contacts (8 Å, |Δi|>4): 1472; chains: 4; bounding box: 59×71×117 Å

InterPro domains:
  IPR002141 Influenza virus nucleoprotein (NP) [MF_04070] (1-498)
  IPR002141 Influenza virus nucleoprotein (NP) [PF00506] (1-498)

B-factor: mean 70.87, std 22.91, range [15.67, 132.77]